Protein AF-A0A7R9IKW4-F1 (afdb_monomer_lite)

Sequence (1108 aa):
MFKGSLESDRLLKPLVSSYHLTRDVPSIISMLRLMATSQRNDWPGQFLLEVLNSKKNKTDPEQFWHIIDTFQKEGLHISSFACESICHNLPRTPGMESYNEKVKGTLEALVDSELGVINSELFSQPIPHPTQNLLSSPPRISFKRLSNLHNLLVHPKLPDPQQSFHFNQHNKRCMKQRCNTCKIHPPSETFNSRNTKKQYPFQGHHDCNTANLIYQLYCNFCEAKYNGLTTGPLRIRMNNHRFDTNHKDLDKPVPSHANIHSKNFDSCYTTRILGAFPTATTLNSVPITNCCQEFEAAGHEFSAGMIACMFDAHVRFGNLEEAEAYFKELTTSAPSFTLDHFKVVDFATLLVTKGKLKDAVSLLNKYPANIRGKGSMVSISRNCLRLLTAMSESGEGAGSTRDMLSLLVQQGYCTLNNIMLGPLIRAHLNSDDLPGAVSEFKRSAMGHGCTPLQHELLCRLVVEAEKGPTGQALLQETIKAGQQVHKIPSTHIALIVALAETGQEKQLRRFLMDPSVKINSSLLLARCQRLVDEDKLEPLHAIVSSTYNNANINNTPIFTYMLQIFSDNVLALTQAITSDYHLADTQLYKEGNLIFFDFLGLFVIRWSELFGLVINTSAVALSVFSVVKNMKHGMITNDVSRRDYMRQLVRSVGVALASWLLALLFAVLLALALTVLGCTMSWFSRPLWIVFLYIIPSLLVPMVLLSLVSRWQRPVIGSPWTLFQLYYDSYQLIWTFLLVLSIVFKIRSGLVPLMWVLFPALGNLMRDTFFRHCKDSRWLVFHISVLILPLTQCMYLILAALTLFVPVMGRSGAGNNAEVIVAILSSAQFVLLFSYLMPLILLVRSPQKVLGFLGSLFLLAVLLLVLTPLGFPYSGEMPSPRPQRFLITHTERTYHDIAGKVRSKETGYWVADLDLNSPDSVKSLVPEFARVRLVDDCEDELYCGLPYLMPVLSFLWKTHWIPAHPPDVPIPTTLTLMSTETRPPSVRRLTFNVTGPDHIGVMLSPISGVTLDRWSLVEGEPLKSSKWNTRDTYFVYYSYASDPEPLVFWIDLNVPDIDMKQILDIAVTSHFLHGPHKTSPEFVRFMGQFPSWASPSGWVATYSSFKF

pLDDT: mean 80.51, std 15.6, range [25.81, 97.56]

Secondary structure (DSSP, 8-state):
---S---HHHHHHHHHHHHHHH--HHHHHHHHHHHHTSSSB-HHHHHHHHHHHSTTTTT-HHHHHHHHHHHHHHT--B-HHHHHHHHHTS---TT-HHHHHHHHHHHHTTB-TTPBP--TTTS------GGGTT-SS------PPPPPHHHHH----PPP----------B-----TT-HHHHH---BSEEE-TTT--EEE--S-B-TT--SEEEEEEESSSS-EEEEEESS-HHHHHHHHHHHHHTT-TTSHHHHHHHHTT--HHHHEEEEEEEE---TTS--SHHHHHHHHHHHHTTPPPPHHHHHHHHHHHHHHT-HHHHHHHHHHHHHH-TTPPPPHHHHHHHHHHHHHTT-HHHHHHHHHHS------TTTHHHHHHHHHHHHHHHHHSSSHHHHHHHHHHHHHHTTS----HHHHHHHHHHHHHTT-HHHHHHHHHHHHHHHS--TTHHHHHHHHHHHHHH-HHHHHHHHHHHHHHHHHS-HHHHHHHHHHHHHHTT-HHHHHHHHH-TT----HHHHHHHHHHHHHTT-HHHHHHHHHHSTT-TTS--HHHHHHHHHHHHHHHHHHHHHHHT-HHHHTTTTT----EEEEEETTTEEEEEEHHHHHHHHHHHHHHHHHHHHHHHHHHHHTTSS-HHHHHHHHHHHHHHHHHHHHHHHHHHHHHHHHHHHTT-TTTTTT-THHHIIIIIHHHHHHHHHHHHHHHHHHTTT---HHHHHHHHHHHHHHHHHHHHHHHHHTT-GGGHHHHHHHHHHHHHHHHHHHH-TT--SHHHHHHHHHHHHHHHHHHHHHHHHHHHHHHHHHTTS-TTS-HHHHHHHHHHHHHHHHTTTTGGGGGT-S-HHHHHHHHHHHHHHHHHHHHHSGGG---B--TTS-BPEEEEEEEEEEEEE-TTS-EEEEEEEEEEE--STTTTTTTTTTSGGGGG-EE--TTTTSGGGG---SSS-TTT---EEEEE-PPP--SS--EEEEEEEEEETTTEEEEEEEEE-SSEEEEEEEEPTT-EEEEESSSSSSPPP-S-BTTB--EEEEEE-SSS---EEEEEEEE--SS--S--EEEEEEEEE-SSGGG--HHHHHHHTTS-TTEEEEEEEEEEEEEE-

Foldseek 3Di:
DDPDDDDLVVPLVVLLVCCVVVVPLVVSLVVQVVVCVPDLAFSVLLNLLVNLPDPVCLVPPVSSVVNLVVCLVVLAAGAPLSLVSNLVSDDPDPPCPVVSVVSSVSNVVRHDHRGDHRDCVSVDPVPVPLVVPFPPDDDDPPDDDPQFVCNVPDDDDDDDPDDDDDDDFWEDEPPPPPQLLSLQEDTDQWDADPVVRDIGGADHYDYQQDAQFWKKKAFPPDRDMDIDTGRGRNSVVLVVLQVCLVVQVCVDPSNVVCVVVPHGNSNGIHMDTPYGDDDPPPPDVPPPVVVVVVCVVVVDDDDLVNLLVQLLVCLVVLNLVSNVVSVVVSCVVPVVDDRDPLSLLSNLLSCLLVPNNVVSLVSCVVDFDPDPDPPPLVPLVVSLLSSLLSVLVSLPALVSSVVSLVSCVVSPNHDDALSSLQSSLSSCVVVVNLVSSLVSQLCCCVVPLYRHPLLVNLLVLVVVVVVDDVSVVSNVSSLVSVCSSDPNQLSLLSNLLSCLVNVVLVVSLVQLPPPVRDHDQVNNLVVLLVCLVVLNLRSLVSSLVSCVPPPPYDCVSSVVSNVVSVVVVVVVVVCVVVVDPCVVCVPVNCDDDWQWDQQSVNDIDIDDLVVLLVLLVVLLVLLVVLLVVLLVVCVVVVQADSVRLVVVLVVLLVLLVVLLVVLLVQLLVLLVVCLVLVLALLCLLPVCLCCLRALLSLQLSSLVSCVVVVVVCCVRGVDLVSVLVSLLSSLLVVLSVVLVVCSVVVPSPSVLSSLVRRLSSVLSVVCVVPPVPPPDVVVVVSLCVSLVSSLSRLVSVLVVVCVVLSVCLQQLFLQDRSSSVSNNSSSNSSNNSCSSVSSVCSVDPCSVVVSVVSVVSSVVSVCCSSVHCSSPNFDLDPVRGSFQEKEKAFEKFWEADLVRDTPDIFTWIKIQGSGSCPPVVCCVQAPQSVQKDWQPCQQVDQLSRDQDLDQCSSSRVTIITGGDDHADFPWDWDKDFDDWDADPPAKIKTKIWIFGDQKKKKKKWWDPPKDWADKDPDPDGADWGDDRVNITMGMDIGGDDDDGDIDIMMIIMRHPPDPDSFTMKMKMKHAPQDDPQFDDPVRVVSLVSDDSRHDYDYGYMYMYMYTD

Structure (mmCIF, N/CA/C/O backbone):
data_AF-A0A7R9IKW4-F1
#
_entry.id   AF-A0A7R9IKW4-F1
#
loop_
_atom_site.group_PDB
_atom_site.id
_atom_site.type_symbol
_atom_site.label_atom_id
_atom_site.label_alt_id
_atom_site.label_comp_id
_atom_site.label_asym_id
_atom_site.label_entity_id
_atom_site.label_seq_id
_atom_site.pdbx_PDB_ins_code
_atom_site.Cartn_x
_atom_site.Cartn_y
_atom_site.Cartn_z
_atom_site.occupancy
_atom_site.B_iso_or_equiv
_atom_site.auth_seq_id
_atom_site.auth_comp_id
_atom_site.auth_asym_id
_atom_site.auth_atom_id
_atom_site.pdbx_PDB_model_num
ATOM 1 N N . MET A 1 1 ? -34.589 31.581 14.268 1.00 26.20 1 MET A N 1
ATOM 2 C CA . MET A 1 1 ? -33.166 31.847 13.951 1.00 26.20 1 MET A CA 1
ATOM 3 C C . MET A 1 1 ? -32.228 30.666 14.221 1.00 26.20 1 MET A C 1
ATOM 5 O O . MET A 1 1 ? -31.078 30.766 13.830 1.00 26.20 1 MET A O 1
ATOM 9 N N . PHE A 1 2 ? -32.677 29.536 14.787 1.00 28.58 2 PHE A N 1
ATOM 10 C CA . PHE A 1 2 ? -31.870 28.310 14.848 1.00 28.58 2 PHE A CA 1
ATOM 11 C C . PHE A 1 2 ? -32.607 27.174 14.128 1.00 28.58 2 PHE A C 1
ATOM 13 O O . PHE A 1 2 ? -33.567 26.622 14.648 1.00 28.58 2 PHE A O 1
ATOM 20 N N . LYS A 1 3 ? -32.185 26.900 12.889 1.00 26.47 3 LYS A N 1
ATOM 21 C CA . LYS A 1 3 ? -32.511 25.705 12.090 1.00 26.47 3 LYS A CA 1
ATOM 22 C C . LYS A 1 3 ? -31.210 24.915 11.852 1.00 26.47 3 LYS A C 1
ATOM 24 O O . LYS A 1 3 ? -30.835 24.645 10.720 1.00 26.47 3 LYS A O 1
ATOM 29 N N . GLY A 1 4 ? -30.470 24.648 12.925 1.00 31.77 4 GLY A N 1
ATOM 30 C CA . GLY A 1 4 ? -29.250 23.837 12.923 1.00 31.77 4 GLY A CA 1
ATOM 31 C C . GLY A 1 4 ? -29.268 22.915 14.138 1.00 31.77 4 GLY A C 1
ATOM 32 O O . GLY A 1 4 ? -29.844 23.286 15.162 1.00 31.77 4 GLY A O 1
ATOM 33 N N . SER A 1 5 ? -28.696 21.717 14.012 1.00 38.72 5 SER A N 1
ATOM 34 C CA . SER A 1 5 ? -28.585 20.744 15.103 1.00 38.72 5 SER A CA 1
ATOM 35 C C . SER A 1 5 ? -27.890 21.379 16.312 1.00 38.72 5 SER A C 1
ATOM 37 O O . SER A 1 5 ? -26.754 21.845 16.211 1.00 38.72 5 SER A O 1
ATOM 39 N N . LEU A 1 6 ? -28.585 21.443 17.448 1.00 46.94 6 LEU A N 1
ATOM 40 C CA . LEU A 1 6 ? -28.040 21.948 18.705 1.00 46.94 6 LEU A CA 1
ATOM 41 C C . LEU A 1 6 ? -27.041 20.928 19.272 1.00 46.94 6 LEU A C 1
ATOM 43 O O . LEU A 1 6 ? -27.438 19.842 19.680 1.00 46.94 6 LEU A O 1
ATOM 47 N N . GLU A 1 7 ? -25.751 21.273 19.312 1.00 53.56 7 GLU A N 1
ATOM 48 C CA . GLU A 1 7 ? -24.718 20.458 19.971 1.00 53.56 7 GLU A CA 1
ATOM 49 C C . GLU A 1 7 ? -25.019 20.327 21.479 1.00 53.56 7 GLU A C 1
ATOM 51 O O . GLU A 1 7 ? -24.961 21.314 22.223 1.00 53.56 7 GLU A O 1
ATOM 56 N N . SER A 1 8 ? -25.313 19.106 21.942 1.00 53.47 8 SER A N 1
ATOM 57 C CA . SER A 1 8 ? -25.674 18.778 23.335 1.00 53.47 8 SER A CA 1
ATOM 58 C C . SER A 1 8 ? -24.632 19.254 24.356 1.00 53.47 8 SER A C 1
ATOM 60 O O . SER A 1 8 ? -24.968 19.799 25.412 1.00 53.47 8 SER A O 1
ATOM 62 N N . ASP A 1 9 ? -23.355 19.142 23.999 1.00 53.84 9 ASP A N 1
ATOM 63 C CA . ASP A 1 9 ? -22.212 19.443 24.859 1.00 53.84 9 ASP A CA 1
ATOM 64 C C . ASP A 1 9 ? -22.072 20.930 25.222 1.00 53.84 9 ASP A C 1
ATOM 66 O O . ASP A 1 9 ? -21.567 21.280 26.295 1.00 53.84 9 ASP A O 1
ATOM 70 N N . ARG A 1 10 ? -22.553 21.828 24.353 1.00 58.03 10 ARG A N 1
ATOM 71 C CA . ARG A 1 10 ? -22.460 23.280 24.564 1.00 58.03 10 ARG A CA 1
ATOM 72 C C . ARG A 1 10 ? -23.537 23.837 25.490 1.00 58.03 10 ARG A C 1
ATOM 74 O O . ARG A 1 10 ? -23.352 24.940 26.001 1.00 58.03 10 ARG A O 1
ATOM 81 N N . LEU A 1 11 ? -24.625 23.102 25.728 1.00 62.22 11 LEU A N 1
ATOM 82 C CA . LEU A 1 11 ? -25.753 23.549 26.556 1.00 62.22 11 LEU A CA 1
ATOM 83 C C . LEU A 1 11 ? -25.872 22.774 27.872 1.00 62.22 11 LEU A C 1
ATOM 85 O O . LEU A 1 11 ? -26.051 23.394 28.922 1.00 62.22 11 LEU A O 1
ATOM 89 N N . LEU A 1 12 ? -25.695 21.448 27.849 1.00 70.50 12 LEU A N 1
ATOM 90 C CA . LEU A 1 12 ? -25.912 20.600 29.025 1.00 70.50 12 LEU A CA 1
ATOM 91 C C . LEU A 1 12 ? -24.809 20.775 30.086 1.00 70.50 12 LEU A C 1
ATOM 93 O O . LEU A 1 12 ? -25.103 20.968 31.265 1.00 70.50 12 LEU A O 1
ATOM 97 N N . LYS A 1 13 ? -23.531 20.808 29.678 1.00 71.75 13 LYS A N 1
ATOM 98 C CA . LYS A 1 13 ? -22.381 20.985 30.593 1.00 71.75 13 LYS A CA 1
ATOM 99 C C . LYS A 1 13 ? -22.438 22.302 31.389 1.00 71.75 13 LYS A C 1
ATOM 101 O O . LYS A 1 13 ? -22.170 22.276 32.597 1.00 71.75 13 LYS A O 1
ATOM 106 N N . PRO A 1 14 ? -22.804 23.455 30.788 1.00 73.38 14 PRO A N 1
ATOM 107 C CA . PRO A 1 14 ? -23.081 24.680 31.538 1.00 73.38 14 PRO A CA 1
ATOM 108 C C . PRO A 1 14 ? -24.253 24.562 32.516 1.00 73.38 14 PRO A C 1
ATOM 110 O O . PRO A 1 14 ? -24.142 25.076 33.627 1.00 73.38 14 PRO A O 1
ATOM 113 N N . LEU A 1 15 ? -25.339 23.880 32.139 1.00 75.81 15 LEU A N 1
ATOM 114 C CA . LEU A 1 15 ? -26.516 23.651 32.988 1.00 75.81 15 LEU A CA 1
ATOM 115 C C . LEU A 1 15 ? -26.176 22.796 34.217 1.00 75.81 15 LEU A C 1
ATOM 117 O O . LEU A 1 15 ? -26.484 23.188 35.341 1.00 75.81 15 LEU A O 1
ATOM 121 N N . VAL A 1 16 ? -25.452 21.691 34.032 1.00 76.44 16 VAL A N 1
ATOM 122 C CA . VAL A 1 16 ? -24.967 20.823 35.122 1.00 76.44 16 VAL A CA 1
ATOM 123 C C . VAL A 1 16 ? -23.968 21.564 36.010 1.00 76.44 16 VAL A C 1
ATOM 125 O O . VAL A 1 16 ? -24.041 21.518 37.239 1.00 76.44 16 VAL A O 1
ATOM 128 N N . SER A 1 17 ? -23.063 22.336 35.403 1.00 74.69 17 SER A N 1
ATOM 129 C CA . SER A 1 17 ? -22.153 23.207 36.150 1.00 74.69 17 SER A CA 1
ATOM 130 C C . SER A 1 17 ? -22.916 24.256 36.964 1.00 74.69 17 SER A C 1
ATOM 132 O O . SER A 1 17 ? -22.549 24.512 38.109 1.00 74.69 17 SER A O 1
ATOM 134 N N . SER A 1 18 ? -23.981 24.841 36.404 1.00 76.19 18 SER A N 1
ATOM 135 C CA . SER A 1 18 ? -24.862 25.786 37.095 1.00 76.19 18 SER A CA 1
ATOM 136 C C . SER A 1 18 ? -25.560 25.117 38.274 1.00 76.19 18 SER A C 1
ATOM 138 O O . SER A 1 18 ? -25.460 25.631 39.383 1.00 76.19 18 SER A O 1
ATOM 140 N N . TYR A 1 19 ? -26.140 23.929 38.084 1.00 78.12 19 TYR A N 1
ATOM 141 C CA . TYR A 1 19 ? -26.739 23.131 39.156 1.00 78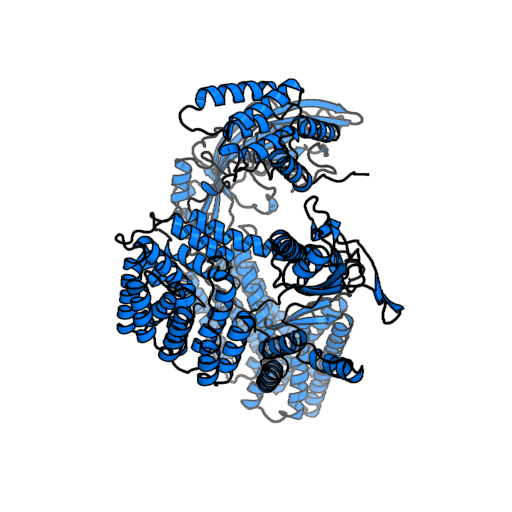.12 19 TYR A CA 1
ATOM 142 C C . TYR A 1 19 ? -25.779 22.904 40.323 1.00 78.12 19 TYR A C 1
ATOM 144 O O . TYR A 1 19 ? -26.089 23.247 41.464 1.00 78.12 19 TYR A O 1
ATOM 152 N N . HIS A 1 20 ? -24.565 22.428 40.043 1.00 74.50 20 HIS A N 1
ATOM 153 C CA . HIS A 1 20 ? -23.563 22.193 41.083 1.00 74.50 20 HIS A CA 1
ATOM 154 C C . HIS A 1 20 ? -23.069 23.469 41.778 1.00 74.50 20 HIS A C 1
ATOM 156 O O . HIS A 1 20 ? -22.362 23.374 42.786 1.00 74.50 20 HIS A O 1
ATOM 162 N N . LEU A 1 21 ? -23.372 24.649 41.232 1.00 72.25 21 LEU A N 1
ATOM 163 C CA . LEU A 1 21 ? -22.923 25.938 41.744 1.00 72.25 21 LEU A CA 1
ATOM 164 C C . LEU A 1 21 ? -24.008 26.750 42.441 1.00 72.25 21 LEU A C 1
ATOM 166 O O . LEU A 1 21 ? -23.680 27.438 43.403 1.00 72.25 21 LEU A O 1
ATOM 170 N N . THR A 1 22 ? -25.249 26.703 41.965 1.00 76.50 22 THR A N 1
ATOM 171 C CA . THR A 1 22 ? -26.370 27.467 42.527 1.00 76.50 22 THR A CA 1
ATOM 172 C C . THR A 1 22 ? -27.316 26.599 43.344 1.00 76.50 22 THR A C 1
ATOM 174 O O . THR A 1 22 ? -27.973 27.128 44.233 1.00 76.50 22 THR A O 1
ATOM 177 N N . ARG A 1 23 ? -27.377 25.285 43.071 1.00 74.31 23 ARG A N 1
ATOM 178 C CA . ARG A 1 23 ? -28.358 24.336 43.634 1.00 74.31 23 ARG A CA 1
ATOM 179 C C . ARG A 1 23 ? -29.822 24.762 43.437 1.00 74.31 23 ARG A C 1
ATOM 181 O O . ARG A 1 23 ? -30.709 24.277 44.129 1.00 74.31 23 ARG A O 1
ATOM 188 N N . ASP A 1 24 ? -30.071 25.646 42.476 1.00 78.12 24 ASP A N 1
ATOM 189 C CA . ASP A 1 24 ? -31.387 26.214 42.190 1.00 78.12 24 ASP A CA 1
ATOM 190 C C . ASP A 1 24 ? -32.166 25.318 41.212 1.00 78.12 24 ASP A C 1
ATOM 192 O O . ASP A 1 24 ? -32.099 25.486 39.992 1.00 78.12 24 ASP A O 1
ATOM 196 N N . VAL A 1 25 ? -32.850 24.312 41.763 1.00 78.56 25 VAL A N 1
ATOM 197 C CA . VAL A 1 25 ? -33.607 23.301 41.002 1.00 78.56 25 VAL A CA 1
ATOM 198 C C . VAL A 1 25 ? -34.766 23.909 40.181 1.00 78.56 25 VAL A C 1
ATOM 200 O O . VAL A 1 25 ? -34.865 23.563 39.001 1.00 78.56 25 VAL A O 1
ATOM 203 N N . PRO A 1 26 ? -35.595 24.842 40.704 1.00 77.44 26 PRO A N 1
ATOM 204 C CA . PRO A 1 26 ? -36.702 25.443 39.942 1.00 77.44 26 PRO A CA 1
ATOM 205 C C . PRO A 1 26 ? -36.280 26.153 38.644 1.00 77.44 26 PRO A C 1
ATOM 207 O O . PRO A 1 26 ? -36.926 26.003 37.600 1.00 77.44 26 PRO A O 1
ATOM 210 N N . SER A 1 27 ? -35.164 26.889 38.670 1.00 77.38 27 SER A N 1
ATOM 211 C CA . SER A 1 27 ? -34.644 27.582 37.481 1.00 77.38 27 SER A CA 1
ATOM 212 C C . SER A 1 27 ? -34.150 26.609 36.407 1.00 77.38 27 SER A C 1
ATOM 214 O O . SER A 1 27 ? -34.333 26.848 35.213 1.00 77.38 27 SER A O 1
ATOM 216 N N . ILE A 1 28 ? -33.554 25.487 36.818 1.00 82.56 28 ILE A N 1
ATOM 217 C CA . ILE A 1 28 ? -33.071 24.443 35.903 1.00 82.56 28 ILE A CA 1
ATOM 218 C C . ILE A 1 28 ? -34.237 23.719 35.245 1.00 82.56 28 ILE A C 1
ATOM 220 O O . ILE A 1 28 ? -34.221 23.525 34.033 1.00 82.56 28 ILE A O 1
ATOM 224 N N . ILE A 1 29 ? -35.266 23.377 36.018 1.00 80.44 29 ILE A N 1
ATOM 225 C CA . ILE A 1 29 ? -36.495 22.763 35.507 1.00 80.44 29 ILE A CA 1
ATOM 226 C C . ILE A 1 29 ? -37.157 23.664 34.460 1.00 80.44 29 ILE A C 1
ATOM 228 O O . ILE A 1 29 ? -37.518 23.197 33.380 1.00 80.44 29 ILE A O 1
ATOM 232 N N . SER A 1 30 ? -37.224 24.971 34.724 1.00 78.56 30 SER A N 1
ATOM 233 C CA . SER A 1 30 ? -37.764 25.952 33.774 1.00 78.56 30 SER A CA 1
ATOM 234 C C . SER A 1 30 ? -36.969 25.991 32.461 1.00 78.56 30 SER A C 1
ATOM 236 O O . SER A 1 30 ? -37.556 26.047 31.379 1.00 78.56 30 SER A O 1
ATOM 238 N N . MET A 1 31 ? -35.634 25.910 32.532 1.00 78.00 31 MET A N 1
ATOM 239 C CA . MET A 1 31 ? -34.768 25.856 31.347 1.00 78.00 31 MET A CA 1
ATOM 240 C C . MET A 1 31 ? -34.901 24.535 30.583 1.00 78.00 31 MET A C 1
ATOM 242 O O . MET A 1 31 ? -35.011 24.556 29.360 1.00 78.00 31 MET A O 1
ATOM 246 N N . LEU A 1 32 ? -34.941 23.397 31.279 1.00 80.38 32 LEU A N 1
ATOM 247 C CA . LEU A 1 32 ? -35.109 22.082 30.656 1.00 80.38 32 LEU A CA 1
ATOM 248 C C . LEU A 1 32 ? -36.469 21.960 29.959 1.00 80.38 32 LEU A C 1
ATOM 250 O O . LEU A 1 32 ? -36.538 21.435 28.851 1.00 80.38 32 LEU A O 1
ATOM 254 N N . ARG A 1 33 ? -37.532 22.533 30.537 1.00 76.38 33 ARG A N 1
ATOM 255 C CA . ARG A 1 33 ? -38.866 22.598 29.920 1.00 76.38 33 ARG A CA 1
ATOM 256 C C . ARG A 1 33 ? -38.873 23.451 28.645 1.00 76.38 33 ARG A C 1
ATOM 258 O O . ARG A 1 33 ? -39.478 23.058 27.654 1.00 76.38 33 ARG A O 1
ATOM 265 N N . LEU A 1 34 ? -38.159 24.581 28.638 1.00 72.88 34 LEU A N 1
ATOM 266 C CA . LEU A 1 34 ? -37.958 25.412 27.440 1.00 72.88 34 LEU A CA 1
ATOM 267 C C . LEU A 1 34 ? -37.128 24.711 26.352 1.00 72.88 34 LEU A C 1
ATOM 269 O O . LEU A 1 34 ? -37.320 24.977 25.170 1.00 72.88 34 LEU A O 1
ATOM 273 N N . MET A 1 35 ? -36.200 23.831 26.731 1.00 70.31 35 MET A N 1
ATOM 274 C CA . MET A 1 35 ? -35.416 23.042 25.775 1.00 70.31 35 MET A CA 1
ATOM 275 C C . MET A 1 35 ? -36.240 21.889 25.183 1.00 70.31 35 MET A C 1
ATOM 277 O O . MET A 1 35 ? -36.164 21.637 23.976 1.00 70.31 35 MET A O 1
ATOM 281 N N . ALA A 1 36 ? -37.072 21.246 26.007 1.00 64.94 36 ALA A N 1
ATOM 282 C CA . ALA A 1 36 ? -37.939 20.132 25.627 1.00 64.94 36 ALA A CA 1
ATOM 283 C C . ALA A 1 36 ? -39.085 20.522 24.672 1.00 64.94 36 ALA A C 1
ATOM 285 O O . ALA A 1 36 ? -39.560 19.681 23.918 1.00 64.94 36 ALA A O 1
ATOM 286 N N . THR A 1 37 ? -39.513 21.791 24.629 1.00 59.00 37 THR A N 1
ATOM 287 C CA . THR A 1 37 ? -40.593 22.246 23.726 1.00 59.00 37 THR A CA 1
ATOM 288 C C . THR A 1 37 ? -40.183 22.361 22.256 1.00 59.00 37 THR A C 1
ATOM 290 O O . THR A 1 37 ? -41.052 22.503 21.398 1.00 59.00 37 THR A O 1
ATOM 293 N N . SER A 1 38 ? -38.883 22.316 21.939 1.00 53.75 38 SER A N 1
ATOM 294 C CA . SER A 1 38 ? -38.394 22.586 20.578 1.00 53.75 38 SER A CA 1
ATOM 295 C C . SER A 1 38 ? -38.240 21.342 19.688 1.00 53.75 38 SER A C 1
ATOM 297 O O . SER A 1 38 ? -38.341 21.476 18.469 1.00 53.75 38 SER A O 1
ATOM 299 N N . GLN A 1 39 ? -38.031 20.149 20.266 1.00 55.09 39 GLN A N 1
ATOM 300 C CA . GLN A 1 39 ? -37.860 18.850 19.587 1.00 55.09 39 GLN A CA 1
ATOM 301 C C . GLN A 1 39 ? -38.157 17.700 20.585 1.00 55.09 39 GLN A C 1
ATOM 303 O O . GLN A 1 39 ? -37.887 17.883 21.771 1.00 55.09 39 GLN A O 1
ATOM 308 N N . ARG A 1 40 ? -38.677 16.534 20.137 1.00 59.44 40 ARG A N 1
ATOM 309 C CA . ARG A 1 40 ? -38.974 15.323 20.960 1.00 59.44 40 ARG A CA 1
ATOM 310 C C . ARG A 1 40 ? -37.702 14.645 21.500 1.00 59.44 40 ARG A C 1
ATOM 312 O O . ARG A 1 40 ? -37.399 13.501 21.178 1.00 59.44 40 ARG A O 1
ATOM 319 N N . ASN A 1 41 ? -36.942 15.374 22.297 1.00 67.88 41 ASN A N 1
ATOM 320 C CA . ASN A 1 41 ? -35.602 15.005 22.699 1.00 67.88 41 ASN A CA 1
ATOM 321 C C . ASN A 1 41 ? -35.468 14.962 24.219 1.00 67.88 41 ASN A C 1
ATOM 323 O O . ASN A 1 41 ? -35.864 15.907 24.905 1.00 67.88 41 ASN A O 1
ATOM 327 N N . ASP A 1 42 ? -34.843 13.903 24.733 1.00 74.94 42 ASP A N 1
ATOM 328 C CA . ASP A 1 42 ? -34.694 13.662 26.169 1.00 74.94 42 ASP A CA 1
ATOM 329 C C . ASP A 1 42 ? -33.573 14.490 26.833 1.00 74.94 42 ASP A C 1
ATOM 331 O O . ASP A 1 42 ? -32.553 13.983 27.311 1.00 74.94 42 ASP A O 1
ATOM 335 N N . TRP A 1 43 ? -33.754 15.811 26.856 1.00 79.00 43 TRP A N 1
ATOM 336 C CA . TRP A 1 43 ? -32.899 16.730 27.613 1.00 79.00 43 TRP A CA 1
ATOM 337 C C . TRP A 1 43 ? -32.955 16.519 29.136 1.00 79.00 43 TRP A C 1
ATOM 339 O O . TRP A 1 43 ? -31.895 16.598 29.770 1.00 79.00 43 TRP A O 1
ATOM 349 N N . PRO A 1 44 ? -34.128 16.253 29.751 1.00 83.50 44 PRO A N 1
ATOM 350 C CA . PRO A 1 44 ? -34.212 16.012 31.189 1.00 83.50 44 PRO A CA 1
ATOM 351 C C . PRO A 1 44 ? -33.450 14.747 31.618 1.00 83.50 44 PRO A C 1
ATOM 353 O O . PRO A 1 44 ? -32.709 14.796 32.602 1.00 83.50 44 PRO A O 1
ATOM 356 N N . GLY A 1 45 ? -33.543 13.649 30.858 1.00 82.12 45 GLY A N 1
ATOM 357 C CA . GLY A 1 45 ? -32.827 12.402 31.133 1.00 82.12 45 GLY A CA 1
ATOM 358 C C . GLY A 1 45 ? -31.311 12.529 30.973 1.00 82.12 45 GLY A C 1
ATOM 359 O O . GLY A 1 45 ? -30.558 12.088 31.845 1.00 82.12 45 GLY A O 1
ATOM 360 N N . GLN A 1 46 ? -30.840 13.222 29.928 1.00 78.25 46 GLN A N 1
ATOM 361 C CA . GLN A 1 46 ? -29.409 13.522 29.753 1.00 78.25 46 GLN A CA 1
ATOM 362 C C . GLN A 1 46 ? -28.844 14.350 30.912 1.00 78.25 46 GLN A C 1
ATOM 364 O O . GLN A 1 46 ? -27.748 14.076 31.404 1.00 78.25 46 GLN A O 1
ATOM 369 N N . PHE A 1 47 ? -29.593 15.357 31.370 1.00 85.12 47 PHE A N 1
ATOM 370 C CA . PHE A 1 47 ? -29.185 16.186 32.499 1.00 85.12 47 PHE A CA 1
ATOM 371 C C . PHE A 1 47 ? -29.029 15.356 33.781 1.00 85.12 47 PHE A C 1
ATOM 373 O O . PHE A 1 47 ? -28.011 15.482 34.464 1.00 85.12 47 PHE A O 1
ATOM 380 N N . LEU A 1 48 ? -29.988 14.476 34.092 1.00 84.56 48 LEU A N 1
ATOM 381 C CA . LEU A 1 48 ? -29.912 13.611 35.273 1.00 84.56 48 LEU A CA 1
ATOM 382 C C . LEU A 1 48 ? -28.709 12.658 35.227 1.00 84.56 48 LEU A C 1
ATOM 384 O O . LEU A 1 48 ? -28.035 12.486 36.245 1.00 84.56 48 LEU A O 1
ATOM 388 N N . LEU A 1 49 ? -28.396 12.084 34.061 1.00 78.88 49 LEU A N 1
ATOM 389 C CA . LEU A 1 49 ? -27.251 11.184 33.906 1.00 78.88 49 LEU A CA 1
ATOM 390 C C . LEU A 1 49 ? -25.914 11.903 34.146 1.00 78.88 49 LEU A C 1
ATOM 392 O O . LEU A 1 49 ? -25.051 11.401 34.869 1.00 78.88 49 LEU A O 1
ATOM 396 N N . GLU A 1 50 ? -25.748 13.102 33.590 1.00 75.94 50 GLU A N 1
ATOM 397 C CA . GLU A 1 50 ? -24.522 13.891 33.750 1.00 75.94 50 GLU A CA 1
ATOM 398 C C . GLU A 1 50 ? -24.339 14.357 35.208 1.00 75.94 50 GLU A C 1
ATOM 400 O O . GLU A 1 50 ? -23.234 14.345 35.762 1.00 75.94 50 GLU A O 1
ATOM 405 N N . VAL A 1 51 ? -25.447 14.688 35.877 1.00 79.69 51 VAL A N 1
ATOM 406 C CA . VAL A 1 51 ? -25.477 15.014 37.306 1.00 79.69 51 VAL A CA 1
ATOM 407 C C . VAL A 1 51 ? -25.085 13.802 38.164 1.00 79.69 51 VAL A C 1
ATOM 409 O O . VAL A 1 51 ? -24.296 13.961 39.102 1.00 79.69 51 VAL A O 1
ATOM 412 N N . LEU A 1 52 ? -25.564 12.595 37.839 1.00 78.19 52 LEU A N 1
ATOM 413 C CA . LEU A 1 52 ? -25.193 11.345 38.520 1.00 78.19 52 LEU A CA 1
ATOM 414 C C . LEU A 1 52 ? -23.708 10.990 38.320 1.00 78.19 52 LEU A C 1
ATOM 416 O O . LEU A 1 52 ? -23.022 10.590 39.264 1.00 78.19 52 LEU A O 1
ATOM 420 N N . ASN A 1 53 ? -23.191 11.170 37.103 1.00 68.19 53 ASN A N 1
ATOM 421 C CA . ASN A 1 53 ? -21.804 10.852 36.751 1.00 68.19 53 ASN A CA 1
ATOM 422 C C . ASN A 1 53 ? -20.778 11.832 37.337 1.00 68.19 53 ASN A C 1
ATOM 424 O O . ASN A 1 53 ? -19.585 11.514 37.427 1.00 68.19 53 ASN A O 1
ATOM 428 N N . SER A 1 54 ? -21.223 12.999 37.802 1.00 70.69 54 SER A N 1
ATOM 429 C CA . SER A 1 54 ? -20.361 13.970 38.465 1.00 70.69 54 SER A CA 1
ATOM 430 C C . SER A 1 54 ? -19.710 13.396 39.741 1.00 70.69 54 SER A C 1
ATOM 432 O O . SER A 1 54 ? -20.351 12.795 40.607 1.00 70.69 54 SER A O 1
ATOM 434 N N . LYS A 1 55 ? -18.401 13.641 39.924 1.00 57.25 55 LYS A N 1
ATOM 435 C CA . LYS A 1 55 ? -17.652 13.206 41.126 1.00 57.25 55 LYS A CA 1
ATOM 436 C C . LYS A 1 55 ? -18.233 13.737 42.450 1.00 57.25 55 LYS A C 1
ATOM 438 O O . LYS A 1 55 ? -17.894 13.198 43.495 1.00 57.25 55 LYS A O 1
ATOM 443 N N . LYS A 1 56 ? -19.063 14.789 42.411 1.00 59.03 56 LYS A N 1
ATOM 444 C CA . LYS A 1 56 ? -19.654 15.444 43.591 1.00 59.03 56 LYS A CA 1
ATOM 445 C C . LYS A 1 56 ? -20.917 14.753 44.119 1.00 59.03 56 LYS A C 1
ATOM 447 O O . LYS A 1 56 ? -21.163 14.836 45.315 1.00 59.03 56 LYS A O 1
ATOM 452 N N . ASN A 1 57 ? -21.685 14.068 43.269 1.00 58.75 57 ASN A N 1
ATOM 453 C CA . ASN A 1 57 ? -22.932 13.409 43.684 1.00 58.75 57 ASN A CA 1
ATOM 454 C C . ASN A 1 57 ? -22.739 11.952 44.105 1.00 58.75 57 ASN A C 1
ATOM 456 O O . ASN A 1 57 ? -23.522 11.433 44.892 1.00 58.75 57 ASN A O 1
ATOM 460 N N . LYS A 1 58 ? -21.636 11.314 43.693 1.00 55.72 58 LYS A N 1
ATOM 461 C CA . LYS A 1 58 ? -21.234 9.998 44.224 1.00 55.72 58 LYS A CA 1
ATOM 462 C C . LYS A 1 58 ? -20.927 10.016 45.731 1.00 55.72 58 LYS A C 1
ATOM 464 O O . LYS A 1 58 ? -20.809 8.955 46.330 1.00 55.72 58 LYS A O 1
ATOM 469 N N . THR A 1 59 ? -20.783 11.201 46.331 1.00 53.44 59 THR A N 1
ATOM 470 C CA . THR A 1 59 ? -20.473 11.400 47.754 1.00 53.44 59 THR A CA 1
ATOM 471 C C . THR A 1 59 ? -21.661 11.858 48.611 1.00 53.44 59 THR A C 1
ATOM 473 O O . THR A 1 59 ? -21.511 11.872 49.827 1.00 53.44 59 THR A O 1
ATOM 476 N N . ASP A 1 60 ? -22.812 12.224 48.025 1.00 64.12 60 ASP A N 1
ATOM 477 C CA . ASP A 1 60 ? -24.001 12.692 48.768 1.00 64.12 60 ASP A CA 1
ATOM 478 C C . ASP A 1 60 ? -25.321 12.331 48.031 1.00 64.12 60 ASP A C 1
ATOM 480 O O . ASP A 1 60 ? -25.737 13.055 47.120 1.00 64.12 60 ASP A O 1
ATOM 484 N N . PRO A 1 61 ? -25.968 11.198 48.372 1.00 66.81 61 PRO A N 1
ATOM 485 C CA . PRO A 1 61 ? -27.131 10.680 47.649 1.00 66.81 61 PRO A CA 1
ATOM 486 C C . PRO A 1 61 ? -28.414 11.501 47.845 1.00 66.81 61 PRO A C 1
ATOM 488 O O . PRO A 1 61 ? -29.210 11.597 46.913 1.00 66.81 61 PRO A O 1
ATOM 491 N N . GLU A 1 62 ? -28.619 12.154 48.994 1.00 69.75 62 GLU A N 1
ATOM 492 C CA . GLU A 1 62 ? -29.868 12.894 49.255 1.00 69.75 62 GLU A CA 1
ATOM 493 C C . GLU A 1 62 ? -30.097 14.048 48.265 1.00 69.75 62 GLU A C 1
ATOM 495 O O . GLU A 1 62 ? -31.235 14.380 47.925 1.00 69.75 62 GLU A O 1
ATOM 500 N N . GLN A 1 63 ? -29.016 14.620 47.727 1.00 71.81 63 GLN A N 1
ATOM 501 C CA . GLN A 1 63 ? -29.088 15.698 46.739 1.00 71.81 63 GLN A CA 1
ATOM 502 C C . GLN A 1 63 ? -29.619 15.221 45.383 1.00 71.81 63 GLN A C 1
ATOM 504 O O . GLN A 1 63 ? -30.331 15.967 44.711 1.00 71.81 63 GLN A O 1
ATOM 509 N N . PHE A 1 64 ? -29.295 13.990 44.980 1.00 81.19 64 PHE A N 1
ATOM 510 C CA . PHE A 1 64 ? -29.783 13.424 43.723 1.00 81.19 64 PHE A CA 1
ATOM 511 C C . PHE A 1 64 ? -31.277 13.094 43.817 1.00 81.19 64 PHE A C 1
ATOM 513 O O . PHE A 1 64 ? -32.042 13.438 42.915 1.00 81.19 64 PHE A O 1
ATOM 520 N N . TRP A 1 65 ? -31.707 12.539 44.954 1.00 81.50 65 TRP A N 1
ATOM 521 C CA . TRP A 1 65 ? -33.119 12.282 45.240 1.00 81.50 65 TRP A CA 1
ATOM 522 C C . TRP A 1 65 ? -33.978 13.552 45.192 1.00 81.50 65 TRP A C 1
ATOM 524 O O . TRP A 1 65 ? -35.047 13.538 44.588 1.00 81.50 65 TRP A O 1
ATOM 534 N N . HIS A 1 66 ? -33.499 14.674 45.743 1.00 81.69 66 HIS A N 1
ATOM 535 C CA . HIS A 1 66 ? -34.239 15.942 45.713 1.00 81.69 66 HIS A CA 1
ATOM 536 C C . HIS A 1 66 ? -34.544 16.426 44.283 1.00 81.69 66 HIS A C 1
ATOM 538 O O . HIS A 1 66 ? -35.612 16.985 44.031 1.00 81.69 66 HIS A O 1
ATOM 544 N N . ILE A 1 67 ? -33.633 16.228 43.323 1.00 84.19 67 ILE A N 1
ATOM 545 C CA . ILE A 1 67 ? -33.879 16.617 41.923 1.00 84.19 67 ILE A CA 1
ATOM 546 C C . ILE A 1 67 ? -34.964 15.733 41.312 1.00 84.19 67 ILE A C 1
ATOM 548 O O . ILE A 1 67 ? -35.881 16.253 40.684 1.00 84.19 67 ILE A O 1
ATOM 552 N N . ILE A 1 68 ? -34.866 14.420 41.520 1.00 84.75 68 ILE A N 1
ATOM 553 C CA . ILE A 1 68 ? -35.800 13.438 40.959 1.00 84.75 68 ILE A CA 1
ATOM 554 C C . ILE A 1 68 ? -37.215 13.658 41.517 1.00 84.75 68 ILE A C 1
ATOM 556 O O . ILE A 1 68 ? -38.171 13.722 40.749 1.00 84.75 68 ILE A O 1
ATOM 560 N N . ASP A 1 69 ? -37.345 13.874 42.829 1.00 84.44 69 ASP A N 1
ATOM 561 C CA . ASP A 1 69 ? -38.623 14.203 43.480 1.00 84.44 69 ASP A CA 1
ATOM 562 C C . ASP A 1 69 ? -39.222 15.515 42.937 1.00 84.44 69 ASP A C 1
ATOM 564 O O . ASP A 1 69 ? -40.430 15.628 42.731 1.00 84.44 69 ASP A O 1
ATOM 568 N N . THR A 1 70 ? -38.377 16.504 42.619 1.00 81.69 70 THR A N 1
ATOM 569 C CA . THR A 1 70 ? -38.843 17.763 42.014 1.00 81.69 70 THR A CA 1
ATOM 570 C C . THR A 1 70 ? -39.240 17.581 40.544 1.00 81.69 70 THR A C 1
ATOM 572 O O . THR A 1 70 ? -40.222 18.173 40.109 1.00 81.69 70 THR A O 1
ATOM 575 N N . PHE A 1 71 ? -38.540 16.736 39.777 1.00 85.69 71 PHE A N 1
ATOM 576 C CA . PHE A 1 71 ? -38.919 16.396 38.397 1.00 85.69 71 PHE A CA 1
ATOM 577 C C . PHE A 1 71 ? -40.291 15.715 38.355 1.00 85.69 71 PHE A C 1
ATOM 579 O O . PHE A 1 71 ? -41.093 16.022 37.474 1.00 85.69 71 PHE A O 1
ATOM 586 N N . GLN A 1 72 ? -40.583 14.861 39.342 1.00 82.25 72 GLN A N 1
ATOM 587 C CA . GLN A 1 72 ? -41.890 14.223 39.494 1.00 82.25 72 GLN A CA 1
ATOM 588 C C . GLN A 1 72 ? -42.991 15.230 39.837 1.00 82.25 72 GLN A C 1
ATOM 590 O O . GLN A 1 72 ? -44.045 15.218 39.207 1.00 82.25 72 GLN A O 1
ATOM 595 N N . LYS A 1 73 ? -42.743 16.140 40.786 1.00 81.44 73 LYS A N 1
ATOM 596 C CA . LYS A 1 73 ? -43.707 17.189 41.169 1.00 81.44 73 LYS A CA 1
ATOM 597 C C . LYS A 1 73 ? -44.007 18.173 40.039 1.00 81.44 73 LYS A C 1
ATOM 599 O O . LYS A 1 73 ? -45.132 18.646 39.928 1.00 81.44 73 LYS A O 1
ATOM 604 N N . GLU A 1 74 ? -43.012 18.465 39.207 1.00 79.12 74 GLU A N 1
ATOM 605 C CA . GLU A 1 74 ? -43.123 19.417 38.100 1.00 79.12 74 GLU A CA 1
ATOM 606 C C . GLU A 1 74 ? -43.536 18.767 36.770 1.00 79.12 74 GLU A C 1
ATOM 608 O O . GLU A 1 74 ? -43.753 19.490 35.801 1.00 79.12 74 GLU A O 1
ATOM 613 N N . GLY A 1 75 ? -43.676 17.438 36.694 1.00 75.81 75 GLY A N 1
ATOM 614 C CA . GLY A 1 75 ? -44.136 16.730 35.491 1.00 75.81 75 GLY A CA 1
ATOM 615 C C . GLY A 1 75 ? -43.153 16.793 34.315 1.00 75.81 75 GLY A C 1
ATOM 616 O O . GLY A 1 75 ? -43.549 17.099 33.190 1.00 75.81 75 GLY A O 1
ATOM 617 N N . LEU A 1 76 ? -41.860 16.577 34.574 1.00 82.50 76 LEU A N 1
ATOM 618 C CA . LEU A 1 76 ? -40.821 16.450 33.545 1.00 82.50 76 LEU A CA 1
ATOM 619 C C . LEU A 1 76 ? -40.580 14.977 33.218 1.00 82.50 76 LEU A C 1
ATOM 621 O O . LEU A 1 76 ? -40.124 14.226 34.077 1.00 82.50 76 LEU A O 1
ATOM 625 N N . HIS A 1 77 ? -40.830 14.594 31.970 1.00 84.44 77 HIS A N 1
ATOM 626 C CA . HIS A 1 77 ? -40.647 13.220 31.518 1.00 84.44 77 HIS A CA 1
ATOM 627 C C . HIS A 1 77 ? -39.220 12.940 31.032 1.00 84.44 77 HIS A C 1
ATOM 629 O O . HIS A 1 77 ? -38.535 13.838 30.533 1.00 84.44 77 HIS A O 1
ATOM 635 N N . ILE A 1 78 ? -38.792 11.686 31.184 1.00 84.88 78 ILE A N 1
ATOM 636 C CA . ILE A 1 78 ? -37.511 11.155 30.696 1.00 84.88 78 ILE A CA 1
ATOM 637 C C . ILE A 1 78 ? -37.751 9.971 29.755 1.00 84.88 78 ILE A C 1
ATOM 639 O O . ILE A 1 78 ? -38.788 9.315 29.837 1.00 84.88 78 ILE A O 1
ATOM 643 N N . SER A 1 79 ? -36.795 9.667 28.877 1.00 83.00 79 SER A N 1
ATOM 644 C CA . SER A 1 79 ? -36.882 8.476 28.022 1.00 83.00 79 SER A CA 1
ATOM 645 C C . SER A 1 79 ? -36.701 7.189 28.833 1.00 83.00 79 SER A C 1
ATOM 647 O O . SER A 1 79 ? -36.013 7.168 29.862 1.00 83.00 79 SER A O 1
ATOM 649 N N . SER A 1 80 ? -37.266 6.087 28.332 1.00 78.81 80 SER A N 1
ATOM 650 C CA . SER A 1 80 ? -37.055 4.742 28.890 1.00 78.81 80 SER A CA 1
ATOM 651 C C . SER A 1 80 ? -35.564 4.395 28.981 1.00 78.81 80 SER A C 1
ATOM 653 O O . SER A 1 80 ? -35.092 3.909 30.008 1.00 78.81 80 SER A O 1
ATOM 655 N N . PHE A 1 81 ? -34.799 4.756 27.949 1.00 73.88 81 PHE A N 1
ATOM 656 C CA . PHE A 1 81 ? -33.360 4.527 27.874 1.00 73.88 81 PHE A CA 1
ATOM 657 C C . PHE A 1 81 ? -32.566 5.296 28.947 1.00 73.88 81 PHE A C 1
ATOM 659 O O . PHE A 1 81 ? -31.653 4.749 29.579 1.00 73.88 81 PHE A O 1
ATOM 666 N N . ALA A 1 82 ? -32.903 6.568 29.193 1.00 77.44 82 ALA A N 1
ATOM 667 C CA . ALA A 1 82 ? -32.258 7.344 30.250 1.00 77.44 82 ALA A CA 1
ATOM 668 C C . ALA A 1 82 ? -32.594 6.792 31.640 1.00 77.44 82 ALA A C 1
ATOM 670 O O . ALA A 1 82 ? -31.708 6.726 32.493 1.00 77.44 82 ALA A O 1
ATOM 671 N N . CYS A 1 83 ? -33.833 6.340 31.857 1.00 82.12 83 CYS A N 1
ATOM 672 C CA . CYS A 1 83 ? -34.242 5.692 33.102 1.00 82.12 83 CYS A CA 1
ATOM 673 C C . CYS A 1 83 ? -33.396 4.440 33.394 1.00 82.12 83 CYS A C 1
ATOM 675 O O . CYS A 1 83 ? -32.813 4.330 34.478 1.00 82.12 83 CYS A O 1
ATOM 677 N N . GLU A 1 84 ? -33.243 3.539 32.419 1.00 78.62 84 GLU A N 1
ATOM 678 C CA . GLU A 1 84 ? -32.397 2.344 32.558 1.00 78.62 84 GLU A CA 1
ATOM 679 C C . GLU A 1 84 ? -30.928 2.698 32.823 1.00 78.62 84 GLU A C 1
ATOM 681 O O . GLU A 1 84 ? -30.300 2.153 33.738 1.00 78.62 84 GLU A O 1
ATOM 686 N N . SER A 1 85 ? -30.391 3.668 32.078 1.00 75.75 85 SER A N 1
ATOM 687 C CA . SER A 1 85 ? -29.005 4.126 32.219 1.00 75.75 85 SER A CA 1
ATOM 688 C C . SER A 1 85 ? -28.722 4.736 33.594 1.00 75.75 85 SER A C 1
ATOM 690 O O . SER A 1 85 ? -27.661 4.497 34.179 1.00 75.75 85 SER A O 1
ATOM 692 N N . ILE A 1 86 ? -29.660 5.513 34.138 1.00 79.94 86 ILE A N 1
ATOM 693 C CA . ILE A 1 86 ? -29.548 6.104 35.476 1.00 79.94 86 ILE A CA 1
ATOM 694 C C . ILE A 1 86 ? -29.617 5.001 36.535 1.00 79.94 86 ILE A C 1
ATOM 696 O O . ILE A 1 86 ? -28.754 4.956 37.412 1.00 79.94 86 ILE A O 1
ATOM 700 N N . CYS A 1 87 ? -30.567 4.067 36.419 1.00 81.06 87 CYS A N 1
ATOM 701 C CA . CYS A 1 87 ? -30.705 2.943 37.348 1.00 81.06 87 CYS A CA 1
ATOM 702 C C . CYS A 1 87 ? -29.453 2.055 37.380 1.00 81.06 87 CYS A C 1
ATOM 704 O O . CYS A 1 87 ? -29.023 1.627 38.453 1.00 81.06 87 CYS A O 1
ATOM 706 N N . HIS A 1 88 ? -28.826 1.810 36.225 1.00 79.31 88 HIS A N 1
ATOM 707 C CA . HIS A 1 88 ? -27.598 1.018 36.139 1.00 79.31 88 HIS A CA 1
ATOM 708 C C . HIS A 1 88 ? -26.409 1.682 36.854 1.00 79.31 88 HIS A C 1
ATOM 710 O O . HIS A 1 88 ? -25.576 0.986 37.440 1.00 79.31 88 HIS A O 1
ATOM 716 N N . ASN A 1 89 ? -26.342 3.016 36.825 1.00 74.06 89 ASN A N 1
ATOM 717 C CA . ASN A 1 89 ? -25.236 3.806 37.369 1.00 74.06 89 ASN A CA 1
ATOM 718 C C . ASN A 1 89 ? -25.423 4.232 38.839 1.00 74.06 89 ASN A C 1
ATOM 720 O O . ASN A 1 89 ? -24.577 4.957 39.375 1.00 74.06 89 ASN A O 1
ATOM 724 N N . LEU A 1 90 ? -26.490 3.783 39.513 1.00 77.94 90 LEU A N 1
ATOM 725 C CA . LEU A 1 90 ? -26.685 4.038 40.943 1.00 77.94 90 LEU A CA 1
ATOM 726 C C . LEU A 1 90 ? -25.582 3.368 41.797 1.00 77.94 90 LEU A C 1
ATOM 728 O O . LEU A 1 90 ? -25.120 2.266 41.479 1.00 77.94 90 LEU A O 1
ATOM 732 N N . PRO A 1 91 ? -25.142 3.996 42.906 1.00 71.00 91 PRO A N 1
ATOM 733 C CA . PRO A 1 91 ? -24.118 3.424 43.778 1.00 71.00 91 PRO A CA 1
ATOM 734 C C . PRO A 1 91 ? -24.590 2.114 44.439 1.00 71.00 91 PRO A C 1
ATOM 736 O O . PRO A 1 91 ? -25.660 2.068 45.042 1.00 71.00 91 PRO A O 1
ATOM 739 N N . ARG A 1 92 ? -23.769 1.053 44.387 1.00 70.88 92 ARG A N 1
ATOM 740 C CA . ARG A 1 92 ? -24.068 -0.284 44.960 1.00 70.88 92 ARG A CA 1
ATOM 741 C C . ARG A 1 92 ? -23.417 -0.547 46.331 1.00 70.88 92 ARG A C 1
ATOM 743 O O . ARG A 1 92 ? -23.032 -1.671 46.635 1.00 70.88 92 ARG A O 1
ATOM 750 N N . THR A 1 93 ? -23.215 0.485 47.147 1.00 71.75 93 THR A N 1
ATOM 751 C CA . THR A 1 93 ? -22.596 0.340 48.479 1.00 71.75 93 THR A CA 1
ATOM 752 C C . THR A 1 93 ? -23.553 -0.315 49.496 1.00 71.75 93 THR A C 1
ATOM 754 O O . THR A 1 93 ? -24.752 -0.035 49.439 1.00 71.75 93 THR A O 1
ATOM 757 N N . PRO A 1 94 ? -23.062 -1.130 50.455 1.00 56.44 94 PRO A N 1
ATOM 758 C CA . PRO A 1 94 ? -23.905 -1.782 51.467 1.00 56.44 94 PRO A CA 1
ATOM 759 C C . PRO A 1 94 ? -24.720 -0.758 52.279 1.00 56.44 94 PRO A C 1
ATOM 761 O O . PRO A 1 94 ? -24.149 0.213 52.772 1.00 56.44 94 PRO A O 1
ATOM 764 N N . GLY A 1 95 ? -26.038 -0.962 52.408 1.00 68.62 95 GLY A N 1
ATOM 765 C CA . GLY A 1 95 ? -26.962 -0.057 53.118 1.00 68.62 95 GLY A CA 1
ATOM 766 C C . GLY A 1 95 ? -27.760 0.920 52.235 1.00 68.62 95 GLY A C 1
ATOM 767 O O . GLY A 1 95 ? -28.621 1.624 52.751 1.00 68.62 95 GLY A O 1
ATOM 768 N N . MET A 1 96 ? -27.522 0.946 50.916 1.00 69.44 96 MET A N 1
ATOM 769 C CA . MET A 1 96 ? -28.232 1.814 49.951 1.00 69.44 96 MET A CA 1
ATOM 770 C C . MET A 1 96 ? -29.407 1.130 49.224 1.00 69.44 96 MET A C 1
ATOM 772 O O . MET A 1 96 ? -30.037 1.756 48.379 1.00 69.44 96 MET A O 1
ATOM 776 N N . GLU A 1 97 ? -29.725 -0.134 49.520 1.00 77.56 97 GLU A N 1
ATOM 777 C CA . GLU A 1 97 ? -30.751 -0.907 48.790 1.00 77.56 97 GLU A CA 1
ATOM 778 C C . GLU A 1 97 ? -32.144 -0.265 48.871 1.00 77.56 97 GLU A C 1
ATOM 780 O O . GLU A 1 97 ? -32.765 -0.024 47.839 1.00 77.56 97 GLU A O 1
ATOM 785 N N . SER A 1 98 ? -32.582 0.136 50.070 1.00 76.38 98 SER A N 1
ATOM 786 C CA . SER A 1 98 ? -33.871 0.819 50.264 1.00 76.38 98 SER A CA 1
ATOM 787 C C . SER A 1 98 ? -33.938 2.182 49.556 1.00 76.38 98 SER A C 1
ATOM 789 O O . SER A 1 98 ? -34.982 2.565 49.030 1.00 76.38 98 SER A O 1
ATOM 791 N N . TYR A 1 99 ? -32.818 2.909 49.496 1.00 80.62 99 TYR A N 1
ATOM 792 C CA . TYR A 1 99 ? -32.721 4.181 48.778 1.00 80.62 99 TYR A CA 1
ATOM 793 C C . TYR A 1 99 ? -32.780 3.972 47.256 1.00 80.62 99 TYR A C 1
ATOM 795 O O . TYR A 1 99 ? -33.517 4.673 46.565 1.00 80.62 99 TYR A O 1
ATOM 803 N N . ASN A 1 100 ? -32.055 2.978 46.737 1.00 83.00 100 ASN A N 1
ATOM 804 C CA . ASN A 1 100 ? -32.023 2.664 45.312 1.00 83.00 100 ASN A CA 1
ATOM 805 C C . ASN A 1 100 ? -33.378 2.150 44.803 1.00 83.00 100 ASN A C 1
ATOM 807 O O . ASN A 1 100 ? -33.786 2.545 43.714 1.00 83.00 100 ASN A O 1
ATOM 811 N N . GLU A 1 101 ? -34.105 1.340 45.582 1.00 81.75 101 GLU A N 1
ATOM 812 C CA . GLU A 1 101 ? -35.478 0.943 45.232 1.00 81.75 101 GLU A CA 1
ATOM 813 C C . GLU A 1 101 ? -36.423 2.146 45.177 1.00 81.75 101 GLU A C 1
ATOM 815 O O . GLU A 1 101 ? -37.210 2.275 44.238 1.00 81.75 101 GLU A O 1
ATOM 820 N N . LYS A 1 102 ? -36.298 3.075 46.132 1.00 83.00 102 LYS A N 1
ATOM 821 C CA . LYS A 1 102 ? -37.097 4.304 46.161 1.00 83.00 102 LYS A CA 1
ATOM 822 C C . LYS A 1 102 ? -36.822 5.199 44.944 1.00 83.00 102 LYS A C 1
ATOM 824 O O . LYS A 1 102 ? -37.759 5.671 44.310 1.00 83.00 102 LYS A O 1
ATOM 829 N N . VAL A 1 103 ? -35.548 5.397 44.590 1.00 82.44 103 VAL A N 1
ATOM 830 C CA . VAL A 1 103 ? -35.123 6.150 43.393 1.00 82.44 103 VAL A CA 1
ATOM 831 C C . VAL A 1 103 ? -35.643 5.496 42.116 1.00 82.44 103 VAL A C 1
ATOM 833 O O . VAL A 1 103 ? -36.166 6.189 41.245 1.00 82.44 103 VAL A O 1
ATOM 836 N N . LYS A 1 104 ? -35.533 4.168 42.017 1.00 84.69 104 LYS A N 1
ATOM 837 C CA . LYS A 1 104 ? -35.975 3.402 40.852 1.00 84.69 104 LYS A CA 1
ATOM 838 C C . LYS A 1 104 ? -37.482 3.535 40.622 1.00 84.69 104 LYS A C 1
ATOM 840 O O . LYS A 1 104 ? -37.882 3.896 39.521 1.00 84.69 104 LYS A O 1
ATOM 845 N N . GLY A 1 105 ? -38.298 3.353 41.664 1.00 83.06 105 GLY A N 1
ATOM 846 C CA . GLY A 1 105 ? -39.755 3.486 41.552 1.00 83.06 105 GLY A CA 1
ATOM 847 C C . GLY A 1 105 ? -40.209 4.887 41.122 1.00 83.06 105 GLY A C 1
ATOM 848 O O . GLY A 1 105 ? -41.158 5.024 40.353 1.00 83.06 105 GLY A O 1
ATOM 849 N N . THR A 1 106 ? -39.512 5.942 41.556 1.00 83.69 106 THR A N 1
ATOM 850 C CA . THR A 1 106 ? -39.820 7.314 41.121 1.00 83.69 106 THR A CA 1
ATOM 851 C C . THR A 1 106 ? -39.373 7.602 39.687 1.00 83.69 106 THR A C 1
ATOM 853 O O . THR A 1 106 ? -40.079 8.308 38.971 1.00 83.69 106 THR A O 1
ATOM 856 N N . LEU A 1 107 ? -38.233 7.064 39.245 1.00 85.00 107 LEU A N 1
ATOM 857 C CA . LEU A 1 107 ? -37.767 7.221 37.863 1.00 85.00 107 LEU A CA 1
ATOM 858 C C . LEU A 1 107 ? -38.679 6.497 36.869 1.00 85.00 107 LEU A C 1
ATOM 860 O O . LEU A 1 107 ? -38.998 7.067 35.831 1.00 85.00 107 LEU A O 1
ATOM 864 N N . GLU A 1 108 ? -39.154 5.297 37.210 1.00 83.50 108 GLU A N 1
ATOM 865 C CA . GLU A 1 108 ? -40.109 4.542 36.387 1.00 83.50 108 GLU A CA 1
ATOM 866 C C . GLU A 1 108 ? -41.430 5.310 36.194 1.00 83.50 108 GLU A C 1
ATOM 868 O O . GLU A 1 108 ? -42.005 5.283 35.109 1.00 83.50 108 GLU A O 1
ATOM 873 N N . ALA A 1 109 ? -41.869 6.080 37.197 1.00 80.69 109 ALA A N 1
ATOM 874 C CA . ALA A 1 109 ? -43.049 6.944 37.101 1.00 80.69 109 ALA A CA 1
ATOM 875 C C . ALA A 1 109 ? -42.847 8.205 36.229 1.00 80.69 109 ALA A C 1
ATOM 877 O O . ALA A 1 109 ? -43.822 8.879 35.900 1.00 80.69 109 ALA A O 1
ATOM 878 N N . LEU A 1 110 ? -41.602 8.543 35.870 1.00 82.88 110 LEU A N 1
ATOM 879 C CA . LEU A 1 110 ? -41.247 9.692 35.026 1.00 82.88 110 LEU A CA 1
ATOM 880 C C . LEU A 1 110 ? -41.075 9.325 33.543 1.00 82.88 110 LEU A C 1
ATOM 882 O O . LEU A 1 110 ? -40.860 10.220 32.723 1.00 82.88 110 LEU A O 1
ATOM 886 N N . VAL A 1 111 ? -41.154 8.040 33.188 1.00 84.44 111 VAL A N 1
ATOM 887 C CA . VAL A 1 111 ? -40.884 7.560 31.827 1.00 84.44 111 VAL A CA 1
ATOM 888 C C . VAL A 1 111 ? -42.002 7.952 30.859 1.00 84.44 111 VAL A C 1
ATOM 890 O O . VAL A 1 111 ? -43.175 7.686 31.110 1.00 84.44 111 VAL A O 1
ATOM 893 N N . ASP A 1 112 ? -41.618 8.525 29.719 1.00 79.31 112 ASP A N 1
ATOM 894 C CA . ASP A 1 112 ? -42.469 8.683 28.537 1.00 79.31 112 ASP A CA 1
ATOM 895 C C . ASP A 1 112 ? -41.839 7.918 27.362 1.00 79.31 112 ASP A C 1
ATOM 897 O O . ASP A 1 112 ? -40.691 8.157 26.972 1.00 79.31 112 ASP A O 1
ATOM 901 N N . SER A 1 113 ? -42.594 6.961 26.817 1.00 64.12 113 SER A N 1
ATOM 902 C CA . SER A 1 113 ? -42.167 6.066 25.737 1.00 64.12 113 SER A CA 1
ATOM 903 C C . SER A 1 113 ? -42.033 6.751 24.372 1.00 64.12 113 SER A C 1
ATOM 905 O O . SER A 1 113 ? -41.502 6.140 23.450 1.00 64.12 113 SER A O 1
ATOM 907 N N . GLU A 1 114 ? -42.499 7.994 24.216 1.00 59.34 114 GLU A N 1
ATOM 908 C CA . GLU A 1 114 ? -42.452 8.728 22.944 1.00 59.34 114 GLU A CA 1
ATOM 909 C C . GLU A 1 114 ? -41.257 9.703 22.799 1.00 59.34 114 GLU A C 1
ATOM 911 O O . GLU A 1 114 ? -41.123 10.360 21.757 1.00 59.34 114 GLU A O 1
ATOM 916 N N . LEU A 1 115 ? -40.380 9.812 23.810 1.00 68.62 115 LEU A N 1
ATOM 917 C CA . LEU A 1 115 ? -39.185 10.676 23.803 1.00 68.62 115 LEU A CA 1
ATOM 918 C C . LEU A 1 115 ? -37.978 10.019 23.101 1.00 68.62 115 LEU A C 1
ATOM 920 O O . LEU A 1 115 ? -37.566 8.919 23.462 1.00 68.62 115 LEU A O 1
ATOM 924 N N . GLY A 1 116 ? -37.358 10.723 22.143 1.00 57.28 116 GLY A N 1
ATOM 925 C CA . GLY A 1 116 ? -36.160 10.279 21.413 1.00 57.28 116 GLY A CA 1
ATOM 926 C C . GLY A 1 116 ? -34.828 10.749 22.026 1.00 57.28 116 GLY A C 1
ATOM 927 O O . GLY A 1 116 ? -34.758 11.756 22.736 1.00 57.28 116 GLY A O 1
ATOM 928 N N . VAL A 1 117 ? -33.734 10.034 21.733 1.00 55.88 117 VAL A N 1
ATOM 929 C CA . VAL A 1 117 ? -32.372 10.306 22.242 1.00 55.88 117 VAL A CA 1
ATOM 930 C C . VAL A 1 117 ? -31.524 11.005 21.162 1.00 55.88 117 VAL A C 1
ATOM 932 O O . VAL A 1 117 ? -31.356 10.462 20.077 1.00 55.88 117 VAL A O 1
ATOM 935 N N . ILE A 1 118 ? -30.973 12.203 21.436 1.00 47.91 118 ILE A N 1
ATOM 936 C CA . ILE A 1 118 ? -30.273 13.020 20.408 1.00 47.91 118 ILE A CA 1
ATOM 937 C C . ILE A 1 118 ? -28.875 12.525 20.036 1.00 47.91 118 ILE A C 1
ATOM 939 O O . ILE A 1 118 ? -28.468 12.722 18.901 1.00 47.91 118 ILE A O 1
ATOM 943 N N . ASN A 1 119 ? -28.087 11.957 20.944 1.00 44.03 119 ASN A N 1
ATOM 944 C CA . ASN A 1 119 ? -26.676 11.692 20.649 1.00 44.03 119 ASN A CA 1
ATOM 945 C C . ASN A 1 119 ? -26.195 10.440 21.377 1.00 44.03 119 ASN A C 1
ATOM 947 O O . ASN A 1 119 ? -26.217 10.378 22.606 1.00 44.03 119 ASN A O 1
ATOM 951 N N . SER A 1 120 ? -25.709 9.472 20.602 1.00 38.03 120 SER A N 1
ATOM 952 C CA . SER A 1 120 ? -25.150 8.195 21.057 1.00 38.03 120 SER A CA 1
ATOM 953 C C . SER A 1 120 ? -23.793 8.320 21.767 1.00 38.03 120 SER A C 1
ATOM 955 O O . SER A 1 120 ? -23.296 7.326 22.284 1.00 38.03 120 SER A O 1
ATOM 957 N N . GLU A 1 121 ? -23.184 9.512 21.821 1.00 39.88 121 GLU A N 1
ATOM 958 C CA . GLU A 1 121 ? -21.854 9.724 22.421 1.00 39.88 121 GLU A CA 1
ATOM 959 C C . GLU A 1 121 ? -21.860 9.885 23.952 1.00 39.88 121 GLU A C 1
ATOM 961 O O . GLU A 1 121 ? -20.892 9.508 24.604 1.00 39.88 121 GLU A O 1
ATOM 966 N N . LEU A 1 122 ? -22.927 10.419 24.569 1.00 39.56 122 LEU A N 1
ATOM 967 C CA . LEU A 1 122 ? -23.004 10.507 26.045 1.00 39.56 122 LEU A CA 1
ATOM 968 C C . LEU A 1 122 ? -23.516 9.211 26.685 1.00 39.56 122 LEU A C 1
ATOM 970 O O . LEU A 1 122 ? -23.247 8.933 27.853 1.00 39.56 122 LEU A O 1
ATOM 974 N N . PHE A 1 123 ? -24.259 8.431 25.905 1.00 38.97 123 PHE A N 1
ATOM 975 C CA . PHE A 1 123 ? -24.830 7.149 26.300 1.00 38.97 123 PHE A CA 1
ATOM 976 C C . PHE A 1 123 ? -23.995 5.956 25.843 1.00 38.97 123 PHE A C 1
ATOM 978 O O . PHE A 1 123 ? -24.322 4.815 26.173 1.00 38.97 123 PHE A O 1
ATOM 985 N N . SER A 1 124 ? -22.877 6.199 25.153 1.00 31.75 124 SER A N 1
ATOM 986 C CA . SER A 1 124 ? -21.851 5.185 25.026 1.00 31.75 124 SER A CA 1
ATOM 987 C C . SER A 1 124 ? -21.261 4.947 26.419 1.00 31.75 124 SER A C 1
ATOM 989 O O . SER A 1 124 ? -20.300 5.595 26.843 1.00 31.75 124 SER A O 1
ATOM 991 N N . GLN A 1 125 ? -21.761 3.916 27.107 1.00 30.69 125 GLN A N 1
ATOM 992 C CA . GLN A 1 125 ? -20.819 3.011 27.763 1.00 30.69 125 GLN A CA 1
ATOM 993 C C . GLN A 1 125 ? -19.685 2.745 26.758 1.00 30.69 125 GLN A C 1
ATOM 995 O O . GLN A 1 125 ? -19.952 2.769 25.552 1.00 30.69 125 GLN A O 1
ATOM 1000 N N . PRO A 1 126 ? -18.431 2.498 27.174 1.00 27.62 126 PRO A N 1
ATOM 1001 C CA . PRO A 1 126 ? -17.514 1.829 26.270 1.00 27.62 126 PRO A CA 1
ATOM 1002 C C . PRO A 1 126 ? -18.233 0.546 25.867 1.00 27.62 126 PRO A C 1
ATOM 1004 O O . PRO A 1 126 ? -18.271 -0.404 26.645 1.00 27.62 126 PRO A O 1
ATOM 1007 N N . ILE A 1 127 ? -18.884 0.565 24.700 1.00 27.12 127 ILE A N 1
ATOM 1008 C CA . ILE A 1 127 ? -19.420 -0.621 24.077 1.00 27.12 127 ILE A CA 1
ATOM 1009 C C . ILE A 1 127 ? -18.164 -1.469 24.017 1.00 27.12 127 ILE A C 1
ATOM 1011 O O . ILE A 1 127 ? -17.175 -1.014 23.422 1.00 27.12 127 ILE A O 1
ATOM 1015 N N . PRO A 1 128 ? -18.102 -2.605 24.727 1.00 27.31 128 PRO A N 1
ATOM 1016 C CA . PRO A 1 128 ? -17.023 -3.528 24.492 1.00 27.31 128 PRO A CA 1
ATOM 1017 C C . PRO A 1 128 ? -17.064 -3.770 22.993 1.00 27.31 128 PRO A C 1
ATOM 1019 O O . PRO A 1 128 ? -18.039 -4.310 22.475 1.00 27.31 128 PRO A O 1
ATOM 1022 N N . HIS A 1 129 ? -16.070 -3.221 22.291 1.00 29.09 129 HIS A N 1
ATOM 1023 C CA . HIS A 1 129 ? -15.973 -3.323 20.847 1.00 29.09 129 HIS A CA 1
ATOM 1024 C C . HIS A 1 129 ? -16.247 -4.797 20.521 1.00 29.09 129 HIS A C 1
ATOM 1026 O O . HIS A 1 129 ? -15.703 -5.645 21.236 1.00 29.09 129 HIS A O 1
ATOM 1032 N N . PRO A 1 130 ? -17.068 -5.151 19.514 1.00 31.56 130 PRO A N 1
ATOM 1033 C CA . PRO A 1 130 ? -17.452 -6.548 19.271 1.00 31.56 130 PRO A CA 1
ATOM 1034 C C . PRO A 1 130 ? -16.248 -7.501 19.149 1.00 31.56 130 PRO A C 1
ATOM 1036 O O . PRO A 1 130 ? -16.371 -8.706 19.332 1.00 31.56 130 PRO A O 1
ATOM 1039 N N . THR A 1 131 ? -15.051 -6.949 18.928 1.00 30.77 131 THR A N 1
ATOM 1040 C CA . THR A 1 131 ? -13.737 -7.594 18.979 1.00 30.77 131 THR A CA 1
ATOM 1041 C C . THR A 1 131 ? -13.303 -8.135 20.341 1.00 30.77 131 THR A C 1
ATOM 1043 O O . THR A 1 131 ? -12.398 -8.964 20.340 1.00 30.77 131 THR A O 1
ATOM 1046 N N . GLN A 1 132 ? -13.938 -7.781 21.469 1.00 31.31 132 GLN A N 1
ATOM 1047 C CA . GLN A 1 132 ? -13.595 -8.343 22.787 1.00 31.31 132 GLN A CA 1
ATOM 1048 C C . GLN A 1 132 ? -13.731 -9.873 22.836 1.00 31.31 132 GLN A C 1
ATOM 1050 O O . GLN A 1 132 ? -13.027 -10.498 23.620 1.00 31.31 132 GLN A O 1
ATOM 1055 N N . ASN A 1 133 ? -14.531 -10.471 21.941 1.00 32.59 133 ASN A N 1
ATOM 1056 C CA . ASN A 1 133 ? -14.639 -11.925 21.769 1.00 32.59 133 ASN A CA 1
ATOM 1057 C C . ASN A 1 133 ? -14.391 -12.413 20.322 1.00 32.59 133 ASN A C 1
ATOM 1059 O O . ASN A 1 133 ? -14.562 -13.597 20.040 1.00 32.59 133 ASN A O 1
ATOM 1063 N N . LEU A 1 134 ? -14.006 -11.538 19.382 1.00 31.27 134 LEU A N 1
ATOM 1064 C CA . LEU A 1 134 ? -14.036 -11.855 17.937 1.00 31.27 134 LEU A CA 1
ATOM 1065 C C . LEU A 1 134 ? -12.702 -12.354 17.360 1.00 31.27 134 LEU A C 1
ATOM 1067 O O . LEU A 1 134 ? -12.649 -12.738 16.192 1.00 31.27 134 LEU A O 1
ATOM 1071 N N . LEU A 1 135 ? -11.626 -12.361 18.150 1.00 29.44 135 LEU A N 1
ATOM 1072 C CA . LEU A 1 135 ? -10.294 -12.770 17.702 1.00 29.44 135 LEU A CA 1
ATOM 1073 C C . LEU A 1 135 ? -9.711 -13.831 18.642 1.00 29.44 135 LEU A C 1
ATOM 1075 O O . LEU A 1 135 ? -8.922 -13.533 19.531 1.00 29.44 135 LEU A O 1
ATOM 1079 N N . SER A 1 136 ? -10.046 -15.098 18.392 1.00 32.88 136 SER A N 1
ATOM 1080 C CA . SER A 1 136 ? -9.288 -16.250 18.909 1.00 32.88 136 SER A CA 1
ATOM 1081 C C . SER A 1 136 ? -7.869 -16.336 18.316 1.00 32.88 136 SER A C 1
ATOM 1083 O O . SER A 1 136 ? -7.020 -17.071 18.815 1.00 32.88 136 SER A O 1
ATOM 1085 N N . SER A 1 137 ? -7.590 -15.548 17.274 1.00 27.70 137 SER A N 1
ATOM 1086 C CA . SER A 1 137 ? -6.275 -15.344 16.665 1.00 27.70 137 SER A CA 1
ATOM 1087 C C . SER A 1 137 ? -6.149 -13.905 16.141 1.00 27.70 137 SER A C 1
ATOM 1089 O O . SER A 1 137 ? -7.131 -13.390 15.602 1.00 27.70 137 SER A O 1
ATOM 1091 N N . PRO A 1 138 ? -4.976 -13.253 16.252 1.00 35.16 138 PRO A N 1
ATOM 1092 C CA . PRO A 1 138 ? -4.801 -11.849 15.880 1.00 35.16 138 PRO A CA 1
ATOM 1093 C C . PRO A 1 138 ? -4.928 -11.611 14.364 1.00 35.16 138 PRO A C 1
ATOM 1095 O O . PRO A 1 138 ? -4.555 -12.482 13.568 1.00 35.16 138 PRO A O 1
ATOM 1098 N N . PRO A 1 139 ? -5.404 -10.425 13.935 1.00 32.97 139 PRO A N 1
ATOM 1099 C CA . PRO A 1 139 ? -5.476 -10.066 12.527 1.00 32.97 139 PRO A CA 1
ATOM 1100 C C . PRO A 1 139 ? -4.064 -9.994 11.940 1.00 32.97 139 PRO A C 1
ATOM 1102 O O . PRO A 1 139 ? -3.204 -9.239 12.395 1.00 32.97 139 PRO A O 1
ATOM 1105 N N . ARG A 1 140 ? -3.819 -10.795 10.901 1.00 32.59 140 ARG A N 1
ATOM 1106 C CA . ARG A 1 140 ? -2.572 -10.757 10.135 1.00 32.59 140 ARG A CA 1
ATOM 1107 C C . ARG A 1 140 ? -2.576 -9.500 9.266 1.00 32.59 140 ARG A C 1
ATOM 1109 O O . ARG A 1 140 ? -3.210 -9.477 8.213 1.00 32.59 140 ARG A O 1
ATOM 1116 N N . ILE A 1 141 ? -1.860 -8.463 9.695 1.00 29.77 141 ILE A N 1
ATOM 1117 C CA . ILE A 1 141 ? -1.609 -7.272 8.878 1.00 29.77 141 ILE A CA 1
ATOM 1118 C C . ILE A 1 141 ? -0.676 -7.687 7.735 1.00 29.77 141 ILE A C 1
ATOM 1120 O O . ILE A 1 141 ? 0.543 -7.744 7.881 1.00 29.77 141 ILE A O 1
ATOM 1124 N N . SER A 1 142 ? -1.249 -8.035 6.584 1.00 30.75 142 SER A N 1
ATOM 1125 C CA . SER A 1 142 ? -0.478 -8.169 5.351 1.00 30.75 142 SER A CA 1
ATOM 1126 C C . SER A 1 142 ? -0.331 -6.794 4.704 1.00 30.75 142 SER A C 1
ATOM 1128 O O . SER A 1 142 ? -1.339 -6.117 4.525 1.00 30.75 142 SER A O 1
ATOM 1130 N N . PHE A 1 143 ? 0.903 -6.471 4.304 1.00 32.91 143 PHE A N 1
ATOM 1131 C CA . PHE A 1 143 ? 1.383 -5.286 3.569 1.00 32.91 143 PHE A CA 1
ATOM 1132 C C . PHE A 1 143 ? 1.965 -4.148 4.417 1.00 32.91 143 PHE A C 1
ATOM 1134 O O . PHE A 1 143 ? 1.400 -3.068 4.549 1.00 32.91 143 PHE A O 1
ATOM 1141 N N . LYS A 1 144 ? 3.206 -4.357 4.870 1.00 33.78 144 LYS A N 1
ATOM 1142 C CA . LYS A 1 144 ? 4.157 -3.259 5.070 1.00 33.78 144 LYS A CA 1
ATOM 1143 C C . LYS A 1 144 ? 4.555 -2.717 3.689 1.00 33.78 144 LYS A C 1
ATOM 1145 O O . LYS A 1 144 ? 4.970 -3.494 2.827 1.00 33.78 144 LYS A O 1
ATOM 1150 N N . ARG A 1 145 ? 4.434 -1.403 3.466 1.00 36.47 145 ARG A N 1
ATOM 1151 C CA . ARG A 1 145 ? 5.036 -0.731 2.299 1.00 36.47 145 ARG A CA 1
ATOM 1152 C C . ARG A 1 145 ? 6.550 -0.974 2.351 1.00 36.47 145 ARG A C 1
ATOM 1154 O O . ARG A 1 145 ? 7.172 -0.688 3.371 1.00 36.47 145 ARG A O 1
ATOM 1161 N N . LEU A 1 146 ? 7.133 -1.531 1.287 1.00 38.03 146 LEU A N 1
ATOM 1162 C CA . LEU A 1 146 ? 8.588 -1.704 1.186 1.00 38.03 146 LEU A CA 1
ATOM 1163 C C . LEU A 1 146 ? 9.276 -0.333 1.278 1.00 38.03 146 LEU A C 1
ATOM 1165 O O . LEU A 1 146 ? 8.790 0.648 0.711 1.00 38.03 146 LEU A O 1
ATOM 1169 N N . SER A 1 147 ? 10.393 -0.266 2.001 1.00 39.19 147 SER A N 1
ATOM 1170 C CA . SER A 1 147 ? 11.219 0.939 2.110 1.00 39.19 147 SER A CA 1
ATOM 1171 C C . SER A 1 147 ? 11.655 1.395 0.711 1.00 39.19 147 SER A C 1
ATOM 1173 O O . SER A 1 147 ? 12.284 0.623 -0.010 1.00 39.19 147 SER A O 1
ATOM 1175 N N . ASN A 1 148 ? 11.310 2.619 0.300 1.00 45.59 148 ASN A N 1
ATOM 1176 C CA . ASN A 1 148 ? 11.837 3.220 -0.932 1.00 45.59 148 ASN A CA 1
ATOM 1177 C C . ASN A 1 148 ? 13.162 3.954 -0.643 1.00 45.59 148 ASN A C 1
ATOM 1179 O O . ASN A 1 148 ? 13.541 4.114 0.518 1.00 45.59 148 ASN A O 1
ATOM 1183 N N . LEU A 1 149 ? 13.879 4.397 -1.686 1.00 49.16 149 LEU A N 1
ATOM 1184 C CA . LEU A 1 149 ? 15.140 5.131 -1.504 1.00 49.16 149 LEU A CA 1
ATOM 1185 C C . LEU A 1 149 ? 14.965 6.367 -0.615 1.00 49.16 149 LEU A C 1
ATOM 1187 O O . LEU A 1 149 ? 15.832 6.641 0.203 1.00 49.16 149 LEU A O 1
ATOM 1191 N N . HIS A 1 150 ? 13.838 7.073 -0.719 1.00 42.25 150 HIS A N 1
ATOM 1192 C CA . HIS A 1 150 ? 13.528 8.183 0.177 1.00 42.25 150 HIS A CA 1
ATOM 1193 C C . HIS A 1 150 ? 13.466 7.744 1.650 1.00 42.25 150 HIS A C 1
ATOM 1195 O O . HIS A 1 150 ? 14.097 8.371 2.486 1.00 42.25 150 HIS A O 1
ATOM 1201 N N . ASN A 1 151 ? 12.802 6.632 1.981 1.00 43.78 151 ASN A N 1
ATOM 1202 C CA . ASN A 1 151 ? 12.749 6.092 3.348 1.00 43.78 151 ASN A CA 1
ATOM 1203 C C . ASN A 1 151 ? 14.121 5.619 3.866 1.00 43.78 151 ASN A C 1
ATOM 1205 O O . ASN A 1 151 ? 14.308 5.517 5.074 1.00 43.78 151 ASN A O 1
ATOM 1209 N N . LEU A 1 152 ? 15.052 5.281 2.966 1.00 50.97 152 LEU A N 1
ATOM 1210 C CA . LEU A 1 152 ? 16.428 4.883 3.294 1.00 50.97 152 LEU A CA 1
ATOM 1211 C C . LEU A 1 152 ? 17.373 6.086 3.445 1.00 50.97 152 LEU A C 1
ATOM 1213 O O . LEU A 1 152 ? 18.351 5.994 4.180 1.00 50.97 152 LEU A O 1
ATOM 1217 N N . LEU A 1 153 ? 17.105 7.185 2.735 1.00 42.25 153 LEU A N 1
ATOM 1218 C CA . LEU A 1 153 ? 17.981 8.358 2.650 1.00 42.25 153 LEU A CA 1
ATOM 1219 C C . LEU A 1 153 ? 17.477 9.566 3.452 1.00 42.25 153 LEU A C 1
ATOM 1221 O O . LEU A 1 153 ? 18.246 10.492 3.696 1.00 42.25 153 LEU A O 1
ATOM 1225 N N . VAL A 1 154 ? 16.204 9.582 3.850 1.00 37.41 154 VAL A N 1
ATOM 1226 C CA . VAL A 1 154 ? 15.556 10.712 4.520 1.00 37.41 154 VAL A CA 1
ATOM 1227 C C . VAL A 1 154 ? 14.780 10.213 5.736 1.00 37.41 154 VAL A C 1
ATOM 1229 O O . VAL A 1 154 ? 13.864 9.400 5.622 1.00 37.41 154 VAL A O 1
ATOM 1232 N N . HIS A 1 155 ? 15.110 10.754 6.909 1.00 33.09 155 HIS A N 1
ATOM 1233 C CA . HIS A 1 155 ? 14.279 10.643 8.105 1.00 33.09 155 HIS A CA 1
ATOM 1234 C C . HIS A 1 155 ? 13.224 11.761 8.068 1.00 33.09 155 HIS A C 1
ATOM 1236 O O . HIS A 1 155 ? 13.598 12.936 8.108 1.00 33.09 155 HIS A O 1
ATOM 1242 N N . PRO A 1 156 ? 11.921 11.452 7.951 1.00 29.80 156 PRO A N 1
ATOM 1243 C CA . PRO A 1 156 ? 10.900 12.483 7.873 1.00 29.80 156 PRO A CA 1
ATOM 1244 C C . PRO A 1 156 ? 10.720 13.136 9.247 1.00 29.80 156 PRO A C 1
ATOM 1246 O O . PRO A 1 156 ? 10.301 12.493 10.205 1.00 29.80 156 PRO A O 1
ATOM 1249 N N . LYS A 1 157 ? 11.013 14.434 9.332 1.00 28.55 157 LYS A N 1
ATOM 1250 C CA . LYS A 1 157 ? 10.513 15.311 10.391 1.00 28.55 157 LYS A CA 1
ATOM 1251 C C . LYS A 1 157 ? 9.415 16.151 9.746 1.00 28.55 157 LYS A C 1
ATOM 1253 O O . LYS A 1 157 ? 9.709 16.963 8.871 1.00 28.55 157 LYS A O 1
ATOM 1258 N N . LEU A 1 158 ? 8.156 15.884 10.089 1.00 28.16 158 LEU A N 1
ATOM 1259 C CA . LEU A 1 158 ? 7.048 16.721 9.632 1.00 28.16 158 LEU A CA 1
ATOM 1260 C C . LEU A 1 158 ? 7.232 18.139 10.209 1.00 28.16 158 LEU A C 1
ATOM 1262 O O . LEU A 1 158 ? 7.609 18.261 11.378 1.00 28.16 158 LEU A O 1
ATOM 1266 N N . PRO A 1 159 ? 7.014 19.207 9.424 1.00 27.70 159 PRO A N 1
ATOM 1267 C CA . PRO A 1 159 ? 6.969 20.562 9.955 1.00 27.70 159 PRO A CA 1
ATOM 1268 C C . PRO A 1 159 ? 5.735 20.745 10.845 1.00 27.70 159 PRO A C 1
ATOM 1270 O O . PRO A 1 159 ? 4.649 20.278 10.503 1.00 27.70 159 PRO A O 1
ATOM 1273 N N . ASP A 1 160 ? 5.907 21.460 11.957 1.00 25.81 160 ASP A N 1
ATOM 1274 C CA . ASP A 1 160 ? 4.814 21.891 12.829 1.00 25.81 160 ASP A CA 1
ATOM 1275 C C . ASP A 1 160 ? 3.817 22.767 12.043 1.00 25.81 160 ASP A C 1
ATOM 1277 O O . ASP A 1 160 ? 4.237 23.733 11.392 1.00 25.81 160 ASP A O 1
ATOM 1281 N N . PRO A 1 161 ? 2.502 22.501 12.111 1.00 28.88 161 PRO A N 1
ATOM 1282 C CA . PRO A 1 161 ? 1.490 23.335 11.484 1.00 28.88 161 PRO A CA 1
ATOM 1283 C C . PRO A 1 161 ? 1.262 24.590 12.337 1.00 28.88 161 PRO A C 1
ATOM 1285 O O . PRO A 1 161 ? 0.272 24.723 13.054 1.00 28.88 161 PRO A O 1
ATOM 1288 N N . GLN A 1 162 ? 2.191 25.541 12.272 1.00 31.77 162 GLN A N 1
ATOM 1289 C CA . GLN A 1 162 ? 1.974 26.900 12.763 1.00 31.77 162 GLN A CA 1
ATOM 1290 C C . GLN A 1 162 ? 2.315 27.922 11.684 1.00 31.77 162 GLN A C 1
ATOM 1292 O O . GLN A 1 162 ? 3.452 28.369 11.593 1.00 31.77 162 GLN A O 1
ATOM 1297 N N . GLN A 1 163 ? 1.296 28.289 10.900 1.00 27.80 163 GLN A N 1
ATOM 1298 C CA . GLN A 1 163 ? 1.036 29.589 10.246 1.00 27.80 163 GLN A CA 1
ATOM 1299 C C . GLN A 1 163 ? -0.056 29.346 9.187 1.00 27.80 163 GLN A C 1
ATOM 1301 O O . GLN A 1 163 ? 0.013 28.368 8.461 1.00 27.80 163 GLN A O 1
ATOM 1306 N N . SER A 1 164 ? -1.109 30.137 9.003 1.00 26.72 164 SER A N 1
ATOM 1307 C CA . SER A 1 164 ? -1.542 31.403 9.594 1.00 26.72 164 SER A CA 1
ATOM 1308 C C . SER A 1 164 ? -2.997 31.614 9.152 1.00 26.72 164 SER A C 1
ATOM 1310 O O . SER A 1 164 ? -3.248 31.816 7.967 1.00 26.72 164 SER A O 1
ATOM 1312 N N . PHE A 1 165 ? -3.959 31.575 10.078 1.00 31.33 165 PHE A N 1
ATOM 1313 C CA . PHE A 1 165 ? -5.345 31.954 9.785 1.00 31.33 165 PHE A CA 1
ATOM 1314 C C . PHE A 1 165 ? -5.516 33.469 9.963 1.00 31.33 165 PHE A C 1
ATOM 1316 O O . PHE A 1 165 ? -5.397 33.998 11.068 1.00 31.33 165 PHE A O 1
ATOM 1323 N N . HIS A 1 166 ? -5.797 34.168 8.865 1.00 32.66 166 HIS A N 1
ATOM 1324 C CA . HIS A 1 166 ? -6.202 35.573 8.861 1.00 32.66 166 HIS A CA 1
ATOM 1325 C C . HIS A 1 166 ? -7.641 35.721 9.382 1.00 32.66 166 HIS A C 1
ATOM 1327 O O . HIS A 1 166 ? -8.571 35.297 8.706 1.00 32.66 166 HIS A O 1
ATOM 1333 N N . PHE A 1 167 ? -7.843 36.376 10.535 1.00 35.72 167 PHE A N 1
ATOM 1334 C CA . PHE A 1 167 ? -9.162 36.854 10.982 1.00 35.72 167 PHE A CA 1
ATOM 1335 C C . PHE A 1 167 ? -9.065 38.207 11.734 1.00 35.72 167 PHE A C 1
ATOM 1337 O O . PHE A 1 167 ? -8.052 38.526 12.352 1.00 35.72 167 PHE A O 1
ATOM 1344 N N . ASN A 1 168 ? -10.131 39.007 11.628 1.00 39.47 168 ASN A N 1
ATOM 1345 C CA . ASN A 1 168 ? -10.299 40.437 11.964 1.00 39.47 168 ASN A CA 1
ATOM 1346 C C . ASN A 1 168 ? -9.818 40.925 13.366 1.00 39.47 168 ASN A C 1
ATOM 1348 O O . ASN A 1 168 ? -9.889 40.199 14.356 1.00 39.47 168 ASN A O 1
ATOM 1352 N N . GLN A 1 169 ? -9.381 42.196 13.459 1.00 47.50 169 GLN A N 1
ATOM 1353 C CA . GLN A 1 169 ? -8.622 42.813 14.576 1.00 47.50 169 GLN A CA 1
ATOM 1354 C C . GLN A 1 169 ? -9.502 43.491 15.667 1.00 47.50 169 GLN A C 1
ATOM 1356 O O . GLN A 1 169 ? -9.909 44.634 15.481 1.00 47.50 169 GLN A O 1
ATOM 1361 N N . HIS A 1 170 ? -9.766 42.856 16.829 1.00 59.94 170 HIS A N 1
ATOM 1362 C CA . HIS A 1 170 ? -10.509 43.481 17.961 1.00 59.94 170 HIS A CA 1
ATOM 1363 C C . HIS A 1 170 ? -10.149 42.897 19.355 1.00 59.94 170 HIS A C 1
ATOM 1365 O O . HIS A 1 170 ? -9.978 41.682 19.469 1.00 59.94 170 HIS A O 1
ATOM 1371 N N . ASN A 1 171 ? -10.165 43.706 20.436 1.00 62.59 171 ASN A N 1
ATOM 1372 C CA . ASN A 1 171 ? -10.128 43.230 21.841 1.00 62.59 171 ASN A CA 1
ATOM 1373 C C . ASN A 1 171 ? -11.545 42.930 22.371 1.00 62.59 171 ASN A C 1
ATOM 1375 O O . ASN A 1 171 ? -12.413 43.808 22.342 1.00 62.59 171 ASN A O 1
ATOM 1379 N N . LYS A 1 172 ? -11.787 41.726 22.913 1.00 68.62 172 LYS A N 1
ATOM 1380 C CA . LYS A 1 172 ? -13.105 41.315 23.446 1.00 68.62 172 LYS A CA 1
ATOM 1381 C C . LYS A 1 172 ? -13.030 40.804 24.888 1.00 68.62 172 LYS A C 1
ATOM 1383 O O . LYS A 1 172 ? -12.008 40.325 25.369 1.00 68.62 172 LYS A O 1
ATOM 1388 N N . ARG A 1 173 ? -14.162 40.867 25.596 1.00 71.06 173 ARG A N 1
ATOM 1389 C CA . ARG A 1 173 ? -14.340 40.156 26.874 1.00 71.06 173 ARG A CA 1
ATOM 1390 C C . ARG A 1 173 ? -14.326 38.650 26.609 1.00 71.06 173 ARG A C 1
ATOM 1392 O O . ARG A 1 173 ? -14.918 38.204 25.634 1.00 71.06 173 ARG A O 1
ATOM 1399 N N . CYS A 1 174 ? -13.748 37.853 27.507 1.00 72.69 174 CYS A N 1
ATOM 1400 C CA . CYS A 1 174 ? -13.667 36.396 27.328 1.00 72.69 174 CYS A CA 1
ATOM 1401 C C . CYS A 1 174 ? -15.001 35.645 27.530 1.00 72.69 174 CYS A C 1
ATOM 1403 O O . CYS A 1 174 ? -15.007 34.419 27.615 1.00 72.69 174 CYS A O 1
ATOM 1405 N N . MET A 1 175 ? -16.115 36.374 27.693 1.00 63.09 175 MET A N 1
ATOM 1406 C CA . MET A 1 175 ? -17.496 35.882 27.849 1.00 63.09 175 MET A CA 1
ATOM 1407 C C . MET A 1 175 ? -17.737 34.883 29.001 1.00 63.09 175 MET A C 1
ATOM 1409 O O . MET A 1 175 ? -18.849 34.393 29.183 1.00 63.09 175 MET A O 1
ATOM 1413 N N . LYS A 1 176 ? -16.737 34.615 29.853 1.00 72.12 176 LYS A N 1
ATOM 1414 C CA . LYS A 1 176 ? -16.891 33.796 31.063 1.00 72.12 176 LYS A CA 1
ATOM 1415 C C . LYS A 1 176 ? -17.526 34.625 32.182 1.00 72.12 176 LYS A C 1
ATOM 1417 O O . LYS A 1 176 ? -16.886 35.525 32.722 1.00 72.12 176 LYS A O 1
ATOM 1422 N N . GLN A 1 177 ? -18.736 34.243 32.595 1.00 61.41 177 GLN A N 1
ATOM 1423 C CA . GLN A 1 177 ? -19.566 34.891 33.633 1.00 61.41 177 GLN A CA 1
ATOM 1424 C C . GLN A 1 177 ? -18.823 35.228 34.947 1.00 61.41 177 GLN A C 1
ATOM 1426 O O . GLN A 1 177 ? -19.123 36.218 35.604 1.00 61.41 177 GLN A O 1
ATOM 1431 N N . ARG A 1 178 ? -17.811 34.437 35.335 1.00 69.75 178 ARG A N 1
ATOM 1432 C CA . ARG A 1 178 ? -17.039 34.623 36.584 1.00 69.75 178 ARG A CA 1
ATOM 1433 C C . ARG A 1 178 ? -15.694 35.319 36.418 1.00 69.75 178 ARG A C 1
ATOM 1435 O O . ARG A 1 178 ? -14.903 35.378 37.359 1.00 69.75 178 ARG A O 1
ATOM 1442 N N . CYS A 1 179 ? -15.378 35.811 35.225 1.00 77.56 179 CYS A N 1
ATOM 1443 C CA . CYS A 1 179 ? -14.117 36.498 35.008 1.00 77.56 179 CYS A CA 1
ATOM 1444 C C . CYS A 1 179 ? -14.172 37.909 35.610 1.00 77.56 179 CYS A C 1
ATOM 1446 O O . CYS A 1 179 ? -14.668 38.838 34.978 1.00 77.56 179 CYS A O 1
ATOM 1448 N N . ASN A 1 180 ? -13.611 38.100 36.810 1.00 80.81 180 ASN A N 1
ATOM 1449 C CA . ASN A 1 180 ? -13.526 39.435 37.424 1.00 80.81 180 ASN A CA 1
ATOM 1450 C C . ASN A 1 180 ? -12.716 40.421 36.565 1.00 80.81 180 ASN A C 1
ATOM 1452 O O . ASN A 1 180 ? -12.986 41.615 36.564 1.00 80.81 180 ASN A O 1
ATOM 1456 N N . THR A 1 181 ? -11.783 39.926 35.750 1.00 84.50 181 THR A N 1
ATOM 1457 C CA . THR A 1 181 ? -11.017 40.752 34.806 1.00 84.50 181 THR A CA 1
ATOM 1458 C C . THR A 1 181 ? -11.877 41.364 33.704 1.00 84.50 181 THR A C 1
ATOM 1460 O O . THR A 1 181 ? -11.615 42.496 33.322 1.00 84.50 181 THR A O 1
ATOM 1463 N N . CYS A 1 182 ? -12.956 40.704 33.266 1.00 82.31 182 CYS A N 1
ATOM 1464 C CA . CYS A 1 182 ? -13.896 41.297 32.306 1.00 82.31 182 CYS A CA 1
ATOM 1465 C C . CYS A 1 182 ? -14.626 42.532 32.864 1.00 82.31 182 CYS A C 1
ATOM 1467 O O . CYS A 1 182 ? -15.079 43.361 32.077 1.00 82.31 182 CYS A O 1
ATOM 1469 N N . LYS A 1 183 ? -14.743 42.670 34.196 1.00 80.75 183 LYS A N 1
ATOM 1470 C CA . LYS A 1 183 ? -15.414 43.816 34.838 1.00 80.75 183 LYS A CA 1
ATOM 1471 C C . LYS A 1 183 ? -14.611 45.103 34.682 1.00 80.75 183 LYS A C 1
ATOM 1473 O O . LYS A 1 183 ? -15.181 46.150 34.412 1.00 80.75 183 LYS A O 1
ATOM 1478 N N . ILE A 1 184 ? -13.292 44.988 34.799 1.00 81.88 184 ILE A N 1
ATOM 1479 C CA . ILE A 1 184 ? -12.355 46.113 34.712 1.00 81.88 184 ILE A CA 1
ATOM 1480 C C . ILE A 1 184 ? -11.714 46.257 33.325 1.00 81.88 184 ILE A C 1
ATOM 1482 O O . ILE A 1 184 ? -10.906 47.157 33.130 1.00 81.88 184 ILE A O 1
ATOM 1486 N N . HIS A 1 185 ? -12.038 45.374 32.371 1.00 81.81 185 HIS A N 1
ATOM 1487 C CA . HIS A 1 185 ? -11.513 45.385 31.004 1.00 81.81 185 HIS A CA 1
ATOM 1488 C C . HIS A 1 185 ? -12.622 45.727 29.989 1.00 81.81 185 HIS A C 1
ATOM 1490 O O . HIS A 1 185 ? -13.415 44.848 29.617 1.00 81.81 185 HIS A O 1
ATOM 1496 N N . PRO A 1 186 ? -12.737 46.996 29.556 1.00 73.38 186 PRO A N 1
ATOM 1497 C CA . PRO A 1 186 ? -13.692 47.379 28.524 1.00 73.38 186 PRO A CA 1
ATOM 1498 C C . PRO A 1 186 ? -13.212 46.919 27.131 1.00 73.38 186 PRO A C 1
ATOM 1500 O O . PRO A 1 186 ? -12.025 47.062 26.827 1.00 73.38 186 PRO A O 1
ATOM 1503 N N . PRO A 1 187 ? -14.106 46.382 26.276 1.00 69.94 187 PRO A N 1
ATOM 1504 C CA . PRO A 1 187 ? -13.777 46.102 24.880 1.00 69.94 187 PRO A CA 1
ATOM 1505 C C . PRO A 1 187 ? -13.479 47.415 24.144 1.00 69.94 187 PRO A C 1
ATOM 1507 O O . PRO A 1 187 ? -14.145 48.423 24.373 1.00 69.94 187 PRO A O 1
ATOM 1510 N N . SER A 1 188 ? -12.465 47.411 23.283 1.00 66.81 188 SER A N 1
ATOM 1511 C CA . SER A 1 188 ? -12.077 48.584 22.495 1.00 66.81 188 SER A CA 1
ATOM 1512 C C . SER A 1 188 ? -11.347 48.150 21.227 1.00 66.81 188 SER A C 1
ATOM 1514 O O . SER A 1 188 ? -10.647 47.139 21.230 1.00 66.81 188 SER A O 1
ATOM 1516 N N . GLU A 1 189 ? -11.480 48.925 20.155 1.00 61.19 189 GLU A N 1
ATOM 1517 C CA . GLU A 1 189 ? -10.829 48.670 18.856 1.00 61.19 189 GLU A CA 1
ATOM 1518 C C . GLU A 1 189 ? -9.560 49.509 18.663 1.00 61.19 189 GLU A C 1
ATOM 1520 O O . GLU A 1 189 ? -8.657 49.146 17.912 1.00 61.19 189 GLU A O 1
ATOM 1525 N N . THR A 1 190 ? -9.452 50.608 19.407 1.00 63.75 190 THR A N 1
ATOM 1526 C CA . THR A 1 190 ? -8.313 51.527 19.380 1.00 63.75 190 THR A CA 1
ATOM 1527 C C . THR A 1 190 ? -7.951 51.983 20.794 1.00 63.75 190 THR A C 1
ATOM 1529 O O . THR A 1 190 ? -8.742 51.844 21.736 1.00 63.75 190 THR A O 1
ATOM 1532 N N . PHE A 1 191 ? -6.760 52.553 20.974 1.00 62.53 191 PHE A N 1
ATOM 1533 C CA . PHE A 1 191 ? -6.427 53.304 22.183 1.00 62.53 191 PHE A CA 1
ATOM 1534 C C . PHE A 1 191 ? -5.774 54.646 21.856 1.00 62.53 191 PHE A C 1
ATOM 1536 O O . PHE A 1 191 ? -4.976 54.763 20.931 1.00 62.53 191 PHE A O 1
ATOM 1543 N N . ASN A 1 192 ? -6.103 55.664 22.652 1.00 58.44 192 ASN A N 1
ATOM 1544 C CA . ASN A 1 192 ? -5.542 57.006 22.516 1.00 58.44 192 ASN A CA 1
ATOM 1545 C C . ASN A 1 192 ? -4.372 57.190 23.481 1.00 58.44 192 ASN A C 1
ATOM 1547 O O . ASN A 1 192 ? -4.528 57.021 24.696 1.00 58.44 192 ASN A O 1
ATOM 1551 N N . SER A 1 193 ? -3.216 57.589 22.954 1.00 53.00 193 SER A N 1
ATOM 1552 C CA . SER A 1 193 ? -2.109 58.087 23.768 1.00 53.00 193 SER A CA 1
ATOM 1553 C C . SER A 1 193 ? -2.386 59.535 24.157 1.00 53.00 193 SER A C 1
ATOM 1555 O O . SER A 1 193 ? -2.522 60.401 23.296 1.00 53.00 193 SER A O 1
ATOM 1557 N N . ARG A 1 194 ? -2.461 59.826 25.460 1.00 49.25 194 ARG A N 1
ATOM 1558 C CA . ARG A 1 194 ? -2.659 61.204 25.948 1.00 49.25 194 ARG A CA 1
ATOM 1559 C C . ARG A 1 194 ? -1.419 62.084 25.737 1.00 49.25 194 ARG A C 1
ATOM 1561 O O . ARG A 1 194 ? -1.581 63.286 25.577 1.00 49.25 194 ARG A O 1
ATOM 1568 N N . ASN A 1 195 ? -0.224 61.485 25.682 1.00 48.62 195 ASN A N 1
ATOM 1569 C CA . ASN A 1 195 ? 1.038 62.211 25.496 1.00 48.62 195 ASN A CA 1
ATOM 1570 C C . ASN A 1 195 ? 1.235 62.641 24.037 1.00 48.62 195 ASN A C 1
ATOM 1572 O O . ASN A 1 195 ? 1.674 63.754 23.785 1.00 48.62 195 ASN A O 1
ATOM 1576 N N . THR A 1 196 ? 0.869 61.790 23.071 1.00 55.28 196 THR A N 1
ATOM 1577 C CA . THR A 1 196 ? 1.030 62.093 21.635 1.00 55.28 196 THR A CA 1
ATOM 1578 C C . THR A 1 196 ? -0.267 62.533 20.954 1.00 55.28 196 THR A C 1
ATOM 1580 O O . THR A 1 196 ? -0.242 62.901 19.784 1.00 55.28 196 THR A O 1
ATOM 1583 N N . LYS A 1 197 ? -1.410 62.475 21.658 1.00 55.47 197 LYS A N 1
ATOM 1584 C CA . LYS A 1 197 ? -2.778 62.688 21.139 1.00 55.47 197 LYS A CA 1
ATOM 1585 C C . LYS A 1 197 ? -3.142 61.822 19.916 1.00 55.47 197 LYS A C 1
ATOM 1587 O O . LYS A 1 197 ? -4.129 62.105 19.245 1.00 55.47 197 LYS A O 1
ATOM 1592 N N . LYS A 1 198 ? -2.382 60.755 19.636 1.00 54.00 198 LYS A N 1
ATOM 1593 C CA . LYS A 1 198 ? -2.616 59.827 18.518 1.00 54.00 198 LYS A CA 1
ATOM 1594 C C . LYS A 1 198 ? -3.424 58.605 18.958 1.00 54.00 198 LYS A C 1
ATOM 1596 O O . LYS A 1 198 ? -3.264 58.113 20.079 1.00 54.00 198 LYS A O 1
ATOM 1601 N N . GLN A 1 199 ? -4.273 58.129 18.052 1.00 62.12 199 GLN A N 1
ATOM 1602 C CA . GLN A 1 199 ? -5.079 56.919 18.189 1.00 62.12 199 GLN A CA 1
ATOM 1603 C C . GLN A 1 199 ? -4.364 55.758 17.493 1.00 62.12 199 GLN A C 1
ATOM 1605 O O . GLN A 1 199 ? -3.972 55.882 16.335 1.00 62.12 199 GLN A O 1
ATOM 1610 N N . TYR A 1 200 ? -4.180 54.647 18.200 1.00 61.53 200 TYR A N 1
ATOM 1611 C CA . TYR A 1 200 ? -3.499 53.457 17.695 1.00 61.53 200 TYR A CA 1
ATOM 1612 C C . TYR A 1 200 ? -4.492 52.286 17.606 1.00 61.53 200 TYR A C 1
ATOM 1614 O O . TYR A 1 200 ? -5.231 52.059 18.573 1.00 61.53 200 TYR A O 1
ATOM 1622 N N . PRO A 1 201 ? -4.543 51.545 16.483 1.00 55.94 201 PRO A N 1
ATOM 1623 C CA . PRO A 1 201 ? -5.337 50.323 16.372 1.00 55.94 201 PRO A CA 1
ATOM 1624 C C . PRO A 1 201 ? -4.689 49.167 17.146 1.00 55.94 201 PRO A C 1
ATOM 1626 O O . PRO A 1 201 ? -3.463 49.094 17.260 1.00 55.94 201 PRO A O 1
ATOM 1629 N N . PHE A 1 202 ? -5.500 48.252 17.683 1.00 63.62 202 PHE A N 1
ATOM 1630 C CA . PHE A 1 202 ? -4.971 47.041 18.318 1.00 63.62 202 PHE A CA 1
ATOM 1631 C C . PHE A 1 202 ? -4.458 46.041 17.279 1.00 63.62 202 PHE A C 1
ATOM 1633 O O . PHE A 1 202 ? -5.144 45.726 16.311 1.00 63.62 202 PHE A O 1
ATOM 1640 N N . GLN A 1 203 ? -3.268 45.488 17.513 1.00 55.81 203 GLN A N 1
ATOM 1641 C CA . GLN A 1 203 ? -2.720 44.411 16.691 1.00 55.81 203 GLN A CA 1
ATOM 1642 C C . GLN A 1 203 ? -3.132 43.050 17.264 1.00 55.81 203 GLN A C 1
ATOM 1644 O O . GLN A 1 203 ? -2.607 42.632 18.294 1.00 55.81 203 GLN A O 1
ATOM 1649 N N . GLY A 1 204 ? -4.061 42.358 16.599 1.00 58.44 204 GLY A N 1
ATOM 1650 C CA . GLY A 1 204 ? -4.486 40.989 16.932 1.00 58.44 204 GLY A CA 1
ATOM 1651 C C . GLY A 1 204 ? -5.774 40.880 17.762 1.00 58.44 204 GLY A C 1
ATOM 1652 O O . GLY A 1 204 ? -6.384 41.883 18.132 1.00 58.44 204 GLY A O 1
ATOM 1653 N N . HIS A 1 205 ? -6.206 39.641 18.022 1.00 69.69 205 HIS A N 1
ATOM 1654 C CA . HIS A 1 205 ? -7.401 39.330 18.813 1.00 69.69 205 HIS A CA 1
ATOM 1655 C C . HIS A 1 205 ? -7.018 38.911 20.236 1.00 69.69 205 HIS A C 1
ATOM 1657 O O . HIS A 1 205 ? -6.499 37.810 20.429 1.00 69.69 205 HIS A O 1
ATOM 1663 N N . HIS A 1 206 ? -7.296 39.765 21.228 1.00 75.50 206 HIS A N 1
ATOM 1664 C CA . HIS A 1 206 ? -6.962 39.476 22.628 1.00 75.50 206 HIS A CA 1
ATOM 1665 C C . HIS A 1 206 ? -8.187 39.517 23.543 1.00 75.50 206 HIS A C 1
ATOM 1667 O O . HIS A 1 206 ? -9.080 40.359 23.404 1.00 75.50 206 HIS A O 1
ATOM 1673 N N . ASP A 1 207 ? -8.213 38.591 24.500 1.00 81.06 207 ASP A N 1
ATOM 1674 C CA . ASP A 1 207 ? -9.213 38.480 25.554 1.00 81.06 207 ASP A CA 1
ATOM 1675 C C . ASP A 1 207 ? -8.547 38.266 26.930 1.00 81.06 207 ASP A C 1
ATOM 1677 O O . ASP A 1 207 ? -7.325 38.289 27.091 1.00 81.06 207 ASP A O 1
ATOM 1681 N N . CYS A 1 208 ? -9.345 38.053 27.981 1.00 83.00 208 CYS A N 1
ATOM 1682 C CA . CYS A 1 208 ? -8.800 37.832 29.324 1.00 83.00 208 CYS A CA 1
ATOM 1683 C C . CYS A 1 208 ? -8.032 36.502 29.495 1.00 83.00 208 CYS A C 1
ATOM 1685 O O . CYS A 1 208 ? -7.404 36.307 30.539 1.00 83.00 208 CYS A O 1
ATOM 1687 N N . ASN A 1 209 ? -8.123 35.560 28.551 1.00 81.25 209 ASN A N 1
ATOM 1688 C CA . ASN A 1 209 ? -7.348 34.318 28.550 1.00 81.25 209 ASN A CA 1
ATOM 1689 C C . ASN A 1 209 ? -6.050 34.439 27.752 1.00 81.25 209 ASN A C 1
ATOM 1691 O O . ASN A 1 209 ? -5.163 33.608 27.950 1.00 81.25 209 ASN A O 1
ATOM 1695 N N . THR A 1 210 ? -5.921 35.457 26.905 1.00 75.75 210 THR A N 1
ATOM 1696 C CA . THR A 1 210 ? -4.708 35.689 26.134 1.00 75.75 210 THR A CA 1
ATOM 1697 C C . THR A 1 210 ? -3.499 35.881 27.050 1.00 75.75 210 THR A C 1
ATOM 1699 O O . THR A 1 210 ? -3.552 36.583 28.068 1.00 75.75 210 THR A O 1
ATOM 1702 N N . ALA A 1 211 ? -2.419 35.190 26.693 1.00 76.06 211 ALA A N 1
ATOM 1703 C CA . ALA A 1 211 ? -1.122 35.230 27.348 1.00 76.06 211 ALA A CA 1
ATOM 1704 C C . ALA A 1 211 ? -0.135 36.080 26.533 1.00 76.06 211 ALA A C 1
ATOM 1706 O O . ALA A 1 211 ? -0.423 36.435 25.394 1.00 76.06 211 ALA A O 1
ATOM 1707 N N . ASN A 1 212 ? 1.026 36.394 27.111 1.00 73.44 212 ASN A N 1
ATOM 1708 C CA . ASN A 1 212 ? 2.059 37.227 26.483 1.00 73.44 212 ASN A CA 1
ATOM 1709 C C . ASN A 1 212 ? 1.562 38.634 26.110 1.00 73.44 212 ASN A C 1
ATOM 1711 O O . ASN A 1 212 ? 1.710 39.096 24.981 1.00 73.44 212 ASN A O 1
ATOM 1715 N N . LEU A 1 213 ? 0.961 39.323 27.085 1.00 78.31 213 LEU A N 1
ATOM 1716 C CA . LEU A 1 213 ? 0.389 40.657 26.909 1.00 78.31 213 LEU A CA 1
ATOM 1717 C C . LEU A 1 213 ? 1.129 41.729 27.709 1.00 78.31 213 LEU A C 1
ATOM 1719 O O . LEU A 1 213 ? 1.513 41.521 28.864 1.00 78.31 213 LEU A O 1
ATOM 1723 N N . ILE A 1 214 ? 1.235 42.914 27.113 1.00 79.44 214 ILE A N 1
ATOM 1724 C CA . ILE A 1 214 ? 1.522 44.173 27.801 1.00 79.44 214 ILE A CA 1
ATOM 1725 C C . ILE A 1 214 ? 0.176 44.815 28.135 1.00 79.44 214 ILE A C 1
ATOM 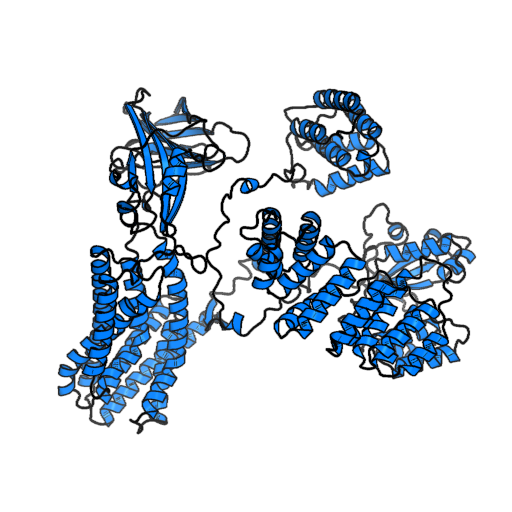1727 O O . ILE A 1 214 ? -0.666 45.007 27.257 1.00 79.44 214 ILE A O 1
ATOM 1731 N N . TYR A 1 215 ? -0.041 45.145 29.404 1.00 84.38 215 TYR A N 1
ATOM 1732 C CA . TYR A 1 215 ? -1.262 45.776 29.896 1.00 84.38 215 TYR A CA 1
ATOM 1733 C C . TYR A 1 215 ? -0.946 47.035 30.703 1.00 84.38 215 TYR A C 1
ATOM 1735 O O . TYR A 1 215 ? 0.148 47.214 31.233 1.00 84.38 215 TYR A O 1
ATOM 1743 N N . GLN A 1 216 ? -1.941 47.899 30.832 1.00 84.25 216 GLN A N 1
ATOM 1744 C CA . GLN A 1 216 ? -1.888 49.121 31.612 1.00 84.25 216 GLN A CA 1
ATOM 1745 C C . GLN A 1 216 ? -3.089 49.193 32.547 1.00 84.25 216 GLN A C 1
ATOM 1747 O O . GLN A 1 216 ? -4.215 48.897 32.148 1.00 84.25 216 GLN A O 1
ATOM 1752 N N . LEU A 1 217 ? -2.847 49.589 33.790 1.00 87.12 217 LEU A N 1
ATOM 1753 C CA . LEU A 1 217 ? -3.864 49.932 34.770 1.00 87.12 217 LEU A CA 1
ATOM 1754 C C . LEU A 1 217 ? -3.950 51.450 34.874 1.00 87.12 217 LEU A C 1
ATOM 1756 O O . LEU A 1 217 ? -2.933 52.120 35.050 1.00 87.12 217 LEU A O 1
ATOM 1760 N N . TYR A 1 218 ? -5.163 51.971 34.777 1.00 84.81 218 TYR A N 1
ATOM 1761 C CA . TYR A 1 218 ? -5.480 53.372 35.013 1.00 84.81 218 TYR A CA 1
ATOM 1762 C C . TYR A 1 218 ? -6.174 53.490 36.354 1.00 84.81 218 TYR A C 1
ATOM 1764 O O . TYR A 1 218 ? -7.143 52.766 36.586 1.00 84.81 218 TYR A O 1
ATOM 1772 N N . CYS A 1 219 ? -5.690 54.385 37.215 1.00 86.31 219 CYS A N 1
ATOM 1773 C CA . CYS A 1 219 ? -6.435 54.726 38.411 1.00 86.31 219 CYS A CA 1
ATOM 1774 C C . CYS A 1 219 ? -7.712 55.481 38.018 1.00 86.31 219 CYS A C 1
ATOM 1776 O O . CYS A 1 219 ? -7.686 56.385 37.186 1.00 86.31 219 CYS A O 1
ATOM 1778 N N . ASN A 1 220 ? -8.837 55.106 38.620 1.00 84.94 220 ASN A N 1
ATOM 1779 C CA . ASN A 1 220 ? -10.121 55.767 38.403 1.00 84.94 220 ASN A CA 1
ATOM 1780 C C . ASN A 1 220 ? -10.254 57.069 39.221 1.00 84.94 220 ASN A C 1
ATOM 1782 O O . ASN A 1 220 ? -11.201 57.819 39.006 1.00 84.94 220 ASN A O 1
ATOM 1786 N N . PHE A 1 221 ? -9.331 57.333 40.157 1.00 84.19 221 PHE A N 1
ATOM 1787 C CA . PHE A 1 221 ? -9.420 58.430 41.132 1.00 84.19 221 PHE A CA 1
ATOM 1788 C C . PHE A 1 221 ? -8.302 59.474 41.022 1.00 84.19 221 PHE A C 1
ATOM 1790 O O . PHE A 1 221 ? -8.436 60.565 41.569 1.00 84.19 221 PHE A O 1
ATOM 1797 N N . CYS A 1 222 ? -7.204 59.170 40.331 1.00 85.19 222 CYS A N 1
ATOM 1798 C CA . CYS A 1 222 ? -6.125 60.120 40.071 1.00 85.19 222 CYS A CA 1
ATOM 1799 C C . CYS A 1 222 ? -5.433 59.812 38.736 1.00 85.19 222 CYS A C 1
ATOM 1801 O O . CYS A 1 222 ? -5.788 58.865 38.037 1.00 85.19 222 CYS A O 1
ATOM 1803 N N . GLU A 1 223 ? -4.419 60.597 38.379 1.00 78.19 223 GLU A N 1
ATOM 1804 C CA . GLU A 1 223 ? -3.728 60.461 37.091 1.00 78.19 223 GLU A CA 1
ATOM 1805 C C . GLU A 1 223 ? -2.679 59.335 37.041 1.00 78.19 223 GLU A C 1
ATOM 1807 O O . GLU A 1 223 ? -2.011 59.152 36.018 1.00 78.19 223 GLU A O 1
ATOM 1812 N N . ALA A 1 224 ? -2.541 58.554 38.118 1.00 78.75 224 ALA A N 1
ATOM 1813 C CA . ALA A 1 224 ? -1.572 57.472 38.198 1.00 78.75 224 ALA A CA 1
ATOM 1814 C C . ALA A 1 224 ? -1.889 56.327 37.223 1.00 78.75 224 ALA A C 1
ATOM 1816 O O . ALA A 1 224 ? -3.042 55.933 37.007 1.00 78.75 224 ALA A O 1
ATOM 1817 N N . LYS A 1 225 ? -0.825 55.759 36.650 1.00 79.50 225 LYS A N 1
ATOM 1818 C CA . LYS A 1 225 ? -0.885 54.632 35.716 1.00 79.50 225 LYS A CA 1
ATOM 1819 C C . LYS A 1 225 ? 0.180 53.610 36.071 1.00 79.50 225 LYS A C 1
ATOM 1821 O O . LYS A 1 225 ? 1.272 53.969 36.499 1.00 79.50 225 LYS A O 1
ATOM 1826 N N . TYR A 1 226 ? -0.123 52.345 35.820 1.00 81.81 226 TYR A N 1
ATOM 1827 C CA . TYR A 1 226 ? 0.817 51.244 35.995 1.00 81.81 226 TYR A CA 1
ATOM 1828 C C . TYR A 1 226 ? 0.876 50.406 34.721 1.00 81.81 226 TYR A C 1
ATOM 1830 O O . TYR A 1 226 ? -0.142 49.868 34.294 1.00 81.81 226 TYR A O 1
ATOM 1838 N N . ASN A 1 227 ? 2.059 50.277 34.122 1.00 80.50 227 ASN A N 1
ATOM 1839 C CA . ASN A 1 227 ? 2.290 49.399 32.975 1.00 80.50 227 ASN A CA 1
ATOM 1840 C C . ASN A 1 227 ? 2.881 48.076 33.466 1.00 80.50 227 ASN A C 1
ATOM 1842 O O . ASN A 1 227 ? 3.818 48.073 34.261 1.00 80.50 227 ASN A O 1
ATOM 1846 N N . GLY A 1 228 ? 2.350 46.954 32.990 1.00 76.00 228 GLY A N 1
ATOM 1847 C CA . GLY A 1 228 ? 2.814 45.626 33.367 1.00 76.00 228 GLY A CA 1
ATOM 1848 C C . GLY A 1 228 ? 2.821 44.652 32.197 1.00 76.00 228 GLY A C 1
ATOM 1849 O O . GLY A 1 228 ? 2.120 44.827 31.205 1.00 76.00 228 GLY A O 1
ATOM 1850 N N . LEU A 1 229 ? 3.607 43.590 32.343 1.00 78.94 229 LEU A N 1
ATOM 1851 C CA . LEU A 1 229 ? 3.717 42.499 31.379 1.00 78.94 229 LEU A CA 1
ATOM 1852 C C . LEU A 1 229 ? 3.235 41.189 32.015 1.00 78.94 229 LEU A C 1
ATOM 1854 O O . LEU A 1 229 ? 3.369 40.981 33.226 1.00 78.94 229 LEU A O 1
ATOM 1858 N N . THR A 1 230 ? 2.634 40.307 31.218 1.00 73.88 230 THR A N 1
ATOM 1859 C CA . THR A 1 230 ? 2.248 38.964 31.654 1.00 73.88 230 THR A CA 1
ATOM 1860 C C . THR A 1 230 ? 2.551 37.917 30.592 1.00 73.88 230 THR A C 1
ATOM 1862 O O . THR A 1 230 ? 2.171 38.069 29.440 1.00 73.88 230 THR A O 1
ATOM 1865 N N . THR A 1 231 ? 3.235 36.844 30.992 1.00 69.12 231 THR A N 1
ATOM 1866 C CA . THR A 1 231 ? 3.525 35.668 30.152 1.00 69.12 231 THR A CA 1
ATOM 1867 C C . THR A 1 231 ? 2.433 34.600 30.225 1.00 69.12 231 THR A C 1
ATOM 1869 O O . THR A 1 231 ? 2.369 33.717 29.381 1.00 69.12 231 THR A O 1
ATOM 1872 N N . GLY A 1 232 ? 1.563 34.665 31.235 1.00 64.62 232 GLY A N 1
ATOM 1873 C CA . GLY A 1 232 ? 0.385 33.809 31.371 1.00 64.62 232 GLY A CA 1
ATOM 1874 C C . GLY A 1 232 ? -0.903 34.560 31.020 1.00 64.62 232 GLY A C 1
ATOM 1875 O O . GLY A 1 232 ? -0.854 35.751 30.720 1.00 64.62 232 GLY A O 1
ATOM 1876 N N . PRO A 1 233 ? -2.069 33.897 31.093 1.00 81.69 233 PRO A N 1
ATOM 1877 C CA . PRO A 1 233 ? -3.360 34.533 30.843 1.00 81.69 233 PRO A CA 1
ATOM 1878 C C . PRO A 1 233 ? -3.575 35.813 31.668 1.00 81.69 233 PRO A C 1
ATOM 1880 O O . PRO A 1 233 ? -3.453 35.781 32.900 1.00 81.69 233 PRO A O 1
ATOM 1883 N N . LEU A 1 234 ? -3.993 36.913 31.025 1.00 84.38 234 LEU A N 1
ATOM 1884 C CA . LEU A 1 234 ? -4.232 38.218 31.671 1.00 84.38 234 LEU A CA 1
ATOM 1885 C C . LEU A 1 234 ? -5.120 38.123 32.920 1.00 84.38 234 LEU A C 1
ATOM 1887 O O . LEU A 1 234 ? -4.884 38.800 33.925 1.00 84.38 234 LEU A O 1
ATOM 1891 N N . ARG A 1 235 ? -6.128 37.241 32.899 1.00 84.00 235 ARG A N 1
ATOM 1892 C CA . ARG A 1 235 ? -7.022 37.021 34.043 1.00 84.00 235 ARG A CA 1
ATOM 1893 C C . ARG A 1 235 ? -6.290 36.585 35.308 1.00 84.00 235 ARG A C 1
ATOM 1895 O O . ARG A 1 235 ? -6.674 37.007 36.394 1.00 84.00 235 ARG A O 1
ATOM 1902 N N . ILE A 1 236 ? -5.252 35.761 35.171 1.00 81.31 236 ILE A N 1
ATOM 1903 C CA . ILE A 1 236 ? -4.469 35.268 36.306 1.00 81.31 236 ILE A CA 1
ATOM 1904 C C . ILE A 1 236 ? -3.661 36.428 36.881 1.00 81.31 236 ILE A C 1
ATOM 1906 O O . ILE A 1 236 ? -3.693 36.658 38.086 1.00 81.31 236 ILE A O 1
ATOM 1910 N N . ARG A 1 237 ? -3.035 37.241 36.022 1.00 87.25 237 ARG A N 1
ATOM 1911 C CA . ARG A 1 237 ? -2.259 38.399 36.476 1.00 87.25 237 ARG A CA 1
ATOM 1912 C C . ARG A 1 237 ? -3.104 39.430 37.222 1.00 87.25 237 ARG A C 1
ATOM 1914 O O . ARG A 1 237 ? -2.673 39.918 38.260 1.00 87.25 237 ARG A O 1
ATOM 1921 N N . MET A 1 238 ? -4.306 39.734 36.736 1.00 90.00 238 MET A N 1
ATOM 1922 C CA . MET A 1 238 ? -5.219 40.643 37.441 1.00 90.00 238 MET A CA 1
ATOM 1923 C C . MET A 1 238 ? -5.691 40.068 38.779 1.00 90.00 238 MET A C 1
ATOM 1925 O O . MET A 1 238 ? -5.838 40.809 39.743 1.00 90.00 238 MET A O 1
ATOM 1929 N N . ASN A 1 239 ? -5.901 38.752 38.866 1.00 85.56 239 ASN A N 1
ATOM 1930 C CA . ASN A 1 239 ? -6.243 38.112 40.136 1.00 85.56 239 ASN A CA 1
ATOM 1931 C C . ASN A 1 239 ? -5.100 38.182 41.153 1.00 85.56 239 ASN A C 1
ATOM 1933 O O . ASN A 1 239 ? -5.380 38.364 42.332 1.00 85.56 239 ASN A O 1
ATOM 1937 N N . ASN A 1 240 ? -3.842 38.113 40.714 1.00 84.06 240 ASN A N 1
ATOM 1938 C CA . ASN A 1 240 ? -2.702 38.307 41.609 1.00 84.06 240 ASN A CA 1
ATOM 1939 C C . ASN A 1 240 ? -2.676 39.738 42.163 1.00 84.06 240 ASN A C 1
ATOM 1941 O O . ASN A 1 240 ? -2.563 39.916 43.368 1.00 84.06 240 ASN A O 1
ATOM 1945 N N . HIS A 1 241 ? -2.903 40.755 41.321 1.00 88.12 241 HIS A N 1
ATOM 1946 C CA . HIS A 1 241 ? -3.010 42.139 41.805 1.00 88.12 241 HIS A CA 1
ATOM 1947 C C . HIS A 1 241 ? -4.187 42.344 42.771 1.00 88.12 241 HIS A C 1
ATOM 1949 O O . HIS A 1 241 ? -4.043 43.043 43.774 1.00 88.12 241 HIS A O 1
ATOM 1955 N N . ARG A 1 242 ? -5.343 41.706 42.516 1.00 88.62 242 ARG A N 1
ATOM 1956 C CA . ARG A 1 242 ? -6.477 41.688 43.463 1.00 88.62 242 ARG A CA 1
ATOM 1957 C C . ARG A 1 242 ? -6.080 41.076 44.799 1.00 88.62 242 ARG A C 1
ATOM 1959 O O . ARG A 1 242 ? -6.403 41.636 45.841 1.00 88.62 242 ARG A O 1
ATOM 1966 N N . PHE A 1 243 ? -5.405 39.929 44.755 1.00 85.81 243 PHE A N 1
ATOM 1967 C CA . PHE A 1 243 ? -4.947 39.222 45.941 1.00 85.81 243 PHE A CA 1
ATOM 1968 C C . PHE A 1 243 ? -3.995 40.100 46.758 1.00 85.81 243 PHE A C 1
ATOM 1970 O O . PHE A 1 243 ? -4.271 40.336 47.931 1.00 85.81 243 PHE A O 1
ATOM 1977 N N . ASP A 1 244 ? -2.963 40.657 46.124 1.00 80.88 244 ASP A N 1
ATOM 1978 C CA . ASP A 1 244 ? -1.963 41.511 46.772 1.00 80.88 244 ASP A CA 1
ATOM 1979 C C . ASP A 1 244 ? -2.596 42.775 47.387 1.00 80.88 244 ASP A C 1
ATOM 1981 O O . ASP A 1 244 ? -2.280 43.156 48.514 1.00 80.88 244 ASP A O 1
ATOM 1985 N N . THR A 1 245 ? -3.558 43.394 46.689 1.00 84.06 245 THR A N 1
ATOM 1986 C CA . THR A 1 245 ? -4.280 44.579 47.192 1.00 84.06 245 THR A CA 1
ATOM 1987 C C . THR A 1 245 ? -5.141 44.241 48.409 1.00 84.06 245 THR A C 1
ATOM 1989 O O . THR A 1 245 ? -5.156 44.986 49.385 1.00 84.06 245 THR A O 1
ATOM 1992 N N . ASN A 1 246 ? -5.830 43.097 48.386 1.00 81.50 246 ASN A N 1
ATOM 1993 C CA . ASN A 1 246 ? -6.671 42.664 49.502 1.00 81.50 246 ASN A CA 1
ATOM 1994 C C . ASN A 1 246 ? -5.851 42.266 50.740 1.00 81.50 246 ASN A C 1
ATOM 1996 O O . ASN A 1 246 ? -6.329 42.438 51.857 1.00 81.50 246 ASN A O 1
ATOM 2000 N N . HIS A 1 247 ? -4.626 41.767 50.548 1.00 79.56 247 HIS A N 1
ATOM 2001 C CA . HIS A 1 247 ? -3.713 41.397 51.637 1.00 79.56 247 HIS A CA 1
ATOM 2002 C C . HIS A 1 247 ? -2.827 42.556 52.110 1.00 79.56 247 HIS A C 1
ATOM 2004 O O . HIS A 1 247 ? -2.017 42.358 53.010 1.00 79.56 247 HIS A O 1
ATOM 2010 N N . LYS A 1 248 ? -3.002 43.762 51.547 1.00 78.31 248 LYS A N 1
ATOM 2011 C CA . LYS A 1 248 ? -2.224 44.966 51.877 1.00 78.31 248 LYS A CA 1
ATOM 2012 C C . LYS A 1 248 ? -0.711 44.735 51.785 1.00 78.31 248 LYS A C 1
ATOM 2014 O O . LYS A 1 248 ? 0.041 45.146 52.662 1.00 78.31 248 LYS A O 1
ATOM 2019 N N . ASP A 1 249 ? -0.274 44.091 50.708 1.00 76.75 249 ASP A N 1
ATOM 2020 C CA . ASP A 1 249 ? 1.145 43.902 50.395 1.00 76.75 249 ASP A CA 1
ATOM 2021 C C . ASP A 1 249 ? 1.754 45.232 49.898 1.00 76.75 249 ASP A C 1
ATOM 2023 O O . ASP A 1 249 ? 1.858 45.486 48.695 1.00 76.75 249 ASP A O 1
ATOM 2027 N N . LEU A 1 250 ? 2.042 46.139 50.843 1.00 75.94 250 LEU A N 1
ATOM 2028 C CA . LEU A 1 250 ? 2.450 47.530 50.586 1.00 75.94 250 LEU A CA 1
ATOM 2029 C C . LEU A 1 250 ? 3.836 47.659 49.938 1.00 75.94 250 LEU A C 1
ATOM 2031 O O . LEU A 1 250 ? 4.160 48.732 49.431 1.00 75.94 250 LEU A O 1
ATOM 2035 N N . ASP A 1 251 ? 4.607 46.573 49.883 1.00 73.38 251 ASP A N 1
ATOM 2036 C CA . ASP A 1 251 ? 5.892 46.521 49.181 1.00 73.38 251 ASP A CA 1
ATOM 2037 C C . ASP A 1 251 ? 5.708 46.552 47.653 1.00 73.38 251 ASP A C 1
ATOM 2039 O O . ASP A 1 251 ? 6.639 46.845 46.900 1.00 73.38 251 ASP A O 1
ATOM 2043 N N . LYS A 1 252 ? 4.488 46.285 47.164 1.00 71.50 252 LYS A N 1
ATOM 2044 C CA . LYS A 1 252 ? 4.152 46.328 45.739 1.00 71.50 252 LYS A CA 1
ATOM 2045 C C . LYS A 1 252 ? 3.457 47.645 45.359 1.00 71.50 252 LYS A C 1
ATOM 2047 O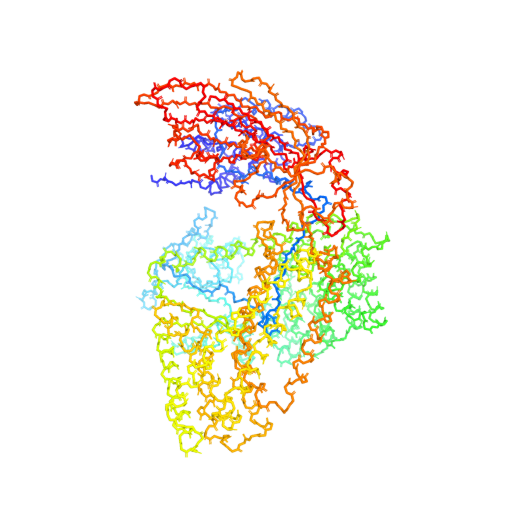 O . LYS A 1 252 ? 2.559 48.115 46.063 1.00 71.50 252 LYS A O 1
ATOM 2052 N N . PRO A 1 253 ? 3.762 48.209 44.174 1.00 78.81 253 PRO A N 1
ATOM 2053 C CA . PRO A 1 253 ? 3.267 49.529 43.770 1.00 78.81 253 PRO A CA 1
ATOM 2054 C C . PRO A 1 253 ? 1.744 49.589 43.572 1.00 78.81 253 PRO A C 1
ATOM 2056 O O . PRO A 1 253 ? 1.120 50.602 43.876 1.00 78.81 253 PRO A O 1
ATOM 2059 N N . VAL A 1 254 ? 1.123 48.507 43.088 1.00 84.81 254 VAL A N 1
ATOM 2060 C CA . VAL A 1 254 ? -0.324 48.458 42.806 1.00 84.81 254 VAL A CA 1
ATOM 2061 C C . VAL A 1 254 ? -1.170 48.436 44.098 1.00 84.81 254 VAL A C 1
ATOM 2063 O O . VAL A 1 254 ? -2.080 49.267 44.204 1.00 84.81 254 VAL A O 1
ATOM 2066 N N . PRO A 1 255 ? -0.882 47.570 45.095 1.00 81.81 255 PRO A N 1
ATOM 2067 C CA . PRO A 1 255 ? -1.509 47.635 46.420 1.00 81.81 255 PRO A CA 1
ATOM 2068 C C . PRO A 1 255 ? -1.230 48.940 47.167 1.00 81.81 255 PRO A C 1
ATOM 2070 O O . PRO A 1 255 ? -2.162 49.536 47.705 1.00 81.81 255 PRO A O 1
ATOM 2073 N N . SER A 1 256 ? 0.028 49.401 47.170 1.00 83.31 256 SER A N 1
ATOM 2074 C CA . SER A 1 256 ? 0.436 50.631 47.859 1.00 83.31 256 SER A CA 1
ATOM 2075 C C . SER A 1 256 ? -0.355 51.842 47.359 1.00 83.31 256 SER A C 1
ATOM 2077 O O . SER A 1 256 ? -0.931 52.587 48.150 1.00 83.31 256 SER A O 1
ATOM 2079 N N . HIS A 1 257 ? -0.515 51.971 46.038 1.00 85.50 257 HIS A N 1
ATOM 2080 C CA . HIS A 1 257 ? -1.308 53.044 45.445 1.00 85.50 257 HIS A CA 1
ATOM 2081 C C . HIS A 1 257 ? -2.817 52.910 45.711 1.00 85.50 257 HIS A C 1
ATOM 2083 O O . HIS A 1 257 ? -3.472 53.895 46.044 1.00 85.50 257 HIS A O 1
ATOM 2089 N N . ALA A 1 258 ? -3.389 51.705 45.628 1.00 85.38 258 ALA A N 1
ATOM 2090 C CA . ALA A 1 258 ? -4.808 51.506 45.947 1.00 85.38 258 ALA A CA 1
ATOM 2091 C C . ALA A 1 258 ? -5.132 51.849 47.413 1.00 85.38 258 ALA A C 1
ATOM 2093 O O . ALA A 1 258 ? -6.222 52.347 47.715 1.00 85.38 258 ALA A O 1
ATOM 2094 N N . ASN A 1 259 ? -4.163 51.641 48.312 1.00 86.06 259 ASN A N 1
ATOM 2095 C CA . ASN A 1 259 ? -4.270 51.994 49.722 1.00 86.06 259 ASN A CA 1
ATOM 2096 C C . ASN A 1 259 ? -4.346 53.517 49.944 1.00 86.06 259 ASN A C 1
ATOM 2098 O O . ASN A 1 259 ? -5.092 53.946 50.820 1.00 86.06 259 ASN A O 1
ATOM 2102 N N . ILE A 1 260 ? -3.690 54.339 49.107 1.00 88.19 260 ILE A N 1
ATOM 2103 C CA . ILE A 1 260 ? -3.813 55.815 49.146 1.00 88.19 260 ILE A CA 1
ATOM 2104 C C . ILE A 1 260 ? -5.277 56.241 48.968 1.00 88.19 260 ILE A C 1
ATOM 2106 O O . ILE A 1 260 ? -5.762 57.131 49.659 1.00 88.19 260 ILE A O 1
ATOM 2110 N N . HIS A 1 261 ? -6.011 55.569 48.079 1.00 85.69 261 HIS A N 1
ATOM 2111 C CA . HIS A 1 261 ? -7.430 55.839 47.843 1.00 85.69 261 HIS A CA 1
ATOM 2112 C C . HIS A 1 261 ? -8.368 55.097 48.807 1.00 85.69 261 HIS A C 1
ATOM 2114 O O . HIS A 1 261 ? -9.580 55.310 48.760 1.00 85.69 261 HIS A O 1
ATOM 2120 N N . SER A 1 262 ? -7.837 54.225 49.674 1.00 84.94 262 SER A N 1
ATOM 2121 C CA . SER A 1 262 ? -8.623 53.317 50.523 1.00 84.94 262 SER A CA 1
ATOM 2122 C C . SER A 1 262 ? -9.654 52.503 49.721 1.00 84.94 262 SER A C 1
ATOM 2124 O O . SER A 1 262 ? -10.801 52.323 50.138 1.00 84.94 262 SER A O 1
ATOM 2126 N N . LYS A 1 263 ? -9.264 52.031 48.528 1.00 86.38 263 LYS A N 1
ATOM 2127 C CA . LYS A 1 263 ? -10.121 51.272 47.601 1.00 86.38 263 LYS A CA 1
ATOM 2128 C C . LYS A 1 263 ? -9.555 49.883 47.315 1.00 86.38 263 LYS A C 1
ATOM 2130 O O . LYS A 1 263 ? -8.357 49.644 47.413 1.00 86.38 263 LYS A O 1
ATOM 2135 N N . ASN A 1 264 ? -10.435 48.955 46.935 1.00 87.19 264 ASN A N 1
ATOM 2136 C CA . ASN A 1 264 ? -10.027 47.638 46.443 1.00 87.19 264 ASN A CA 1
ATOM 2137 C C . ASN A 1 264 ? -9.567 47.721 44.975 1.00 87.19 264 ASN A C 1
ATOM 2139 O O . ASN A 1 264 ? -9.853 48.695 44.277 1.00 87.19 264 ASN A O 1
ATOM 2143 N N . PHE A 1 265 ? -8.884 46.683 44.489 1.00 89.75 265 PHE A N 1
ATOM 2144 C CA . PHE A 1 265 ? -8.292 46.687 43.148 1.00 89.75 265 PHE A CA 1
ATOM 2145 C C . PHE A 1 265 ? -9.306 46.989 42.030 1.00 89.75 265 PHE A C 1
ATOM 2147 O O . PHE A 1 265 ? -9.033 47.818 41.166 1.00 89.75 265 PHE A O 1
ATOM 2154 N N . ASP A 1 266 ? -10.486 46.362 42.066 1.00 87.50 266 ASP A N 1
ATOM 2155 C CA . ASP A 1 266 ? -11.479 46.492 40.991 1.00 87.50 266 ASP A CA 1
ATOM 2156 C C . ASP A 1 266 ? -12.173 47.862 40.959 1.00 87.50 266 ASP A C 1
ATOM 2158 O O . ASP A 1 266 ? -12.633 48.288 39.903 1.00 87.50 266 ASP A O 1
ATOM 2162 N N . SER A 1 267 ? -12.251 48.561 42.095 1.00 86.00 267 SER A N 1
ATOM 2163 C CA . SER A 1 267 ? -12.774 49.933 42.143 1.00 86.00 267 SER A CA 1
ATOM 2164 C C . SER A 1 267 ? -11.704 50.967 41.810 1.00 86.00 267 SER A C 1
ATOM 2166 O O . SER A 1 267 ? -12.006 51.976 41.173 1.00 86.00 267 SER A O 1
ATOM 2168 N N . CYS A 1 268 ? -10.455 50.714 42.208 1.00 85.94 268 CYS A N 1
ATOM 2169 C CA . CYS A 1 268 ? -9.349 51.632 41.983 1.00 85.94 268 CYS A CA 1
ATOM 2170 C C . CYS A 1 268 ? -8.865 51.634 40.532 1.00 85.94 268 CYS A C 1
ATOM 2172 O O . CYS A 1 268 ? -8.464 52.692 40.056 1.00 85.94 268 CYS A O 1
ATOM 2174 N N . TYR A 1 269 ? -8.907 50.495 39.830 1.00 89.50 269 TYR A N 1
ATOM 2175 C CA . TYR A 1 269 ? -8.243 50.356 38.535 1.00 89.50 269 TYR A CA 1
ATOM 2176 C C . TYR A 1 269 ? -9.134 49.871 37.394 1.00 89.50 269 TYR A C 1
ATOM 2178 O O . TYR A 1 269 ? -9.911 48.929 37.532 1.00 89.50 269 TYR A O 1
ATOM 2186 N N . THR A 1 270 ? -8.895 50.441 36.213 1.00 88.25 270 THR A N 1
ATOM 2187 C CA . THR A 1 270 ? -9.377 49.935 34.920 1.00 88.25 270 THR A CA 1
ATOM 2188 C C . THR A 1 270 ? -8.197 49.394 34.109 1.00 88.25 270 THR A C 1
ATOM 2190 O O . THR A 1 270 ? -7.160 50.051 34.018 1.00 88.25 270 THR A O 1
ATOM 2193 N N . THR A 1 271 ? -8.328 48.205 33.507 1.00 85.12 271 THR A N 1
ATOM 2194 C CA . THR A 1 271 ? -7.255 47.548 32.742 1.00 85.12 271 THR A CA 1
ATOM 2195 C C . THR A 1 271 ? -7.438 47.667 31.231 1.00 85.12 271 THR A C 1
ATOM 2197 O O . THR A 1 271 ? -8.516 47.439 30.677 1.00 85.12 271 THR A O 1
ATOM 2200 N N . ARG A 1 272 ? -6.344 47.969 30.537 1.00 79.75 272 ARG A N 1
ATOM 2201 C CA . ARG A 1 272 ? -6.256 48.071 29.081 1.00 79.75 272 ARG A CA 1
ATOM 2202 C C . ARG A 1 272 ? -5.110 47.196 28.584 1.00 79.75 272 ARG A C 1
ATOM 2204 O O . ARG A 1 272 ? -4.036 47.216 29.171 1.00 79.75 272 ARG A O 1
ATOM 2211 N N . ILE A 1 273 ? -5.320 46.459 27.498 1.00 77.06 273 ILE A N 1
ATOM 2212 C CA . ILE A 1 273 ? -4.243 45.746 26.796 1.00 77.06 273 ILE A CA 1
ATOM 2213 C C . ILE A 1 273 ? -3.573 46.755 25.866 1.00 77.06 273 ILE A C 1
ATOM 2215 O O . ILE A 1 273 ? -4.277 47.476 25.173 1.00 77.06 273 ILE A O 1
ATOM 2219 N N . LEU A 1 274 ? -2.246 46.846 25.885 1.00 69.19 274 LEU A N 1
ATOM 2220 C CA . LEU A 1 274 ? -1.473 47.720 24.999 1.00 69.19 274 LEU A CA 1
ATOM 2221 C C . LEU A 1 274 ? -0.945 46.966 23.772 1.00 69.19 274 LEU A C 1
ATOM 2223 O O . LEU A 1 274 ? -0.852 47.549 22.698 1.00 69.19 274 LEU A O 1
ATOM 2227 N N . GLY A 1 275 ? -0.650 45.673 23.910 1.00 67.00 275 GLY A N 1
ATOM 2228 C CA . GLY A 1 275 ? -0.201 44.822 22.810 1.00 67.00 275 GLY A CA 1
ATOM 2229 C C . GLY A 1 275 ? 0.135 43.407 23.273 1.00 67.00 275 GLY A C 1
ATOM 2230 O O . GLY A 1 275 ? 0.206 43.146 24.476 1.00 67.00 275 GLY A O 1
ATOM 2231 N N . ALA A 1 276 ? 0.345 42.506 22.316 1.00 64.62 276 ALA A N 1
ATOM 2232 C CA . ALA A 1 276 ? 0.865 41.164 22.552 1.00 64.62 276 ALA A CA 1
ATOM 2233 C C . ALA A 1 276 ? 2.297 41.055 22.035 1.00 64.62 276 ALA A C 1
ATOM 2235 O O . ALA A 1 276 ? 2.645 41.698 21.047 1.00 64.62 276 ALA A O 1
ATOM 2236 N N . PHE A 1 277 ? 3.113 40.233 22.687 1.00 59.91 277 PHE A N 1
ATOM 2237 C CA . PHE A 1 277 ? 4.459 39.916 22.223 1.00 59.91 277 PHE A CA 1
ATOM 2238 C C . PHE A 1 277 ? 4.552 38.430 21.841 1.00 59.91 277 PHE A C 1
ATOM 2240 O O . PHE A 1 277 ? 3.916 37.589 22.484 1.00 59.91 277 PHE A O 1
ATOM 2247 N N . PRO A 1 278 ? 5.305 38.086 20.783 1.00 50.81 278 PRO A N 1
ATOM 2248 C CA . PRO A 1 278 ? 5.445 36.705 20.339 1.00 50.81 278 PRO A CA 1
ATOM 2249 C C . PRO A 1 278 ? 6.154 35.843 21.392 1.00 50.81 278 PRO A C 1
ATOM 2251 O O . PRO A 1 278 ? 7.018 36.310 22.138 1.00 50.81 278 PRO A O 1
ATOM 2254 N N . THR A 1 279 ? 5.785 34.561 21.443 1.00 48.59 279 THR A N 1
ATOM 2255 C CA . THR A 1 279 ? 6.500 33.535 22.212 1.00 48.59 279 THR A CA 1
ATOM 2256 C C . THR A 1 279 ? 7.953 33.488 21.729 1.00 48.59 279 THR A C 1
ATOM 2258 O O . THR A 1 279 ? 8.204 33.634 20.538 1.00 48.59 279 THR A O 1
ATOM 2261 N N . ALA A 1 280 ? 8.901 33.326 22.655 1.00 41.31 280 ALA A N 1
ATOM 2262 C CA . ALA A 1 280 ? 10.331 33.657 22.537 1.00 41.31 280 ALA A CA 1
ATOM 2263 C C . ALA A 1 280 ? 11.142 33.058 21.358 1.00 41.31 280 ALA A C 1
ATOM 2265 O O . ALA A 1 280 ? 12.342 33.294 21.280 1.00 41.31 280 ALA A O 1
ATOM 2266 N N . THR A 1 281 ? 10.539 32.320 20.431 1.00 38.16 281 THR A N 1
ATOM 2267 C CA . THR A 1 281 ? 11.210 31.717 19.273 1.00 38.16 281 THR A CA 1
ATOM 2268 C C . THR A 1 281 ? 11.476 32.684 18.110 1.00 38.16 281 THR A C 1
ATOM 2270 O O . THR A 1 281 ? 12.240 32.327 17.222 1.00 38.16 281 THR A O 1
ATOM 2273 N N . THR A 1 282 ? 10.907 33.899 18.090 1.00 36.62 282 THR A N 1
ATOM 2274 C CA . THR A 1 282 ? 11.079 34.853 16.962 1.00 36.62 282 THR A CA 1
ATOM 2275 C C . THR A 1 282 ? 11.487 36.277 17.356 1.00 36.62 282 THR A C 1
ATOM 2277 O O . THR A 1 282 ? 11.326 37.206 16.567 1.00 36.62 282 THR A O 1
ATOM 2280 N N . LEU A 1 283 ? 12.029 36.490 18.556 1.00 41.47 283 LEU A N 1
ATOM 2281 C CA . LEU A 1 283 ? 12.682 37.757 18.901 1.00 41.47 283 LEU A CA 1
ATOM 2282 C C . LEU A 1 283 ? 14.178 37.636 18.602 1.00 41.47 283 LEU A C 1
ATOM 2284 O O . LEU A 1 283 ? 14.982 37.351 19.483 1.00 41.47 283 LEU A O 1
ATOM 2288 N N . ASN A 1 284 ? 14.542 37.848 17.334 1.00 39.44 284 ASN A N 1
ATOM 2289 C CA . ASN A 1 284 ? 15.914 38.213 16.981 1.00 39.44 284 ASN A CA 1
ATOM 2290 C C . ASN A 1 284 ? 16.308 39.441 17.817 1.00 39.44 284 ASN A C 1
ATOM 2292 O O . ASN A 1 284 ? 15.472 40.312 18.034 1.00 39.44 284 ASN A O 1
ATOM 2296 N N . SER A 1 285 ? 17.562 39.522 18.258 1.00 44.34 285 SER A N 1
ATOM 2297 C CA . SER A 1 285 ? 18.157 40.520 19.173 1.00 44.34 285 SER A CA 1
ATOM 2298 C C . SER A 1 285 ? 18.009 42.009 18.790 1.00 44.34 285 SER A C 1
ATOM 2300 O O . SER A 1 285 ? 18.515 42.881 19.488 1.00 44.34 285 SER A O 1
ATOM 2302 N N . VAL A 1 286 ? 17.314 42.325 17.699 1.00 47.94 286 VAL A N 1
ATOM 2303 C CA . VAL A 1 286 ? 17.316 43.627 17.018 1.00 47.94 286 VAL A CA 1
ATOM 2304 C C . VAL A 1 286 ? 16.331 44.686 17.577 1.00 47.94 286 VAL A C 1
ATOM 2306 O O . VAL A 1 286 ? 16.661 45.865 17.481 1.00 47.94 286 VAL A O 1
ATOM 2309 N N . PRO A 1 287 ? 15.159 44.386 18.189 1.00 58.59 287 PRO A N 1
ATOM 2310 C CA . PRO A 1 287 ? 14.209 45.444 18.554 1.00 58.59 287 PRO A CA 1
ATOM 2311 C C . PRO A 1 287 ? 14.506 46.163 19.882 1.00 58.59 287 PRO A C 1
ATOM 2313 O O . PRO A 1 287 ? 14.071 47.299 20.045 1.00 58.59 287 PRO A O 1
ATOM 2316 N N . ILE A 1 288 ? 15.236 45.562 20.831 1.00 57.47 288 ILE A N 1
ATOM 2317 C CA . ILE A 1 288 ? 15.444 46.175 22.162 1.00 57.47 288 ILE A CA 1
ATOM 2318 C C . ILE A 1 288 ? 16.435 47.339 22.096 1.00 57.47 288 ILE A C 1
ATOM 2320 O O . ILE A 1 288 ? 16.142 48.408 22.624 1.00 57.47 288 ILE A O 1
ATOM 2324 N N . THR A 1 289 ? 17.557 47.170 21.392 1.00 57.97 289 THR A N 1
ATOM 2325 C CA . THR A 1 289 ? 18.594 48.206 21.258 1.00 57.97 289 THR A CA 1
ATOM 2326 C C . THR A 1 289 ? 18.058 49.461 20.566 1.00 57.97 289 THR A C 1
ATOM 2328 O O . THR A 1 289 ? 18.325 50.571 21.020 1.00 57.97 289 THR A O 1
ATOM 2331 N N . ASN A 1 290 ? 17.226 49.292 19.531 1.00 60.59 290 ASN A N 1
ATOM 2332 C CA . ASN A 1 290 ? 16.580 50.409 18.835 1.00 60.59 290 ASN A CA 1
ATOM 2333 C C . ASN A 1 290 ? 15.590 51.153 19.747 1.00 60.59 290 ASN A C 1
ATOM 2335 O O . ASN A 1 290 ? 15.591 52.379 19.774 1.00 60.59 290 ASN A O 1
ATOM 2339 N N . CYS A 1 291 ? 14.792 50.438 20.550 1.00 60.62 291 CYS A N 1
ATOM 2340 C CA . CYS A 1 291 ? 13.888 51.079 21.508 1.00 60.62 291 CYS A CA 1
ATOM 2341 C C . CYS A 1 291 ? 14.632 51.832 22.623 1.00 60.62 291 CYS A C 1
ATOM 2343 O O . CYS A 1 291 ? 14.162 52.888 23.041 1.00 60.62 291 CYS A O 1
ATOM 2345 N N . CYS A 1 292 ? 15.774 51.323 23.103 1.00 62.75 292 CYS A N 1
ATOM 2346 C CA . CYS A 1 292 ? 16.606 52.036 24.079 1.00 62.75 292 CYS A CA 1
ATOM 2347 C C . CYS A 1 292 ? 17.154 53.342 23.492 1.00 62.75 292 CYS A C 1
ATOM 2349 O O . CYS A 1 292 ? 17.008 54.389 24.116 1.00 62.75 292 CYS A O 1
ATOM 2351 N N . GLN A 1 293 ? 17.695 53.295 22.270 1.00 65.94 293 GLN A N 1
ATOM 2352 C CA . GLN A 1 293 ? 18.213 54.477 21.573 1.00 65.94 293 GLN A CA 1
ATOM 2353 C C . GLN A 1 293 ? 17.121 55.520 21.308 1.00 65.94 293 GLN A C 1
ATOM 2355 O O . GLN A 1 293 ? 17.355 56.711 21.485 1.00 65.94 293 GLN A O 1
ATOM 2360 N N . GLU A 1 294 ? 15.912 55.094 20.933 1.00 68.62 294 GLU A N 1
ATOM 2361 C CA . GLU A 1 294 ? 14.770 56.000 20.760 1.00 68.62 294 GLU A CA 1
ATOM 2362 C C . GLU A 1 294 ? 14.312 56.632 22.085 1.00 68.62 294 GLU A C 1
ATOM 2364 O O . GLU A 1 294 ? 13.920 57.800 22.108 1.00 68.62 294 GLU A O 1
ATOM 2369 N N . PHE A 1 295 ? 14.369 55.888 23.195 1.00 68.62 295 PHE A N 1
ATOM 2370 C CA . PHE A 1 295 ? 13.988 56.383 24.521 1.00 68.62 295 PHE A CA 1
ATOM 2371 C C . PHE A 1 295 ? 15.003 57.393 25.077 1.00 68.62 295 PHE A C 1
ATOM 2373 O O . PHE A 1 295 ? 14.610 58.435 25.604 1.00 68.62 295 PHE A O 1
ATOM 2380 N N . GLU A 1 296 ? 16.297 57.121 24.892 1.00 67.19 296 GLU A N 1
ATOM 2381 C CA . GLU A 1 296 ? 17.390 58.042 25.220 1.00 67.19 296 GLU A CA 1
ATOM 2382 C C . GLU A 1 296 ? 17.354 59.295 24.335 1.00 67.19 296 GLU A C 1
ATOM 2384 O O . GLU A 1 296 ? 17.451 60.412 24.844 1.00 67.19 296 GLU A O 1
ATOM 2389 N N . ALA A 1 297 ? 17.124 59.139 23.024 1.00 69.94 297 ALA A N 1
ATOM 2390 C CA . ALA A 1 297 ? 16.977 60.259 22.091 1.00 69.94 297 ALA A CA 1
ATOM 2391 C C . ALA A 1 297 ? 15.759 61.148 22.410 1.00 69.94 297 ALA A C 1
ATOM 2393 O O . ALA A 1 297 ? 15.749 62.330 22.065 1.00 69.94 297 ALA A O 1
ATOM 2394 N N . ALA A 1 298 ? 14.749 60.605 23.097 1.00 70.31 298 ALA A N 1
ATOM 2395 C CA . ALA A 1 298 ? 13.602 61.351 23.613 1.00 70.31 298 ALA A CA 1
ATOM 2396 C C . ALA A 1 298 ? 13.875 62.069 24.956 1.00 70.31 298 ALA A C 1
ATOM 2398 O O . ALA A 1 298 ? 12.991 62.768 25.456 1.00 70.31 298 ALA A O 1
ATOM 2399 N N . GLY A 1 299 ? 15.078 61.936 25.531 1.00 60.94 299 GLY A N 1
ATOM 2400 C CA . GLY A 1 299 ? 15.517 62.651 26.735 1.00 60.94 299 GLY A CA 1
ATOM 2401 C C . GLY A 1 299 ? 14.950 62.108 28.051 1.00 60.94 299 GLY A C 1
ATOM 2402 O O . GLY A 1 299 ? 14.807 62.865 29.011 1.00 60.94 299 GLY A O 1
ATOM 2403 N N . HIS A 1 300 ? 14.576 60.827 28.107 1.00 71.81 300 HIS A N 1
ATOM 2404 C CA . HIS A 1 300 ? 14.026 60.196 29.309 1.00 71.81 300 HIS A CA 1
ATOM 2405 C C . HIS A 1 300 ? 15.084 59.393 30.084 1.00 71.81 300 HIS A C 1
ATOM 2407 O O . HIS A 1 300 ? 15.850 58.639 29.493 1.00 71.81 300 HIS A O 1
ATOM 2413 N N . GLU A 1 301 ? 15.088 59.499 31.418 1.00 71.69 301 GLU A N 1
ATOM 2414 C CA . GLU A 1 301 ? 15.960 58.696 32.288 1.00 71.69 301 GLU A CA 1
ATOM 2415 C C . GLU A 1 301 ? 15.364 57.306 32.567 1.00 71.69 301 GLU A C 1
ATOM 2417 O O . GLU A 1 301 ? 14.159 57.155 32.809 1.00 71.69 301 GLU A O 1
ATOM 2422 N N . PHE A 1 302 ? 16.207 56.269 32.570 1.00 74.88 302 PHE A N 1
ATOM 2423 C CA . PHE A 1 302 ? 15.775 54.916 32.914 1.00 74.88 302 PHE A CA 1
ATOM 2424 C C . PHE A 1 302 ? 15.567 54.770 34.423 1.00 74.88 302 PHE A C 1
ATOM 2426 O O . PHE A 1 302 ? 16.467 54.982 35.230 1.00 74.88 302 PHE A O 1
ATOM 2433 N N . SER A 1 303 ? 14.377 54.322 34.823 1.00 79.50 303 SER A N 1
ATOM 2434 C CA . SER A 1 303 ? 14.138 53.920 36.215 1.00 79.50 303 SER A CA 1
ATOM 2435 C C . SER A 1 303 ? 14.914 52.644 36.578 1.00 79.50 303 SER A C 1
ATOM 2437 O O . SER A 1 303 ? 15.134 51.786 35.723 1.00 79.50 303 SER A O 1
ATOM 2439 N N . ALA A 1 304 ? 15.218 52.436 37.865 1.00 76.38 304 ALA A N 1
ATOM 2440 C CA . ALA A 1 304 ? 15.851 51.201 38.356 1.00 76.38 304 ALA A CA 1
ATOM 2441 C C . ALA A 1 304 ? 15.109 49.922 37.906 1.00 76.38 304 ALA A C 1
ATOM 2443 O O . ALA A 1 304 ? 15.722 48.916 37.553 1.00 76.38 304 ALA A O 1
ATOM 2444 N N . GLY A 1 305 ? 13.774 49.972 37.836 1.00 74.06 305 GLY A N 1
ATOM 2445 C CA . GLY A 1 305 ? 12.962 48.869 37.320 1.00 74.06 305 GLY A CA 1
ATOM 2446 C C . GLY A 1 305 ? 13.138 48.622 35.816 1.00 74.06 305 GLY A C 1
ATOM 2447 O O . GLY A 1 305 ? 13.108 47.469 35.390 1.00 74.06 305 GLY A O 1
ATOM 2448 N N . MET A 1 306 ? 13.347 49.675 35.017 1.00 75.62 306 MET A N 1
ATOM 2449 C CA . MET A 1 306 ? 13.651 49.561 33.583 1.00 75.62 306 MET A CA 1
ATOM 2450 C C . MET A 1 306 ? 15.047 48.979 33.367 1.00 75.62 306 MET A C 1
ATOM 2452 O O . MET A 1 306 ? 15.171 48.026 32.604 1.00 75.62 306 MET A O 1
ATOM 2456 N N . ILE A 1 307 ? 16.054 49.457 34.106 1.00 80.00 307 ILE A N 1
ATOM 2457 C CA . ILE A 1 307 ? 17.422 48.911 34.078 1.00 80.00 307 ILE A CA 1
ATOM 2458 C C . ILE A 1 307 ? 17.403 47.417 34.448 1.00 80.00 307 ILE A C 1
ATOM 2460 O O . ILE A 1 307 ? 17.980 46.591 33.745 1.00 80.00 307 ILE A O 1
ATOM 2464 N N . ALA A 1 308 ? 16.640 47.026 35.476 1.00 80.81 308 ALA A N 1
ATOM 2465 C CA . ALA A 1 308 ? 16.467 45.621 35.854 1.00 80.81 308 ALA A CA 1
ATOM 2466 C C . ALA A 1 308 ? 15.738 44.767 34.791 1.00 80.81 308 ALA A C 1
ATOM 2468 O O . ALA A 1 308 ? 15.943 43.551 34.736 1.00 80.81 308 ALA A O 1
ATOM 2469 N N . CYS A 1 309 ? 14.879 45.368 33.957 1.00 79.44 309 CYS A N 1
ATOM 2470 C CA . CYS A 1 309 ? 14.242 44.686 32.824 1.00 79.44 309 CYS A CA 1
ATOM 2471 C C . CYS A 1 309 ? 15.197 44.535 31.636 1.00 79.44 309 CYS A C 1
ATOM 2473 O O . CYS A 1 309 ? 15.200 43.475 31.015 1.00 79.44 309 CYS A O 1
ATOM 2475 N N . MET A 1 310 ? 16.016 45.553 31.346 1.00 78.88 310 MET A N 1
ATOM 2476 C CA . MET A 1 310 ? 17.060 45.472 30.317 1.00 78.88 310 MET A CA 1
ATOM 2477 C C . MET A 1 310 ? 18.091 44.408 30.681 1.00 78.88 310 MET A C 1
ATOM 2479 O O . MET A 1 310 ? 18.406 43.547 29.863 1.00 78.88 310 MET A O 1
ATOM 2483 N N . PHE A 1 311 ? 18.507 44.382 31.947 1.00 85.75 311 PHE A N 1
ATOM 2484 C CA . PHE A 1 311 ? 19.323 43.312 32.504 1.00 85.75 311 PHE A CA 1
ATOM 2485 C C . PHE A 1 311 ? 18.709 41.917 32.260 1.00 85.75 311 PHE A C 1
ATOM 2487 O O . PHE A 1 311 ? 19.342 41.085 31.617 1.00 85.75 311 PHE A O 1
ATOM 2494 N N . ASP A 1 312 ? 17.463 41.656 32.688 1.00 82.44 312 ASP A N 1
ATOM 2495 C CA . ASP A 1 312 ? 16.795 40.348 32.483 1.00 82.44 312 ASP A CA 1
ATOM 2496 C C . ASP A 1 312 ? 16.651 39.985 30.993 1.00 82.44 312 ASP A C 1
ATOM 2498 O O . ASP A 1 312 ? 16.773 38.819 30.618 1.00 82.44 312 ASP A O 1
ATOM 2502 N N . ALA A 1 313 ? 16.425 40.971 30.122 1.00 77.94 313 ALA A N 1
ATOM 2503 C CA . ALA A 1 313 ? 16.360 40.750 28.683 1.00 77.94 313 ALA A CA 1
ATOM 2504 C C . ALA A 1 313 ? 17.711 40.279 28.125 1.00 77.94 313 ALA A C 1
ATOM 2506 O O . ALA A 1 313 ? 17.769 39.211 27.516 1.00 77.94 313 ALA A O 1
ATOM 2507 N N . HIS A 1 314 ? 18.799 41.013 28.380 1.00 80.56 314 HIS A N 1
ATOM 2508 C CA . HIS A 1 314 ? 20.141 40.629 27.926 1.00 80.56 314 HIS A CA 1
ATOM 2509 C C . HIS A 1 314 ? 20.572 39.264 28.474 1.00 80.56 314 HIS A C 1
ATOM 2511 O O . HIS A 1 314 ? 21.142 38.461 27.732 1.00 80.56 314 HIS A O 1
ATOM 2517 N N . VAL A 1 315 ? 20.190 38.945 29.717 1.00 83.69 315 VAL A N 1
ATOM 2518 C CA . VAL A 1 315 ? 20.399 37.615 30.304 1.00 83.69 315 VAL A CA 1
ATOM 2519 C C . VAL A 1 315 ? 19.715 36.515 29.486 1.00 83.69 315 VAL A C 1
ATOM 2521 O O . VAL A 1 315 ? 20.321 35.482 29.204 1.00 83.69 315 VAL A O 1
ATOM 2524 N N . ARG A 1 316 ? 18.469 36.729 29.049 1.00 78.75 316 ARG A N 1
ATOM 2525 C CA . ARG A 1 316 ? 17.714 35.749 28.247 1.00 78.75 316 ARG A CA 1
ATOM 2526 C C . ARG A 1 316 ? 18.213 35.613 26.813 1.00 78.75 316 ARG A C 1
ATOM 2528 O O . ARG A 1 316 ? 18.091 34.526 26.255 1.00 78.75 316 ARG A O 1
ATOM 2535 N N . PHE A 1 317 ? 18.760 36.681 26.232 1.00 77.31 317 PHE A N 1
ATOM 2536 C CA . PHE A 1 317 ? 19.353 36.655 24.889 1.00 77.31 317 PHE A CA 1
ATOM 2537 C C . PHE A 1 317 ? 20.793 36.124 24.865 1.00 77.31 317 PHE A C 1
ATOM 2539 O O . PHE A 1 317 ? 21.317 35.849 23.791 1.00 77.31 317 PHE A O 1
ATOM 2546 N N . GLY A 1 318 ? 21.421 35.924 26.028 1.00 79.75 318 GLY A N 1
ATOM 2547 C CA . GLY A 1 318 ? 22.776 35.380 26.124 1.00 79.75 318 GLY A CA 1
ATOM 2548 C C . GLY A 1 318 ? 23.897 36.414 25.954 1.00 79.75 318 GLY A C 1
ATOM 2549 O O . GLY A 1 318 ? 25.049 36.025 25.724 1.00 79.75 318 GLY A O 1
ATOM 2550 N N . ASN A 1 319 ? 23.569 37.703 26.083 1.00 84.00 319 ASN A N 1
ATOM 2551 C CA . ASN A 1 319 ? 24.486 38.838 25.970 1.00 84.00 319 ASN A CA 1
ATOM 2552 C C . ASN A 1 319 ? 25.098 39.145 27.344 1.00 84.00 319 ASN A C 1
ATOM 2554 O O . ASN A 1 319 ? 24.453 39.761 28.192 1.00 84.00 319 ASN A O 1
ATOM 2558 N N . LEU A 1 320 ? 26.316 38.658 27.595 1.00 86.94 320 LEU A N 1
ATOM 2559 C CA . LEU A 1 320 ? 26.934 38.738 28.922 1.00 86.94 320 LEU A CA 1
ATOM 2560 C C . LEU A 1 320 ? 27.467 40.138 29.257 1.00 86.94 320 LEU A C 1
ATOM 2562 O O . LEU A 1 320 ? 27.267 40.596 30.378 1.00 86.94 320 LEU A O 1
ATOM 2566 N N . GLU A 1 321 ? 28.136 40.801 28.314 1.00 85.88 321 GLU A N 1
ATOM 2567 C CA . GLU A 1 321 ? 28.819 42.080 28.556 1.00 85.88 321 GLU A CA 1
ATOM 2568 C C . GLU A 1 321 ? 27.818 43.186 28.911 1.00 85.88 321 GLU A C 1
ATOM 2570 O O . GLU A 1 321 ? 27.982 43.898 29.903 1.00 85.88 321 GLU A O 1
ATOM 2575 N N . GLU A 1 322 ? 26.720 43.268 28.162 1.00 83.62 322 GLU A N 1
ATOM 2576 C CA . GLU A 1 322 ? 25.645 44.226 28.400 1.00 83.62 322 GLU A CA 1
ATOM 2577 C C . GLU A 1 322 ? 24.866 43.896 29.678 1.00 83.62 322 GLU A C 1
ATOM 2579 O O . GLU A 1 322 ? 24.506 44.799 30.433 1.00 83.62 322 GLU A O 1
ATOM 2584 N N . ALA A 1 323 ? 24.650 42.609 29.980 1.00 87.00 323 ALA A N 1
ATOM 2585 C CA . ALA A 1 323 ? 24.042 42.205 31.247 1.00 87.00 323 ALA A CA 1
ATOM 2586 C C . ALA A 1 323 ? 24.913 42.615 32.451 1.00 87.00 323 ALA A C 1
ATOM 2588 O O . ALA A 1 323 ? 24.391 43.141 33.433 1.00 87.00 323 ALA A O 1
ATOM 2589 N N . GLU A 1 324 ? 26.236 42.437 32.380 1.00 88.81 324 GLU A N 1
ATOM 2590 C CA . GLU A 1 324 ? 27.171 42.879 33.425 1.00 88.81 324 GLU A CA 1
ATOM 2591 C C . GLU A 1 324 ? 27.186 44.409 33.575 1.00 88.81 324 GLU A C 1
ATOM 2593 O O . GLU A 1 324 ? 27.188 44.913 34.703 1.00 88.81 324 GLU A O 1
ATOM 2598 N N . ALA A 1 325 ? 27.135 45.149 32.462 1.00 87.56 325 ALA A N 1
ATOM 2599 C CA . ALA A 1 325 ? 27.072 46.609 32.462 1.00 87.56 325 ALA A CA 1
ATOM 2600 C C . ALA A 1 325 ? 25.807 47.125 33.165 1.00 87.56 325 ALA A C 1
ATOM 2602 O O . ALA A 1 325 ? 25.914 47.882 34.133 1.00 87.56 325 ALA A O 1
ATOM 2603 N N . TYR A 1 326 ? 24.624 46.644 32.765 1.00 86.75 326 TYR A N 1
ATOM 2604 C CA . TYR A 1 326 ? 23.359 47.042 33.392 1.00 86.75 326 TYR A CA 1
ATOM 2605 C C . TYR A 1 326 ? 23.244 46.568 34.845 1.00 86.75 326 TYR A C 1
ATOM 2607 O O . TYR A 1 326 ? 22.655 47.260 35.672 1.00 86.75 326 TYR A O 1
ATOM 2615 N N . PHE A 1 327 ? 23.834 45.423 35.205 1.00 88.06 327 PHE A N 1
ATOM 2616 C CA . PHE A 1 327 ? 23.883 44.972 36.599 1.00 88.06 327 PHE A CA 1
ATOM 2617 C C . PHE A 1 327 ? 24.747 45.894 37.476 1.00 88.06 327 PHE A C 1
ATOM 2619 O O . PHE A 1 327 ? 24.366 46.237 38.602 1.00 88.06 327 PHE A O 1
ATOM 2626 N N . LYS A 1 328 ? 25.898 46.339 36.957 1.00 87.25 328 LYS A N 1
ATOM 2627 C CA . LYS A 1 328 ? 26.779 47.301 37.634 1.00 87.25 328 LYS A CA 1
ATOM 2628 C C . LYS A 1 328 ? 26.125 48.674 37.746 1.00 87.25 328 LYS A C 1
ATOM 2630 O O . LYS A 1 328 ? 26.207 49.300 38.802 1.00 87.25 328 LYS A O 1
ATOM 2635 N N . GLU A 1 329 ? 25.457 49.118 36.689 1.00 85.12 329 GLU A N 1
ATOM 2636 C CA . GLU A 1 329 ? 24.688 50.358 36.680 1.00 85.12 329 GLU A CA 1
ATOM 2637 C C . GLU A 1 329 ? 23.576 50.310 37.727 1.00 85.12 329 GLU A C 1
ATOM 2639 O O . GLU A 1 329 ? 23.538 51.178 38.591 1.00 85.12 329 GLU A O 1
ATOM 2644 N N . LEU A 1 330 ? 22.760 49.250 37.743 1.00 84.94 330 LEU A N 1
ATOM 2645 C CA . LEU A 1 330 ? 21.682 49.056 38.716 1.00 84.94 330 LEU A CA 1
ATOM 2646 C C . LEU A 1 330 ? 22.184 49.102 40.167 1.00 84.94 330 LEU A C 1
ATOM 2648 O O . LEU A 1 330 ? 21.566 49.732 41.022 1.00 84.94 330 LEU A O 1
ATOM 2652 N N . THR A 1 331 ? 23.324 48.462 40.439 1.00 81.94 331 THR A N 1
ATOM 2653 C CA . THR A 1 331 ? 23.922 48.426 41.785 1.00 81.94 331 THR A CA 1
ATOM 2654 C C . THR A 1 331 ? 24.463 49.799 42.213 1.00 81.94 331 THR A C 1
ATOM 2656 O O . THR A 1 331 ? 24.526 50.089 43.406 1.00 81.94 331 THR A O 1
ATOM 2659 N N . THR A 1 332 ? 24.850 50.643 41.249 1.00 83.88 332 THR A N 1
ATOM 2660 C CA . THR A 1 332 ? 25.442 51.971 41.485 1.00 83.88 332 THR A CA 1
ATOM 2661 C C . THR A 1 332 ? 24.375 53.061 41.584 1.00 83.88 332 THR A C 1
ATOM 2663 O O . THR A 1 332 ? 24.441 53.903 42.475 1.00 83.88 332 THR A O 1
ATOM 2666 N N . SER A 1 333 ? 23.388 53.048 40.683 1.00 79.94 333 SER A N 1
ATOM 2667 C CA . SER A 1 333 ? 22.337 54.066 40.581 1.00 79.94 333 SER A CA 1
ATOM 2668 C C . SER A 1 333 ? 21.212 53.873 41.600 1.00 79.94 333 SER A C 1
ATOM 2670 O O . SER A 1 333 ? 20.619 54.853 42.048 1.00 79.94 333 SER A O 1
ATOM 2672 N N . ALA A 1 334 ? 20.933 52.632 42.011 1.00 78.56 334 ALA A N 1
ATOM 2673 C CA . ALA A 1 334 ? 19.872 52.314 42.962 1.00 78.56 334 ALA A CA 1
ATOM 2674 C C . ALA A 1 334 ? 20.306 51.228 43.970 1.00 78.56 334 ALA A C 1
ATOM 2676 O O . ALA A 1 334 ? 19.806 50.104 43.928 1.00 78.56 334 ALA A O 1
ATOM 2677 N N . PRO A 1 335 ? 21.198 51.542 44.931 1.00 75.44 335 PRO A N 1
ATOM 2678 C CA . PRO A 1 335 ? 21.765 50.555 45.859 1.00 75.44 335 PRO A CA 1
ATOM 2679 C C . PRO A 1 335 ? 20.742 49.914 46.815 1.00 75.44 335 PRO A C 1
ATOM 2681 O O . PRO A 1 335 ? 20.993 48.835 47.348 1.00 75.44 335 PRO A O 1
ATOM 2684 N N . SER A 1 336 ? 19.582 50.544 47.030 1.00 73.69 336 SER A N 1
ATOM 2685 C CA . SER A 1 336 ? 18.467 49.984 47.810 1.00 73.69 336 SER A CA 1
ATOM 2686 C C . SER A 1 336 ? 17.559 49.041 47.007 1.00 73.69 336 SER A C 1
ATOM 2688 O O . SER A 1 336 ? 16.672 48.412 47.585 1.00 73.69 336 SER A O 1
ATOM 2690 N N . PHE A 1 337 ? 17.751 48.931 45.688 1.00 77.31 337 PHE A N 1
ATOM 2691 C CA . PHE A 1 337 ? 16.934 48.088 44.822 1.00 77.31 337 PHE A CA 1
ATOM 2692 C C . PHE A 1 337 ? 17.333 46.613 44.961 1.00 77.31 337 PHE A C 1
ATOM 2694 O O . PHE A 1 337 ? 18.459 46.217 44.658 1.00 77.31 337 PHE A O 1
ATOM 2701 N N . THR A 1 338 ? 16.397 45.771 45.395 1.00 75.44 338 THR A N 1
ATOM 2702 C CA . THR A 1 338 ? 16.615 44.329 45.535 1.00 75.44 338 THR A CA 1
ATOM 2703 C C . THR A 1 338 ? 16.292 43.603 44.230 1.00 75.44 338 THR A C 1
ATOM 2705 O O . THR A 1 338 ? 15.182 43.680 43.699 1.00 75.44 338 THR A O 1
ATOM 2708 N N . LEU A 1 339 ? 17.277 42.883 43.686 1.00 78.06 339 LEU A N 1
ATOM 2709 C CA . LEU A 1 339 ? 17.078 42.087 42.479 1.00 78.06 339 LEU A CA 1
ATOM 2710 C C . LEU A 1 339 ? 16.271 40.821 42.802 1.00 78.06 339 LEU A C 1
ATOM 2712 O O . LEU A 1 339 ? 16.543 40.113 43.768 1.00 78.06 339 LEU A O 1
ATOM 2716 N N . ASP A 1 340 ? 15.293 40.529 41.951 1.00 78.75 340 ASP A N 1
ATOM 2717 C CA . ASP A 1 340 ? 14.447 39.344 42.055 1.00 78.75 340 ASP A CA 1
ATOM 2718 C C . ASP A 1 340 ? 15.265 38.040 41.935 1.00 78.75 340 ASP A C 1
ATOM 2720 O O . ASP A 1 340 ? 16.062 37.883 41.004 1.00 78.75 340 ASP A O 1
ATOM 2724 N N . HIS A 1 341 ? 15.025 37.079 42.832 1.00 80.94 341 HIS A N 1
ATOM 2725 C CA . HIS A 1 341 ? 15.722 35.792 42.890 1.00 80.94 341 HIS A CA 1
ATOM 2726 C C . HIS A 1 341 ? 15.674 35.009 41.566 1.00 80.94 341 HIS A C 1
ATOM 2728 O O . HIS A 1 341 ? 16.647 34.334 41.234 1.00 80.94 341 HIS A O 1
ATOM 2734 N N . PHE A 1 342 ? 14.603 35.118 40.764 1.00 82.75 342 PHE A N 1
ATOM 2735 C CA . PHE A 1 342 ? 14.570 34.475 39.438 1.00 82.75 342 PHE A CA 1
ATOM 2736 C C . PHE A 1 342 ? 15.634 35.044 38.494 1.00 82.75 342 PHE A C 1
ATOM 2738 O O . PHE A 1 342 ? 16.299 34.283 37.794 1.00 82.75 342 PHE A O 1
ATOM 2745 N N . LYS A 1 343 ? 15.817 36.372 38.506 1.00 85.81 343 LYS A N 1
ATOM 2746 C CA . LYS A 1 343 ? 16.805 37.064 37.668 1.00 85.81 343 LYS A CA 1
ATOM 2747 C C . LYS A 1 343 ? 18.227 36.753 38.128 1.00 85.81 343 LYS A C 1
ATOM 2749 O O . LYS A 1 343 ? 19.109 36.600 37.294 1.00 85.81 343 LYS A O 1
ATOM 2754 N N . VAL A 1 344 ? 18.435 36.605 39.441 1.00 87.00 344 VAL A N 1
ATOM 2755 C CA . VAL A 1 344 ? 19.723 36.183 40.017 1.00 87.00 344 VAL A CA 1
ATOM 2756 C C . VAL A 1 344 ? 20.113 34.790 39.511 1.00 87.00 344 VAL A C 1
ATOM 2758 O O . VAL A 1 344 ? 21.223 34.610 39.019 1.00 87.00 344 VAL A O 1
ATOM 2761 N N . VAL A 1 345 ? 19.199 33.813 39.573 1.00 88.12 345 VAL A N 1
ATOM 2762 C CA . VAL A 1 345 ? 19.473 32.437 39.117 1.00 88.12 345 VAL A CA 1
ATOM 2763 C C . VAL A 1 345 ? 19.622 32.360 37.592 1.00 88.12 345 VAL A C 1
ATOM 2765 O O . VAL A 1 345 ? 20.496 31.645 37.100 1.00 88.12 345 VAL A O 1
ATOM 2768 N N . ASP A 1 346 ? 18.822 33.108 36.824 1.00 88.69 346 ASP A N 1
ATOM 2769 C CA . ASP A 1 346 ? 18.968 33.171 35.363 1.00 88.69 346 ASP A CA 1
ATOM 2770 C C . ASP A 1 346 ? 20.304 33.818 34.953 1.00 88.69 346 ASP A C 1
ATOM 2772 O O . ASP A 1 346 ? 20.964 33.330 34.035 1.00 88.69 346 ASP A O 1
ATOM 2776 N N . PHE A 1 347 ? 20.766 34.848 35.670 1.00 91.50 347 PHE A N 1
ATOM 2777 C CA . PHE A 1 347 ? 22.077 35.451 35.420 1.00 91.50 347 PHE A CA 1
ATOM 2778 C C . PHE A 1 347 ? 23.230 34.529 35.822 1.00 91.50 347 PHE A C 1
ATOM 2780 O O . PHE A 1 347 ? 24.182 34.377 35.060 1.00 91.50 347 PHE A O 1
ATOM 2787 N N . ALA A 1 348 ? 23.114 33.828 36.956 1.00 90.81 348 ALA A N 1
ATOM 2788 C CA . ALA A 1 348 ? 24.050 32.767 37.327 1.00 90.81 348 ALA A CA 1
ATOM 2789 C C . ALA A 1 348 ? 24.118 31.674 36.244 1.00 90.81 348 ALA A C 1
ATOM 2791 O O . ALA A 1 348 ? 25.200 31.182 35.930 1.00 90.81 348 ALA A O 1
ATOM 2792 N N . THR A 1 349 ? 22.982 31.342 35.620 1.00 91.25 349 THR A N 1
ATOM 2793 C CA . THR A 1 349 ? 22.928 30.391 34.497 1.00 91.25 349 THR A CA 1
ATOM 2794 C C . THR A 1 349 ? 23.705 30.914 33.293 1.00 91.25 349 THR A C 1
ATOM 2796 O O . THR A 1 349 ? 24.522 30.182 32.738 1.00 91.25 349 THR A O 1
ATOM 2799 N N . LEU A 1 350 ? 23.525 32.186 32.923 1.00 90.44 350 LEU A N 1
ATOM 2800 C CA . LEU A 1 350 ? 24.292 32.798 31.837 1.00 90.44 350 LEU A CA 1
ATOM 2801 C C . LEU A 1 350 ? 25.803 32.799 32.130 1.00 90.44 350 LEU A C 1
ATOM 2803 O O . LEU A 1 350 ? 26.589 32.405 31.268 1.00 90.44 350 LEU A O 1
ATOM 2807 N N . LEU A 1 351 ? 26.210 33.166 33.349 1.00 90.44 351 LEU A N 1
ATOM 2808 C CA . LEU A 1 351 ? 27.614 33.147 33.773 1.00 90.44 351 LEU A CA 1
ATOM 2809 C C . LEU A 1 351 ? 28.237 31.752 33.624 1.00 90.44 351 LEU A C 1
ATOM 2811 O O . LEU A 1 351 ? 29.327 31.626 33.066 1.00 90.44 351 LEU A O 1
ATOM 2815 N N . VAL A 1 352 ? 27.520 30.699 34.032 1.00 89.31 352 VAL A N 1
ATOM 2816 C CA . VAL A 1 352 ? 27.952 29.304 33.846 1.00 89.31 352 VAL A CA 1
ATOM 2817 C C . VAL A 1 352 ? 28.105 28.956 32.366 1.00 89.31 352 VAL A C 1
ATOM 2819 O O . VAL A 1 352 ? 29.151 28.447 31.973 1.00 89.31 352 VAL A O 1
ATOM 2822 N N . THR A 1 353 ? 27.122 29.283 31.519 1.00 87.25 353 THR A N 1
ATOM 2823 C CA . THR A 1 353 ? 27.203 28.983 30.073 1.00 87.25 353 THR A CA 1
ATOM 2824 C C . THR A 1 353 ? 28.349 29.700 29.353 1.00 87.25 353 THR A C 1
ATOM 2826 O O . THR A 1 353 ? 28.749 29.286 28.269 1.00 87.25 353 THR A O 1
ATOM 2829 N N . LYS A 1 354 ? 28.890 30.771 29.944 1.00 88.06 354 LYS A N 1
ATOM 2830 C CA . LYS A 1 354 ? 30.025 31.544 29.419 1.00 88.06 354 LYS A CA 1
ATOM 2831 C C . LYS A 1 354 ? 31.351 31.230 30.132 1.00 88.06 354 LYS A C 1
ATOM 2833 O O . LYS A 1 354 ? 32.328 31.940 29.916 1.00 88.06 354 LYS A O 1
ATOM 2838 N N . GLY A 1 355 ? 31.396 30.194 30.976 1.00 86.12 355 GLY A N 1
ATOM 2839 C CA . GLY A 1 355 ? 32.613 29.731 31.658 1.00 86.12 355 GLY A CA 1
ATOM 2840 C C . GLY A 1 355 ? 33.013 30.525 32.911 1.00 86.12 355 GLY A C 1
ATOM 2841 O O . GLY A 1 355 ? 34.107 30.334 33.436 1.00 86.12 355 GLY A O 1
ATOM 2842 N N . LYS A 1 356 ? 32.152 31.409 33.433 1.00 89.12 356 LYS A N 1
ATOM 2843 C CA . LYS A 1 356 ? 32.409 32.216 34.642 1.00 89.12 356 LYS A CA 1
ATOM 2844 C C . LYS A 1 356 ? 31.795 31.585 35.903 1.00 89.12 356 LYS A C 1
ATOM 2846 O O . LYS A 1 356 ? 30.994 32.202 36.606 1.00 89.12 356 LYS A O 1
ATOM 2851 N N . LEU A 1 357 ? 32.173 30.342 36.223 1.00 88.12 357 LEU A N 1
ATOM 2852 C CA . LEU A 1 357 ? 31.597 29.595 37.357 1.00 88.12 357 LEU A CA 1
ATOM 2853 C C . LEU A 1 357 ? 31.819 30.285 38.717 1.00 88.12 357 LEU A C 1
ATOM 2855 O O . LEU A 1 357 ? 30.910 30.346 39.545 1.00 88.12 357 LEU A O 1
ATOM 2859 N N . LYS A 1 358 ? 33.016 30.835 38.951 1.00 88.44 358 LYS A N 1
ATOM 2860 C CA . LYS A 1 358 ? 33.356 31.509 40.219 1.00 88.44 358 LYS A CA 1
ATOM 2861 C C . LYS A 1 358 ? 32.484 32.742 40.471 1.00 88.44 358 LYS A C 1
ATOM 2863 O O . LYS A 1 358 ? 32.076 32.981 41.608 1.00 88.44 358 LYS A O 1
ATOM 2868 N N . ASP A 1 359 ? 32.150 33.472 39.411 1.00 88.62 359 ASP A N 1
ATOM 2869 C CA . ASP A 1 359 ? 31.306 34.665 39.486 1.00 88.62 359 ASP A CA 1
ATOM 2870 C C . ASP A 1 359 ? 29.841 34.289 39.734 1.00 88.62 359 ASP A C 1
ATOM 2872 O O . ASP A 1 359 ? 29.159 34.938 40.523 1.00 88.62 359 ASP A O 1
ATOM 2876 N N . ALA A 1 360 ? 29.372 33.180 39.154 1.00 89.88 360 ALA A N 1
ATOM 2877 C CA . ALA A 1 360 ? 28.048 32.639 39.454 1.00 89.88 360 ALA A CA 1
ATOM 2878 C C . ALA A 1 360 ? 27.919 32.229 40.936 1.00 89.88 360 ALA A C 1
ATOM 2880 O O . ALA A 1 360 ? 26.925 32.551 41.590 1.00 89.88 360 ALA A O 1
ATOM 2881 N N . VAL A 1 361 ? 28.939 31.565 41.493 1.00 89.81 361 VAL A N 1
ATOM 2882 C CA . VAL A 1 361 ? 28.967 31.164 42.912 1.00 89.81 361 VAL A CA 1
ATOM 2883 C C . VAL A 1 361 ? 29.022 32.382 43.839 1.00 89.81 361 VAL A C 1
ATOM 2885 O O . VAL A 1 361 ? 28.319 32.417 44.852 1.00 89.81 361 VAL A O 1
ATOM 2888 N N . SER A 1 362 ? 29.827 33.398 43.516 1.00 89.88 362 SER A N 1
ATOM 2889 C CA . SER A 1 362 ? 29.906 34.620 44.327 1.00 89.88 362 SER A CA 1
ATOM 2890 C C . SER A 1 362 ? 28.589 35.404 44.304 1.00 89.88 362 SER A C 1
ATOM 2892 O O . SER A 1 362 ? 28.133 35.867 45.352 1.00 89.88 362 SER A O 1
ATOM 2894 N N . LEU A 1 363 ? 27.921 35.466 43.147 1.00 89.56 363 LEU A N 1
ATOM 2895 C CA . LEU A 1 363 ? 26.607 36.083 42.983 1.00 89.56 363 LEU A CA 1
ATOM 2896 C C . LEU A 1 363 ? 25.542 35.400 43.853 1.00 89.56 363 LEU A C 1
ATOM 2898 O O . LEU A 1 363 ? 24.813 36.081 44.575 1.00 89.56 363 LEU A O 1
ATOM 2902 N N . LEU A 1 364 ? 25.468 34.066 43.827 1.00 88.94 364 LEU A N 1
ATOM 2903 C CA . LEU A 1 364 ? 24.486 33.309 44.614 1.00 88.94 364 LEU A CA 1
ATOM 2904 C C . LEU A 1 364 ? 24.719 33.436 46.126 1.00 88.94 364 LEU A C 1
ATOM 2906 O O . LEU A 1 364 ? 23.753 33.499 46.884 1.00 88.94 364 LEU A O 1
ATOM 2910 N N . ASN A 1 365 ? 25.977 33.534 46.567 1.00 87.75 365 ASN A N 1
ATOM 2911 C CA . ASN A 1 365 ? 26.313 33.796 47.971 1.00 87.75 365 ASN A CA 1
ATOM 2912 C C . ASN A 1 365 ? 25.972 35.228 48.406 1.00 87.75 365 ASN A C 1
ATOM 2914 O O . ASN A 1 365 ? 25.592 35.449 49.554 1.00 87.75 365 ASN A O 1
ATOM 2918 N N . LYS A 1 366 ? 26.099 36.206 47.501 1.00 84.94 366 LYS A N 1
ATOM 2919 C CA . LYS A 1 366 ? 25.769 37.612 47.775 1.00 84.94 366 LYS A CA 1
ATOM 2920 C C . LYS A 1 366 ? 24.264 37.830 47.967 1.00 84.94 366 LYS A C 1
ATOM 2922 O O . LYS A 1 366 ? 23.876 38.709 48.732 1.00 84.94 366 LYS A O 1
ATOM 2927 N N . TYR A 1 367 ? 23.428 37.036 47.299 1.00 83.81 367 TYR A N 1
ATOM 2928 C CA . TYR A 1 367 ? 21.969 37.141 47.358 1.00 83.81 367 TYR A CA 1
ATOM 2929 C C . TYR A 1 367 ? 21.337 35.827 47.857 1.00 83.81 367 TYR A C 1
ATOM 2931 O O . TYR A 1 367 ? 20.812 35.072 47.046 1.00 83.81 367 TYR A O 1
ATOM 2939 N N . PRO A 1 368 ? 21.350 35.514 49.165 1.00 77.88 368 PRO A N 1
ATOM 2940 C CA . PRO A 1 368 ? 20.704 34.308 49.691 1.00 77.88 368 PRO A CA 1
ATOM 2941 C C . PRO A 1 368 ? 19.168 34.390 49.608 1.00 77.88 368 PRO A C 1
ATOM 2943 O O . PRO A 1 368 ? 18.570 35.445 49.841 1.00 77.88 368 PRO A O 1
ATOM 2946 N N . ALA A 1 369 ? 18.502 33.267 49.322 1.00 69.81 369 ALA A N 1
ATOM 2947 C CA . ALA A 1 369 ? 17.044 33.188 49.273 1.00 69.81 369 ALA A CA 1
ATOM 2948 C C . ALA A 1 369 ? 16.475 32.915 50.680 1.00 69.81 369 ALA A C 1
ATOM 2950 O O . ALA A 1 369 ? 16.199 31.778 51.056 1.00 69.81 369 ALA A O 1
ATOM 2951 N N . ASN A 1 370 ? 16.265 33.965 51.481 1.00 61.66 370 ASN A N 1
ATOM 2952 C CA . ASN A 1 370 ? 15.648 33.868 52.816 1.00 61.66 370 ASN A CA 1
ATOM 2953 C C . ASN A 1 370 ? 14.112 33.691 52.738 1.00 61.66 370 ASN A C 1
ATOM 2955 O O . ASN A 1 370 ? 13.330 34.492 53.253 1.00 61.66 370 ASN A O 1
ATOM 2959 N N . ILE A 1 371 ? 13.645 32.640 52.061 1.00 58.75 371 ILE A N 1
ATOM 2960 C CA . ILE A 1 371 ? 12.217 32.423 51.796 1.00 58.75 371 ILE A CA 1
ATOM 2961 C C . ILE A 1 371 ? 11.563 31.670 52.968 1.00 58.75 371 ILE A C 1
ATOM 2963 O O . ILE A 1 371 ? 11.597 30.443 53.050 1.00 58.75 371 ILE A O 1
ATOM 2967 N N . ARG A 1 372 ? 10.878 32.397 53.864 1.00 46.84 372 ARG A N 1
ATOM 2968 C CA . ARG A 1 372 ? 9.944 31.814 54.850 1.00 46.84 372 ARG A CA 1
ATOM 2969 C C . ARG A 1 372 ? 8.573 31.560 54.201 1.00 46.84 372 ARG A C 1
ATOM 2971 O O . ARG A 1 372 ? 7.642 32.333 54.392 1.00 46.84 372 ARG A O 1
ATOM 2978 N N . GLY A 1 373 ? 8.426 30.480 53.425 1.00 47.16 373 GLY A N 1
ATOM 2979 C CA . GLY A 1 373 ? 7.105 30.046 52.936 1.00 47.16 373 GLY A CA 1
ATOM 2980 C C . GLY A 1 373 ? 7.114 28.980 51.831 1.00 47.16 373 GLY A C 1
ATOM 2981 O O . GLY A 1 373 ? 7.638 29.204 50.742 1.00 47.16 373 GLY A O 1
ATOM 2982 N N . LYS A 1 374 ? 6.442 27.839 52.070 1.00 40.41 374 LYS A N 1
ATOM 2983 C CA . LYS A 1 374 ? 6.363 26.667 51.160 1.00 40.41 374 LYS A CA 1
ATOM 2984 C C . LYS A 1 374 ? 5.798 26.958 49.754 1.00 40.41 374 LYS A C 1
ATOM 2986 O O . LYS A 1 374 ? 6.066 26.193 48.835 1.00 40.41 374 LYS A O 1
ATOM 2991 N N . GLY A 1 375 ? 5.027 28.033 49.566 1.00 43.38 375 GLY A N 1
ATOM 2992 C CA . GLY A 1 375 ? 4.380 28.358 48.283 1.00 43.38 375 GLY A CA 1
ATOM 2993 C C . GLY A 1 375 ? 5.285 29.030 47.240 1.00 43.38 375 GLY A C 1
ATOM 2994 O O . GLY A 1 375 ? 5.041 28.882 46.047 1.00 43.38 375 GLY A O 1
ATOM 2995 N N . SER A 1 376 ? 6.344 29.731 47.665 1.00 44.75 376 SER A N 1
ATOM 2996 C CA . SER A 1 376 ? 7.253 30.463 46.761 1.00 44.75 376 SER A CA 1
ATOM 2997 C C . SER A 1 376 ? 8.358 29.563 46.171 1.00 44.75 376 SER A C 1
ATOM 2999 O O . SER A 1 376 ? 8.699 29.683 44.992 1.00 44.75 376 SER A O 1
ATOM 3001 N N . MET A 1 377 ? 8.828 28.562 46.933 1.00 49.25 377 MET A N 1
ATOM 3002 C CA . MET A 1 377 ? 9.907 27.630 46.538 1.00 49.25 377 MET A CA 1
ATOM 3003 C C . MET A 1 377 ? 9.624 26.809 45.262 1.00 49.25 377 MET A C 1
ATOM 3005 O O . MET A 1 377 ? 10.552 26.435 44.542 1.00 49.25 377 MET A O 1
ATOM 3009 N N . VAL A 1 378 ? 8.354 26.531 44.939 1.00 51.84 378 VAL A N 1
ATOM 3010 C CA . VAL A 1 378 ? 7.986 25.739 43.745 1.00 51.84 378 VAL A CA 1
ATOM 3011 C C . VAL A 1 378 ? 8.285 26.498 42.444 1.00 51.84 378 VAL A C 1
ATOM 3013 O O . VAL A 1 378 ? 8.574 25.883 41.421 1.00 51.84 378 VAL A O 1
ATOM 3016 N N . SER A 1 379 ? 8.264 27.832 42.471 1.00 58.50 379 SER A N 1
ATOM 3017 C CA . SER A 1 379 ? 8.396 28.651 41.262 1.00 58.50 379 SER A CA 1
ATOM 3018 C C . SER A 1 379 ? 9.845 28.795 40.769 1.00 58.50 379 SER A C 1
ATOM 3020 O O . SER A 1 379 ? 10.078 28.702 39.565 1.00 58.50 379 SER A O 1
ATOM 3022 N N . ILE A 1 380 ? 10.822 28.947 41.674 1.00 76.00 380 ILE A N 1
ATOM 3023 C CA . ILE A 1 380 ? 12.255 29.111 41.337 1.00 76.00 380 ILE A CA 1
ATOM 3024 C C . ILE A 1 380 ? 12.900 27.776 40.929 1.00 76.00 380 ILE A C 1
ATOM 3026 O O . ILE A 1 380 ? 13.884 27.749 40.191 1.00 76.00 380 ILE A O 1
ATOM 3030 N N . SER A 1 381 ? 12.297 26.651 41.323 1.00 76.12 381 SER A N 1
ATOM 3031 C CA . SER A 1 381 ? 12.805 25.303 41.048 1.00 76.12 381 SER A CA 1
ATOM 3032 C C . SER A 1 381 ? 13.118 25.057 39.560 1.00 76.12 381 SER A C 1
ATOM 3034 O O . SER A 1 381 ? 14.098 24.393 39.230 1.00 76.12 381 SER A O 1
ATOM 3036 N N . ARG A 1 382 ? 12.343 25.632 38.629 1.00 80.50 382 ARG A N 1
ATOM 3037 C CA . ARG A 1 382 ? 12.616 25.500 37.187 1.00 80.50 382 ARG A CA 1
ATOM 3038 C C . ARG A 1 382 ? 13.898 26.224 36.763 1.00 80.50 382 ARG A C 1
ATOM 3040 O O . ARG A 1 382 ? 14.628 25.717 35.918 1.00 80.50 382 ARG A O 1
ATOM 3047 N N . ASN A 1 383 ? 14.172 27.393 37.334 1.00 86.00 383 ASN A N 1
ATOM 3048 C CA . ASN A 1 383 ? 15.384 28.163 37.063 1.00 86.00 383 ASN A CA 1
ATOM 3049 C C . ASN A 1 383 ? 16.609 27.453 37.653 1.00 86.00 383 ASN A C 1
ATOM 3051 O O . ASN A 1 383 ? 17.604 27.296 36.954 1.00 86.00 383 ASN A O 1
ATOM 3055 N N . CYS A 1 384 ? 16.502 26.912 38.874 1.00 87.44 384 CYS A N 1
ATOM 3056 C CA . CYS A 1 384 ? 17.548 26.064 39.458 1.00 87.44 384 CYS A CA 1
ATOM 3057 C C . CYS A 1 384 ? 17.835 24.832 38.592 1.00 87.44 384 CYS A C 1
ATOM 3059 O O . CYS A 1 384 ? 18.993 24.504 38.361 1.00 87.44 384 CYS A O 1
ATOM 3061 N N . LEU A 1 385 ? 16.798 24.176 38.060 1.00 87.62 385 LEU A N 1
ATOM 3062 C CA . LEU A 1 385 ? 16.983 23.053 37.143 1.00 87.62 385 LEU A CA 1
ATOM 3063 C C . LEU A 1 385 ? 17.701 23.477 35.855 1.00 87.62 385 LEU A C 1
ATOM 3065 O O . LEU A 1 385 ? 18.581 22.753 35.402 1.00 87.62 385 LEU A O 1
ATOM 3069 N N . ARG A 1 386 ? 17.356 24.635 35.271 1.00 87.44 386 ARG A N 1
ATOM 3070 C CA . ARG A 1 386 ? 18.052 25.178 34.088 1.00 87.44 386 ARG A CA 1
ATOM 3071 C C . ARG A 1 386 ? 19.527 25.441 34.380 1.00 87.44 386 ARG A C 1
ATOM 3073 O O . ARG A 1 386 ? 20.361 25.027 33.585 1.00 87.44 386 ARG A O 1
ATOM 3080 N N . LEU A 1 387 ? 19.838 26.044 35.528 1.00 90.31 387 LEU A N 1
ATOM 3081 C CA . LEU A 1 387 ? 21.210 26.257 35.991 1.00 90.31 387 LEU A CA 1
ATOM 3082 C C . LEU A 1 387 ? 21.969 24.930 36.125 1.00 90.31 387 LEU A C 1
ATOM 3084 O O . LEU A 1 387 ? 23.051 24.781 35.572 1.00 90.31 387 LEU A O 1
ATOM 3088 N N . LEU A 1 388 ? 21.391 23.944 36.813 1.00 90.25 388 LEU A N 1
ATOM 3089 C CA . LEU A 1 388 ? 22.012 22.628 36.997 1.00 90.25 388 LEU A CA 1
ATOM 3090 C C . LEU A 1 388 ? 22.154 21.853 35.680 1.00 90.25 388 LEU A C 1
ATOM 3092 O O . LEU A 1 388 ? 23.118 21.117 35.501 1.00 90.25 388 LEU A O 1
ATOM 3096 N N . THR A 1 389 ? 21.220 22.032 34.747 1.00 88.88 389 THR A N 1
ATOM 3097 C CA . THR A 1 389 ? 21.318 21.450 33.402 1.00 88.88 389 THR A CA 1
ATOM 3098 C C . THR A 1 389 ? 22.462 22.103 32.626 1.00 88.88 389 THR A C 1
ATOM 3100 O O . THR A 1 389 ? 23.305 21.386 32.098 1.00 88.88 389 THR A O 1
ATOM 3103 N N . ALA A 1 390 ? 22.579 23.435 32.661 1.00 87.00 390 ALA A N 1
ATOM 3104 C CA . ALA A 1 390 ? 23.710 24.150 32.069 1.00 87.00 390 ALA A CA 1
ATOM 3105 C C . ALA A 1 390 ? 25.054 23.719 32.687 1.00 87.00 390 ALA A C 1
ATOM 3107 O O . ALA A 1 390 ? 26.021 23.528 31.960 1.00 87.00 390 ALA A O 1
ATOM 3108 N N . MET A 1 391 ? 25.104 23.481 34.003 1.00 87.56 391 MET A N 1
ATOM 3109 C CA . MET A 1 391 ? 26.278 22.907 34.682 1.00 87.56 391 MET A CA 1
ATOM 3110 C C . MET A 1 391 ? 26.612 21.492 34.188 1.00 87.56 391 MET A C 1
ATOM 3112 O O . MET A 1 391 ? 27.779 21.156 34.016 1.00 87.56 391 MET A O 1
ATOM 3116 N N . SER A 1 392 ? 25.598 20.658 33.929 1.00 85.19 392 SER A N 1
ATOM 3117 C CA . SER A 1 392 ? 25.809 19.308 33.387 1.00 85.19 392 SER A CA 1
ATOM 3118 C C . SER A 1 392 ? 26.302 19.303 31.932 1.00 85.19 392 SER A C 1
ATOM 3120 O O . SER A 1 392 ? 26.814 18.289 31.461 1.00 85.19 392 SER A O 1
ATOM 3122 N N . GLU A 1 393 ? 26.154 20.424 31.223 1.00 84.12 393 GLU A N 1
ATOM 3123 C CA . GLU A 1 393 ? 26.566 20.619 29.828 1.00 84.12 393 GLU A CA 1
ATOM 3124 C C . GLU A 1 393 ? 27.883 21.409 29.700 1.00 84.12 393 GLU A C 1
ATOM 3126 O O . GLU A 1 393 ? 28.555 21.303 28.678 1.00 84.12 393 GLU A O 1
ATOM 3131 N N . SER A 1 394 ? 28.293 22.167 30.727 1.00 78.25 394 SER A N 1
ATOM 3132 C CA . SER A 1 394 ? 29.435 23.096 30.673 1.00 78.25 394 SER A CA 1
ATOM 3133 C C . SER A 1 394 ? 30.821 22.437 30.708 1.00 78.25 394 SER A C 1
ATOM 3135 O O . SER A 1 394 ? 31.826 23.138 30.649 1.00 78.25 394 SER A O 1
ATOM 3137 N N . GLY A 1 395 ? 30.908 21.106 30.813 1.00 69.88 395 GLY A N 1
ATOM 3138 C CA . GLY A 1 395 ? 32.178 20.362 30.797 1.00 69.88 395 GLY A CA 1
ATOM 3139 C C . GLY A 1 395 ? 33.022 20.452 32.081 1.00 69.88 395 GLY A C 1
ATOM 3140 O O . GLY A 1 395 ? 34.038 19.774 32.179 1.00 69.88 395 GLY A O 1
ATOM 3141 N N . GLU A 1 396 ? 32.580 21.206 33.096 1.00 72.12 396 GLU A N 1
ATOM 3142 C CA . GLU A 1 396 ? 33.257 21.428 34.398 1.00 72.12 396 GLU A CA 1
ATOM 3143 C C . GLU A 1 396 ? 33.221 20.205 35.349 1.00 72.12 396 GLU A C 1
ATOM 3145 O O . GLU A 1 396 ? 33.645 20.273 36.507 1.00 72.12 396 GLU A O 1
ATOM 3150 N N . GLY A 1 397 ? 32.690 19.074 34.875 1.00 76.81 397 GLY A N 1
ATOM 3151 C CA . GLY A 1 397 ? 32.606 17.804 35.594 1.00 76.81 397 GLY A CA 1
ATOM 3152 C C . GLY A 1 397 ? 31.412 17.669 36.553 1.00 76.81 397 GLY A C 1
ATOM 3153 O O . GLY A 1 397 ? 30.812 18.634 37.035 1.00 76.81 397 GLY A O 1
ATOM 3154 N N . ALA A 1 398 ? 31.069 16.418 36.874 1.00 81.56 398 ALA A N 1
ATOM 3155 C CA . ALA A 1 398 ? 29.939 16.093 37.751 1.00 81.56 398 ALA A CA 1
ATOM 3156 C C . ALA A 1 398 ? 30.132 16.559 39.210 1.00 81.56 398 ALA A C 1
ATOM 3158 O O . ALA A 1 398 ? 29.152 16.835 39.904 1.00 81.56 398 ALA A O 1
ATOM 3159 N N . GLY A 1 399 ? 31.385 16.695 39.670 1.00 84.25 399 GLY A N 1
ATOM 3160 C CA . GLY A 1 399 ? 31.715 17.237 40.995 1.00 84.25 399 GLY A CA 1
ATOM 3161 C C . GLY A 1 399 ? 31.230 18.678 41.171 1.00 84.25 399 GLY A C 1
ATOM 3162 O O . GLY A 1 399 ? 30.462 18.952 42.088 1.00 84.25 399 GLY A O 1
ATOM 3163 N N . SER A 1 400 ? 31.554 19.555 40.218 1.00 85.88 400 SER A N 1
ATOM 3164 C CA . SER A 1 400 ? 31.132 20.962 40.215 1.00 85.88 400 SER A CA 1
ATOM 3165 C C . SER A 1 400 ? 29.608 21.118 40.172 1.00 85.88 400 SER A C 1
ATOM 3167 O O . SER A 1 400 ? 29.045 21.997 40.824 1.00 85.88 400 SER A O 1
ATOM 3169 N N . THR A 1 401 ? 28.908 20.233 39.451 1.00 89.00 401 THR A N 1
ATOM 3170 C CA . THR A 1 401 ? 27.433 20.218 39.425 1.00 89.00 401 THR A CA 1
ATOM 3171 C C . THR A 1 401 ? 26.859 19.856 40.800 1.00 89.00 401 THR A C 1
ATOM 3173 O O . THR A 1 401 ? 25.865 20.445 41.232 1.00 89.00 401 THR A O 1
ATOM 3176 N N . ARG A 1 402 ? 27.499 18.926 41.524 1.00 89.88 402 ARG A N 1
ATOM 3177 C CA . ARG A 1 402 ? 27.099 18.554 42.889 1.00 89.88 402 ARG A CA 1
ATOM 3178 C C . ARG A 1 402 ? 27.326 19.692 43.879 1.00 89.88 402 ARG A C 1
ATOM 3180 O O . ARG A 1 402 ? 26.442 19.955 44.692 1.00 89.88 402 ARG A O 1
ATOM 3187 N N . ASP A 1 403 ? 28.457 20.379 43.778 1.00 90.31 403 ASP A N 1
ATOM 3188 C CA . ASP A 1 403 ? 28.779 21.522 44.638 1.00 90.31 403 ASP A CA 1
ATOM 3189 C C . ASP A 1 403 ? 27.824 22.699 44.390 1.00 90.31 403 ASP A C 1
ATOM 3191 O O . ASP A 1 403 ? 27.374 23.360 45.324 1.00 90.31 403 ASP A O 1
ATOM 3195 N N . MET A 1 404 ? 27.420 22.919 43.136 1.00 91.44 404 MET A N 1
ATOM 3196 C CA . MET A 1 404 ? 26.388 23.904 42.815 1.00 91.44 404 MET A CA 1
ATOM 3197 C C . MET A 1 404 ? 25.022 23.511 43.398 1.00 91.44 404 MET A C 1
ATOM 3199 O O . MET A 1 404 ? 24.320 24.355 43.953 1.00 91.44 404 MET A O 1
ATOM 3203 N N . LEU A 1 405 ? 24.629 22.234 43.321 1.00 90.44 405 LEU A N 1
ATOM 3204 C CA . LEU A 1 405 ? 23.377 21.773 43.927 1.00 90.44 405 LEU A CA 1
ATOM 3205 C C . LEU A 1 405 ? 23.389 21.940 45.454 1.00 90.44 405 LEU A C 1
ATOM 3207 O O . LEU A 1 405 ? 22.395 22.397 46.020 1.00 90.44 405 LEU A O 1
ATOM 3211 N N . SER A 1 406 ? 24.492 21.592 46.122 1.00 89.75 406 SER A N 1
ATOM 3212 C CA . SER A 1 406 ? 24.610 21.749 47.576 1.00 89.75 406 SER A CA 1
ATOM 3213 C C . SER A 1 406 ? 24.540 23.223 47.984 1.00 89.75 406 SER A C 1
ATOM 3215 O O . SER A 1 406 ? 23.816 23.549 48.926 1.00 89.75 406 SER A O 1
ATOM 3217 N N . LEU A 1 407 ? 25.169 24.118 47.212 1.00 89.38 407 LEU A N 1
ATOM 3218 C CA . LEU A 1 407 ? 25.072 25.565 47.391 1.00 89.38 407 LEU A CA 1
ATOM 3219 C C . LEU A 1 407 ? 23.627 26.063 47.249 1.00 89.38 407 LEU A C 1
ATOM 3221 O O . LEU A 1 407 ? 23.142 26.791 48.113 1.00 89.38 407 LEU A O 1
ATOM 3225 N N . LEU A 1 408 ? 22.909 25.656 46.199 1.00 88.31 408 LEU A N 1
ATOM 3226 C CA . LEU A 1 408 ? 21.515 26.069 45.985 1.00 88.31 408 LEU A CA 1
ATOM 3227 C C . LEU A 1 408 ? 20.591 25.602 47.118 1.00 88.31 408 LEU A C 1
ATOM 3229 O O . LEU A 1 408 ? 19.685 26.335 47.518 1.00 88.31 408 LEU A O 1
ATOM 3233 N N . VAL A 1 409 ? 20.823 24.404 47.659 1.00 86.62 409 VAL A N 1
ATOM 3234 C CA . VAL A 1 409 ? 20.071 23.889 48.812 1.00 86.62 409 VAL A CA 1
ATOM 3235 C C . VAL A 1 409 ? 20.423 24.665 50.085 1.00 86.62 409 VAL A C 1
ATOM 3237 O O . VAL A 1 409 ? 19.517 25.078 50.807 1.00 86.62 409 VAL A O 1
ATOM 3240 N N . GLN A 1 410 ? 21.710 24.919 50.343 1.00 85.75 410 GLN A N 1
ATOM 3241 C CA . GLN A 1 410 ? 22.172 25.670 51.516 1.00 85.75 410 GLN A CA 1
ATOM 3242 C C . GLN A 1 410 ? 21.651 27.113 51.521 1.00 85.75 410 GLN A C 1
ATOM 3244 O O . GLN A 1 410 ? 21.246 27.617 52.566 1.00 85.75 410 GLN A O 1
ATOM 3249 N N . GLN A 1 411 ? 21.625 27.760 50.355 1.00 83.62 411 GLN A N 1
ATOM 3250 C CA . GLN A 1 411 ? 21.166 29.141 50.185 1.00 83.62 411 GLN A CA 1
ATOM 3251 C C . GLN A 1 411 ? 19.635 29.273 50.070 1.00 83.62 411 GLN A C 1
ATOM 3253 O O . GLN A 1 411 ? 19.132 30.370 49.833 1.00 83.62 411 GLN A O 1
ATOM 3258 N N . GLY A 1 412 ? 18.883 28.175 50.239 1.00 78.88 412 GLY A N 1
ATOM 3259 C CA . GLY A 1 412 ? 17.416 28.181 50.309 1.00 78.88 412 GLY A CA 1
ATOM 3260 C C . GLY A 1 412 ? 16.682 28.244 48.963 1.00 78.88 412 GLY A C 1
ATOM 3261 O O . GLY A 1 412 ? 15.471 28.464 48.943 1.00 78.88 412 GLY A O 1
ATOM 3262 N N . TYR A 1 413 ? 17.371 28.037 47.837 1.00 81.94 413 TYR A N 1
ATOM 3263 C CA . TYR A 1 413 ? 16.787 28.154 46.494 1.00 81.94 413 TYR A CA 1
ATOM 3264 C C . TYR A 1 413 ? 15.932 26.949 46.075 1.00 81.94 413 TYR A C 1
ATOM 3266 O O . TYR A 1 413 ? 14.916 27.119 45.397 1.00 81.94 413 TYR A O 1
ATOM 3274 N N . CYS A 1 414 ? 16.321 25.725 46.451 1.00 81.94 414 CYS A N 1
ATOM 3275 C CA . CYS A 1 414 ? 15.613 24.504 46.054 1.00 81.94 414 CYS A CA 1
ATOM 3276 C C . CYS A 1 414 ? 15.676 23.389 47.111 1.00 81.94 414 CYS A C 1
ATOM 3278 O O . CYS A 1 414 ? 16.449 23.446 48.061 1.00 81.94 414 CYS A O 1
ATOM 3280 N N . THR A 1 415 ? 14.863 22.344 46.920 1.00 81.88 415 THR A N 1
ATOM 3281 C CA . THR A 1 415 ? 14.880 21.111 47.731 1.00 81.88 415 THR A CA 1
ATOM 3282 C C . THR A 1 415 ? 15.240 19.907 46.873 1.00 81.88 415 THR A C 1
ATOM 3284 O O . THR A 1 415 ? 14.968 19.889 45.671 1.00 81.88 415 THR A O 1
ATOM 3287 N N . LEU A 1 416 ? 15.844 18.892 47.493 1.00 83.94 416 LEU A N 1
ATOM 3288 C CA . LEU A 1 416 ? 16.238 17.664 46.806 1.00 83.94 416 LEU A CA 1
ATOM 3289 C C . LEU A 1 416 ? 15.004 16.839 46.416 1.00 83.94 416 LEU A C 1
ATOM 3291 O O . LEU A 1 416 ? 14.155 16.528 47.248 1.00 83.94 416 LEU A O 1
ATOM 3295 N N . ASN A 1 417 ? 14.912 16.489 45.134 1.00 83.88 417 ASN A N 1
ATOM 3296 C CA . ASN A 1 417 ? 13.905 15.597 44.562 1.00 83.88 417 ASN A CA 1
ATOM 3297 C C . ASN A 1 417 ? 14.457 14.949 43.273 1.00 83.88 417 ASN A C 1
ATOM 3299 O O . ASN A 1 417 ? 15.533 15.317 42.800 1.00 83.88 417 ASN A O 1
ATOM 3303 N N . ASN A 1 418 ? 13.707 14.018 42.669 1.00 83.50 418 ASN A N 1
ATOM 3304 C CA . ASN A 1 418 ? 14.105 13.338 41.422 1.00 83.50 418 ASN A CA 1
ATOM 3305 C C . ASN A 1 418 ? 14.458 14.296 40.268 1.00 83.50 418 ASN A C 1
ATOM 3307 O O . ASN A 1 418 ? 15.255 13.942 39.405 1.00 83.50 418 ASN A O 1
ATOM 3311 N N . ILE A 1 419 ? 13.860 15.489 40.227 1.00 84.69 419 ILE A N 1
ATOM 3312 C CA . ILE A 1 419 ? 14.092 16.471 39.163 1.00 84.69 419 ILE A CA 1
ATOM 3313 C C . ILE A 1 419 ? 15.437 17.175 39.389 1.00 84.69 419 ILE A C 1
ATOM 3315 O O . ILE A 1 419 ? 16.234 17.259 38.462 1.00 84.69 419 ILE A O 1
ATOM 3319 N N . MET A 1 420 ? 15.724 17.614 40.619 1.00 87.06 420 MET A N 1
ATOM 3320 C CA . MET A 1 420 ? 16.970 18.317 40.970 1.00 87.06 420 MET A CA 1
ATOM 3321 C C . MET A 1 420 ? 18.201 17.415 40.985 1.00 87.06 420 MET A C 1
ATOM 3323 O O . MET A 1 420 ? 19.303 17.879 40.716 1.00 87.06 420 MET A O 1
ATOM 3327 N N . LEU A 1 421 ? 18.021 16.127 41.281 1.00 89.06 421 LEU A N 1
ATOM 3328 C CA . LEU A 1 421 ? 19.104 15.141 41.251 1.00 89.06 421 LEU A CA 1
ATOM 3329 C C . LEU A 1 421 ? 19.393 14.621 39.830 1.00 89.06 421 LEU A C 1
ATOM 3331 O O . LEU A 1 421 ? 20.463 14.072 39.585 1.00 89.06 421 LEU A O 1
ATOM 3335 N N . GLY A 1 422 ? 18.467 14.805 38.881 1.00 89.44 422 GLY A N 1
ATOM 3336 C CA . GLY A 1 422 ? 18.618 14.372 37.486 1.00 89.44 422 GLY A CA 1
ATOM 3337 C C . GLY A 1 422 ? 19.882 14.897 36.791 1.00 89.44 422 GLY A C 1
ATOM 3338 O O . GLY A 1 422 ? 20.631 14.086 36.243 1.00 89.44 422 GLY A O 1
ATOM 3339 N N . PRO A 1 423 ? 20.174 16.211 36.836 1.00 91.06 423 PRO A N 1
ATOM 3340 C CA . PRO A 1 423 ? 21.374 16.783 36.227 1.00 91.06 423 PRO A CA 1
ATOM 3341 C C . PRO A 1 423 ? 22.700 16.167 36.692 1.00 91.06 423 PRO A C 1
ATOM 3343 O O . PRO A 1 423 ? 23.637 16.114 35.904 1.00 91.06 423 PRO A O 1
ATOM 3346 N N . LEU A 1 424 ? 22.786 15.645 37.924 1.00 89.88 424 LEU A N 1
ATOM 3347 C CA . LEU A 1 424 ? 24.003 14.986 38.421 1.00 89.88 424 LEU A CA 1
ATOM 3348 C C . LEU A 1 424 ? 24.318 13.708 37.641 1.00 89.88 424 LEU A C 1
ATOM 3350 O O . LEU A 1 424 ? 25.461 13.470 37.263 1.00 89.88 424 LEU A O 1
ATOM 3354 N N . ILE A 1 425 ? 23.289 12.905 37.363 1.00 90.81 425 ILE A N 1
ATOM 3355 C CA . ILE A 1 425 ? 23.428 11.706 36.531 1.00 90.81 425 ILE A CA 1
ATOM 3356 C C . ILE A 1 425 ? 23.695 12.114 35.086 1.00 90.81 425 ILE A C 1
ATOM 3358 O O . ILE A 1 425 ? 24.570 11.541 34.441 1.00 90.81 425 ILE A O 1
ATOM 3362 N N . ARG A 1 426 ? 22.980 13.129 34.583 1.00 89.75 426 ARG A N 1
ATOM 3363 C CA . ARG A 1 426 ? 23.163 13.601 33.207 1.00 89.75 426 ARG A CA 1
ATOM 3364 C C . ARG A 1 426 ? 24.576 14.123 32.945 1.00 89.75 426 ARG A C 1
ATOM 3366 O O . ARG A 1 426 ? 25.098 13.856 31.874 1.00 89.75 426 ARG A O 1
ATOM 3373 N N . ALA A 1 427 ? 25.224 14.761 33.920 1.00 89.19 427 ALA A N 1
ATOM 3374 C CA . ALA A 1 427 ? 26.619 15.187 33.800 1.00 89.19 427 ALA A CA 1
ATOM 3375 C C . ALA A 1 427 ? 27.560 14.003 33.499 1.00 89.19 427 ALA A C 1
ATOM 3377 O O . ALA A 1 427 ? 28.382 14.090 32.594 1.00 89.19 427 ALA A O 1
ATOM 3378 N N . HIS A 1 428 ? 27.392 12.868 34.190 1.00 90.12 428 HIS A N 1
ATOM 3379 C CA . HIS A 1 428 ? 28.152 11.646 33.899 1.00 90.12 428 HIS A CA 1
ATOM 3380 C C . HIS A 1 428 ? 27.767 11.024 32.545 1.00 90.12 428 HIS A C 1
ATOM 3382 O O . HIS A 1 428 ? 28.644 10.603 31.795 1.00 90.12 428 HIS A O 1
ATOM 3388 N N . LEU A 1 429 ? 26.474 11.008 32.196 1.00 88.88 429 LEU A N 1
ATOM 3389 C CA . LEU A 1 429 ? 26.002 10.486 30.904 1.00 88.88 429 LEU A CA 1
ATOM 3390 C C . LEU A 1 429 ? 26.508 11.305 29.705 1.00 88.88 429 LEU A C 1
ATOM 3392 O O . LEU A 1 429 ? 26.799 10.724 28.661 1.00 88.88 429 LEU A O 1
ATOM 3396 N N . ASN A 1 430 ? 26.631 12.627 29.852 1.00 87.12 430 ASN A N 1
ATOM 3397 C CA . ASN A 1 430 ? 27.177 13.529 28.834 1.00 87.12 430 ASN A CA 1
ATOM 3398 C C . ASN A 1 430 ? 28.677 13.290 28.604 1.00 87.12 430 ASN A C 1
ATOM 3400 O O . ASN A 1 430 ? 29.156 13.442 27.485 1.00 87.12 430 ASN A O 1
ATOM 3404 N N . SER A 1 431 ? 29.411 12.886 29.646 1.00 84.88 431 SER A N 1
ATOM 3405 C CA . SER A 1 431 ? 30.820 12.477 29.558 1.00 84.88 431 SER A CA 1
ATOM 3406 C C . SER A 1 431 ? 31.015 10.991 29.204 1.00 84.88 431 SER A C 1
ATOM 3408 O O . SER A 1 431 ? 32.145 10.515 29.235 1.00 84.88 431 SER A O 1
ATOM 3410 N N . ASP A 1 432 ? 29.933 10.262 28.895 1.00 84.38 432 ASP A N 1
ATOM 3411 C CA . ASP A 1 432 ? 29.891 8.807 28.644 1.00 84.38 432 ASP A CA 1
ATOM 3412 C C . ASP A 1 432 ? 30.496 7.944 29.784 1.00 84.38 432 ASP A C 1
ATOM 3414 O O . ASP A 1 432 ? 30.868 6.786 29.599 1.00 84.38 432 ASP A O 1
ATOM 3418 N N . ASP A 1 433 ? 30.537 8.488 31.007 1.00 89.62 433 ASP A N 1
ATOM 3419 C CA . ASP A 1 433 ? 30.986 7.815 32.231 1.00 89.62 433 ASP A CA 1
ATOM 3420 C C . ASP A 1 433 ? 29.821 7.051 32.884 1.00 89.62 433 ASP A C 1
ATOM 3422 O O . ASP A 1 433 ? 29.199 7.484 33.861 1.00 89.62 433 ASP A O 1
ATOM 3426 N N . LEU A 1 434 ? 29.492 5.887 32.316 1.00 90.88 434 LEU A N 1
ATOM 3427 C CA . LEU A 1 434 ? 28.433 5.011 32.832 1.00 90.88 434 LEU A CA 1
ATOM 3428 C C . LEU A 1 434 ? 28.680 4.524 34.278 1.00 90.88 434 LEU A C 1
ATOM 3430 O O . LEU A 1 434 ? 27.726 4.545 35.062 1.00 90.88 434 LEU A O 1
ATOM 3434 N N . PRO A 1 435 ? 29.901 4.114 34.690 1.00 92.06 435 PRO A N 1
ATOM 3435 C CA . PRO A 1 435 ? 30.167 3.734 36.080 1.00 92.06 435 PRO A CA 1
ATOM 3436 C C . PRO A 1 435 ? 29.912 4.875 37.074 1.00 92.06 435 PRO A C 1
ATOM 3438 O O . PRO A 1 435 ? 29.292 4.655 38.120 1.00 92.06 435 PRO A O 1
ATOM 3441 N N . GLY A 1 436 ? 30.332 6.102 36.742 1.00 90.31 436 GLY A N 1
ATOM 3442 C CA . GLY A 1 436 ? 30.047 7.285 37.552 1.00 90.31 436 GLY A CA 1
ATOM 3443 C C . GLY A 1 436 ? 28.551 7.584 37.647 1.00 90.31 436 GLY A C 1
ATOM 3444 O O . GLY A 1 436 ? 28.042 7.824 38.745 1.00 90.31 436 GLY A O 1
ATOM 3445 N N . ALA A 1 437 ? 27.818 7.456 36.536 1.00 92.62 437 ALA A N 1
ATOM 3446 C CA . ALA A 1 437 ? 26.365 7.628 36.508 1.00 92.62 437 ALA A CA 1
ATOM 3447 C C . ALA A 1 437 ? 25.633 6.622 37.420 1.00 92.62 437 ALA A C 1
ATOM 3449 O O . ALA A 1 437 ? 24.728 7.008 38.163 1.00 92.62 437 ALA A O 1
ATOM 3450 N N . VAL A 1 438 ? 26.044 5.347 37.417 1.00 93.12 438 VAL A N 1
ATOM 3451 C CA . VAL A 1 438 ? 25.469 4.300 38.287 1.00 93.12 438 VAL A CA 1
ATOM 3452 C C . VAL A 1 438 ? 25.795 4.552 39.758 1.00 93.12 438 VAL A C 1
ATOM 3454 O O . VAL A 1 438 ? 24.916 4.421 40.614 1.00 93.12 438 VAL A O 1
ATOM 3457 N N . SER A 1 439 ? 27.026 4.968 40.065 1.00 92.75 439 SER A N 1
ATOM 3458 C CA . SER A 1 439 ? 27.432 5.332 41.428 1.00 92.75 439 SER A CA 1
ATOM 3459 C C . SER A 1 439 ? 26.599 6.498 41.974 1.00 92.75 439 SER A C 1
ATOM 3461 O O . SER A 1 439 ? 26.105 6.444 43.105 1.00 92.75 439 SER A O 1
ATOM 3463 N N . GLU A 1 440 ? 26.346 7.518 41.149 1.00 91.69 440 GLU A N 1
ATOM 3464 C CA . GLU A 1 440 ? 25.531 8.670 41.544 1.00 91.69 440 GLU A CA 1
ATOM 3465 C C . GLU A 1 440 ? 24.038 8.341 41.650 1.00 91.69 440 GLU A C 1
ATOM 3467 O O . GLU A 1 440 ? 23.355 8.807 42.572 1.00 91.69 440 GLU A O 1
ATOM 3472 N N . PHE A 1 441 ? 23.529 7.475 40.770 1.00 93.38 441 PHE A N 1
ATOM 3473 C CA . PHE A 1 441 ? 22.178 6.929 40.881 1.00 93.38 441 PHE A CA 1
ATOM 3474 C C . PHE A 1 441 ? 21.996 6.156 42.191 1.00 93.38 441 PHE A C 1
ATOM 3476 O O . PHE A 1 441 ? 21.027 6.380 42.915 1.00 93.38 441 PHE A O 1
ATOM 3483 N N . LYS A 1 442 ? 22.959 5.299 42.549 1.00 92.50 442 LYS A N 1
ATOM 3484 C CA . LYS A 1 442 ? 22.954 4.536 43.804 1.00 92.50 442 LYS A CA 1
ATOM 3485 C C . LYS A 1 442 ? 22.995 5.449 45.025 1.00 92.50 442 LYS A C 1
ATOM 3487 O O . LYS A 1 442 ? 22.232 5.241 45.967 1.00 92.50 442 LYS A O 1
ATOM 3492 N N . ARG A 1 443 ? 23.832 6.489 44.997 1.00 90.00 443 ARG A N 1
ATOM 3493 C CA . ARG A 1 443 ? 23.893 7.505 46.057 1.00 90.00 443 ARG A CA 1
ATOM 3494 C C . ARG A 1 443 ? 22.555 8.223 46.227 1.00 90.00 443 ARG A C 1
ATOM 3496 O O . ARG A 1 443 ? 22.095 8.381 47.353 1.00 90.00 443 ARG A O 1
ATOM 3503 N N . SER A 1 444 ? 21.910 8.594 45.124 1.00 89.88 444 SER A N 1
ATOM 3504 C CA . SER A 1 444 ? 20.590 9.238 45.134 1.00 89.88 444 SER A CA 1
ATOM 3505 C C . SER A 1 444 ? 19.496 8.310 45.675 1.00 89.88 444 SER A C 1
ATOM 3507 O O . SER A 1 444 ? 18.664 8.730 46.484 1.00 89.88 444 SER A O 1
ATOM 3509 N N . ALA A 1 445 ? 19.535 7.035 45.284 1.00 88.75 445 ALA A N 1
ATOM 3510 C CA . ALA A 1 445 ? 18.591 6.016 45.728 1.00 88.75 445 ALA A CA 1
ATOM 3511 C C . ALA A 1 445 ? 18.713 5.741 47.234 1.00 88.75 445 ALA A C 1
ATOM 3513 O O . ALA A 1 445 ? 17.716 5.803 47.949 1.00 88.75 445 ALA A O 1
ATOM 3514 N N . MET A 1 446 ? 19.932 5.501 47.727 1.00 87.19 446 MET A N 1
ATOM 3515 C CA . MET A 1 446 ? 20.187 5.157 49.131 1.00 87.19 446 MET A CA 1
ATOM 3516 C C . MET A 1 446 ? 20.115 6.368 50.068 1.00 87.19 446 MET A C 1
ATOM 3518 O O . MET A 1 446 ? 19.612 6.252 51.180 1.00 87.19 446 MET A O 1
ATOM 3522 N N . GLY A 1 447 ? 20.620 7.527 49.636 1.00 84.56 447 GLY A N 1
ATOM 3523 C CA . GLY A 1 447 ? 20.712 8.725 50.474 1.00 84.56 447 GLY A CA 1
ATOM 3524 C C . GLY A 1 447 ? 19.432 9.559 50.522 1.00 84.56 447 GLY A C 1
ATOM 3525 O O . GLY A 1 447 ? 19.166 10.212 51.529 1.00 84.56 447 GLY A O 1
ATOM 3526 N N . HIS A 1 448 ? 18.634 9.553 49.448 1.00 84.44 448 HIS A N 1
ATOM 3527 C CA . HIS A 1 448 ? 17.477 10.446 49.308 1.00 84.44 448 HIS A CA 1
ATOM 3528 C C . HIS A 1 448 ? 16.167 9.729 48.949 1.00 84.44 448 HIS A C 1
ATOM 3530 O O . HIS A 1 448 ? 15.146 10.397 48.785 1.00 84.44 448 HIS A O 1
ATOM 3536 N N . GLY A 1 449 ? 16.165 8.398 48.792 1.00 85.00 449 GLY A N 1
ATOM 3537 C CA . GLY A 1 449 ? 14.970 7.647 48.386 1.00 85.00 449 GLY A CA 1
ATOM 3538 C C . GLY A 1 449 ? 14.440 8.059 47.007 1.00 85.00 449 GLY A C 1
ATOM 3539 O O . GLY A 1 449 ? 13.238 8.000 46.754 1.00 85.00 449 GLY A O 1
ATOM 3540 N N . CYS A 1 450 ? 15.325 8.536 46.130 1.00 86.62 450 CYS A N 1
ATOM 3541 C CA . CYS A 1 450 ? 14.997 9.096 44.822 1.00 86.62 450 CYS A CA 1
ATOM 3542 C C . CYS A 1 450 ? 15.672 8.276 43.711 1.00 86.62 450 CYS A C 1
ATOM 3544 O O . CYS A 1 450 ? 16.837 7.912 43.828 1.00 86.62 450 CYS A O 1
ATOM 3546 N N . THR A 1 451 ? 14.972 8.028 42.602 1.00 88.44 451 THR A N 1
ATOM 3547 C CA . THR A 1 451 ? 15.499 7.352 41.399 1.00 88.44 451 THR A CA 1
ATOM 3548 C C . THR A 1 451 ? 15.499 8.304 40.190 1.00 88.44 451 THR A C 1
ATOM 3550 O O . THR A 1 451 ? 14.706 8.126 39.254 1.00 88.44 451 THR A O 1
ATOM 3553 N N . PRO A 1 452 ? 16.332 9.360 40.209 1.00 89.38 452 PRO A N 1
ATOM 3554 C CA . PRO A 1 452 ? 16.424 10.332 39.122 1.00 89.38 452 PRO A CA 1
ATOM 3555 C C . PRO A 1 452 ? 16.883 9.668 37.815 1.00 89.38 452 PRO A C 1
ATOM 3557 O O . PRO A 1 452 ? 17.714 8.768 37.840 1.00 89.38 452 PRO A O 1
ATOM 3560 N N . LEU A 1 453 ? 16.320 10.090 36.675 1.00 89.19 453 LEU A N 1
ATOM 3561 C CA . LEU A 1 453 ? 16.666 9.613 35.319 1.00 89.19 453 LEU A CA 1
ATOM 3562 C C . LEU A 1 453 ? 16.748 8.082 35.129 1.00 89.19 453 LEU A C 1
ATOM 3564 O O . LEU A 1 453 ? 17.413 7.606 34.213 1.00 89.19 453 LEU A O 1
ATOM 3568 N N . GLN A 1 454 ? 16.028 7.302 35.943 1.00 90.44 454 GLN A N 1
ATOM 3569 C CA . GLN A 1 454 ? 16.094 5.837 35.921 1.00 90.44 454 GLN A CA 1
ATOM 3570 C C . GLN A 1 454 ? 15.868 5.242 34.522 1.00 90.44 454 GLN A C 1
ATOM 3572 O O . GLN A 1 454 ? 16.600 4.350 34.116 1.00 90.44 454 GLN A O 1
ATOM 3577 N N . HIS A 1 455 ? 14.863 5.729 33.788 1.00 88.62 455 HIS A N 1
ATOM 3578 C CA . HIS A 1 455 ? 14.519 5.210 32.458 1.00 88.62 455 HIS A CA 1
ATOM 3579 C C . HIS A 1 455 ? 15.642 5.433 31.434 1.00 88.62 455 HIS A C 1
ATOM 3581 O O . HIS A 1 455 ? 16.068 4.496 30.771 1.00 88.62 455 HIS A O 1
ATOM 3587 N N . GLU A 1 456 ? 16.182 6.649 31.367 1.00 89.06 456 GLU A N 1
ATOM 3588 C CA . GLU A 1 456 ? 17.269 7.010 30.446 1.00 89.06 456 GLU A CA 1
ATOM 3589 C C . GLU A 1 456 ? 18.564 6.246 30.751 1.00 89.06 456 GLU A C 1
ATOM 3591 O O . GLU A 1 456 ? 19.205 5.722 29.837 1.00 89.06 456 GLU A O 1
ATOM 3596 N N . LEU A 1 457 ? 18.908 6.112 32.038 1.00 92.25 457 LEU A N 1
ATOM 3597 C CA . LEU A 1 457 ? 20.052 5.314 32.476 1.00 92.25 457 LEU A CA 1
ATOM 3598 C C . LEU A 1 457 ? 19.874 3.834 32.101 1.00 92.25 457 LEU A C 1
ATOM 3600 O O . LEU A 1 457 ? 20.807 3.221 31.586 1.00 92.25 457 LEU A O 1
ATOM 3604 N N . LEU A 1 458 ? 18.676 3.266 32.295 1.00 92.50 458 LEU A N 1
ATOM 3605 C CA . LEU A 1 458 ? 18.375 1.891 31.883 1.00 92.50 458 LEU A CA 1
ATOM 3606 C C . LEU A 1 458 ? 18.498 1.709 30.366 1.00 92.50 458 LEU A C 1
ATOM 3608 O O . LEU A 1 458 ? 19.118 0.737 29.946 1.00 92.50 458 LEU A O 1
ATOM 3612 N N . CYS A 1 459 ? 17.988 2.633 29.545 1.00 89.50 459 CYS A N 1
ATOM 3613 C CA . CYS A 1 459 ? 18.127 2.548 28.086 1.00 89.50 459 CYS A CA 1
ATOM 3614 C C . CYS A 1 459 ? 19.603 2.514 27.651 1.00 89.50 459 CYS A C 1
ATOM 3616 O O . CYS A 1 459 ? 19.978 1.692 26.816 1.00 89.50 459 CYS A O 1
ATOM 3618 N N . ARG A 1 460 ? 20.469 3.349 28.247 1.00 89.62 460 ARG A N 1
ATOM 3619 C CA . ARG A 1 460 ? 21.916 3.335 27.956 1.00 89.62 460 ARG A CA 1
ATOM 3620 C C . ARG A 1 460 ? 22.589 2.039 28.423 1.00 89.62 460 ARG A C 1
ATOM 3622 O O . ARG A 1 460 ? 23.372 1.456 27.676 1.00 89.62 460 ARG A O 1
ATOM 3629 N N . LEU A 1 461 ? 22.265 1.564 29.627 1.00 91.38 461 LEU A N 1
ATOM 3630 C CA . LEU A 1 461 ? 22.856 0.350 30.201 1.00 91.38 461 LEU A CA 1
ATOM 3631 C C . LEU A 1 461 ? 22.405 -0.934 29.499 1.00 91.38 461 LEU A C 1
ATOM 3633 O O . LEU A 1 461 ? 23.198 -1.862 29.394 1.00 91.38 461 LEU A O 1
ATOM 3637 N N . VAL A 1 462 ? 21.168 -1.000 29.000 1.00 90.81 462 VAL A N 1
ATOM 3638 C CA . VAL A 1 462 ? 20.664 -2.144 28.221 1.00 90.81 462 VAL A CA 1
ATOM 3639 C C . VAL A 1 462 ? 21.477 -2.334 26.939 1.00 90.81 462 VAL A C 1
ATOM 3641 O O . VAL A 1 462 ? 21.863 -3.457 26.624 1.00 90.81 462 VAL A O 1
ATOM 3644 N N . VAL A 1 463 ? 21.794 -1.243 26.234 1.00 87.25 463 VAL A N 1
ATOM 3645 C CA . VAL A 1 463 ? 22.642 -1.287 25.031 1.00 87.25 463 VAL A CA 1
ATOM 3646 C C . VAL A 1 463 ? 24.077 -1.693 25.383 1.00 87.25 463 VAL A C 1
ATOM 3648 O O . VAL A 1 463 ? 24.690 -2.486 24.673 1.00 87.25 463 VAL A O 1
ATOM 3651 N N . GLU A 1 464 ? 24.621 -1.195 26.495 1.00 86.94 464 GLU A N 1
ATOM 3652 C CA . GLU A 1 464 ? 25.982 -1.539 26.928 1.00 86.94 464 GLU A CA 1
ATOM 3653 C C . GLU A 1 464 ? 26.102 -2.985 27.439 1.00 86.94 464 GLU A C 1
ATOM 3655 O O . GLU A 1 464 ? 27.121 -3.644 27.232 1.00 86.94 464 GLU A O 1
ATOM 3660 N N . ALA A 1 465 ? 25.047 -3.522 28.054 1.00 86.75 465 ALA A N 1
ATOM 3661 C CA . ALA A 1 465 ? 24.982 -4.903 28.528 1.00 86.75 465 ALA A CA 1
ATOM 3662 C C . ALA A 1 465 ? 25.084 -5.947 27.399 1.00 86.75 465 ALA A C 1
ATOM 3664 O O . ALA A 1 465 ? 25.422 -7.103 27.668 1.00 86.75 465 ALA A O 1
ATOM 3665 N N . GLU A 1 466 ? 24.836 -5.558 26.143 1.00 82.56 466 GLU A N 1
ATOM 3666 C CA . GLU A 1 466 ? 25.086 -6.415 24.979 1.00 82.56 466 GLU A CA 1
ATOM 3667 C C . GLU A 1 466 ? 26.564 -6.522 24.615 1.00 82.56 466 GLU A C 1
ATOM 3669 O O . GLU A 1 466 ? 26.998 -7.555 24.105 1.00 82.56 466 GLU A O 1
ATOM 3674 N N . LYS A 1 467 ? 27.344 -5.466 24.869 1.00 84.38 467 LYS A N 1
ATOM 3675 C CA . LYS A 1 467 ? 28.745 -5.388 24.443 1.00 84.38 467 LYS A CA 1
ATOM 3676 C C . LYS A 1 467 ? 29.670 -6.236 25.315 1.00 84.38 467 LYS A C 1
ATOM 3678 O O . LYS A 1 467 ? 30.723 -6.659 24.845 1.00 84.38 467 LYS A O 1
ATOM 3683 N N . GLY A 1 468 ? 29.299 -6.503 26.571 1.00 85.31 468 GLY A N 1
ATOM 3684 C CA . GLY A 1 468 ? 30.116 -7.321 27.464 1.00 85.31 468 GLY A CA 1
ATOM 3685 C C . GLY A 1 468 ? 29.619 -7.429 28.914 1.00 85.31 468 GLY A C 1
ATOM 3686 O O . GLY A 1 468 ? 28.610 -6.830 29.292 1.00 85.31 468 GLY A O 1
ATOM 3687 N N . PRO A 1 469 ? 30.351 -8.179 29.761 1.00 85.00 469 PRO A N 1
ATOM 3688 C CA . PRO A 1 469 ? 29.949 -8.493 31.138 1.00 85.00 469 PRO A CA 1
ATOM 3689 C C . PRO A 1 469 ? 29.948 -7.273 32.072 1.00 85.00 469 PRO A C 1
ATOM 3691 O O . PRO A 1 469 ? 29.165 -7.218 33.019 1.00 85.00 469 PRO A O 1
ATOM 3694 N N . THR A 1 470 ? 30.778 -6.264 31.795 1.00 86.12 470 THR A N 1
ATOM 3695 C CA . THR A 1 470 ? 30.841 -5.024 32.583 1.00 86.12 470 THR A CA 1
ATOM 3696 C C . THR A 1 470 ? 29.519 -4.252 32.530 1.00 86.12 470 THR A C 1
ATOM 3698 O O . THR A 1 470 ? 29.021 -3.813 33.565 1.00 86.12 470 THR A O 1
ATOM 3701 N N . GLY A 1 471 ? 28.899 -4.149 31.347 1.00 85.81 471 GLY A N 1
ATOM 3702 C CA . GLY A 1 471 ? 27.589 -3.511 31.181 1.00 85.81 471 GLY A CA 1
ATOM 3703 C C . GLY A 1 471 ? 26.471 -4.269 31.902 1.00 85.81 471 GLY A C 1
ATOM 3704 O O . GLY A 1 471 ? 25.607 -3.655 32.526 1.00 85.81 471 GLY A O 1
ATOM 3705 N N . GLN A 1 472 ? 26.528 -5.607 31.909 1.00 86.81 472 GLN A N 1
ATOM 3706 C CA . GLN A 1 472 ? 25.570 -6.448 32.640 1.00 86.81 472 GLN A CA 1
ATOM 3707 C C . GLN A 1 472 ? 25.660 -6.243 34.157 1.00 86.81 472 GLN A C 1
ATOM 3709 O O . GLN A 1 472 ? 24.628 -6.143 34.824 1.00 86.81 472 GLN A O 1
ATOM 3714 N N . ALA A 1 473 ? 26.876 -6.127 34.700 1.00 89.69 473 ALA A N 1
ATOM 3715 C CA . ALA A 1 473 ? 27.087 -5.856 36.121 1.00 89.69 473 ALA A CA 1
ATOM 3716 C C . ALA A 1 473 ? 26.494 -4.495 36.535 1.00 89.69 473 ALA A C 1
ATOM 3718 O O . ALA A 1 473 ? 25.755 -4.419 37.519 1.00 89.69 473 ALA A O 1
ATOM 3719 N N . LEU A 1 474 ? 26.741 -3.445 35.744 1.00 91.19 474 LEU A N 1
ATOM 3720 C CA . LEU A 1 474 ? 26.211 -2.094 35.979 1.00 91.19 474 LEU A CA 1
ATOM 3721 C C . LEU A 1 474 ? 24.678 -2.030 35.869 1.00 91.19 474 LEU A C 1
ATOM 3723 O O . LEU A 1 474 ? 24.013 -1.392 36.694 1.00 91.19 474 LEU A O 1
ATOM 3727 N N . LEU A 1 475 ? 24.097 -2.725 34.885 1.00 91.31 475 LEU A N 1
ATOM 3728 C CA . LEU A 1 475 ? 22.647 -2.860 34.741 1.00 91.31 475 LEU A CA 1
ATOM 3729 C C . LEU A 1 475 ? 22.032 -3.544 35.970 1.00 91.31 475 LEU A C 1
ATOM 3731 O O . LEU A 1 475 ? 21.055 -3.048 36.537 1.00 91.31 475 LEU A O 1
ATOM 3735 N N . GLN A 1 476 ? 22.626 -4.649 36.430 1.00 89.88 476 GLN A N 1
ATOM 3736 C CA . GLN A 1 476 ? 22.139 -5.379 37.599 1.00 89.88 476 GLN A CA 1
ATOM 3737 C C . GLN A 1 476 ? 22.260 -4.554 38.889 1.00 89.88 476 GLN A C 1
ATOM 3739 O O . GLN A 1 476 ? 21.360 -4.596 39.731 1.00 89.88 476 GLN A O 1
ATOM 3744 N N . GLU A 1 477 ? 23.336 -3.783 39.051 1.00 91.06 477 GLU A N 1
ATOM 3745 C CA . GLU A 1 477 ? 23.509 -2.881 40.192 1.00 91.06 477 GLU A CA 1
ATOM 3746 C C . GLU A 1 477 ? 22.446 -1.773 40.207 1.00 91.06 477 GLU A C 1
ATOM 3748 O O . GLU A 1 477 ? 21.834 -1.514 41.247 1.00 91.06 477 GLU A O 1
ATOM 3753 N N . THR A 1 478 ? 22.148 -1.191 39.044 1.00 91.62 478 THR A N 1
ATOM 3754 C CA . THR A 1 478 ? 21.120 -0.149 38.891 1.00 91.62 478 THR A CA 1
ATOM 3755 C C . THR A 1 478 ? 19.719 -0.688 39.194 1.00 91.62 478 THR A C 1
ATOM 3757 O O . THR A 1 478 ? 18.938 -0.038 39.893 1.00 91.62 478 THR A O 1
ATOM 3760 N N . ILE A 1 479 ? 19.402 -1.906 38.738 1.00 89.44 479 ILE A N 1
ATOM 3761 C CA . ILE A 1 479 ? 18.132 -2.579 39.051 1.00 89.44 479 ILE A CA 1
ATOM 3762 C C . ILE A 1 479 ? 18.011 -2.820 40.560 1.00 89.44 479 ILE A C 1
ATOM 3764 O O . ILE A 1 479 ? 16.975 -2.491 41.138 1.00 89.44 479 ILE A O 1
ATOM 3768 N N . LYS A 1 480 ? 19.064 -3.332 41.215 1.00 89.00 480 LYS A N 1
ATOM 3769 C CA . LYS A 1 480 ? 19.073 -3.562 42.672 1.00 89.00 480 LYS A CA 1
ATOM 3770 C C . LYS A 1 480 ? 18.866 -2.263 43.454 1.00 89.00 480 LYS A C 1
ATOM 3772 O O . LYS A 1 480 ? 18.044 -2.237 44.365 1.00 89.00 480 LYS A O 1
ATOM 3777 N N . ALA A 1 481 ? 19.547 -1.179 43.076 1.00 88.12 481 ALA A N 1
ATOM 3778 C CA . ALA A 1 481 ? 19.354 0.134 43.694 1.00 88.12 481 ALA A CA 1
ATOM 3779 C C . ALA A 1 481 ? 17.918 0.660 43.490 1.00 88.12 481 ALA A C 1
ATOM 3781 O O . ALA A 1 481 ? 17.292 1.149 44.428 1.00 88.12 481 ALA A O 1
ATOM 3782 N N . GLY A 1 482 ? 17.348 0.486 42.292 1.00 87.25 482 GLY A N 1
ATOM 3783 C CA . GLY A 1 482 ? 15.959 0.851 42.005 1.00 87.25 482 GLY A CA 1
ATOM 3784 C C . GLY A 1 482 ? 14.933 0.036 42.804 1.00 87.25 482 GLY A C 1
ATOM 3785 O O . GLY A 1 482 ? 13.935 0.593 43.253 1.00 87.25 482 GLY A O 1
ATOM 3786 N N . GLN A 1 483 ? 15.180 -1.261 43.019 1.00 87.31 483 GLN A N 1
ATOM 3787 C CA . GLN A 1 483 ? 14.335 -2.162 43.821 1.00 87.31 483 GLN A CA 1
ATOM 3788 C C . GLN A 1 483 ? 14.356 -1.865 45.331 1.00 87.31 483 GLN A C 1
ATOM 3790 O O . GLN A 1 483 ? 13.460 -2.299 46.051 1.00 87.31 483 GLN A O 1
ATOM 3795 N N . GLN A 1 484 ? 15.371 -1.155 45.831 1.00 84.50 484 GLN A N 1
ATOM 3796 C CA . GLN A 1 484 ? 15.411 -0.724 47.232 1.00 84.50 484 GLN A CA 1
ATOM 3797 C C . GLN A 1 484 ? 14.503 0.485 47.489 1.00 84.50 484 GLN A C 1
ATOM 3799 O O . GLN A 1 484 ? 13.972 0.626 48.587 1.00 84.50 484 GLN A O 1
ATOM 3804 N N . VAL A 1 485 ? 14.301 1.335 46.476 1.00 83.56 485 VAL A N 1
ATOM 3805 C CA . VAL A 1 485 ? 13.423 2.513 46.554 1.00 83.56 485 VAL A CA 1
ATOM 3806 C C . VAL A 1 485 ? 11.993 2.170 46.133 1.00 83.56 485 VAL A C 1
ATOM 3808 O O . VAL A 1 485 ? 11.031 2.540 46.806 1.00 83.56 485 VAL A O 1
ATOM 3811 N N . HIS A 1 486 ? 11.839 1.442 45.025 1.00 80.38 486 HIS A N 1
ATOM 3812 C CA . HIS A 1 486 ? 10.549 1.011 44.485 1.00 80.38 486 HIS A CA 1
ATOM 3813 C C . HIS A 1 486 ? 10.345 -0.484 44.678 1.00 80.38 486 HIS A C 1
ATOM 3815 O O . HIS A 1 486 ? 11.284 -1.266 44.623 1.00 80.38 486 HIS A O 1
ATOM 3821 N N . LYS A 1 487 ? 9.090 -0.927 44.791 1.00 79.31 487 LYS A N 1
ATOM 3822 C CA . LYS A 1 487 ? 8.780 -2.364 44.794 1.00 79.31 487 LYS A CA 1
ATOM 3823 C C . LYS A 1 487 ? 9.253 -3.024 43.489 1.00 79.31 487 LYS A C 1
ATOM 3825 O O . LYS A 1 487 ? 9.121 -2.439 42.415 1.00 79.31 487 LYS A O 1
ATOM 3830 N N . ILE A 1 488 ? 9.699 -4.280 43.585 1.00 77.06 488 ILE A N 1
ATOM 3831 C CA . ILE A 1 488 ? 10.209 -5.105 42.470 1.00 77.06 488 ILE A CA 1
ATOM 3832 C C . ILE A 1 488 ? 9.375 -4.984 41.170 1.00 77.06 488 ILE A C 1
ATOM 3834 O O . ILE A 1 488 ? 9.973 -4.725 40.124 1.00 77.06 488 ILE A O 1
ATOM 3838 N N . PRO A 1 489 ? 8.023 -5.062 41.191 1.00 78.06 489 PRO A N 1
ATOM 3839 C CA . PRO A 1 489 ? 7.221 -4.976 39.966 1.00 78.06 489 PRO A CA 1
ATOM 3840 C C . PRO A 1 489 ? 7.342 -3.638 39.221 1.00 78.06 489 PRO A C 1
ATOM 3842 O O . PRO A 1 489 ? 7.253 -3.610 37.996 1.00 78.06 489 PRO A O 1
ATOM 3845 N N . SER A 1 490 ? 7.564 -2.528 39.931 1.00 81.25 490 SER A N 1
ATOM 3846 C CA . SER A 1 490 ? 7.709 -1.202 39.315 1.00 81.25 490 SER A CA 1
ATOM 3847 C C . SER A 1 490 ? 9.034 -1.068 38.566 1.00 81.25 490 SER A C 1
ATOM 3849 O O . SER A 1 490 ? 9.068 -0.522 37.464 1.00 81.25 490 SER A O 1
ATOM 3851 N N . THR A 1 491 ? 10.115 -1.611 39.132 1.00 84.31 491 THR A N 1
ATOM 3852 C CA . THR A 1 491 ? 11.439 -1.625 38.495 1.00 84.31 491 THR A CA 1
ATOM 3853 C C . THR A 1 491 ? 11.469 -2.565 37.288 1.00 84.31 491 THR A C 1
ATOM 3855 O O . THR A 1 491 ? 12.064 -2.223 36.270 1.00 84.31 491 THR A O 1
ATOM 3858 N N . HIS A 1 492 ? 10.766 -3.703 37.349 1.00 88.00 492 HIS A N 1
ATOM 3859 C CA . HIS A 1 492 ? 10.602 -4.598 36.195 1.00 88.00 492 HIS A CA 1
ATOM 3860 C C . HIS A 1 492 ? 9.887 -3.917 35.026 1.00 88.00 492 HIS A C 1
ATOM 3862 O O . HIS A 1 492 ? 10.296 -4.083 33.884 1.00 88.00 492 HIS A O 1
ATOM 3868 N N . ILE A 1 493 ? 8.858 -3.110 35.294 1.00 87.62 493 ILE A N 1
ATOM 3869 C CA . ILE A 1 493 ? 8.148 -2.379 34.237 1.00 87.62 493 ILE A CA 1
ATOM 3870 C C . ILE A 1 493 ? 9.038 -1.307 33.604 1.00 87.62 493 ILE A C 1
ATOM 3872 O O . ILE A 1 493 ? 9.030 -1.165 32.386 1.00 87.62 493 ILE A O 1
ATOM 3876 N N . ALA A 1 494 ? 9.841 -0.588 34.395 1.00 87.50 494 ALA A N 1
ATOM 3877 C CA . ALA A 1 494 ? 10.820 0.353 33.846 1.00 87.50 494 ALA A CA 1
ATOM 3878 C C . ALA A 1 494 ? 11.832 -0.352 32.921 1.00 87.50 494 ALA A C 1
ATOM 3880 O O . ALA A 1 494 ? 12.134 0.157 31.846 1.00 87.50 494 ALA A O 1
ATOM 3881 N N . LEU A 1 495 ? 12.290 -1.553 33.296 1.00 89.94 495 LEU A N 1
ATOM 3882 C CA . LEU A 1 495 ? 13.169 -2.371 32.459 1.00 89.94 495 LEU A CA 1
ATOM 3883 C C . LEU A 1 495 ? 12.473 -2.872 31.183 1.00 89.94 495 LEU A C 1
ATOM 3885 O O . LEU A 1 495 ? 13.076 -2.824 30.117 1.00 89.94 495 LEU A O 1
ATOM 3889 N N . ILE A 1 496 ? 11.210 -3.309 31.269 1.00 90.06 496 ILE A N 1
ATOM 3890 C CA . ILE A 1 496 ? 10.400 -3.727 30.109 1.00 90.06 496 ILE A CA 1
ATOM 3891 C C . ILE A 1 496 ? 10.308 -2.597 29.081 1.00 90.06 496 ILE A C 1
ATOM 3893 O O . ILE A 1 496 ? 10.563 -2.825 27.901 1.00 90.06 496 ILE A O 1
ATOM 3897 N N . VAL A 1 497 ? 9.987 -1.377 29.524 1.00 89.44 497 VAL A N 1
ATOM 3898 C CA . VAL A 1 497 ? 9.880 -0.216 28.627 1.00 89.44 497 VAL A CA 1
ATOM 3899 C C . VAL A 1 497 ? 11.250 0.159 28.053 1.00 89.44 497 VAL A C 1
ATOM 3901 O O . VAL A 1 497 ? 11.338 0.444 26.865 1.00 89.44 497 VAL A O 1
ATOM 3904 N N . ALA A 1 498 ? 12.330 0.097 28.840 1.00 90.94 498 ALA A N 1
ATOM 3905 C CA . ALA A 1 498 ? 13.684 0.368 28.347 1.00 90.94 498 ALA A CA 1
ATOM 3906 C C . ALA A 1 498 ? 14.153 -0.660 27.298 1.00 90.94 498 ALA A C 1
ATOM 3908 O O . ALA A 1 498 ? 14.712 -0.289 26.266 1.00 90.94 498 ALA A O 1
ATOM 3909 N N . LEU A 1 499 ? 13.888 -1.952 27.518 1.00 89.94 499 LEU A N 1
ATOM 3910 C CA . LEU A 1 499 ? 14.165 -3.019 26.548 1.00 89.94 499 LEU A CA 1
ATOM 3911 C C . LEU A 1 499 ? 13.345 -2.848 25.260 1.00 89.94 499 LEU A C 1
ATOM 3913 O O . LEU A 1 499 ? 13.856 -3.093 24.170 1.00 89.94 499 LEU A O 1
ATOM 3917 N N . ALA A 1 500 ? 12.091 -2.403 25.377 1.00 88.88 500 ALA A N 1
ATOM 3918 C CA . ALA A 1 500 ? 11.228 -2.133 24.233 1.00 88.88 500 ALA A CA 1
ATOM 3919 C C . ALA A 1 500 ? 11.688 -0.907 23.424 1.00 88.88 500 ALA A C 1
ATOM 3921 O O . ALA A 1 500 ? 11.782 -0.986 22.203 1.00 88.88 500 ALA A O 1
ATOM 3922 N N . GLU A 1 501 ? 12.031 0.204 24.085 1.00 88.50 501 GLU A N 1
ATOM 3923 C CA . GLU A 1 501 ? 12.518 1.424 23.419 1.00 88.50 501 GLU A CA 1
ATOM 3924 C C . GLU A 1 501 ? 13.879 1.246 22.743 1.00 88.50 501 GLU A C 1
ATOM 3926 O O . GLU A 1 501 ? 14.145 1.862 21.715 1.00 88.50 501 GLU A O 1
ATOM 3931 N N . THR A 1 502 ? 14.737 0.389 23.295 1.00 87.19 502 THR A N 1
ATOM 3932 C CA . THR A 1 502 ? 16.050 0.070 22.710 1.00 87.19 502 THR A CA 1
ATOM 3933 C C . THR A 1 502 ? 15.980 -0.987 21.602 1.00 87.19 502 THR A C 1
ATOM 3935 O O . THR A 1 502 ? 17.009 -1.315 21.015 1.00 87.19 502 THR A O 1
ATOM 3938 N N . GLY A 1 503 ? 14.791 -1.523 21.293 1.00 83.81 503 GLY A N 1
ATOM 3939 C CA . GLY A 1 503 ? 14.589 -2.529 20.243 1.00 83.81 503 GLY A CA 1
ATOM 3940 C C . GLY A 1 503 ? 15.093 -3.933 20.601 1.00 83.81 503 GLY A C 1
ATOM 3941 O O . GLY A 1 503 ? 15.264 -4.777 19.720 1.00 83.81 503 GLY A O 1
ATOM 3942 N N . GLN A 1 504 ? 15.327 -4.216 21.885 1.00 84.56 504 GLN A N 1
ATOM 3943 C CA . GLN A 1 504 ? 15.924 -5.464 22.367 1.00 84.56 504 GLN A CA 1
ATOM 3944 C C . GLN A 1 504 ? 14.895 -6.589 22.559 1.00 84.56 504 GLN A C 1
ATOM 3946 O O . GLN A 1 504 ? 14.787 -7.196 23.628 1.00 84.56 504 GLN A O 1
ATOM 3951 N N . GLU A 1 505 ? 14.145 -6.914 21.501 1.00 83.44 505 GLU A N 1
ATOM 3952 C CA . GLU A 1 505 ? 13.011 -7.854 21.553 1.00 83.44 505 GLU A CA 1
ATOM 3953 C C . GLU A 1 505 ? 13.393 -9.251 22.073 1.00 83.44 505 GLU A C 1
ATOM 3955 O O . GLU A 1 505 ? 12.631 -9.887 22.801 1.00 83.44 505 GLU A O 1
ATOM 3960 N N . LYS A 1 506 ? 14.595 -9.753 21.754 1.00 81.94 506 LYS A N 1
ATOM 3961 C CA . LYS A 1 506 ? 15.050 -11.080 22.218 1.00 81.94 506 LYS A CA 1
ATOM 3962 C C . LYS A 1 506 ? 15.240 -11.124 23.732 1.00 81.94 506 LYS A C 1
ATOM 3964 O O . LYS A 1 506 ? 14.868 -12.111 24.368 1.00 81.94 506 LYS A O 1
ATOM 3969 N N . GLN A 1 507 ? 15.837 -10.080 24.301 1.00 84.00 507 GLN A N 1
ATOM 3970 C CA . GLN A 1 507 ? 16.058 -9.974 25.741 1.00 84.00 507 GLN A CA 1
ATOM 3971 C C . GLN A 1 507 ? 14.748 -9.686 26.469 1.00 84.00 507 GLN A C 1
ATOM 3973 O O . GLN A 1 507 ? 14.467 -10.324 27.481 1.00 84.00 507 GLN A O 1
ATOM 3978 N N . LEU A 1 508 ? 13.913 -8.811 25.898 1.00 88.12 508 LEU A N 1
ATOM 3979 C CA . LEU A 1 508 ? 12.567 -8.539 26.388 1.00 88.12 508 LEU A CA 1
ATOM 3980 C C . LEU A 1 508 ? 11.733 -9.820 26.460 1.00 88.12 508 LEU A C 1
ATOM 3982 O O . LEU A 1 508 ? 11.183 -10.137 27.511 1.00 88.12 508 LEU A O 1
ATOM 3986 N N . ARG A 1 509 ? 11.707 -10.614 25.386 1.00 85.50 509 ARG A N 1
ATOM 3987 C CA . ARG A 1 509 ? 11.006 -11.902 25.360 1.00 85.50 509 ARG A CA 1
ATOM 3988 C C . ARG A 1 509 ? 11.549 -12.870 26.408 1.00 85.50 509 ARG A C 1
ATOM 3990 O O . ARG A 1 509 ? 10.759 -13.492 27.106 1.00 85.50 509 ARG A O 1
ATOM 3997 N N . ARG A 1 510 ? 12.875 -12.994 26.556 1.00 85.25 510 ARG A N 1
ATOM 3998 C CA . ARG A 1 510 ? 13.477 -13.847 27.603 1.00 85.25 510 ARG A CA 1
ATOM 3999 C C . ARG A 1 510 ? 13.054 -13.407 29.004 1.00 85.25 510 ARG A C 1
ATOM 4001 O O . ARG A 1 510 ? 12.672 -14.254 29.799 1.00 85.25 510 ARG A O 1
ATOM 4008 N N . PHE A 1 511 ? 13.082 -12.103 29.277 1.00 85.75 511 PHE A N 1
ATOM 4009 C CA . PHE A 1 511 ? 12.688 -11.539 30.566 1.00 85.75 511 PHE A CA 1
ATOM 4010 C C . PHE A 1 511 ? 11.200 -11.760 30.869 1.00 85.75 511 PHE A C 1
ATOM 4012 O O . PHE A 1 511 ? 10.843 -12.118 31.985 1.00 85.75 511 PHE A O 1
ATOM 4019 N N . LEU A 1 512 ? 10.326 -11.594 29.873 1.00 83.38 512 LEU A N 1
ATOM 4020 C CA . LEU A 1 512 ? 8.881 -11.785 30.027 1.00 83.38 512 LEU A CA 1
ATOM 4021 C C . LEU A 1 512 ? 8.469 -13.259 30.174 1.00 83.38 512 LEU A C 1
ATOM 4023 O O . LEU A 1 512 ? 7.420 -13.536 30.752 1.00 83.38 512 LEU A O 1
ATOM 4027 N N . MET A 1 513 ? 9.258 -14.193 29.636 1.00 80.44 513 MET A N 1
ATOM 4028 C CA . MET A 1 513 ? 8.999 -15.637 29.721 1.00 80.44 513 MET A CA 1
ATOM 4029 C C . MET A 1 513 ? 9.527 -16.273 31.015 1.00 80.44 513 MET A C 1
ATOM 4031 O O . MET A 1 513 ? 9.212 -17.430 31.288 1.00 80.44 513 MET A O 1
ATOM 4035 N N . ASP A 1 514 ? 10.320 -15.550 31.811 1.00 82.06 514 ASP A N 1
ATOM 4036 C CA . ASP A 1 514 ? 10.832 -16.045 33.088 1.00 82.06 514 ASP A CA 1
ATOM 4037 C C . ASP A 1 514 ? 9.701 -16.094 34.143 1.00 82.06 514 ASP A C 1
ATOM 4039 O O . ASP A 1 514 ? 9.167 -15.048 34.529 1.00 82.06 514 ASP A O 1
ATOM 4043 N N . PRO A 1 515 ? 9.329 -17.285 34.654 1.00 74.69 515 PRO A N 1
ATOM 4044 C CA . PRO A 1 515 ? 8.227 -17.438 35.606 1.00 74.69 515 PRO A CA 1
ATOM 4045 C C . PRO A 1 515 ? 8.494 -16.787 36.974 1.00 74.69 515 PRO A C 1
ATOM 4047 O O . PRO A 1 515 ? 7.561 -16.597 37.755 1.00 74.69 515 PRO A O 1
ATOM 4050 N N . SER A 1 516 ? 9.743 -16.428 37.286 1.00 76.12 516 SER A N 1
ATOM 4051 C CA . SER A 1 516 ? 10.096 -15.712 38.518 1.00 76.12 516 SER A CA 1
ATOM 4052 C C . SER A 1 516 ? 9.746 -14.217 38.470 1.00 76.12 516 SER A C 1
ATOM 4054 O O . SER A 1 516 ? 9.635 -13.558 39.514 1.00 76.12 516 SER A O 1
ATOM 4056 N N . VAL A 1 517 ? 9.520 -13.668 37.272 1.00 79.19 517 VAL A N 1
ATOM 4057 C CA . VAL A 1 517 ? 9.275 -12.241 37.054 1.00 79.19 517 VAL A CA 1
ATOM 4058 C C . VAL A 1 517 ? 7.803 -11.911 37.297 1.00 79.19 517 VAL A C 1
ATOM 4060 O O . VAL A 1 517 ? 6.921 -12.160 36.480 1.00 79.19 517 VAL A O 1
ATOM 4063 N N . LYS A 1 518 ? 7.520 -11.269 38.435 1.00 78.56 518 LYS A N 1
ATOM 4064 C CA . LYS A 1 518 ? 6.186 -10.722 38.728 1.00 78.56 518 LYS A CA 1
ATOM 4065 C C . LYS A 1 518 ? 5.986 -9.382 38.019 1.00 78.56 518 LYS A C 1
ATOM 4067 O O . LYS A 1 518 ? 6.729 -8.431 38.274 1.00 78.56 518 LYS A O 1
ATOM 4072 N N . ILE A 1 519 ? 4.951 -9.298 37.183 1.00 80.75 519 ILE A N 1
ATOM 4073 C CA . ILE A 1 519 ? 4.581 -8.098 36.421 1.00 80.75 519 ILE A CA 1
ATOM 4074 C C . ILE A 1 519 ? 3.234 -7.585 36.928 1.00 80.75 519 ILE A C 1
ATOM 4076 O O . ILE A 1 519 ? 2.273 -8.340 37.052 1.00 80.75 519 ILE A O 1
ATOM 4080 N N . ASN A 1 520 ? 3.155 -6.288 37.223 1.00 83.19 520 ASN A N 1
ATOM 4081 C CA . ASN A 1 520 ? 1.891 -5.646 37.567 1.00 83.19 520 ASN A CA 1
ATOM 4082 C C . ASN A 1 520 ? 1.208 -5.127 36.291 1.00 83.19 520 ASN A C 1
ATOM 4084 O O . ASN A 1 520 ? 1.656 -4.141 35.706 1.00 83.19 520 ASN A O 1
ATOM 4088 N N . SER A 1 521 ? 0.116 -5.778 35.881 1.00 80.00 521 SER A N 1
ATOM 4089 C CA . SER A 1 521 ? -0.604 -5.447 34.646 1.00 80.00 521 SER A CA 1
ATOM 4090 C C . SER A 1 521 ? -1.107 -3.997 34.612 1.00 80.00 521 SER A C 1
ATOM 4092 O O . SER A 1 521 ? -0.922 -3.324 33.603 1.00 80.00 521 SER A O 1
ATOM 4094 N N . SER A 1 522 ? -1.640 -3.451 35.713 1.00 82.31 522 SER A N 1
ATOM 4095 C CA . SER A 1 522 ? -2.179 -2.079 35.712 1.00 82.31 522 SER A CA 1
ATOM 4096 C C . SER A 1 522 ? -1.093 -1.017 35.524 1.00 82.31 522 SER A C 1
ATOM 4098 O O . SER A 1 522 ? -1.293 -0.037 34.808 1.00 82.31 522 SER A O 1
ATOM 4100 N N . LEU A 1 523 ? 0.087 -1.231 36.112 1.00 83.75 523 LEU A N 1
ATOM 4101 C CA . LEU A 1 523 ? 1.219 -0.317 35.974 1.00 83.75 523 LEU A CA 1
ATOM 4102 C C . LEU A 1 523 ? 1.879 -0.428 34.589 1.00 83.75 523 LEU A C 1
ATOM 4104 O O . LEU A 1 523 ? 2.339 0.583 34.058 1.00 83.75 523 LEU A O 1
ATOM 4108 N N . LEU A 1 524 ? 1.889 -1.623 33.985 1.00 86.50 524 LEU A N 1
ATOM 4109 C CA . LEU A 1 524 ? 2.341 -1.814 32.605 1.00 86.50 524 LEU A CA 1
ATOM 4110 C C . LEU A 1 524 ? 1.411 -1.085 31.627 1.00 86.50 524 LEU A C 1
ATOM 4112 O O . LEU A 1 524 ? 1.894 -0.346 30.773 1.00 86.50 524 LEU A O 1
ATOM 4116 N N . LEU A 1 525 ? 0.093 -1.223 31.795 1.00 87.25 525 LEU A N 1
ATOM 4117 C CA . LEU A 1 525 ? -0.894 -0.526 30.967 1.00 87.25 525 LEU A CA 1
ATOM 4118 C C . LEU A 1 525 ? -0.798 0.996 31.115 1.00 87.25 525 LEU A C 1
ATOM 4120 O O . LEU A 1 525 ? -0.807 1.696 30.110 1.00 87.25 525 LEU A O 1
ATOM 4124 N N . ALA A 1 526 ? -0.592 1.515 32.330 1.00 85.19 526 ALA A N 1
ATOM 4125 C CA . ALA A 1 526 ? -0.367 2.947 32.544 1.00 85.19 526 ALA A CA 1
ATOM 4126 C C . ALA A 1 526 ? 0.900 3.468 31.838 1.00 85.19 526 ALA A C 1
ATOM 4128 O O . ALA A 1 526 ? 0.935 4.609 31.378 1.00 85.19 526 ALA A O 1
ATOM 4129 N N . ARG A 1 527 ? 1.954 2.645 31.732 1.00 87.06 527 ARG A N 1
ATOM 4130 C CA . ARG A 1 527 ? 3.147 2.985 30.940 1.00 87.06 527 ARG A CA 1
ATOM 4131 C C . ARG A 1 527 ? 2.891 2.897 29.441 1.00 87.06 527 ARG A C 1
ATOM 4133 O O . ARG A 1 527 ? 3.368 3.767 28.728 1.00 87.06 527 ARG A O 1
ATOM 4140 N N . CYS A 1 528 ? 2.119 1.915 28.983 1.00 86.75 528 CYS A N 1
ATOM 4141 C CA . CYS A 1 528 ? 1.715 1.814 27.580 1.00 86.75 528 CYS A CA 1
ATOM 4142 C C . CYS A 1 528 ? 0.852 3.010 27.156 1.00 86.75 528 CYS A C 1
ATOM 4144 O O . CYS A 1 528 ? 1.113 3.586 26.110 1.00 86.75 528 CYS A O 1
ATOM 4146 N N . GLN A 1 529 ? -0.087 3.458 27.996 1.00 84.62 529 GLN A N 1
ATOM 4147 C CA . GLN A 1 529 ? -0.841 4.694 27.758 1.00 84.62 529 GLN A CA 1
ATOM 4148 C C . GLN A 1 529 ? 0.091 5.904 27.632 1.00 84.62 529 GLN A C 1
ATOM 4150 O O . GLN A 1 529 ? -0.066 6.714 26.733 1.00 84.62 529 GLN A O 1
ATOM 4155 N N . ARG A 1 530 ? 1.117 6.004 28.485 1.00 84.19 530 ARG A N 1
ATOM 4156 C CA . ARG A 1 530 ? 2.103 7.085 28.372 1.00 84.19 530 ARG A CA 1
ATOM 4157 C C . ARG A 1 530 ? 2.885 7.032 27.056 1.00 84.19 530 ARG A C 1
ATOM 4159 O O . ARG A 1 530 ? 3.205 8.078 26.515 1.00 84.19 530 ARG A O 1
ATOM 4166 N N . LEU A 1 531 ? 3.188 5.836 26.547 1.00 83.94 531 LEU A N 1
ATOM 4167 C CA . LEU A 1 531 ? 3.809 5.675 25.229 1.00 83.94 531 LEU A CA 1
ATOM 4168 C C . LEU A 1 531 ? 2.875 6.138 24.100 1.00 83.94 531 LEU A C 1
ATOM 4170 O O . LEU A 1 531 ? 3.372 6.689 23.125 1.00 83.94 531 LEU A O 1
ATOM 4174 N N . VAL A 1 532 ? 1.554 5.967 24.242 1.00 79.38 532 VAL A N 1
ATOM 4175 C CA . VAL A 1 532 ? 0.557 6.557 23.325 1.00 79.38 532 VAL A CA 1
ATOM 4176 C C . VAL A 1 532 ? 0.599 8.077 23.392 1.00 79.38 532 VAL A C 1
ATOM 4178 O O . VAL A 1 532 ? 0.716 8.721 22.358 1.00 79.38 532 VAL A O 1
ATOM 4181 N N . ASP A 1 533 ? 0.580 8.647 24.598 1.00 75.81 533 ASP A N 1
ATOM 4182 C CA . ASP A 1 533 ? 0.636 10.102 24.790 1.00 75.81 533 ASP A CA 1
ATOM 4183 C C . ASP A 1 533 ? 1.956 10.714 24.256 1.00 75.81 533 ASP A C 1
ATOM 4185 O O . ASP A 1 533 ? 1.998 11.887 23.890 1.00 75.81 533 ASP A O 1
ATOM 4189 N N . GLU A 1 534 ? 3.042 9.928 24.223 1.00 78.19 534 GLU A N 1
ATOM 4190 C CA . GLU A 1 534 ? 4.356 10.282 23.659 1.00 78.19 534 GLU A CA 1
ATOM 4191 C C . GLU A 1 534 ? 4.497 9.955 22.154 1.00 78.19 534 GLU A C 1
ATOM 4193 O O . GLU A 1 534 ? 5.573 10.174 21.597 1.00 78.19 534 GLU A O 1
ATOM 4198 N N . ASP A 1 535 ? 3.452 9.425 21.507 1.00 76.44 535 ASP A N 1
ATOM 4199 C CA . ASP A 1 535 ? 3.423 8.985 20.099 1.00 76.44 535 ASP A CA 1
ATOM 4200 C C . ASP A 1 535 ? 4.516 7.950 19.736 1.00 76.44 535 ASP A C 1
ATOM 4202 O O . ASP A 1 535 ? 5.125 7.949 18.664 1.00 76.44 535 ASP A O 1
ATOM 4206 N N . LYS A 1 536 ? 4.805 7.030 20.666 1.00 79.38 536 LYS A N 1
ATOM 4207 C CA . LYS A 1 536 ? 5.834 5.990 20.518 1.00 79.38 536 LYS A CA 1
ATOM 4208 C C . LYS A 1 536 ? 5.227 4.638 20.141 1.00 79.38 536 LYS A C 1
ATOM 4210 O O . LYS A 1 536 ? 4.967 3.792 20.999 1.00 79.38 536 LYS A O 1
ATOM 4215 N N . LEU A 1 537 ? 5.078 4.396 18.837 1.00 81.38 537 LEU A N 1
ATOM 4216 C CA . LEU A 1 537 ? 4.536 3.139 18.300 1.00 81.38 537 LEU A CA 1
ATOM 4217 C C . LEU A 1 537 ? 5.504 1.944 18.399 1.00 81.38 537 LEU A C 1
ATOM 4219 O O . LEU A 1 537 ? 5.088 0.844 18.758 1.00 81.38 537 LEU A O 1
ATOM 4223 N N . GLU A 1 538 ? 6.788 2.141 18.088 1.00 83.25 538 GLU A N 1
ATOM 4224 C CA . GLU A 1 538 ? 7.782 1.050 18.033 1.00 83.25 538 GLU A CA 1
ATOM 4225 C C . GLU A 1 538 ? 7.934 0.292 19.370 1.00 83.25 538 GLU A C 1
ATOM 4227 O O . GLU A 1 538 ? 7.889 -0.940 19.361 1.00 83.25 538 GLU A O 1
ATOM 4232 N N . PRO A 1 539 ? 8.015 0.958 20.542 1.00 84.50 539 PRO A N 1
ATOM 4233 C CA . PRO A 1 539 ? 8.090 0.258 21.825 1.00 84.50 539 PRO A CA 1
ATOM 4234 C C . PRO A 1 539 ? 6.804 -0.512 22.154 1.00 84.50 539 PRO A C 1
ATOM 4236 O O . PRO A 1 539 ? 6.870 -1.603 22.717 1.00 84.50 539 PRO A O 1
ATOM 4239 N N . LEU A 1 540 ? 5.628 0.012 21.781 1.00 84.56 540 LEU A N 1
ATOM 4240 C CA . LEU A 1 540 ? 4.352 -0.695 21.953 1.00 84.56 540 LEU A CA 1
ATOM 4241 C C . LEU A 1 540 ? 4.315 -1.968 21.105 1.00 84.56 540 LEU A C 1
ATOM 4243 O O . LEU A 1 540 ? 3.959 -3.035 21.608 1.00 84.56 540 LEU A O 1
ATOM 4247 N N . HIS A 1 541 ? 4.757 -1.876 19.850 1.00 82.69 541 HIS A N 1
ATOM 4248 C CA . HIS A 1 541 ? 4.891 -3.031 18.972 1.00 82.69 541 HIS A CA 1
ATOM 4249 C C . HIS A 1 541 ? 5.884 -4.062 19.534 1.00 82.69 541 HIS A C 1
ATOM 4251 O O . HIS A 1 541 ? 5.554 -5.245 19.579 1.00 82.69 541 HIS A O 1
ATOM 4257 N N . ALA A 1 542 ? 7.050 -3.630 20.028 1.00 84.31 542 ALA A N 1
ATOM 4258 C CA . ALA A 1 542 ? 8.061 -4.508 20.625 1.00 84.31 542 ALA A CA 1
ATOM 4259 C C . ALA A 1 542 ? 7.555 -5.237 21.886 1.00 84.31 542 ALA A C 1
ATOM 4261 O O . ALA A 1 542 ? 7.881 -6.406 22.114 1.00 84.31 542 ALA A O 1
ATOM 4262 N N . ILE A 1 543 ? 6.730 -4.573 22.706 1.00 86.75 543 ILE A N 1
ATOM 4263 C CA . ILE A 1 543 ? 6.074 -5.204 23.860 1.00 86.75 543 ILE A CA 1
ATOM 4264 C C . ILE A 1 543 ? 5.104 -6.283 23.371 1.00 86.75 543 ILE A C 1
ATOM 4266 O O . ILE A 1 543 ? 5.216 -7.427 23.805 1.00 86.75 543 ILE A O 1
ATOM 4270 N N . VAL A 1 544 ? 4.218 -5.960 22.426 1.00 83.38 544 VAL A N 1
ATOM 4271 C CA . VAL A 1 544 ? 3.223 -6.899 21.875 1.00 83.38 544 VAL A CA 1
ATOM 4272 C C . VAL A 1 544 ? 3.874 -8.097 21.170 1.00 83.38 544 VAL A C 1
ATOM 4274 O O . VAL A 1 544 ? 3.447 -9.240 21.345 1.00 83.38 544 VAL A O 1
ATOM 4277 N N . SER A 1 545 ? 4.930 -7.865 20.387 1.00 80.31 545 SER A N 1
ATOM 4278 C CA . SER A 1 545 ? 5.672 -8.919 19.683 1.00 80.31 545 SER A CA 1
ATOM 4279 C C . SER A 1 545 ? 6.397 -9.860 20.657 1.00 80.31 545 SER A C 1
ATOM 4281 O O . SER A 1 545 ? 6.595 -11.049 20.369 1.00 80.31 545 SER A O 1
ATOM 4283 N N . SER A 1 546 ? 6.774 -9.351 21.832 1.00 80.56 546 SER A N 1
ATOM 4284 C CA . SER A 1 546 ? 7.482 -10.096 22.877 1.00 80.56 546 SER A CA 1
ATOM 4285 C C . SER A 1 546 ? 6.549 -10.821 23.850 1.00 80.56 546 SER A C 1
ATOM 4287 O O . SER A 1 546 ? 6.962 -11.822 24.436 1.00 80.56 546 SER A O 1
ATOM 4289 N N . THR A 1 547 ? 5.299 -10.374 23.998 1.00 76.12 547 THR A N 1
ATOM 4290 C CA . THR A 1 547 ? 4.259 -11.021 24.821 1.00 76.12 547 THR A CA 1
ATOM 4291 C C . THR A 1 547 ? 3.426 -12.054 24.055 1.00 76.12 547 THR A C 1
ATOM 4293 O O . THR A 1 547 ? 2.534 -12.682 24.630 1.00 76.12 547 THR A O 1
ATOM 4296 N N . TYR A 1 548 ? 3.704 -12.265 22.766 1.00 62.28 548 TYR A N 1
ATOM 4297 C CA . TYR A 1 548 ? 3.053 -13.287 21.947 1.00 62.28 548 TYR A CA 1
ATOM 4298 C C . TYR A 1 548 ? 3.262 -14.691 22.561 1.00 62.28 548 TYR A C 1
ATOM 4300 O O . TYR A 1 548 ? 4.401 -15.103 22.779 1.00 62.28 548 TYR A O 1
ATOM 4308 N N . ASN A 1 549 ? 2.170 -15.417 22.844 1.00 60.88 549 ASN A N 1
ATOM 4309 C CA . ASN A 1 549 ? 2.099 -16.704 23.572 1.00 60.88 549 ASN A CA 1
ATOM 4310 C C . ASN A 1 549 ? 2.329 -16.671 25.098 1.00 60.88 549 ASN A C 1
ATOM 4312 O O . ASN A 1 549 ? 2.429 -17.733 25.712 1.00 60.88 549 ASN A O 1
ATOM 4316 N N . ASN A 1 550 ? 2.382 -15.500 25.736 1.00 64.56 550 ASN A N 1
ATOM 4317 C CA . ASN A 1 550 ? 2.457 -15.420 27.195 1.00 64.56 550 ASN A CA 1
ATOM 4318 C C . ASN A 1 550 ? 1.052 -15.292 27.809 1.00 64.56 550 ASN A C 1
ATOM 4320 O O . ASN A 1 550 ? 0.392 -14.270 27.638 1.00 64.56 550 ASN A O 1
ATOM 4324 N N . ALA A 1 551 ? 0.604 -16.308 28.552 1.00 58.50 551 ALA A N 1
ATOM 4325 C CA . ALA A 1 551 ? -0.711 -16.308 29.203 1.00 58.50 551 ALA A CA 1
ATOM 4326 C C . ALA A 1 551 ? -0.847 -15.261 30.331 1.00 58.50 551 ALA A C 1
ATOM 4328 O O . ALA A 1 551 ? -1.961 -14.943 30.741 1.00 58.50 551 ALA A O 1
ATOM 4329 N N . ASN A 1 552 ? 0.267 -14.707 30.827 1.00 65.75 552 ASN A N 1
ATOM 4330 C CA . ASN A 1 552 ? 0.275 -13.824 31.997 1.00 65.75 552 ASN A CA 1
ATOM 4331 C C . ASN A 1 552 ? -0.018 -12.347 31.673 1.00 65.75 552 ASN A C 1
ATOM 4333 O O . ASN A 1 552 ? -0.224 -11.557 32.596 1.00 65.75 552 ASN A O 1
ATOM 4337 N N . ILE A 1 553 ? -0.020 -11.942 30.395 1.00 71.31 553 ILE A N 1
ATOM 4338 C CA . ILE A 1 553 ? -0.241 -10.546 29.980 1.00 71.31 553 ILE A CA 1
ATOM 4339 C C . ILE A 1 553 ? -1.394 -10.482 28.978 1.00 71.31 553 ILE A C 1
ATOM 4341 O O . ILE A 1 553 ? -1.329 -11.054 27.893 1.00 71.31 553 ILE A O 1
ATOM 4345 N N . ASN A 1 554 ? -2.444 -9.732 29.323 1.00 72.56 554 ASN A N 1
ATOM 4346 C CA . ASN A 1 554 ? -3.530 -9.445 28.393 1.00 72.56 554 ASN A CA 1
ATOM 4347 C C . ASN A 1 554 ? -3.058 -8.422 27.347 1.00 72.56 554 ASN A C 1
ATOM 4349 O O . ASN A 1 554 ? -2.874 -7.248 27.665 1.00 72.56 554 ASN A O 1
ATOM 4353 N N . ASN A 1 555 ? -2.876 -8.871 26.105 1.00 76.50 555 ASN A N 1
ATOM 4354 C CA . ASN A 1 555 ? -2.423 -8.025 24.997 1.00 76.50 555 ASN A CA 1
ATOM 4355 C C . ASN A 1 555 ? -3.528 -7.125 24.426 1.00 76.50 555 ASN A C 1
ATOM 4357 O O . ASN A 1 555 ? -3.223 -6.148 23.747 1.00 76.50 555 ASN A O 1
ATOM 4361 N N . THR A 1 556 ? -4.800 -7.417 24.712 1.00 73.75 556 THR A N 1
ATOM 4362 C CA . THR A 1 556 ? -5.956 -6.706 24.139 1.00 73.75 556 THR A CA 1
ATOM 4363 C C . THR A 1 556 ? -5.894 -5.189 24.353 1.00 73.75 556 THR A C 1
ATOM 4365 O O . THR A 1 556 ? -6.005 -4.461 23.370 1.00 73.75 556 THR A O 1
ATOM 4368 N N . PRO A 1 557 ? -5.638 -4.669 25.572 1.00 77.69 557 PRO A N 1
ATOM 4369 C CA . PRO A 1 557 ? -5.585 -3.224 25.788 1.00 77.69 557 PRO A CA 1
ATOM 4370 C C . PRO A 1 557 ? -4.398 -2.562 25.076 1.00 77.69 557 PRO A C 1
ATOM 4372 O O . PRO A 1 557 ? -4.509 -1.430 24.621 1.00 77.69 557 PRO A O 1
ATOM 4375 N N . ILE A 1 558 ? -3.273 -3.273 24.935 1.00 80.38 558 ILE A N 1
ATOM 4376 C CA . ILE A 1 558 ? -2.075 -2.760 24.256 1.00 80.38 558 ILE A CA 1
ATOM 4377 C C . ILE A 1 558 ? -2.327 -2.646 22.744 1.00 80.38 558 ILE A C 1
ATOM 4379 O O . ILE A 1 558 ? -1.919 -1.667 22.124 1.00 80.38 558 ILE A O 1
ATOM 4383 N N . PHE A 1 559 ? -3.069 -3.589 22.154 1.00 75.50 559 PHE A N 1
ATOM 4384 C CA . PHE A 1 559 ? -3.535 -3.464 20.770 1.00 75.50 559 PHE A CA 1
ATOM 4385 C C . PHE A 1 559 ? -4.482 -2.277 20.580 1.00 75.50 559 PHE A C 1
ATOM 4387 O O . PHE A 1 559 ? -4.341 -1.551 19.598 1.00 75.50 559 PHE A O 1
ATOM 4394 N N . THR A 1 560 ? -5.405 -2.041 21.517 1.00 75.38 560 THR A N 1
ATOM 4395 C CA . THR A 1 560 ? -6.281 -0.859 21.483 1.00 75.38 560 THR A CA 1
ATOM 4396 C C . THR A 1 560 ? -5.469 0.436 21.499 1.00 75.38 560 THR A C 1
ATOM 4398 O O . THR A 1 560 ? -5.742 1.334 20.711 1.00 75.38 560 THR A O 1
ATOM 4401 N N . TYR A 1 561 ? -4.422 0.508 22.324 1.00 79.94 561 TYR A N 1
ATOM 4402 C CA . TYR A 1 561 ? -3.499 1.644 22.368 1.00 79.94 561 TYR A CA 1
ATOM 4403 C C . TYR A 1 561 ? -2.750 1.869 21.051 1.00 79.94 561 TYR A C 1
ATOM 4405 O O . TYR A 1 561 ? -2.631 3.004 20.599 1.00 79.94 561 TYR A O 1
ATOM 4413 N N . MET A 1 562 ? -2.298 0.805 20.383 1.00 73.38 562 MET A N 1
ATOM 4414 C CA . MET A 1 562 ? -1.708 0.936 19.047 1.00 73.38 562 MET A CA 1
ATOM 4415 C C . MET A 1 562 ? -2.728 1.442 18.019 1.00 73.38 562 MET A C 1
ATOM 4417 O O . MET A 1 562 ? -2.406 2.319 17.222 1.00 73.38 562 MET A O 1
ATOM 4421 N N . LEU A 1 563 ? -3.954 0.907 18.035 1.00 70.31 563 LEU A N 1
ATOM 4422 C CA . LEU A 1 563 ? -5.030 1.350 17.142 1.00 70.31 563 LEU A CA 1
ATOM 4423 C C . LEU A 1 563 ? -5.389 2.820 17.363 1.00 70.31 563 LEU A C 1
ATOM 4425 O O . LEU A 1 563 ? -5.652 3.509 16.384 1.00 70.31 563 LEU A O 1
ATOM 4429 N N . GLN A 1 564 ? -5.339 3.296 18.607 1.00 71.56 564 GLN A N 1
ATOM 4430 C CA . GLN A 1 564 ? -5.563 4.698 18.943 1.00 71.56 564 GLN A CA 1
ATOM 4431 C C . GLN A 1 564 ? -4.531 5.620 18.275 1.00 71.56 564 GLN A C 1
ATOM 4433 O O . GLN A 1 564 ? -4.909 6.590 17.628 1.00 71.56 564 GLN A O 1
ATOM 4438 N N . ILE A 1 565 ? -3.237 5.275 18.322 1.00 67.12 565 ILE A N 1
ATOM 4439 C CA . ILE A 1 565 ? -2.193 6.035 17.606 1.00 67.12 565 ILE A CA 1
ATOM 4440 C C . ILE A 1 565 ? -2.494 6.082 16.100 1.00 67.12 565 ILE A C 1
ATOM 4442 O O . ILE A 1 565 ? -2.361 7.121 15.451 1.00 67.12 565 ILE A O 1
ATOM 4446 N N . PHE A 1 566 ? -2.919 4.960 15.515 1.00 66.00 566 PHE A N 1
ATOM 4447 C CA . PHE A 1 566 ? -3.283 4.929 14.099 1.00 66.00 566 PHE A CA 1
ATOM 4448 C C . PHE A 1 566 ? -4.527 5.771 13.793 1.00 66.00 566 PHE A C 1
ATOM 4450 O O . PHE A 1 566 ? -4.530 6.486 12.790 1.00 66.00 566 PHE A O 1
ATOM 4457 N N . SER A 1 567 ? -5.567 5.715 14.629 1.00 63.62 567 SER A N 1
ATOM 4458 C CA . SER A 1 567 ? -6.789 6.496 14.424 1.00 63.62 567 SER A CA 1
ATOM 4459 C C . SER A 1 567 ? -6.542 7.988 14.568 1.00 63.62 567 SER A C 1
ATOM 4461 O O . SER A 1 567 ? -7.036 8.749 13.743 1.00 63.62 567 SER A O 1
ATOM 4463 N N . ASP A 1 568 ? -5.743 8.399 15.552 1.00 62.12 568 ASP A N 1
ATOM 4464 C CA . ASP A 1 568 ? -5.434 9.807 15.806 1.00 62.12 568 ASP A CA 1
ATOM 4465 C C . ASP A 1 568 ? -4.651 10.402 14.628 1.00 62.12 568 ASP A C 1
ATOM 4467 O O . ASP A 1 568 ? -4.970 11.491 14.151 1.00 62.12 568 ASP A O 1
ATOM 4471 N N . ASN A 1 569 ? -3.715 9.633 14.062 1.00 62.66 569 ASN A N 1
ATOM 4472 C CA . ASN A 1 569 ? -2.985 10.014 12.853 1.00 62.66 569 ASN A CA 1
ATOM 4473 C C . ASN A 1 569 ? -3.893 10.127 11.617 1.00 62.66 569 ASN A C 1
ATOM 4475 O O . ASN A 1 569 ? -3.781 11.081 10.843 1.00 62.66 569 ASN A O 1
ATOM 4479 N N . VAL A 1 570 ? -4.815 9.178 11.420 1.00 57.41 570 VAL A N 1
ATOM 4480 C CA . VAL A 1 570 ? -5.779 9.220 10.306 1.00 57.41 570 VAL A CA 1
ATOM 4481 C C . VAL A 1 570 ? -6.763 10.377 10.473 1.00 57.41 570 VAL A C 1
ATOM 4483 O O . VAL A 1 570 ? -7.071 11.057 9.494 1.00 57.41 570 VAL A O 1
ATOM 4486 N N . LEU A 1 571 ? -7.236 10.634 11.692 1.00 54.34 571 LEU A N 1
ATOM 4487 C CA . LEU A 1 571 ? -8.142 11.733 12.002 1.00 54.34 571 LEU A CA 1
ATOM 4488 C C . LEU A 1 571 ? -7.460 13.080 11.776 1.00 54.34 571 LEU A C 1
ATOM 4490 O O . LEU A 1 571 ? -8.027 13.919 11.085 1.00 54.34 571 LEU A O 1
ATOM 4494 N N . ALA A 1 572 ? -6.242 13.269 12.288 1.00 56.00 572 ALA A N 1
ATOM 4495 C CA . ALA A 1 572 ? -5.469 14.490 12.084 1.00 56.00 572 ALA A CA 1
ATOM 4496 C C . ALA A 1 572 ? -5.211 14.748 10.593 1.00 56.00 572 ALA A C 1
ATOM 4498 O O . ALA A 1 572 ? -5.409 15.864 10.118 1.00 56.00 572 ALA A O 1
ATOM 4499 N N . LEU A 1 573 ? -4.851 13.710 9.828 1.00 50.81 573 LEU A N 1
ATOM 4500 C CA . LEU A 1 573 ? -4.697 13.806 8.377 1.00 50.81 573 LEU A CA 1
ATOM 4501 C C . LEU A 1 573 ? -6.021 14.159 7.686 1.00 50.81 573 LEU A C 1
ATOM 4503 O O . LEU A 1 573 ? -6.051 15.020 6.813 1.00 50.81 573 LEU A O 1
ATOM 4507 N N . THR A 1 574 ? -7.121 13.521 8.083 1.00 55.88 574 THR A N 1
ATOM 4508 C CA . THR A 1 574 ? -8.448 13.771 7.506 1.00 55.88 574 THR A CA 1
ATOM 4509 C C . THR A 1 574 ? -8.924 15.183 7.822 1.00 55.88 574 THR A C 1
ATOM 4511 O O . THR A 1 574 ? -9.427 15.865 6.936 1.00 55.88 574 THR A O 1
ATOM 4514 N N . GLN A 1 575 ? -8.728 15.660 9.051 1.00 57.56 575 GLN A N 1
ATOM 4515 C CA . GLN A 1 575 ? -9.025 17.031 9.459 1.00 57.56 575 GLN A CA 1
ATOM 4516 C C . GLN A 1 575 ? -8.156 18.027 8.694 1.00 57.56 575 GLN A C 1
ATOM 4518 O O . GLN A 1 575 ? -8.687 18.992 8.161 1.00 57.56 575 GLN A O 1
ATOM 4523 N N . ALA A 1 576 ? -6.854 17.765 8.555 1.00 57.00 576 ALA A N 1
ATOM 4524 C CA . ALA A 1 576 ? -5.956 18.612 7.779 1.00 57.00 576 ALA A CA 1
ATOM 4525 C C . ALA A 1 576 ? -6.408 18.717 6.314 1.00 57.00 576 ALA A C 1
ATOM 4527 O O . ALA A 1 576 ? -6.571 19.827 5.817 1.00 57.00 576 ALA A O 1
ATOM 4528 N N . ILE A 1 577 ? -6.701 17.583 5.663 1.00 58.75 577 ILE A N 1
ATOM 4529 C CA . ILE A 1 577 ? -7.206 17.540 4.283 1.00 58.75 577 ILE A CA 1
ATOM 4530 C C . ILE A 1 577 ? -8.557 18.261 4.184 1.00 58.75 577 ILE A C 1
ATOM 4532 O O . ILE A 1 577 ? -8.721 19.143 3.356 1.00 58.75 577 ILE A O 1
ATOM 4536 N N . THR A 1 578 ? -9.531 17.938 5.034 1.00 63.53 578 THR A N 1
ATOM 4537 C CA . THR A 1 578 ? -10.880 18.538 4.966 1.00 63.53 578 THR A CA 1
ATOM 4538 C C . THR A 1 578 ? -10.908 20.025 5.320 1.00 63.53 578 THR A C 1
ATOM 4540 O O . THR A 1 578 ? -11.791 20.740 4.854 1.00 63.53 578 THR A O 1
ATOM 4543 N N . SER A 1 579 ? -9.948 20.502 6.117 1.00 62.19 579 SER A N 1
ATOM 4544 C CA . SER A 1 579 ? -9.796 21.917 6.478 1.00 62.19 579 SER A CA 1
ATOM 4545 C C . SER A 1 579 ? -9.013 22.748 5.455 1.00 62.19 579 SER A C 1
ATOM 4547 O O . SER A 1 579 ? -8.922 23.967 5.611 1.00 62.19 579 SER A O 1
ATOM 4549 N N . ASP A 1 580 ? -8.447 22.118 4.420 1.00 60.28 580 ASP A N 1
ATOM 4550 C CA . ASP A 1 580 ? -7.683 22.814 3.389 1.00 60.28 580 ASP A CA 1
ATOM 4551 C C . ASP A 1 580 ? -8.609 23.685 2.521 1.00 60.28 580 ASP A C 1
ATOM 4553 O O . ASP A 1 580 ? -9.580 23.217 1.919 1.00 60.28 580 ASP A O 1
ATOM 4557 N N . TYR A 1 581 ? -8.298 24.980 2.435 1.00 66.00 581 TYR A N 1
ATOM 4558 C CA . TYR A 1 581 ? -9.085 25.953 1.677 1.00 66.00 581 TYR A CA 1
ATOM 4559 C C . TYR A 1 581 ? -9.082 25.676 0.164 1.00 66.00 581 TYR A C 1
ATOM 4561 O O . TYR A 1 581 ? -10.025 26.073 -0.522 1.00 66.00 581 TYR A O 1
ATOM 4569 N N . HIS A 1 582 ? -8.086 24.952 -0.362 1.00 53.09 582 HIS A N 1
ATOM 4570 C CA . HIS A 1 582 ? -8.065 24.516 -1.759 1.00 53.09 582 HIS A CA 1
ATOM 4571 C C . HIS A 1 582 ? -9.167 23.490 -2.078 1.00 53.09 582 HIS A C 1
ATOM 4573 O O . HIS A 1 582 ? -9.590 23.388 -3.230 1.00 53.09 582 HIS A O 1
ATOM 4579 N N . LEU A 1 583 ? -9.658 22.749 -1.075 1.00 55.75 583 LEU A N 1
ATOM 4580 C CA . LEU A 1 583 ? -10.758 21.788 -1.224 1.00 55.75 583 LEU A CA 1
ATOM 4581 C C . LEU A 1 583 ? -12.145 22.428 -1.068 1.00 55.75 583 LEU A C 1
ATOM 4583 O O . LEU A 1 583 ? -13.129 21.848 -1.526 1.00 55.75 583 LEU A O 1
ATOM 4587 N N . ALA A 1 584 ? -12.228 23.631 -0.488 1.00 61.00 584 ALA A N 1
ATOM 4588 C CA . ALA A 1 584 ? -13.479 24.379 -0.356 1.00 61.00 584 ALA A CA 1
ATOM 4589 C C . ALA A 1 584 ? -14.003 24.902 -1.707 1.00 61.00 584 ALA A C 1
ATOM 4591 O O . ALA A 1 584 ? -15.215 24.970 -1.907 1.00 61.00 584 ALA A O 1
ATOM 4592 N N . ASP A 1 585 ? -13.105 25.223 -2.646 1.00 63.94 585 ASP A N 1
ATOM 4593 C CA . ASP A 1 585 ? -13.461 25.623 -4.011 1.00 63.94 585 ASP A CA 1
ATOM 4594 C C . ASP A 1 585 ? -12.551 24.943 -5.044 1.00 63.94 585 ASP A C 1
ATOM 4596 O O . ASP A 1 585 ? -11.604 25.511 -5.596 1.00 63.94 585 ASP A O 1
ATOM 4600 N N . THR A 1 586 ? -12.861 23.673 -5.309 1.00 58.41 586 THR A N 1
ATOM 4601 C CA . THR A 1 586 ? -12.130 22.849 -6.282 1.00 58.41 586 THR A CA 1
ATOM 4602 C C . THR A 1 586 ? -12.202 23.380 -7.716 1.00 58.41 586 THR A C 1
ATOM 4604 O O . THR A 1 586 ? -11.410 22.946 -8.553 1.00 58.41 586 THR A O 1
ATOM 4607 N N . GLN A 1 587 ? -13.123 24.303 -8.032 1.00 61.31 587 GLN A N 1
ATOM 4608 C CA . GLN A 1 587 ? -13.218 24.906 -9.362 1.00 61.31 587 GLN A CA 1
ATOM 4609 C C . GLN A 1 587 ? -12.270 26.097 -9.526 1.00 61.31 587 GLN A C 1
ATOM 4611 O O . GLN A 1 587 ? -11.645 26.212 -10.582 1.00 61.31 587 GLN A O 1
ATOM 4616 N N . LEU A 1 588 ? -12.113 26.934 -8.494 1.00 60.47 588 LEU A N 1
ATOM 4617 C CA . LEU A 1 588 ? -11.223 28.101 -8.516 1.00 60.47 588 LEU A CA 1
ATOM 4618 C C . LEU A 1 588 ? -9.732 27.718 -8.540 1.00 60.47 588 LEU A C 1
ATOM 4620 O O . LEU A 1 588 ? -8.943 28.356 -9.235 1.00 60.47 588 LEU A O 1
ATOM 4624 N N . TYR A 1 589 ? -9.348 26.654 -7.822 1.00 57.22 589 TYR A N 1
ATOM 4625 C CA . TYR A 1 589 ? -7.957 26.173 -7.715 1.00 57.22 589 TYR A CA 1
ATOM 4626 C C . TYR A 1 589 ? -7.633 24.992 -8.633 1.00 57.22 589 TYR A C 1
ATOM 4628 O O . TYR A 1 589 ? -6.634 24.295 -8.439 1.00 57.22 589 TYR A O 1
ATOM 4636 N N . LYS A 1 590 ? -8.464 24.752 -9.649 1.00 57.44 590 LYS A N 1
ATOM 4637 C CA . LYS A 1 590 ? -8.186 23.758 -10.681 1.00 57.44 590 LYS A CA 1
ATOM 4638 C C . LYS A 1 590 ? -7.046 24.260 -11.569 1.00 57.44 590 LYS A C 1
ATOM 4640 O O . LYS A 1 590 ? -7.278 24.741 -12.677 1.00 57.44 590 LYS A O 1
ATOM 4645 N N . GLU A 1 591 ? -5.802 24.148 -11.100 1.00 54.22 591 GLU A N 1
ATOM 4646 C CA . GLU A 1 591 ? -4.664 24.175 -12.016 1.00 54.22 591 GLU A CA 1
ATOM 4647 C C . GLU A 1 591 ? -4.941 23.134 -13.111 1.00 54.22 591 GLU A C 1
ATOM 4649 O O . GLU A 1 591 ? -5.504 22.066 -12.842 1.00 54.22 591 GLU A O 1
ATOM 4654 N N . GLY A 1 592 ? -4.659 23.485 -14.369 1.00 59.97 592 GLY A N 1
ATOM 4655 C CA . GLY A 1 592 ? -4.962 22.634 -15.522 1.00 59.97 592 GLY A CA 1
ATOM 4656 C C . GLY A 1 592 ? -4.368 21.226 -15.390 1.00 59.97 592 GLY A C 1
ATOM 4657 O O . GLY A 1 592 ? -3.662 20.915 -14.440 1.00 59.97 592 GLY A O 1
ATOM 4658 N N . ASN A 1 593 ? -4.623 20.339 -16.353 1.00 61.34 593 ASN A N 1
ATOM 4659 C CA . ASN A 1 593 ? -4.132 18.959 -16.263 1.00 61.34 593 ASN A CA 1
ATOM 4660 C C . ASN A 1 593 ? -2.613 18.911 -15.987 1.00 61.34 593 ASN A C 1
ATOM 4662 O O . ASN A 1 593 ? -1.801 19.268 -16.843 1.00 61.34 593 ASN A O 1
ATOM 4666 N N . LEU A 1 594 ? -2.241 18.452 -14.792 1.00 66.62 594 LEU A N 1
ATOM 4667 C CA . LEU A 1 594 ? -0.853 18.274 -14.380 1.00 66.62 594 LEU A CA 1
ATOM 4668 C C . LEU A 1 594 ? -0.388 16.860 -14.738 1.00 66.62 594 LEU A C 1
ATOM 4670 O O . LEU A 1 594 ? -1.101 15.872 -14.534 1.00 66.62 594 LEU A O 1
ATOM 4674 N N . ILE A 1 595 ? 0.831 16.761 -15.261 1.00 72.31 595 ILE A N 1
ATOM 4675 C CA . ILE A 1 595 ? 1.545 15.496 -15.417 1.00 72.31 595 ILE A CA 1
ATOM 4676 C C . ILE A 1 595 ? 2.384 15.315 -14.156 1.00 72.31 595 ILE A C 1
ATOM 4678 O O . ILE A 1 595 ? 3.288 16.109 -13.892 1.00 72.31 595 ILE A O 1
ATOM 4682 N N . PHE A 1 596 ? 2.074 14.282 -13.377 1.00 77.06 596 PHE A N 1
ATOM 4683 C CA . PHE A 1 596 ? 2.841 13.899 -12.198 1.00 77.06 596 PHE A CA 1
ATOM 4684 C C . PHE A 1 596 ? 3.559 12.575 -12.449 1.00 77.06 596 PHE A C 1
ATOM 4686 O O . PHE A 1 596 ? 2.989 11.646 -13.025 1.00 77.06 596 PHE A O 1
ATOM 4693 N N . PHE A 1 597 ? 4.813 12.483 -12.020 1.00 77.69 597 PHE A N 1
ATOM 4694 C CA . PHE A 1 597 ? 5.590 11.257 -12.137 1.00 77.69 597 PHE A CA 1
ATOM 4695 C C . PHE A 1 597 ? 6.585 11.106 -11.000 1.00 77.69 597 PHE A C 1
ATOM 4697 O O . PHE A 1 597 ? 7.324 12.036 -10.690 1.00 77.69 597 PHE A O 1
ATOM 4704 N N . ASP A 1 598 ? 6.633 9.915 -10.416 1.00 81.00 598 ASP A N 1
ATOM 4705 C CA . ASP A 1 598 ? 7.612 9.577 -9.391 1.00 81.00 598 ASP A CA 1
ATOM 4706 C C . ASP A 1 598 ? 8.940 9.149 -10.031 1.00 81.00 598 ASP A C 1
ATOM 4708 O O . ASP A 1 598 ? 9.012 8.158 -10.768 1.00 81.00 598 ASP A O 1
ATOM 4712 N N . PHE A 1 599 ? 10.001 9.905 -9.757 1.00 83.69 599 PHE A N 1
ATOM 4713 C CA . PHE A 1 599 ? 11.339 9.611 -10.246 1.00 83.69 599 PHE A CA 1
ATOM 4714 C C . PHE A 1 599 ? 12.113 8.806 -9.197 1.00 83.69 599 PHE A C 1
ATOM 4716 O O . PHE A 1 599 ? 12.540 9.343 -8.174 1.00 83.69 599 PHE A O 1
ATOM 4723 N N . LEU A 1 600 ? 12.283 7.504 -9.456 1.00 81.94 600 LEU A N 1
ATOM 4724 C CA . LEU A 1 600 ? 12.968 6.524 -8.598 1.00 81.94 600 LEU A CA 1
ATOM 4725 C C . LEU A 1 600 ? 12.489 6.462 -7.130 1.00 81.94 600 LEU A C 1
ATOM 4727 O O . LEU A 1 600 ? 13.189 5.907 -6.280 1.00 81.94 600 LEU A O 1
ATOM 4731 N N . GLY A 1 601 ? 11.320 7.020 -6.796 1.00 72.31 601 GLY A N 1
ATOM 4732 C CA . GLY A 1 601 ? 10.874 7.150 -5.410 1.00 72.31 601 GLY A CA 1
ATOM 4733 C C . GLY A 1 601 ? 11.637 8.211 -4.613 1.00 72.31 601 GLY A C 1
ATOM 4734 O O . GLY A 1 601 ? 11.593 8.156 -3.385 1.00 72.31 601 GLY A O 1
ATOM 4735 N N . LEU A 1 602 ? 12.377 9.110 -5.279 1.00 75.62 602 LEU A N 1
ATOM 4736 C CA . LEU A 1 602 ? 13.159 10.189 -4.662 1.00 75.62 602 LEU A CA 1
ATOM 4737 C C . LEU A 1 602 ? 12.354 11.489 -4.572 1.00 75.62 602 LEU A C 1
ATOM 4739 O O . LEU A 1 602 ? 12.355 12.143 -3.533 1.00 75.62 602 LEU A O 1
ATOM 4743 N N . PHE A 1 603 ? 11.681 11.867 -5.659 1.00 79.00 603 PHE A N 1
ATOM 4744 C CA . PHE A 1 603 ? 10.848 13.066 -5.740 1.00 79.00 603 PHE A CA 1
ATOM 4745 C C . PHE A 1 603 ? 9.817 12.942 -6.868 1.00 79.00 603 PHE A C 1
ATOM 4747 O O . PHE A 1 603 ? 10.006 12.207 -7.839 1.00 79.00 603 PHE A O 1
ATOM 4754 N N . VAL A 1 604 ? 8.731 13.709 -6.758 1.00 76.06 604 VAL A N 1
ATOM 4755 C CA . VAL A 1 604 ? 7.664 13.755 -7.766 1.00 76.06 604 VAL A CA 1
ATOM 4756 C C . VAL A 1 604 ? 7.899 14.925 -8.719 1.00 76.06 604 VAL A C 1
ATOM 4758 O O . VAL A 1 604 ? 7.880 16.087 -8.310 1.00 76.06 604 VAL A O 1
ATOM 4761 N N . ILE A 1 605 ? 8.079 14.617 -10.001 1.00 80.56 605 ILE A N 1
ATOM 4762 C CA . ILE A 1 605 ? 8.115 15.591 -11.092 1.00 80.56 605 ILE A CA 1
ATOM 4763 C C . ILE A 1 605 ? 6.688 16.062 -11.369 1.00 80.56 605 ILE A C 1
ATOM 4765 O O . ILE A 1 605 ? 5.787 15.240 -11.531 1.00 80.56 605 ILE A O 1
ATOM 4769 N N . ARG A 1 606 ? 6.493 17.383 -11.441 1.00 80.06 606 ARG A N 1
ATOM 4770 C CA . ARG A 1 606 ? 5.217 18.031 -11.771 1.00 80.06 606 ARG A CA 1
ATOM 4771 C C . ARG A 1 606 ? 5.406 18.940 -12.983 1.00 80.06 606 ARG A C 1
ATOM 4773 O O . ARG A 1 606 ? 6.168 19.901 -12.908 1.00 80.06 606 ARG A O 1
ATOM 4780 N N . TRP A 1 607 ? 4.732 18.633 -14.089 1.00 79.50 607 TRP A N 1
ATOM 4781 C CA . TRP A 1 607 ? 4.763 19.426 -15.322 1.00 79.50 607 TRP A CA 1
ATOM 4782 C C . TRP A 1 607 ? 3.366 19.886 -15.729 1.00 79.50 607 TRP A C 1
ATOM 4784 O O . TRP A 1 607 ? 2.386 19.162 -15.549 1.00 79.50 607 TRP A O 1
ATOM 4794 N N . SER A 1 608 ? 3.287 21.067 -16.345 1.00 82.81 608 SER A N 1
ATOM 4795 C CA . SER A 1 608 ? 2.080 21.497 -17.052 1.00 82.81 608 SER A CA 1
ATOM 4796 C C . SER A 1 608 ? 1.916 20.731 -18.372 1.00 82.81 608 SER A C 1
ATOM 4798 O O . SER A 1 608 ? 2.900 20.291 -18.975 1.00 82.81 608 SER A O 1
ATOM 4800 N N . GLU A 1 609 ? 0.675 20.595 -18.853 1.00 81.06 609 GLU A N 1
ATOM 4801 C CA . GLU A 1 609 ? 0.363 19.939 -20.136 1.00 81.06 609 GLU A CA 1
ATOM 4802 C C . GLU A 1 609 ? 1.155 20.552 -21.308 1.00 81.06 609 GLU A C 1
ATOM 4804 O O . GLU A 1 609 ? 1.714 19.824 -22.129 1.00 81.06 609 GLU A O 1
ATOM 4809 N N . LEU A 1 610 ? 1.283 21.886 -21.347 1.00 84.75 610 LEU A N 1
ATOM 4810 C CA . LEU A 1 610 ? 2.040 22.596 -22.383 1.00 84.75 610 LEU A CA 1
ATOM 4811 C C . LEU A 1 610 ? 3.531 22.237 -22.351 1.00 84.75 610 LEU A C 1
ATOM 4813 O O . LEU A 1 610 ? 4.130 21.979 -23.394 1.00 84.75 610 LEU A O 1
ATOM 4817 N N . PHE A 1 611 ? 4.127 22.191 -21.159 1.00 86.62 611 PHE A N 1
ATOM 4818 C CA . PHE A 1 611 ? 5.537 21.845 -21.006 1.00 86.62 611 PHE A CA 1
ATOM 4819 C C . PHE A 1 611 ? 5.804 20.395 -21.434 1.00 86.62 611 PHE A C 1
ATOM 4821 O O . PHE A 1 611 ? 6.749 20.131 -22.180 1.00 86.62 611 PHE A O 1
ATOM 4828 N N . GLY A 1 612 ? 4.915 19.469 -21.055 1.00 86.62 612 GLY A N 1
ATOM 4829 C CA . GLY A 1 612 ? 4.962 18.080 -21.516 1.00 86.62 612 GLY A CA 1
ATOM 4830 C C . GLY A 1 612 ? 4.858 17.956 -23.040 1.00 86.62 612 GLY A C 1
ATOM 4831 O O . GLY A 1 612 ? 5.625 17.209 -23.649 1.00 86.62 612 GLY A O 1
ATOM 4832 N N . LEU A 1 613 ? 3.968 18.726 -23.677 1.00 88.81 613 LEU A N 1
ATOM 4833 C CA . LEU A 1 613 ? 3.819 18.747 -25.135 1.00 88.81 613 LEU A CA 1
ATOM 4834 C C . LEU A 1 613 ? 5.095 19.227 -25.842 1.00 88.81 613 LEU A C 1
ATOM 4836 O O . LEU A 1 613 ? 5.538 18.593 -26.804 1.00 88.81 613 LEU A O 1
ATOM 4840 N N . VAL A 1 614 ? 5.702 20.318 -25.363 1.00 92.69 614 VAL A N 1
ATOM 4841 C CA . VAL A 1 614 ? 6.934 20.882 -25.943 1.00 92.69 614 VAL A CA 1
ATOM 4842 C C . VAL A 1 614 ? 8.089 19.887 -25.847 1.00 92.69 614 VAL A C 1
ATOM 4844 O O . VAL A 1 614 ? 8.765 19.638 -26.850 1.00 92.69 614 VAL A O 1
ATOM 4847 N N . ILE A 1 615 ? 8.297 19.272 -24.678 1.00 92.38 615 ILE A N 1
ATOM 4848 C CA . ILE A 1 615 ? 9.371 18.287 -24.479 1.00 92.38 615 ILE A CA 1
ATOM 4849 C C . ILE A 1 615 ? 9.162 17.064 -25.374 1.00 92.38 615 ILE A C 1
ATOM 4851 O O . ILE A 1 615 ? 10.085 16.660 -26.084 1.00 92.38 615 ILE A O 1
ATOM 4855 N N . ASN A 1 616 ? 7.954 16.494 -25.384 1.00 93.62 616 ASN A N 1
ATOM 4856 C CA . ASN A 1 616 ? 7.662 15.298 -26.171 1.00 93.62 616 ASN A CA 1
ATOM 4857 C C . ASN A 1 616 ? 7.840 15.560 -27.674 1.00 93.62 616 ASN A C 1
ATOM 4859 O O . ASN A 1 616 ? 8.477 14.766 -28.366 1.00 93.62 616 ASN A O 1
ATOM 4863 N N . THR A 1 617 ? 7.357 16.700 -28.176 1.00 94.38 617 THR A N 1
ATOM 4864 C CA . THR A 1 617 ? 7.501 17.079 -29.594 1.00 94.38 617 THR A CA 1
ATOM 4865 C C . THR A 1 617 ? 8.968 17.306 -29.970 1.00 94.38 617 THR A C 1
ATOM 4867 O O . THR A 1 617 ? 9.420 16.847 -31.021 1.00 94.38 617 THR A O 1
ATOM 4870 N N . SER A 1 618 ? 9.744 17.942 -29.087 1.00 95.19 618 SER A N 1
ATOM 4871 C CA . SER A 1 618 ? 11.184 18.154 -29.287 1.00 95.19 618 SER A CA 1
ATOM 4872 C C . SER A 1 618 ? 11.951 16.829 -29.344 1.00 95.19 618 SER A C 1
ATOM 4874 O O . SER A 1 618 ? 12.816 16.648 -30.202 1.00 95.19 618 SER A O 1
ATOM 4876 N N . ALA A 1 619 ? 11.603 15.867 -28.484 1.00 96.44 619 ALA A N 1
ATOM 4877 C CA . ALA A 1 619 ? 12.200 14.534 -28.495 1.00 96.44 619 ALA A CA 1
ATOM 4878 C C . ALA A 1 619 ? 11.857 13.747 -29.773 1.00 96.44 619 ALA A C 1
ATOM 4880 O O . ALA A 1 619 ? 12.735 13.091 -30.336 1.00 96.44 619 ALA A O 1
ATOM 4881 N N . VAL A 1 620 ? 10.620 13.853 -30.279 1.00 97.00 620 VAL A N 1
ATOM 4882 C CA . VAL A 1 620 ? 10.227 13.269 -31.576 1.00 97.00 620 VAL A CA 1
ATOM 4883 C C . VAL A 1 620 ? 11.060 13.866 -32.715 1.00 97.00 620 VAL A C 1
ATOM 4885 O O . VAL A 1 620 ? 11.616 13.117 -33.520 1.00 97.00 620 VAL A O 1
ATOM 4888 N N . ALA A 1 621 ? 11.211 15.193 -32.764 1.00 95.81 621 ALA A N 1
ATOM 4889 C CA . ALA A 1 621 ? 12.021 15.856 -33.786 1.00 95.81 621 ALA A CA 1
ATOM 4890 C C . ALA A 1 621 ? 13.495 15.411 -33.732 1.00 95.81 621 ALA A C 1
ATOM 4892 O O . ALA A 1 621 ? 14.083 15.076 -34.764 1.00 95.81 621 ALA A O 1
ATOM 4893 N N . LEU A 1 622 ? 14.075 15.335 -32.528 1.00 95.50 622 LEU A N 1
ATOM 4894 C CA . LEU A 1 622 ? 15.446 14.865 -32.316 1.00 95.50 622 LEU A CA 1
ATOM 4895 C C . LEU A 1 622 ? 15.631 13.403 -32.751 1.00 95.50 622 LEU A C 1
ATOM 4897 O O . LEU A 1 622 ? 16.640 13.059 -33.366 1.00 95.50 622 LEU A O 1
ATOM 4901 N N . SER A 1 623 ? 14.649 12.550 -32.462 1.00 95.88 623 SER A N 1
ATOM 4902 C CA . SER A 1 623 ? 14.635 11.146 -32.869 1.00 95.88 623 SER A CA 1
ATOM 4903 C C . SER A 1 623 ? 14.663 10.983 -34.388 1.00 95.88 623 SER A C 1
ATOM 4905 O O . SER A 1 623 ? 15.544 10.311 -34.929 1.00 95.88 623 SER A O 1
ATOM 4907 N N . VAL A 1 624 ? 13.755 11.669 -35.093 1.00 94.44 624 VAL A N 1
ATOM 4908 C CA . VAL A 1 624 ? 13.693 11.649 -36.562 1.00 94.44 624 VAL A CA 1
ATOM 4909 C C . VAL A 1 624 ? 14.997 12.177 -37.162 1.00 94.44 624 VAL A C 1
ATOM 4911 O O . VAL A 1 624 ? 15.543 11.573 -38.088 1.00 94.44 624 VAL A O 1
ATOM 4914 N N . PHE A 1 625 ? 15.542 13.262 -36.606 1.00 94.38 625 PHE A N 1
ATOM 4915 C CA . PHE A 1 625 ? 16.832 13.803 -37.023 1.00 94.38 625 PHE A CA 1
ATOM 4916 C C . PHE A 1 625 ? 17.973 12.787 -36.855 1.00 94.38 625 PHE A C 1
ATOM 4918 O O . PHE A 1 625 ? 18.768 12.604 -37.779 1.00 94.38 625 PHE A O 1
ATOM 4925 N N . SER A 1 626 ? 18.028 12.090 -35.715 1.00 92.88 626 SER A N 1
ATOM 4926 C CA . SER A 1 626 ? 19.028 11.057 -35.417 1.00 92.88 626 SER A CA 1
ATOM 4927 C C . SER A 1 626 ? 18.998 9.919 -36.446 1.00 92.88 626 SER A C 1
ATOM 4929 O O . SER A 1 626 ? 20.025 9.608 -37.051 1.00 92.88 626 SER A O 1
ATOM 4931 N N . VAL A 1 627 ? 17.810 9.384 -36.755 1.00 91.50 627 VAL A N 1
ATOM 4932 C CA . VAL A 1 627 ? 17.635 8.308 -37.752 1.00 91.50 627 VAL A CA 1
ATOM 4933 C C . VAL A 1 627 ? 18.027 8.771 -39.163 1.00 91.50 627 VAL A C 1
ATOM 4935 O O . VAL A 1 627 ? 18.753 8.073 -39.874 1.00 91.50 627 VAL A O 1
ATOM 4938 N N . VAL A 1 628 ? 17.614 9.975 -39.581 1.00 90.19 628 VAL A N 1
ATOM 4939 C CA . VAL A 1 628 ? 17.982 10.530 -40.900 1.00 90.19 628 VAL A CA 1
ATOM 4940 C C . VAL A 1 628 ? 19.494 10.745 -41.013 1.00 90.19 628 VAL A C 1
ATOM 4942 O O . VAL A 1 628 ? 20.078 10.513 -42.078 1.00 90.19 628 VAL A O 1
ATOM 4945 N N . LYS A 1 629 ? 20.146 11.170 -39.928 1.00 88.25 629 LYS A N 1
ATOM 4946 C CA . LYS A 1 629 ? 21.600 11.338 -39.870 1.00 88.25 629 LYS A CA 1
ATOM 4947 C C . LYS A 1 629 ? 22.325 9.993 -39.975 1.00 88.25 629 LYS A C 1
ATOM 4949 O O . LYS A 1 629 ? 23.254 9.890 -40.776 1.00 88.25 629 LYS A O 1
ATOM 4954 N N . ASN A 1 630 ? 21.872 8.966 -39.252 1.00 86.50 630 ASN A N 1
ATOM 4955 C CA . ASN A 1 630 ? 22.421 7.605 -39.330 1.00 86.50 630 ASN A CA 1
ATOM 4956 C C . ASN A 1 630 ? 22.313 7.033 -40.754 1.00 86.50 630 ASN A C 1
ATOM 4958 O O . ASN A 1 630 ? 23.286 6.492 -41.281 1.00 86.50 630 ASN A O 1
ATOM 4962 N N . MET A 1 631 ? 21.174 7.246 -41.424 1.00 85.94 631 MET A N 1
ATOM 4963 C CA . MET A 1 631 ? 20.987 6.872 -42.830 1.00 85.94 631 MET A CA 1
ATOM 4964 C C . MET A 1 631 ? 21.987 7.587 -43.754 1.00 85.94 631 MET A C 1
ATOM 4966 O O . MET A 1 631 ? 22.627 6.941 -44.581 1.00 85.94 631 MET A O 1
ATOM 4970 N N . LYS A 1 632 ? 22.161 8.912 -43.613 1.00 85.06 632 LYS A N 1
ATOM 4971 C CA . LYS A 1 632 ? 23.146 9.677 -44.405 1.00 85.06 632 LYS A CA 1
ATOM 4972 C C . LYS A 1 632 ? 24.575 9.187 -44.162 1.00 85.06 632 LYS A C 1
ATOM 4974 O O . LYS A 1 632 ? 25.359 9.123 -45.103 1.00 85.06 632 LYS A O 1
ATOM 4979 N N . HIS A 1 633 ? 24.911 8.826 -42.926 1.00 79.50 633 HIS A N 1
ATOM 4980 C CA . HIS A 1 633 ? 26.229 8.299 -42.587 1.00 79.50 633 HIS A CA 1
ATOM 4981 C C . HIS A 1 633 ? 26.512 6.960 -43.281 1.00 79.50 633 HIS A C 1
ATOM 4983 O O . HIS A 1 633 ? 27.561 6.823 -43.903 1.00 79.50 633 HIS A O 1
ATOM 4989 N N . GLY A 1 634 ? 25.557 6.022 -43.256 1.00 73.56 634 GLY A N 1
ATOM 4990 C CA . GLY A 1 634 ? 25.685 4.728 -43.942 1.00 73.56 634 GLY A CA 1
ATOM 4991 C C . GLY A 1 634 ? 25.786 4.834 -45.470 1.00 73.56 634 GLY A C 1
ATOM 4992 O O . GLY A 1 634 ? 26.364 3.960 -46.112 1.00 73.56 634 GLY A O 1
ATOM 4993 N N . MET A 1 635 ? 25.271 5.925 -46.052 1.00 75.50 635 MET A N 1
ATOM 4994 C CA . MET A 1 635 ? 25.476 6.243 -47.469 1.00 75.50 635 MET A CA 1
ATOM 4995 C C . MET A 1 635 ? 26.900 6.742 -47.749 1.00 75.50 635 MET A C 1
ATOM 4997 O O . MET A 1 635 ? 27.494 6.347 -48.744 1.00 75.50 635 MET A O 1
ATOM 5001 N N . ILE A 1 636 ? 27.455 7.602 -46.886 1.00 73.38 636 ILE A N 1
ATOM 5002 C CA . ILE A 1 636 ? 28.800 8.182 -47.061 1.00 73.38 636 ILE A CA 1
ATOM 5003 C C . ILE A 1 636 ? 29.894 7.115 -46.923 1.00 73.38 636 ILE A C 1
ATOM 5005 O O . ILE A 1 636 ? 30.916 7.198 -47.599 1.00 73.38 636 ILE A O 1
ATOM 5009 N N . THR A 1 637 ? 29.689 6.100 -46.080 1.00 68.25 637 THR A N 1
ATOM 5010 C CA . THR A 1 637 ? 30.626 4.974 -45.934 1.00 68.25 637 THR A CA 1
ATOM 5011 C C . THR A 1 637 ? 30.504 3.921 -47.044 1.00 68.25 637 THR A C 1
ATOM 5013 O O . THR A 1 637 ? 31.222 2.928 -46.996 1.00 68.25 637 THR A O 1
ATOM 5016 N N . ASN A 1 638 ? 29.636 4.131 -48.049 1.00 62.88 638 ASN A N 1
ATOM 5017 C CA . ASN A 1 638 ? 29.303 3.175 -49.118 1.00 62.88 638 ASN A CA 1
ATOM 5018 C C . ASN A 1 638 ? 28.838 1.792 -48.616 1.00 62.88 638 ASN A C 1
ATOM 5020 O O . ASN A 1 638 ? 28.866 0.821 -49.369 1.00 62.88 638 ASN A O 1
ATOM 5024 N N . ASP A 1 639 ? 28.366 1.693 -47.369 1.00 66.75 639 ASP A N 1
ATOM 5025 C CA . ASP A 1 639 ? 27.912 0.423 -46.797 1.00 66.75 639 ASP A CA 1
ATOM 5026 C C . ASP A 1 639 ? 26.543 -0.006 -47.354 1.00 66.75 639 ASP A C 1
ATOM 5028 O O . ASP A 1 639 ? 26.309 -1.199 -47.541 1.00 66.75 639 ASP A O 1
ATOM 5032 N N . VAL A 1 640 ? 25.609 0.938 -47.577 1.00 79.25 640 VAL A N 1
ATOM 5033 C CA . VAL A 1 640 ? 24.224 0.640 -48.008 1.00 79.25 640 VAL A CA 1
ATOM 5034 C C . VAL A 1 640 ? 23.611 1.792 -48.828 1.00 79.25 640 VAL A C 1
ATOM 5036 O O . VAL A 1 640 ? 23.749 2.966 -48.482 1.00 79.25 640 VAL A O 1
ATOM 5039 N N . SER A 1 641 ? 22.855 1.471 -49.889 1.00 82.88 641 SER A N 1
ATOM 5040 C CA . SER A 1 641 ? 22.087 2.456 -50.673 1.00 82.88 641 SER A CA 1
ATOM 5041 C C . SER A 1 641 ? 20.878 3.009 -49.892 1.00 82.88 641 SER A C 1
ATOM 5043 O O . SER A 1 641 ? 20.305 2.323 -49.048 1.00 82.88 641 SER A O 1
ATOM 5045 N N . ARG A 1 642 ? 20.397 4.226 -50.204 1.00 82.94 642 ARG A N 1
ATOM 5046 C CA . ARG A 1 642 ? 19.206 4.812 -49.538 1.00 82.94 642 ARG A CA 1
ATOM 5047 C C . ARG A 1 642 ? 17.970 3.905 -49.620 1.00 82.94 642 ARG A C 1
ATOM 5049 O O . ARG A 1 642 ? 17.208 3.806 -48.659 1.00 82.94 642 ARG A O 1
ATOM 5056 N N . ARG A 1 643 ? 17.752 3.269 -50.777 1.00 84.69 643 ARG A N 1
ATOM 5057 C CA . ARG A 1 643 ? 16.597 2.387 -51.008 1.00 84.69 643 ARG A CA 1
ATOM 5058 C C . ARG A 1 643 ? 16.721 1.100 -50.201 1.00 84.69 643 ARG A C 1
ATOM 5060 O O . ARG A 1 643 ? 15.740 0.678 -49.592 1.00 84.69 643 ARG A O 1
ATOM 5067 N N . ASP A 1 644 ? 17.915 0.516 -50.156 1.00 84.06 644 ASP A N 1
ATOM 5068 C CA . ASP A 1 644 ? 18.150 -0.720 -49.412 1.00 84.06 644 ASP A CA 1
ATOM 5069 C C . ASP A 1 644 ? 18.142 -0.482 -47.905 1.00 84.06 644 ASP A C 1
ATOM 5071 O O . ASP A 1 644 ? 17.549 -1.278 -47.182 1.00 84.06 644 ASP A O 1
ATOM 5075 N N . TYR A 1 645 ? 18.675 0.647 -47.431 1.00 86.62 645 TYR A N 1
ATOM 5076 C CA . TYR A 1 645 ? 18.608 1.032 -46.022 1.00 86.62 645 TYR A CA 1
ATOM 5077 C C . TYR A 1 645 ? 17.152 1.170 -45.561 1.00 86.62 645 TYR A C 1
ATOM 5079 O O . TYR A 1 645 ? 16.761 0.550 -44.578 1.00 86.62 645 TYR A O 1
ATOM 5087 N N . MET A 1 646 ? 16.312 1.899 -46.309 1.00 88.31 646 MET A N 1
ATOM 5088 C CA . MET A 1 646 ? 14.893 2.061 -45.965 1.00 88.31 646 MET A CA 1
ATOM 5089 C C . MET A 1 646 ? 14.125 0.731 -46.018 1.00 88.31 646 MET A C 1
ATOM 5091 O O . MET A 1 646 ? 13.345 0.421 -45.119 1.00 88.31 646 MET A O 1
ATOM 5095 N N . ARG A 1 647 ? 14.370 -0.094 -47.044 1.00 90.31 647 ARG A N 1
ATOM 5096 C CA . ARG A 1 647 ? 13.749 -1.421 -47.168 1.00 90.31 647 ARG A CA 1
ATOM 5097 C C . ARG A 1 647 ? 14.136 -2.334 -46.002 1.00 90.31 647 ARG A C 1
ATOM 5099 O O . ARG A 1 647 ? 13.284 -3.055 -45.485 1.00 90.31 647 ARG A O 1
ATOM 5106 N N . GLN A 1 648 ? 15.404 -2.320 -45.596 1.00 90.25 648 GLN A N 1
ATOM 5107 C CA . GLN A 1 648 ? 15.891 -3.128 -44.479 1.00 90.25 648 GLN A CA 1
ATOM 5108 C C . GLN A 1 648 ? 15.422 -2.586 -43.128 1.00 90.25 648 GLN A C 1
ATOM 5110 O O . GLN A 1 648 ? 15.092 -3.385 -42.263 1.00 90.25 648 GLN A O 1
ATOM 5115 N N . LEU A 1 649 ? 15.291 -1.267 -42.969 1.00 91.44 649 LEU A N 1
ATOM 5116 C CA . LEU A 1 649 ? 14.723 -0.644 -41.772 1.00 91.44 649 LEU A CA 1
ATOM 5117 C C . LEU A 1 649 ? 13.269 -1.081 -41.546 1.00 91.44 649 LEU A C 1
ATOM 5119 O O . LEU A 1 649 ? 12.932 -1.543 -40.461 1.00 91.44 649 LEU A O 1
ATOM 5123 N N . VAL A 1 650 ? 12.423 -1.031 -42.582 1.00 92.81 650 VAL A N 1
ATOM 5124 C CA . VAL A 1 650 ? 11.027 -1.507 -42.495 1.00 92.81 650 VAL A CA 1
ATOM 5125 C C . VAL A 1 650 ? 10.968 -3.000 -42.155 1.00 92.81 650 VAL A C 1
ATOM 5127 O O . VAL A 1 650 ? 10.174 -3.410 -41.308 1.00 92.81 650 VAL A O 1
ATOM 5130 N N . ARG A 1 651 ? 11.838 -3.820 -42.762 1.00 92.31 651 ARG A N 1
ATOM 5131 C CA . ARG A 1 651 ? 11.948 -5.247 -42.417 1.00 92.31 651 ARG A CA 1
ATOM 5132 C C . ARG A 1 651 ? 12.353 -5.445 -40.957 1.00 92.31 651 ARG A C 1
ATOM 5134 O O . ARG A 1 651 ? 11.727 -6.248 -40.277 1.00 92.31 651 ARG A O 1
ATOM 5141 N N . SER A 1 652 ? 13.348 -4.711 -40.466 1.00 93.31 652 SER A N 1
ATOM 5142 C CA . SER A 1 652 ? 13.823 -4.805 -39.083 1.00 93.31 652 SER A CA 1
ATOM 5143 C C . SER A 1 652 ? 12.774 -4.344 -38.061 1.00 93.31 652 SER A C 1
ATOM 5145 O O . SER A 1 652 ? 12.637 -4.989 -37.024 1.00 93.31 652 SER A O 1
ATOM 5147 N N . VAL A 1 653 ? 11.962 -3.323 -38.371 1.00 95.62 653 VAL A N 1
ATOM 5148 C CA . VAL A 1 653 ? 10.778 -2.952 -37.567 1.00 95.62 653 VAL A CA 1
ATOM 5149 C C . VAL A 1 653 ? 9.772 -4.106 -37.516 1.00 95.62 653 VAL A C 1
ATOM 5151 O O . VAL A 1 653 ? 9.319 -4.478 -36.434 1.00 95.62 653 VAL A O 1
ATOM 5154 N N . GLY A 1 654 ? 9.464 -4.722 -38.663 1.00 95.31 654 GLY A N 1
ATOM 5155 C CA . GLY A 1 654 ? 8.580 -5.890 -38.725 1.00 95.31 654 GLY A CA 1
ATOM 5156 C C . GLY A 1 654 ? 9.099 -7.076 -37.904 1.00 95.31 654 GLY A C 1
ATOM 5157 O O . GLY A 1 654 ? 8.335 -7.695 -37.167 1.00 95.31 654 GLY A O 1
ATOM 5158 N N . VAL A 1 655 ? 10.405 -7.355 -37.965 1.00 95.19 655 VAL A N 1
ATOM 5159 C CA . VAL A 1 655 ? 11.059 -8.411 -37.170 1.00 95.19 655 VAL A CA 1
ATOM 5160 C C . VAL A 1 655 ? 10.993 -8.101 -35.677 1.00 95.19 655 VAL A C 1
ATOM 5162 O O . VAL A 1 655 ? 10.689 -8.997 -34.894 1.00 95.19 655 VAL A O 1
ATOM 5165 N N . ALA A 1 656 ? 11.232 -6.851 -35.271 1.00 94.44 656 ALA A N 1
ATOM 5166 C CA . ALA A 1 656 ? 11.134 -6.443 -33.873 1.00 94.44 656 ALA A CA 1
ATOM 5167 C C . ALA A 1 656 ? 9.711 -6.656 -33.325 1.00 94.44 656 ALA A C 1
ATOM 5169 O O . ALA A 1 656 ? 9.551 -7.318 -32.301 1.00 94.44 656 ALA A O 1
ATOM 5170 N N . LEU A 1 657 ? 8.675 -6.204 -34.038 1.00 95.50 657 LEU A N 1
ATOM 5171 C CA . LEU A 1 657 ? 7.279 -6.401 -33.624 1.00 95.50 657 LEU A CA 1
ATOM 5172 C C . LEU A 1 657 ? 6.875 -7.883 -33.607 1.00 95.50 657 LEU A C 1
ATOM 5174 O O . LEU A 1 657 ? 6.261 -8.345 -32.646 1.00 95.50 657 LEU A O 1
ATOM 5178 N N . ALA A 1 658 ? 7.270 -8.654 -34.624 1.00 95.75 658 ALA A N 1
ATOM 5179 C CA . ALA A 1 658 ? 7.028 -10.096 -34.662 1.00 95.75 658 ALA A CA 1
ATOM 5180 C C . ALA A 1 658 ? 7.725 -10.824 -33.502 1.00 95.75 658 ALA A C 1
ATOM 5182 O O . ALA A 1 658 ? 7.155 -11.746 -32.920 1.00 95.75 658 ALA A O 1
ATOM 5183 N N . SER A 1 659 ? 8.930 -10.385 -33.123 1.00 95.56 659 SER A N 1
ATOM 5184 C CA . SER A 1 659 ? 9.669 -10.949 -31.990 1.00 95.56 659 SER A CA 1
ATOM 5185 C C . SER A 1 659 ? 8.939 -10.756 -30.662 1.00 95.56 659 SER A C 1
ATOM 5187 O O . SER A 1 659 ? 8.917 -11.664 -29.833 1.00 95.56 659 SER A O 1
ATOM 5189 N N . TRP A 1 660 ? 8.294 -9.600 -30.485 1.00 95.25 660 TRP A N 1
ATOM 5190 C CA . TRP A 1 660 ? 7.526 -9.274 -29.289 1.00 95.25 660 TRP A CA 1
ATOM 5191 C C . TRP A 1 660 ? 6.250 -10.106 -29.200 1.00 95.25 660 TRP A C 1
ATOM 5193 O O . TRP A 1 660 ? 5.968 -10.691 -28.157 1.00 95.25 660 TRP A O 1
ATOM 5203 N N . LEU A 1 661 ? 5.521 -10.229 -30.313 1.00 96.75 661 LEU A N 1
ATOM 5204 C CA . LEU A 1 661 ? 4.329 -11.075 -30.396 1.00 96.75 661 LEU A CA 1
ATOM 5205 C C . LEU A 1 661 ? 4.657 -12.549 -30.136 1.00 96.75 661 LEU A C 1
ATOM 5207 O O . LEU A 1 661 ? 3.938 -13.213 -29.394 1.00 96.75 661 LEU A O 1
ATOM 5211 N N . LEU A 1 662 ? 5.761 -13.055 -30.694 1.00 96.94 662 LEU A N 1
ATOM 5212 C CA . LEU A 1 662 ? 6.185 -14.437 -30.482 1.00 96.94 662 LEU A CA 1
ATOM 5213 C C . LEU A 1 662 ? 6.593 -14.698 -29.025 1.00 96.94 662 LEU A C 1
ATOM 5215 O O . LEU A 1 662 ? 6.274 -15.756 -28.489 1.00 96.94 662 LEU A O 1
ATOM 5219 N N . ALA A 1 663 ? 7.258 -13.741 -28.371 1.00 97.12 663 ALA A N 1
ATOM 5220 C CA . ALA A 1 663 ? 7.602 -13.844 -26.953 1.00 97.12 663 ALA A CA 1
ATOM 5221 C C . ALA A 1 663 ? 6.349 -13.885 -26.059 1.00 97.12 663 ALA A C 1
ATOM 5223 O O . ALA A 1 663 ? 6.281 -14.702 -25.142 1.00 97.12 663 ALA A O 1
ATOM 5224 N N . LEU A 1 664 ? 5.337 -13.062 -26.358 1.00 97.50 664 LEU A N 1
ATOM 5225 C CA . LEU A 1 664 ? 4.052 -13.084 -25.652 1.00 97.50 664 LEU A CA 1
ATOM 5226 C C . LEU A 1 664 ? 3.296 -14.395 -25.877 1.00 97.50 664 LEU A C 1
ATOM 5228 O O . LEU A 1 664 ? 2.810 -14.992 -24.919 1.00 97.50 664 LEU A O 1
ATOM 5232 N N . LEU A 1 665 ? 3.237 -14.876 -27.122 1.00 97.56 665 LEU A N 1
ATOM 5233 C CA . LEU A 1 665 ? 2.613 -16.158 -27.444 1.00 97.56 665 LEU A CA 1
ATOM 5234 C C . LEU A 1 665 ? 3.298 -17.308 -26.697 1.00 97.56 665 LEU A C 1
ATOM 5236 O O . LEU A 1 665 ? 2.621 -18.145 -26.106 1.00 97.56 665 LEU A O 1
ATOM 5240 N N . PHE A 1 666 ? 4.633 -17.324 -26.673 1.00 97.56 666 PHE A N 1
ATOM 5241 C CA . PHE A 1 666 ? 5.400 -18.314 -25.922 1.00 97.56 666 PHE A CA 1
ATOM 5242 C C . PHE A 1 666 ? 5.078 -18.268 -24.421 1.00 97.56 666 PHE A C 1
ATOM 5244 O O . PHE A 1 666 ? 4.857 -19.315 -23.818 1.00 97.56 666 PHE A O 1
ATOM 5251 N N . ALA A 1 667 ? 4.998 -17.072 -23.828 1.00 97.44 667 ALA A N 1
ATOM 5252 C CA . ALA A 1 667 ? 4.662 -16.903 -22.415 1.00 97.44 667 ALA A CA 1
ATOM 5253 C C . ALA A 1 667 ? 3.255 -17.428 -22.081 1.00 97.44 667 ALA A C 1
ATOM 5255 O O . ALA A 1 667 ? 3.084 -18.113 -21.075 1.00 97.44 667 ALA A O 1
ATOM 5256 N N . VAL A 1 668 ? 2.264 -17.173 -22.943 1.00 97.50 668 VAL A N 1
ATOM 5257 C CA . VAL A 1 668 ? 0.896 -17.697 -22.781 1.00 97.50 668 VAL A CA 1
ATOM 5258 C C . VAL A 1 668 ? 0.870 -19.219 -22.893 1.00 97.50 668 VAL A C 1
ATOM 5260 O O . VAL A 1 668 ? 0.282 -19.881 -22.042 1.00 97.50 668 VAL A O 1
ATOM 5263 N N . LEU A 1 669 ? 1.525 -19.790 -23.907 1.00 97.38 669 LEU A N 1
ATOM 5264 C CA . LEU A 1 669 ? 1.589 -21.244 -24.080 1.00 97.38 669 LEU A CA 1
ATOM 5265 C C . LEU A 1 669 ? 2.275 -21.925 -22.890 1.00 97.38 669 LEU A C 1
ATOM 5267 O O . LEU A 1 669 ? 1.799 -22.956 -22.420 1.00 97.38 669 LEU A O 1
ATOM 5271 N N . LEU A 1 670 ? 3.349 -21.327 -22.367 1.00 96.44 670 LEU A N 1
ATOM 5272 C CA . LEU A 1 670 ? 4.021 -21.808 -21.165 1.00 96.44 670 LEU A CA 1
ATOM 5273 C C . LEU A 1 670 ? 3.099 -21.739 -19.940 1.00 96.44 670 LEU A C 1
ATOM 5275 O O . LEU A 1 670 ? 2.977 -22.729 -19.227 1.00 96.44 670 LEU A O 1
ATOM 5279 N N . ALA A 1 671 ? 2.415 -20.615 -19.716 1.00 95.94 671 ALA A N 1
ATOM 5280 C CA . ALA A 1 671 ? 1.482 -20.452 -18.600 1.00 95.94 671 ALA A CA 1
ATOM 5281 C C . ALA A 1 671 ? 0.329 -21.472 -18.647 1.00 95.94 671 ALA A C 1
ATOM 5283 O O . ALA A 1 671 ? -0.033 -22.065 -17.627 1.00 95.94 671 ALA A O 1
ATOM 5284 N N . LEU A 1 672 ? -0.220 -21.732 -19.837 1.00 95.38 672 LEU A N 1
ATOM 5285 C CA . LEU A 1 672 ? -1.244 -22.759 -20.041 1.00 95.38 672 LEU A CA 1
ATOM 5286 C C . LEU A 1 672 ? -0.692 -24.166 -19.782 1.00 95.38 672 LEU A C 1
ATOM 5288 O O . LEU A 1 672 ? -1.346 -24.954 -19.104 1.00 95.38 672 LEU A O 1
ATOM 5292 N N . ALA A 1 673 ? 0.523 -24.468 -20.245 1.00 94.94 673 ALA A N 1
ATOM 5293 C CA . ALA A 1 673 ? 1.176 -25.744 -19.959 1.00 94.94 673 ALA A CA 1
ATOM 5294 C C . ALA A 1 673 ? 1.396 -25.945 -18.449 1.00 94.94 673 ALA A C 1
ATOM 5296 O O . ALA A 1 673 ? 1.079 -27.007 -17.923 1.00 94.94 673 ALA A O 1
ATOM 5297 N N . LEU A 1 674 ? 1.856 -24.914 -17.731 1.00 93.25 674 LEU A N 1
ATOM 5298 C CA . LEU A 1 674 ? 2.004 -24.954 -16.271 1.00 93.25 674 LEU A CA 1
ATOM 5299 C C . LEU A 1 674 ? 0.661 -25.137 -15.553 1.00 93.25 674 LEU A C 1
ATOM 5301 O O . LEU A 1 674 ? 0.611 -25.831 -14.541 1.00 93.25 674 LEU A O 1
ATOM 5305 N N . THR A 1 675 ? -0.423 -24.575 -16.099 1.00 91.12 675 THR A N 1
ATOM 5306 C CA . THR A 1 675 ? -1.789 -24.782 -15.590 1.00 91.12 675 THR A CA 1
ATOM 5307 C C . THR A 1 675 ? -2.221 -26.235 -15.718 1.00 91.12 675 THR A C 1
ATOM 5309 O O . THR A 1 675 ? -2.700 -26.813 -14.749 1.00 91.12 675 THR A O 1
ATOM 5312 N N . VAL A 1 676 ? -1.998 -26.855 -16.878 1.00 90.44 676 VAL A N 1
ATOM 5313 C CA . VAL A 1 676 ? -2.340 -28.270 -17.096 1.00 90.44 676 VAL A CA 1
ATOM 5314 C C . VAL A 1 676 ? -1.491 -29.201 -16.223 1.00 90.44 676 VAL A C 1
ATOM 5316 O O . VAL A 1 676 ? -1.984 -30.223 -15.758 1.00 90.44 676 VAL A O 1
ATOM 5319 N N . LEU A 1 677 ? -0.231 -28.840 -15.964 1.00 89.06 677 LEU A N 1
ATOM 5320 C CA . LEU A 1 677 ? 0.678 -29.603 -15.102 1.00 89.06 677 LEU A CA 1
ATOM 5321 C C . LEU A 1 677 ? 0.432 -29.396 -13.595 1.00 89.06 677 LEU A C 1
ATOM 5323 O O . LEU A 1 677 ? 1.097 -30.041 -12.788 1.00 89.06 677 LEU A O 1
ATOM 5327 N N . GLY A 1 678 ? -0.483 -28.505 -13.196 1.00 86.50 678 GLY A N 1
ATOM 5328 C CA . GLY A 1 678 ? -0.742 -28.191 -11.785 1.00 86.50 678 GLY A CA 1
ATOM 5329 C C . GLY A 1 678 ? 0.382 -27.401 -11.094 1.00 86.50 678 GLY A C 1
ATOM 5330 O O . GLY A 1 678 ? 0.450 -27.373 -9.868 1.00 86.50 678 GLY A O 1
ATOM 5331 N N . CYS A 1 679 ? 1.269 -26.755 -11.860 1.00 88.50 679 CYS A N 1
ATOM 5332 C CA . CYS A 1 679 ? 2.389 -25.940 -11.362 1.00 88.50 679 CYS A CA 1
ATOM 5333 C C . CYS A 1 679 ? 2.085 -24.426 -11.393 1.00 88.50 679 CYS A C 1
ATOM 5335 O O . CYS A 1 679 ? 2.983 -23.597 -11.572 1.00 88.50 679 CYS A O 1
ATOM 5337 N N . THR A 1 680 ? 0.813 -24.058 -11.260 1.00 90.88 680 THR A N 1
ATOM 5338 C CA . THR A 1 680 ? 0.304 -22.681 -11.305 1.00 90.88 680 THR A CA 1
ATOM 5339 C C . THR A 1 680 ? 0.679 -21.848 -10.090 1.00 90.88 680 THR A C 1
ATOM 5341 O O . THR A 1 680 ? 0.754 -22.328 -8.960 1.00 90.88 680 THR A O 1
ATOM 5344 N N . MET A 1 681 ? 0.850 -20.548 -10.324 1.00 90.62 681 MET A N 1
ATOM 5345 C CA . MET A 1 681 ? 1.147 -19.514 -9.335 1.00 90.62 681 MET A CA 1
ATOM 5346 C C . MET A 1 681 ? 2.449 -19.715 -8.558 1.00 90.62 681 MET A C 1
ATOM 5348 O O . MET A 1 681 ? 2.610 -19.155 -7.475 1.00 90.62 681 MET A O 1
ATOM 5352 N N . SER A 1 682 ? 3.417 -20.453 -9.103 1.00 92.12 682 SER A N 1
ATOM 5353 C CA . SER A 1 682 ? 4.718 -20.699 -8.455 1.00 92.12 682 SER A CA 1
ATOM 5354 C C . SER A 1 682 ? 5.432 -19.421 -7.983 1.00 92.12 682 SER A C 1
ATOM 5356 O O . SER A 1 682 ? 6.136 -19.408 -6.970 1.00 92.12 682 SER A O 1
ATOM 5358 N N . TRP A 1 683 ? 5.186 -18.305 -8.667 1.00 91.69 683 TRP A N 1
ATOM 5359 C CA . TRP A 1 683 ? 5.686 -16.976 -8.329 1.00 91.69 683 TRP A CA 1
ATOM 5360 C C . TRP A 1 683 ? 5.007 -16.305 -7.120 1.00 91.69 683 TRP A C 1
ATOM 5362 O O . TRP A 1 683 ? 5.530 -15.307 -6.626 1.00 91.69 683 TRP A O 1
ATOM 5372 N N . PHE A 1 684 ? 3.880 -16.812 -6.611 1.00 89.94 684 PHE A N 1
ATOM 5373 C CA . PHE A 1 684 ? 3.102 -16.151 -5.557 1.00 89.94 684 PHE A CA 1
ATOM 5374 C C . PHE A 1 684 ? 3.853 -16.086 -4.222 1.00 89.94 684 PHE A C 1
ATOM 5376 O O . PHE A 1 684 ? 4.013 -15.004 -3.648 1.00 89.94 684 PHE A O 1
ATOM 5383 N N . SER A 1 685 ? 4.382 -17.220 -3.749 1.00 85.94 685 SER A N 1
ATOM 5384 C CA . SER A 1 685 ? 5.279 -17.218 -2.589 1.00 85.94 685 SER A CA 1
ATOM 5385 C C . SER A 1 685 ? 6.697 -16.788 -2.945 1.00 85.94 685 SER A C 1
ATOM 5387 O O . SER A 1 685 ? 7.396 -16.253 -2.081 1.00 85.94 685 SER A O 1
ATOM 5389 N N . ARG A 1 686 ? 7.143 -17.030 -4.182 1.00 88.56 686 ARG A N 1
ATOM 5390 C CA . ARG A 1 686 ? 8.533 -16.820 -4.611 1.00 88.56 686 ARG A CA 1
ATOM 5391 C C . ARG A 1 686 ? 8.585 -16.069 -5.946 1.00 88.56 686 ARG A C 1
ATOM 5393 O O . ARG A 1 686 ? 8.800 -16.694 -6.984 1.00 88.56 686 ARG A O 1
ATOM 5400 N N . PRO A 1 687 ? 8.476 -14.726 -5.941 1.00 88.19 687 PRO A N 1
ATOM 5401 C CA . PRO A 1 687 ? 8.414 -13.923 -7.168 1.00 88.19 687 PRO A CA 1
ATOM 5402 C C . PRO A 1 687 ? 9.614 -14.082 -8.111 1.00 88.19 687 PRO A C 1
ATOM 5404 O O . PRO A 1 687 ? 9.511 -13.771 -9.294 1.00 88.19 687 PRO A O 1
ATOM 5407 N N . LEU A 1 688 ? 10.744 -14.611 -7.622 1.00 90.50 688 LEU A N 1
ATOM 5408 C CA . LEU A 1 688 ? 11.910 -14.947 -8.443 1.00 90.50 688 LEU A CA 1
ATOM 5409 C C . LEU A 1 688 ? 11.584 -15.909 -9.596 1.00 90.50 688 LEU A C 1
ATOM 5411 O O . LEU A 1 688 ? 12.245 -15.840 -10.629 1.00 90.50 688 LEU A O 1
ATOM 5415 N N . TRP A 1 689 ? 10.552 -16.749 -9.475 1.00 93.50 689 TRP A N 1
ATOM 5416 C CA . TRP A 1 689 ? 10.112 -17.611 -10.575 1.00 93.50 689 TRP A CA 1
ATOM 5417 C C . TRP A 1 689 ? 9.695 -16.827 -11.826 1.00 93.50 689 TRP A C 1
ATOM 5419 O O . TRP A 1 689 ? 9.919 -17.312 -12.931 1.00 93.50 689 TRP A O 1
ATOM 5429 N N . ILE A 1 690 ? 9.213 -15.585 -11.689 1.00 94.56 690 ILE A N 1
ATOM 5430 C CA . ILE A 1 690 ? 8.897 -14.711 -12.833 1.00 94.56 690 ILE A CA 1
ATOM 5431 C C . ILE A 1 690 ? 10.142 -14.479 -13.694 1.00 94.56 690 ILE A C 1
ATOM 5433 O O . ILE A 1 690 ? 10.058 -14.475 -14.923 1.00 94.56 690 ILE A O 1
ATOM 5437 N N . VAL A 1 691 ? 11.313 -14.337 -13.062 1.00 94.06 691 VAL A N 1
ATOM 5438 C CA . VAL A 1 691 ? 12.582 -14.137 -13.771 1.00 94.06 691 VAL A CA 1
ATOM 5439 C C . VAL A 1 691 ? 12.871 -15.322 -14.679 1.00 94.06 691 VAL A C 1
ATOM 5441 O O . VAL A 1 691 ? 13.101 -15.153 -15.876 1.00 94.06 691 VAL A O 1
ATOM 5444 N N . PHE A 1 692 ? 12.822 -16.525 -14.117 1.00 95.06 692 PHE A N 1
ATOM 5445 C CA . PHE A 1 692 ? 13.187 -17.725 -14.849 1.00 95.06 692 PHE A CA 1
ATOM 5446 C C . PHE A 1 692 ? 12.141 -18.121 -15.890 1.00 95.06 692 PHE A C 1
ATOM 5448 O O . PHE A 1 692 ? 12.514 -18.474 -17.003 1.00 95.06 692 PHE A O 1
ATOM 5455 N N . LEU A 1 693 ? 10.853 -18.027 -15.552 1.00 94.94 693 LEU A N 1
ATOM 5456 C CA . LEU A 1 693 ? 9.759 -18.506 -16.397 1.00 94.94 693 LEU A CA 1
ATOM 5457 C C . LEU A 1 693 ? 9.348 -17.500 -17.475 1.00 94.94 693 LEU A C 1
ATOM 5459 O O . LEU A 1 693 ? 8.989 -17.918 -18.569 1.00 94.94 693 LEU A O 1
ATOM 5463 N N . TYR A 1 694 ? 9.422 -16.193 -17.205 1.00 96.31 694 TYR A N 1
ATOM 5464 C CA . TYR A 1 694 ? 8.869 -15.172 -18.105 1.00 96.31 694 TYR A CA 1
ATOM 5465 C C . TYR A 1 694 ? 9.904 -14.159 -18.595 1.00 96.31 694 TYR A C 1
ATOM 5467 O O . TYR A 1 694 ? 9.914 -13.828 -19.783 1.00 96.31 694 TYR A O 1
ATOM 5475 N N . ILE A 1 695 ? 10.830 -13.700 -17.748 1.00 95.62 695 ILE A N 1
ATOM 5476 C CA . ILE A 1 695 ? 11.835 -12.698 -18.154 1.00 95.62 695 ILE A CA 1
ATOM 5477 C C . ILE A 1 695 ? 12.898 -13.311 -19.074 1.00 95.62 695 ILE A C 1
ATOM 5479 O O . ILE A 1 695 ? 13.217 -12.724 -20.109 1.00 95.62 695 ILE A O 1
ATOM 5483 N N . ILE A 1 696 ? 13.430 -14.496 -18.747 1.00 96.12 696 ILE A N 1
ATOM 5484 C CA . ILE A 1 696 ? 14.432 -15.165 -19.594 1.00 96.12 696 ILE A CA 1
ATOM 5485 C C . ILE A 1 696 ? 13.869 -15.470 -20.992 1.00 96.12 696 ILE A C 1
ATOM 5487 O O . ILE A 1 696 ? 14.524 -15.094 -21.966 1.00 96.12 696 ILE A O 1
ATOM 5491 N N . PRO A 1 697 ? 12.668 -16.060 -21.158 1.00 95.81 697 PRO A N 1
ATOM 5492 C CA . PRO A 1 697 ? 12.086 -16.240 -22.489 1.00 95.81 697 PRO A CA 1
ATOM 5493 C C . PRO A 1 697 ? 11.832 -14.935 -23.245 1.00 95.81 697 PRO A C 1
ATOM 5495 O O . PRO A 1 697 ? 12.027 -14.889 -24.458 1.00 95.81 697 PRO A O 1
ATOM 5498 N N . SER A 1 698 ? 11.487 -13.858 -22.532 1.00 95.81 698 SER A N 1
ATOM 5499 C CA . SER A 1 698 ? 11.317 -12.516 -23.111 1.00 95.81 698 SER A CA 1
ATOM 5500 C C . SER A 1 698 ? 12.615 -11.934 -23.689 1.00 95.81 698 SER A C 1
ATOM 5502 O O . SER A 1 698 ? 12.561 -11.092 -24.580 1.00 95.81 698 SER A O 1
ATOM 5504 N N . LEU A 1 699 ? 13.781 -12.396 -23.223 1.00 95.00 699 LEU A N 1
ATOM 5505 C CA . LEU A 1 699 ? 15.089 -12.126 -23.834 1.00 95.00 699 LEU A CA 1
ATOM 5506 C C . LEU A 1 699 ? 15.409 -13.135 -24.944 1.00 95.00 699 LEU A C 1
ATOM 5508 O O . LEU A 1 699 ? 15.834 -12.765 -26.037 1.00 95.00 699 LEU A O 1
ATOM 5512 N N . LEU A 1 700 ? 15.226 -14.424 -24.652 1.00 95.56 700 LEU A N 1
ATOM 5513 C CA . LEU A 1 700 ? 15.671 -15.527 -25.495 1.00 95.56 700 LEU A CA 1
ATOM 5514 C C . LEU A 1 700 ? 14.938 -15.552 -26.839 1.00 95.56 700 LEU A C 1
ATOM 5516 O O . LEU A 1 700 ? 15.590 -15.630 -27.878 1.00 95.56 700 LEU A O 1
ATOM 5520 N N . VAL A 1 701 ? 13.604 -15.462 -26.836 1.00 95.81 701 VAL A N 1
ATOM 5521 C CA . VAL A 1 701 ? 12.785 -15.578 -28.053 1.00 95.81 701 VAL A CA 1
ATOM 5522 C C . VAL A 1 701 ? 13.129 -14.474 -29.064 1.00 95.81 701 VAL A C 1
ATOM 5524 O O . VAL A 1 701 ? 13.441 -14.815 -30.213 1.00 95.81 701 VAL A O 1
ATOM 5527 N N . PRO A 1 702 ? 13.196 -13.180 -28.681 1.00 95.19 702 PRO A N 1
ATOM 5528 C CA . PRO A 1 702 ? 13.629 -12.147 -29.612 1.00 95.19 702 PRO A CA 1
ATOM 5529 C C . PRO A 1 702 ? 15.080 -12.293 -30.074 1.00 95.19 702 PRO A C 1
ATOM 5531 O O . PRO A 1 702 ? 15.348 -12.108 -31.262 1.00 95.19 702 PRO A O 1
ATOM 5534 N N . MET A 1 703 ? 16.014 -12.686 -29.196 1.00 95.19 703 MET A N 1
ATOM 5535 C CA . MET A 1 703 ? 17.410 -12.910 -29.597 1.00 95.19 703 MET A CA 1
ATOM 5536 C C . MET A 1 703 ? 17.558 -14.064 -30.599 1.00 95.19 703 MET A C 1
ATOM 5538 O O . MET A 1 703 ? 18.361 -13.959 -31.532 1.00 95.19 703 MET A O 1
ATOM 5542 N N . VAL A 1 704 ? 16.796 -15.152 -30.439 1.00 94.62 704 VAL A N 1
ATOM 5543 C CA . VAL A 1 704 ? 16.770 -16.277 -31.387 1.00 94.62 704 VAL A CA 1
ATOM 5544 C C . VAL A 1 704 ? 16.218 -15.816 -32.732 1.00 94.62 704 VAL A C 1
ATOM 5546 O O . VAL A 1 704 ? 16.881 -16.018 -33.750 1.00 94.62 704 VAL A O 1
ATOM 5549 N N . LEU A 1 705 ? 15.058 -15.147 -32.749 1.00 94.50 705 LEU A N 1
ATOM 5550 C CA . LEU A 1 705 ? 14.446 -14.676 -33.995 1.00 94.50 705 LEU A CA 1
ATOM 5551 C C . LEU A 1 705 ? 15.369 -13.704 -34.740 1.00 94.50 705 LEU A C 1
ATOM 5553 O O . LEU A 1 705 ? 15.618 -13.872 -35.934 1.00 94.50 705 LEU A O 1
ATOM 5557 N N . LEU A 1 706 ? 15.949 -12.741 -34.024 1.00 93.56 706 LEU A N 1
ATOM 5558 C CA . LEU A 1 706 ? 16.912 -11.789 -34.568 1.00 93.56 706 LEU A CA 1
ATOM 5559 C C . LEU A 1 706 ? 18.157 -12.492 -35.138 1.00 93.56 706 LEU A C 1
ATOM 5561 O O . LEU A 1 706 ? 18.629 -12.171 -36.232 1.00 93.56 706 LEU A O 1
ATOM 5565 N N . SER A 1 707 ? 18.679 -13.497 -34.433 1.00 91.56 707 SER A N 1
ATOM 5566 C CA . SER A 1 707 ? 19.835 -14.284 -34.883 1.00 91.56 707 SER A CA 1
ATOM 5567 C C . SER A 1 707 ? 19.530 -15.142 -36.115 1.00 91.56 707 SER A C 1
ATOM 5569 O O . SER A 1 707 ? 20.428 -15.375 -36.922 1.00 91.56 707 SER A O 1
ATOM 5571 N N . LEU A 1 708 ? 18.289 -15.607 -36.280 1.00 92.06 708 LEU A N 1
ATOM 5572 C CA . LEU A 1 708 ? 17.846 -16.355 -37.460 1.00 92.06 708 LEU A CA 1
ATOM 5573 C C . LEU A 1 708 ? 17.671 -15.429 -38.666 1.00 92.06 708 LEU A C 1
ATOM 5575 O O . LEU A 1 708 ? 18.294 -15.655 -39.703 1.00 92.06 708 LEU A O 1
ATOM 5579 N N . VAL A 1 709 ? 16.900 -14.349 -38.515 1.00 92.25 709 VAL A N 1
ATOM 5580 C CA . VAL A 1 709 ? 16.602 -13.418 -39.614 1.00 92.25 709 VAL A CA 1
ATOM 5581 C C . VAL A 1 709 ? 17.849 -12.654 -40.064 1.00 92.25 709 VAL A C 1
ATOM 5583 O O . VAL A 1 709 ? 18.041 -12.427 -41.260 1.00 92.25 709 VAL A O 1
ATOM 5586 N N . SER A 1 710 ? 18.761 -12.326 -39.143 1.00 88.75 710 SER A N 1
ATOM 5587 C CA . SER A 1 710 ? 20.018 -11.657 -39.499 1.00 88.75 710 SER A CA 1
ATOM 5588 C C . SER A 1 710 ? 20.890 -12.473 -40.459 1.00 88.75 710 SER A C 1
ATOM 5590 O O . SER A 1 710 ? 21.632 -11.876 -41.238 1.00 88.75 710 SER A O 1
ATOM 5592 N N . ARG A 1 711 ? 20.779 -13.814 -40.492 1.00 88.31 711 ARG A N 1
ATOM 5593 C CA . ARG A 1 711 ? 21.483 -14.653 -41.486 1.00 88.31 711 ARG A CA 1
ATOM 5594 C C . ARG A 1 711 ? 21.053 -14.329 -42.914 1.00 88.31 711 ARG A C 1
ATOM 5596 O O . ARG A 1 711 ? 21.885 -14.370 -43.811 1.00 88.31 711 ARG A O 1
ATOM 5603 N N . TRP A 1 712 ? 19.788 -13.962 -43.110 1.00 88.00 712 TRP A N 1
ATOM 5604 C CA . TRP A 1 712 ? 19.241 -13.573 -44.411 1.00 88.00 712 TRP A CA 1
ATOM 5605 C C . TRP A 1 712 ? 19.478 -12.098 -44.751 1.00 88.00 712 TRP A C 1
ATOM 5607 O O . TRP A 1 712 ? 19.429 -11.725 -45.919 1.00 88.00 712 TRP A O 1
ATOM 5617 N N . GLN A 1 713 ? 19.758 -11.249 -43.757 1.00 87.69 713 GLN A N 1
ATOM 5618 C CA . GLN A 1 713 ? 20.064 -9.828 -43.972 1.00 87.69 713 GLN A CA 1
ATOM 5619 C C . GLN A 1 713 ? 21.553 -9.564 -44.246 1.00 87.69 713 GLN A C 1
ATOM 5621 O O . GLN A 1 713 ? 21.875 -8.635 -44.987 1.00 87.69 713 GLN A O 1
ATOM 5626 N N . ARG A 1 714 ? 22.457 -10.394 -43.707 1.00 85.00 714 ARG A N 1
ATOM 5627 C CA . ARG A 1 714 ? 23.920 -10.299 -43.903 1.00 85.00 714 ARG A CA 1
ATOM 5628 C C . ARG A 1 714 ? 24.390 -10.288 -45.372 1.00 85.00 714 ARG A C 1
ATOM 5630 O O . ARG A 1 714 ? 25.332 -9.559 -45.652 1.00 85.00 714 ARG A O 1
ATOM 5637 N N . PRO A 1 715 ? 23.767 -11.015 -46.322 1.00 84.25 715 PRO A N 1
ATOM 5638 C CA . PRO A 1 715 ? 24.138 -10.924 -47.737 1.00 84.25 715 PRO A CA 1
ATOM 5639 C C . PRO A 1 715 ? 23.896 -9.539 -48.355 1.00 84.25 715 PRO A C 1
ATOM 5641 O O . PRO A 1 715 ? 24.573 -9.174 -49.307 1.00 84.25 715 PRO A O 1
ATOM 5644 N N . VAL A 1 716 ? 22.934 -8.770 -47.827 1.00 83.31 716 VAL A N 1
ATOM 5645 C CA . VAL A 1 716 ? 22.604 -7.417 -48.312 1.00 83.31 716 VAL A CA 1
ATOM 5646 C C . VAL A 1 716 ? 23.366 -6.341 -47.534 1.00 83.31 716 VAL A C 1
ATOM 5648 O O . VAL A 1 716 ? 23.682 -5.292 -48.082 1.00 83.31 716 VAL A O 1
ATOM 5651 N N . ILE A 1 717 ? 23.658 -6.587 -46.254 1.00 83.06 717 ILE A N 1
ATOM 5652 C CA . ILE A 1 717 ? 24.377 -5.666 -45.367 1.00 83.06 717 ILE A CA 1
ATOM 5653 C C . ILE A 1 717 ? 25.634 -6.374 -44.861 1.00 83.06 717 ILE A C 1
ATOM 5655 O O . ILE A 1 717 ? 25.570 -7.173 -43.925 1.00 83.06 717 ILE A O 1
ATOM 5659 N N . GLY A 1 718 ? 26.783 -6.063 -45.464 1.00 72.12 718 GLY A N 1
ATOM 5660 C CA . GLY A 1 718 ? 28.045 -6.747 -45.160 1.00 72.12 718 GLY A CA 1
ATOM 5661 C C . GLY A 1 718 ? 28.595 -6.472 -43.753 1.00 72.12 718 GLY A C 1
ATOM 5662 O O . GLY A 1 718 ? 29.227 -7.340 -43.154 1.00 72.12 718 GLY A O 1
ATOM 5663 N N . SER A 1 719 ? 28.334 -5.288 -43.189 1.00 84.31 719 SER A N 1
ATOM 5664 C CA . SER A 1 719 ? 28.866 -4.871 -41.884 1.00 84.31 719 SER A CA 1
ATOM 5665 C C . SER A 1 719 ? 27.910 -5.211 -40.723 1.00 84.31 719 SER A C 1
ATOM 5667 O O . SER A 1 719 ? 26.784 -4.701 -40.685 1.00 84.31 719 SER A O 1
ATOM 5669 N N . PRO A 1 720 ? 28.346 -5.992 -39.705 1.00 85.69 720 PRO A N 1
ATOM 5670 C CA . PRO A 1 720 ? 27.545 -6.272 -38.506 1.00 85.69 720 PRO A CA 1
ATOM 5671 C C . PRO A 1 720 ? 27.148 -5.015 -37.722 1.00 85.69 720 PRO A C 1
ATOM 5673 O O . PRO A 1 720 ? 26.088 -4.981 -37.103 1.00 85.69 720 PRO A O 1
ATOM 5676 N N . TRP A 1 721 ? 27.979 -3.970 -37.774 1.00 85.88 721 TRP A N 1
ATOM 5677 C CA . TRP A 1 721 ? 27.729 -2.689 -37.110 1.00 85.88 721 TRP A CA 1
ATOM 5678 C C . TRP A 1 721 ? 26.603 -1.905 -37.782 1.00 85.88 721 TRP A C 1
ATOM 5680 O O . TRP A 1 721 ? 25.784 -1.296 -37.099 1.00 85.88 721 TRP A O 1
ATOM 5690 N N . THR A 1 722 ? 26.515 -1.973 -39.109 1.00 86.25 722 THR A N 1
ATOM 5691 C CA . THR A 1 722 ? 25.433 -1.340 -39.873 1.00 86.25 722 THR A CA 1
ATOM 5692 C C . THR A 1 722 ? 24.112 -2.072 -39.650 1.00 86.25 722 THR A C 1
ATOM 5694 O O . THR A 1 722 ? 23.066 -1.439 -39.519 1.00 86.25 722 THR A O 1
ATOM 5697 N N . LEU A 1 723 ? 24.154 -3.403 -39.510 1.00 89.00 723 LEU A N 1
ATOM 5698 C CA . LEU A 1 723 ? 22.979 -4.192 -39.141 1.00 89.00 723 LEU A CA 1
ATOM 5699 C C . LEU A 1 723 ? 22.520 -3.898 -37.702 1.00 89.00 723 LEU A C 1
ATOM 5701 O O . LEU A 1 723 ? 21.331 -3.690 -37.480 1.00 89.00 723 LEU A O 1
ATOM 5705 N N . PHE A 1 724 ? 23.448 -3.819 -36.742 1.00 90.94 724 PHE A N 1
ATOM 5706 C CA . PHE A 1 724 ? 23.156 -3.368 -35.376 1.00 90.94 724 PHE A CA 1
ATOM 5707 C C . PHE A 1 724 ? 22.478 -1.993 -35.378 1.00 90.94 724 PHE A C 1
ATOM 5709 O O . PHE A 1 724 ? 21.440 -1.821 -34.741 1.00 90.94 724 PHE A O 1
ATOM 5716 N N . GLN A 1 725 ? 23.023 -1.041 -36.142 1.00 89.31 725 GLN A N 1
ATOM 5717 C CA . GLN A 1 725 ? 22.482 0.309 -36.240 1.00 89.31 725 GLN A CA 1
ATOM 5718 C C . GLN A 1 725 ? 21.061 0.325 -36.814 1.00 89.31 725 GLN A C 1
ATOM 5720 O O . GLN A 1 725 ? 20.202 1.015 -36.279 1.00 89.31 725 GLN A O 1
ATOM 5725 N N . LEU A 1 726 ? 20.779 -0.480 -37.843 1.00 91.12 726 LEU A N 1
ATOM 5726 C CA . LEU A 1 726 ? 19.432 -0.612 -38.408 1.00 91.12 726 LEU A CA 1
ATOM 5727 C C . LEU A 1 726 ? 18.412 -1.114 -37.383 1.00 91.12 726 LEU A C 1
ATOM 5729 O O . LEU A 1 726 ? 17.295 -0.602 -37.335 1.00 91.12 726 LEU A O 1
ATOM 5733 N N . TYR A 1 727 ? 18.774 -2.095 -36.553 1.00 93.25 727 TYR A N 1
ATOM 5734 C CA . TYR A 1 727 ? 17.892 -2.553 -35.477 1.00 93.25 727 TYR A CA 1
ATOM 5735 C C . TYR A 1 727 ? 17.757 -1.511 -34.362 1.00 93.25 727 TYR A C 1
ATOM 5737 O O . TYR A 1 727 ? 16.653 -1.309 -33.867 1.00 93.25 727 TYR A O 1
ATOM 5745 N N . TYR A 1 728 ? 18.830 -0.796 -34.015 1.00 93.19 728 TYR A N 1
ATOM 5746 C CA . TYR A 1 728 ? 18.772 0.325 -33.073 1.00 93.19 728 TYR A CA 1
ATOM 5747 C C . TYR A 1 728 ? 17.804 1.418 -33.556 1.00 93.19 728 TYR A C 1
ATOM 5749 O O . TYR A 1 728 ? 16.918 1.831 -32.812 1.00 93.19 728 TYR A O 1
ATOM 5757 N N . ASP A 1 729 ? 17.911 1.824 -34.825 1.00 93.31 729 ASP A N 1
ATOM 5758 C CA . ASP A 1 729 ? 17.015 2.799 -35.454 1.00 93.31 729 ASP A CA 1
ATOM 5759 C C . ASP A 1 729 ? 15.578 2.253 -35.586 1.00 93.31 729 ASP A C 1
ATOM 5761 O O . ASP A 1 729 ? 14.613 3.007 -35.477 1.00 93.31 729 ASP A O 1
ATOM 5765 N N . SER A 1 730 ? 15.404 0.934 -35.740 1.00 94.38 730 SER A N 1
ATOM 5766 C CA . SER A 1 730 ? 14.078 0.295 -35.732 1.00 94.38 730 SER A CA 1
ATOM 5767 C C . SER A 1 730 ? 13.390 0.441 -34.373 1.00 94.38 730 SER A C 1
ATOM 5769 O O . SER A 1 730 ? 12.239 0.873 -34.313 1.00 94.38 730 SER A O 1
ATOM 5771 N N . TYR A 1 731 ? 14.093 0.134 -33.277 1.00 95.19 731 TYR A N 1
ATOM 5772 C CA . TYR A 1 731 ? 13.564 0.328 -31.924 1.00 95.19 731 TYR A CA 1
ATOM 5773 C C . TYR A 1 731 ? 13.312 1.811 -31.624 1.00 95.19 731 TYR A C 1
ATOM 5775 O O . TYR A 1 731 ? 12.265 2.140 -31.067 1.00 95.19 731 TYR A O 1
ATOM 5783 N N . GLN A 1 732 ? 14.196 2.707 -32.081 1.00 95.06 732 GLN A N 1
ATOM 5784 C CA . GLN A 1 732 ? 13.997 4.156 -32.001 1.00 95.06 732 GLN A CA 1
ATOM 5785 C C . GLN A 1 732 ? 12.679 4.589 -32.655 1.00 95.06 732 GLN A C 1
ATOM 5787 O O . GLN A 1 732 ? 11.914 5.347 -32.055 1.00 95.06 732 GLN A O 1
ATOM 5792 N N . LEU A 1 733 ? 12.373 4.092 -33.858 1.00 95.19 733 LEU A N 1
ATOM 5793 C CA . LEU A 1 733 ? 11.130 4.419 -34.560 1.00 95.19 733 LEU A CA 1
ATOM 5794 C C . LEU A 1 733 ? 9.889 3.876 -33.846 1.00 95.19 733 LEU A C 1
ATOM 5796 O O . LEU A 1 733 ? 8.897 4.596 -33.750 1.00 95.19 733 LEU A O 1
ATOM 5800 N N . ILE A 1 734 ? 9.946 2.656 -33.305 1.00 95.50 734 ILE A N 1
ATOM 5801 C CA . ILE A 1 734 ? 8.831 2.073 -32.544 1.00 95.50 734 ILE A CA 1
ATOM 5802 C C . ILE A 1 734 ? 8.527 2.916 -31.296 1.00 95.50 734 ILE A C 1
ATOM 5804 O O . ILE A 1 734 ? 7.379 3.302 -31.076 1.00 95.50 734 ILE A O 1
ATOM 5808 N N . TRP A 1 735 ? 9.545 3.277 -30.509 1.00 96.00 735 TRP A N 1
ATOM 5809 C CA . TRP A 1 735 ? 9.361 4.133 -29.331 1.00 96.00 735 TRP A CA 1
ATOM 5810 C C . TRP A 1 735 ? 8.903 5.549 -29.695 1.00 96.00 735 TRP A C 1
ATOM 5812 O O . TRP A 1 735 ? 8.066 6.125 -29.002 1.00 96.00 735 TRP A O 1
ATOM 5822 N N . THR A 1 736 ? 9.384 6.089 -30.817 1.00 96.56 736 THR A N 1
ATOM 5823 C CA . THR A 1 736 ? 8.937 7.391 -31.338 1.00 96.56 736 THR A CA 1
ATOM 5824 C C . THR A 1 736 ? 7.465 7.350 -31.732 1.00 96.56 736 THR A C 1
ATOM 5826 O O . THR A 1 736 ? 6.726 8.278 -31.418 1.00 96.56 736 THR A O 1
ATOM 5829 N N . PHE A 1 737 ? 7.013 6.263 -32.358 1.00 95.50 737 PHE A N 1
ATOM 5830 C CA . PHE A 1 737 ? 5.603 6.055 -32.673 1.00 95.50 737 PHE A CA 1
ATOM 5831 C C . PHE A 1 737 ? 4.741 5.989 -31.404 1.00 95.50 737 PHE A C 1
ATOM 5833 O O . PHE A 1 737 ? 3.720 6.670 -31.335 1.00 95.50 737 PHE A O 1
ATOM 5840 N N . LEU A 1 738 ? 5.176 5.262 -30.365 1.00 94.50 738 LEU A N 1
ATOM 5841 C CA . LEU A 1 738 ? 4.484 5.228 -29.067 1.00 94.50 738 LEU A CA 1
ATOM 5842 C C . LEU A 1 738 ? 4.436 6.609 -28.390 1.00 94.50 738 LEU A C 1
ATOM 5844 O O . LEU A 1 738 ? 3.425 6.966 -27.781 1.00 94.50 738 LEU A O 1
ATOM 5848 N N . LEU A 1 739 ? 5.496 7.412 -28.518 1.00 95.62 739 LEU A N 1
ATOM 5849 C CA . LEU A 1 739 ? 5.520 8.782 -28.005 1.00 95.62 739 LEU A CA 1
ATOM 5850 C C . LEU A 1 739 ? 4.535 9.683 -28.763 1.00 95.62 739 LEU A C 1
ATOM 5852 O O . LEU A 1 739 ? 3.770 10.407 -28.133 1.00 95.62 739 LEU A O 1
ATOM 5856 N N . VAL A 1 740 ? 4.488 9.594 -30.097 1.00 96.00 740 VAL A N 1
ATOM 5857 C CA . VAL A 1 740 ? 3.506 10.318 -30.925 1.00 96.00 740 VAL A CA 1
ATOM 5858 C C . VAL A 1 740 ? 2.079 9.910 -30.563 1.00 96.00 740 VAL A C 1
ATOM 5860 O O . VAL A 1 740 ? 1.231 10.778 -30.374 1.00 96.00 740 VAL A O 1
ATOM 5863 N N . LEU A 1 741 ? 1.820 8.613 -30.383 1.00 95.31 741 LEU A N 1
ATOM 5864 C CA . LEU A 1 741 ? 0.527 8.096 -29.931 1.00 95.31 741 LEU A CA 1
ATOM 5865 C C . LEU A 1 741 ? 0.120 8.703 -28.580 1.00 95.31 741 LEU A C 1
ATOM 5867 O O . LEU A 1 741 ? -1.024 9.117 -28.393 1.00 95.31 741 LEU A O 1
ATOM 5871 N N . SER A 1 742 ? 1.087 8.814 -27.665 1.00 91.56 742 SER A N 1
ATOM 5872 C CA . SER A 1 742 ? 0.887 9.427 -26.349 1.00 91.56 742 SER A CA 1
ATOM 5873 C C . SER A 1 742 ? 0.550 10.917 -26.451 1.00 91.56 742 SER A C 1
ATOM 5875 O O . SER A 1 742 ? -0.279 11.402 -25.686 1.00 91.56 742 SER A O 1
ATOM 5877 N N . ILE A 1 743 ? 1.140 11.638 -27.411 1.00 91.44 743 ILE A N 1
ATOM 5878 C CA . ILE A 1 743 ? 0.822 13.048 -27.680 1.00 91.44 743 ILE A CA 1
ATOM 5879 C C . ILE A 1 743 ? -0.594 13.181 -28.262 1.00 91.44 743 ILE A C 1
ATOM 5881 O O . ILE A 1 743 ? -1.385 13.975 -27.758 1.00 91.44 743 ILE A O 1
ATOM 5885 N N . VAL A 1 744 ? -0.930 12.390 -29.290 1.00 92.94 744 VAL A N 1
ATOM 5886 C CA . VAL A 1 744 ? -2.214 12.472 -30.015 1.00 92.94 744 VAL A CA 1
ATOM 5887 C C . VAL A 1 744 ? -3.398 12.160 -29.101 1.00 92.94 744 VAL A C 1
ATOM 5889 O O . VAL A 1 744 ? -4.376 12.904 -29.088 1.00 92.94 744 VAL A O 1
ATOM 5892 N N . PHE A 1 745 ? -3.300 11.101 -28.295 1.00 90.56 745 PHE A N 1
ATOM 5893 C CA . PHE A 1 745 ? -4.353 10.720 -27.348 1.00 90.56 745 PHE A CA 1
ATOM 5894 C C . PHE A 1 745 ? -4.244 11.417 -25.988 1.00 90.56 745 PHE A C 1
ATOM 5896 O O . PHE A 1 745 ? -4.999 11.089 -25.075 1.00 90.56 745 PHE A O 1
ATOM 5903 N N . LYS A 1 746 ? -3.310 12.366 -25.828 1.00 85.38 746 LYS A N 1
ATOM 5904 C CA . LYS A 1 746 ? -3.059 13.082 -24.566 1.00 85.38 746 LYS A CA 1
ATOM 5905 C C . LYS A 1 746 ? -2.850 12.145 -23.364 1.00 85.38 746 LYS A C 1
ATOM 5907 O O . LYS A 1 746 ? -3.319 12.402 -22.253 1.00 85.38 746 LYS A O 1
ATOM 5912 N N . ILE A 1 747 ? -2.125 11.047 -23.577 1.00 84.12 747 ILE A N 1
ATOM 5913 C CA . ILE A 1 747 ? -1.811 10.064 -22.539 1.00 84.12 747 ILE A CA 1
ATOM 5914 C C . ILE A 1 747 ? -0.750 10.647 -21.601 1.00 84.12 747 ILE A C 1
ATOM 5916 O O . ILE A 1 747 ? 0.385 10.919 -21.996 1.00 84.12 747 ILE A O 1
ATOM 5920 N N . ARG A 1 748 ? -1.098 10.789 -20.318 1.00 76.69 748 ARG A N 1
ATOM 5921 C CA . ARG A 1 748 ? -0.231 11.418 -19.303 1.00 76.69 748 ARG A CA 1
ATOM 5922 C C . ARG A 1 748 ? 1.021 10.598 -18.961 1.00 76.69 748 ARG A C 1
ATOM 5924 O O . ARG A 1 748 ? 2.007 11.165 -18.509 1.00 76.69 748 ARG A O 1
ATOM 5931 N N . SER A 1 749 ? 1.024 9.289 -19.227 1.00 80.69 749 SER A N 1
ATOM 5932 C CA . SER A 1 749 ? 2.188 8.406 -19.034 1.00 80.69 749 SER A CA 1
ATOM 5933 C C . SER A 1 749 ? 3.247 8.499 -20.148 1.00 80.69 749 SER A C 1
ATOM 5935 O O . SER A 1 749 ? 4.197 7.714 -20.154 1.00 80.69 749 SER A O 1
ATOM 5937 N N . GLY A 1 750 ? 3.143 9.482 -21.054 1.00 84.06 750 GLY A N 1
ATOM 5938 C CA . GLY A 1 750 ? 4.085 9.715 -22.158 1.00 84.06 750 GLY A CA 1
ATOM 5939 C C . GLY A 1 750 ? 5.550 9.942 -21.748 1.00 84.06 750 GLY A C 1
ATOM 5940 O O . GLY A 1 750 ? 6.438 9.881 -22.594 1.00 84.06 750 GLY A O 1
ATOM 5941 N N . LEU A 1 751 ? 5.840 10.131 -20.458 1.00 85.94 751 LEU A N 1
ATOM 5942 C CA . LEU A 1 751 ? 7.208 10.210 -19.945 1.00 85.94 751 LEU A CA 1
ATOM 5943 C C . LEU A 1 751 ? 8.002 8.900 -20.121 1.00 85.94 751 LEU A C 1
ATOM 5945 O O . LEU A 1 751 ? 9.205 8.946 -20.366 1.00 85.94 751 LEU A O 1
ATOM 5949 N N . VAL A 1 752 ? 7.350 7.734 -20.036 1.00 89.44 752 VAL A N 1
ATOM 5950 C CA . VAL A 1 752 ? 8.019 6.436 -20.252 1.00 89.44 752 VAL A CA 1
ATOM 5951 C C . VAL A 1 752 ? 8.563 6.324 -21.684 1.00 89.44 752 VAL A C 1
ATOM 5953 O O . VAL A 1 752 ? 9.772 6.130 -21.837 1.00 89.44 752 VAL A O 1
ATOM 5956 N N . PRO A 1 753 ? 7.745 6.494 -22.747 1.00 93.19 753 PRO A N 1
ATOM 5957 C CA . PRO A 1 753 ? 8.272 6.503 -24.107 1.00 93.19 753 PRO A CA 1
ATOM 5958 C C . PRO A 1 753 ? 9.210 7.691 -24.364 1.00 93.19 753 PRO A C 1
ATOM 5960 O O . PRO A 1 753 ? 10.175 7.525 -25.102 1.00 93.19 753 PRO A O 1
ATOM 5963 N N . LEU A 1 754 ? 9.020 8.852 -23.718 1.00 93.62 754 LEU A N 1
ATOM 5964 C CA . LEU A 1 754 ? 9.951 9.983 -23.826 1.00 93.62 754 LEU A CA 1
ATOM 5965 C C . LEU A 1 754 ? 11.381 9.586 -23.438 1.00 93.62 754 LEU A C 1
ATOM 5967 O O . LEU A 1 754 ? 12.309 9.890 -24.184 1.00 93.62 754 LEU A O 1
ATOM 5971 N N . MET A 1 755 ? 11.579 8.886 -22.316 1.00 92.19 755 MET A N 1
ATOM 5972 C CA . MET A 1 755 ? 12.920 8.459 -21.894 1.00 92.19 755 MET A CA 1
ATOM 5973 C C . MET A 1 755 ? 13.567 7.505 -22.913 1.00 92.19 755 MET A C 1
ATOM 5975 O O . MET A 1 755 ? 14.743 7.659 -23.244 1.00 92.19 755 MET A O 1
ATOM 5979 N N . TRP A 1 756 ? 12.790 6.567 -23.462 1.00 94.50 756 TRP A N 1
ATOM 5980 C CA . TRP A 1 756 ? 13.252 5.611 -24.478 1.00 94.50 756 TRP A CA 1
ATOM 5981 C C . TRP A 1 756 ? 13.458 6.207 -25.876 1.00 94.50 756 TRP A C 1
ATOM 5983 O O . TRP A 1 756 ? 14.054 5.553 -26.730 1.00 94.50 756 TRP A O 1
ATOM 5993 N N . VAL A 1 757 ? 13.003 7.437 -26.113 1.00 96.12 757 VAL A N 1
ATOM 5994 C CA . VAL A 1 757 ? 13.258 8.193 -27.346 1.00 96.12 757 VAL A CA 1
ATOM 5995 C C . VAL A 1 757 ? 14.427 9.159 -27.156 1.00 96.12 757 VAL A C 1
ATOM 5997 O O . VAL A 1 757 ? 15.344 9.186 -27.976 1.00 96.12 757 VAL A O 1
ATOM 6000 N N . LEU A 1 758 ? 14.411 9.942 -26.075 1.00 95.38 758 LEU A N 1
ATOM 6001 C CA . LEU A 1 758 ? 15.337 11.047 -25.836 1.00 95.38 758 LEU A CA 1
ATOM 6002 C C . LEU A 1 758 ? 16.771 10.568 -25.584 1.00 95.38 758 LEU A C 1
ATOM 6004 O O . LEU A 1 758 ? 17.693 11.034 -26.253 1.00 95.38 758 LEU A O 1
ATOM 6008 N N . PHE A 1 759 ? 16.967 9.639 -24.642 1.00 94.88 759 PHE A N 1
ATOM 6009 C CA . PHE A 1 759 ? 18.308 9.192 -24.250 1.00 94.88 759 PHE A CA 1
ATOM 6010 C C . PHE A 1 759 ? 19.026 8.460 -25.395 1.00 94.88 759 PHE A C 1
ATOM 6012 O O . PHE A 1 759 ? 20.130 8.876 -25.748 1.00 94.88 759 PHE A O 1
ATOM 6019 N N . PRO A 1 760 ? 18.415 7.457 -26.056 1.00 93.38 760 PRO A N 1
ATOM 6020 C CA . PRO A 1 760 ? 18.981 6.850 -27.261 1.00 93.38 760 PRO A CA 1
ATOM 6021 C C . PRO A 1 760 ? 19.284 7.839 -28.402 1.00 93.38 760 PRO A C 1
ATOM 6023 O O . PRO A 1 760 ? 20.357 7.772 -29.010 1.00 93.38 760 PRO A O 1
ATOM 6026 N N . ALA A 1 761 ? 18.402 8.814 -28.667 1.00 93.81 761 ALA A N 1
ATOM 6027 C CA . ALA A 1 761 ? 18.637 9.817 -29.710 1.00 93.81 761 ALA A CA 1
ATOM 6028 C C . ALA A 1 761 ? 19.844 10.720 -29.397 1.00 93.81 761 ALA A C 1
ATOM 6030 O O . ALA A 1 761 ? 20.665 10.972 -30.286 1.00 93.81 761 ALA A O 1
ATOM 6031 N N . LEU A 1 762 ? 19.978 11.164 -28.140 1.00 92.38 762 LEU A N 1
ATOM 6032 C CA . LEU A 1 762 ? 21.144 11.907 -27.649 1.00 92.38 762 LEU A CA 1
ATOM 6033 C C . LEU A 1 762 ? 22.418 11.056 -27.706 1.00 92.38 762 LEU A C 1
ATOM 6035 O O . LEU A 1 762 ? 23.457 11.536 -28.159 1.00 92.38 762 LEU A O 1
ATOM 6039 N N . GLY A 1 763 ? 22.331 9.782 -27.316 1.00 90.50 763 GLY A N 1
ATOM 6040 C CA . GLY A 1 763 ? 23.437 8.829 -27.389 1.00 90.50 763 GLY A CA 1
ATOM 6041 C C . GLY A 1 763 ? 23.980 8.669 -28.807 1.00 90.50 763 GLY A C 1
ATOM 6042 O O . GLY A 1 763 ? 25.190 8.748 -29.015 1.00 90.50 763 GLY A O 1
ATOM 6043 N N . ASN A 1 764 ? 23.100 8.538 -29.802 1.00 88.94 764 ASN A N 1
ATOM 6044 C CA . ASN A 1 764 ? 23.492 8.504 -31.214 1.00 88.94 764 ASN A CA 1
ATOM 6045 C C . ASN A 1 764 ? 24.195 9.797 -31.662 1.00 88.94 764 ASN A C 1
ATOM 6047 O O . ASN A 1 764 ? 25.183 9.736 -32.393 1.00 88.94 764 ASN A O 1
ATOM 6051 N N . LEU A 1 765 ? 23.730 10.966 -31.208 1.00 87.00 765 LEU A N 1
ATOM 6052 C CA . LEU A 1 765 ? 24.362 12.244 -31.545 1.00 87.00 765 LEU A CA 1
ATOM 6053 C C . LEU A 1 765 ? 25.767 12.361 -30.935 1.00 87.00 765 LEU A C 1
ATOM 6055 O O . LEU A 1 765 ? 26.702 12.738 -31.642 1.00 87.00 765 LEU A O 1
ATOM 6059 N N . MET A 1 766 ? 25.908 12.002 -29.654 1.00 86.50 766 MET A N 1
ATOM 6060 C CA . MET A 1 766 ? 27.173 12.036 -28.911 1.00 86.50 766 MET A CA 1
ATOM 6061 C C . MET A 1 766 ? 28.187 11.000 -29.403 1.00 86.50 766 MET A C 1
ATOM 6063 O O . MET A 1 766 ? 29.395 11.247 -29.388 1.00 86.50 766 MET A O 1
ATOM 6067 N N . ARG A 1 767 ? 27.714 9.837 -29.859 1.00 83.75 767 ARG A N 1
ATOM 6068 C CA . ARG A 1 767 ? 28.570 8.794 -30.430 1.00 83.75 767 ARG A CA 1
ATOM 6069 C C . ARG A 1 767 ? 29.372 9.330 -31.610 1.00 83.75 767 ARG A C 1
ATOM 6071 O O . ARG A 1 767 ? 30.572 9.087 -31.693 1.00 83.75 767 ARG A O 1
ATOM 6078 N N . ASP A 1 768 ? 28.723 10.061 -32.509 1.00 72.56 768 ASP A N 1
ATOM 6079 C CA . ASP A 1 768 ? 29.363 10.547 -33.730 1.00 72.56 768 ASP A CA 1
ATOM 6080 C C . ASP A 1 768 ? 30.385 11.663 -33.462 1.00 72.56 768 ASP A C 1
ATOM 6082 O O . ASP A 1 768 ? 31.337 11.806 -34.231 1.00 72.56 768 ASP A O 1
ATOM 6086 N N . THR A 1 769 ? 30.200 12.447 -32.394 1.00 75.31 769 THR A N 1
ATOM 6087 C CA . THR A 1 769 ? 31.130 13.513 -31.992 1.00 75.31 769 THR A CA 1
ATOM 6088 C C . THR A 1 769 ? 32.324 12.989 -31.204 1.00 75.31 769 THR A C 1
ATOM 6090 O O . THR A 1 769 ? 33.443 13.411 -31.477 1.00 75.31 769 THR A O 1
ATOM 6093 N N . PHE A 1 770 ? 32.121 12.063 -30.260 1.00 74.19 770 PHE A N 1
ATOM 6094 C CA . PHE A 1 770 ? 33.168 11.672 -29.304 1.00 74.19 770 PHE A CA 1
ATOM 6095 C C . PHE A 1 770 ? 33.693 10.237 -29.471 1.00 74.19 770 PHE A C 1
ATOM 6097 O O . PHE A 1 770 ? 34.845 9.971 -29.140 1.00 74.19 770 PHE A O 1
ATOM 6104 N N . PHE A 1 771 ? 32.896 9.304 -30.006 1.00 72.38 771 PHE A N 1
ATOM 6105 C CA . PHE A 1 771 ? 33.208 7.861 -30.013 1.00 72.38 771 PHE A CA 1
ATOM 6106 C C . PHE A 1 771 ? 33.213 7.221 -31.410 1.00 72.38 771 PHE A C 1
ATOM 6108 O O . PHE A 1 771 ? 33.207 5.997 -31.530 1.00 72.38 771 PHE A O 1
ATOM 6115 N N . ARG A 1 772 ? 33.281 8.024 -32.480 1.00 68.06 772 ARG A N 1
ATOM 6116 C CA . ARG A 1 772 ? 33.153 7.579 -33.883 1.00 68.06 772 ARG A CA 1
ATOM 6117 C C . ARG A 1 772 ? 34.099 6.439 -34.294 1.00 68.06 772 ARG A C 1
ATOM 6119 O O . ARG A 1 772 ? 33.744 5.641 -35.156 1.00 68.06 772 ARG A O 1
ATOM 6126 N N . HIS A 1 773 ? 35.285 6.355 -33.687 1.00 69.00 773 HIS A N 1
ATOM 6127 C CA . HIS A 1 773 ? 36.323 5.372 -34.032 1.00 69.00 773 HIS A CA 1
ATOM 6128 C C . HIS A 1 773 ? 36.483 4.254 -32.984 1.00 69.00 773 HIS A C 1
ATOM 6130 O O . HIS A 1 773 ? 37.209 3.289 -33.222 1.00 69.00 773 HIS A O 1
ATOM 6136 N N . CYS A 1 774 ? 35.803 4.348 -31.838 1.00 72.00 774 CYS A N 1
ATOM 6137 C CA . CYS A 1 774 ? 35.919 3.374 -30.755 1.00 72.00 774 CYS A CA 1
ATOM 6138 C C . CYS A 1 774 ? 34.940 2.215 -30.991 1.00 72.00 774 CYS A C 1
ATOM 6140 O O . CYS A 1 774 ? 33.729 2.396 -30.899 1.00 72.00 774 CYS A O 1
ATOM 6142 N N . LYS A 1 775 ? 35.464 1.021 -31.295 1.00 74.38 775 LYS A N 1
ATOM 6143 C CA . LYS A 1 775 ? 34.698 -0.241 -31.433 1.00 74.38 775 LYS A CA 1
ATOM 6144 C C . LYS A 1 775 ? 35.095 -1.288 -30.381 1.00 74.38 775 LYS A C 1
ATOM 6146 O O . LYS A 1 775 ? 34.886 -2.484 -30.564 1.00 74.38 775 LYS A O 1
ATOM 6151 N N . ASP A 1 776 ? 35.726 -0.833 -29.306 1.00 78.75 776 ASP A N 1
ATOM 6152 C CA . ASP A 1 776 ? 36.235 -1.625 -28.189 1.00 78.75 776 ASP A CA 1
ATOM 6153 C C . ASP A 1 776 ? 35.293 -1.553 -26.970 1.00 78.75 776 ASP A C 1
ATOM 6155 O O . ASP A 1 776 ? 34.183 -1.025 -27.050 1.00 78.75 776 ASP A O 1
ATOM 6159 N N . SER A 1 777 ? 35.720 -2.089 -25.819 1.00 78.62 777 SER A N 1
ATOM 6160 C CA . SER A 1 777 ? 34.916 -2.125 -24.581 1.00 78.62 777 SER A CA 1
ATOM 6161 C C . SER A 1 777 ? 34.373 -0.746 -24.164 1.00 78.62 777 SER A C 1
ATOM 6163 O O . SER A 1 777 ? 33.279 -0.642 -23.611 1.00 78.62 777 SER A O 1
ATOM 6165 N N . ARG A 1 778 ? 35.084 0.338 -24.510 1.00 85.94 778 ARG A N 1
ATOM 6166 C CA . ARG A 1 778 ? 34.663 1.720 -24.227 1.00 85.94 778 ARG A CA 1
ATOM 6167 C C . ARG A 1 778 ? 33.335 2.076 -24.898 1.00 85.94 778 ARG A C 1
ATOM 6169 O O . ARG A 1 778 ? 32.532 2.784 -24.298 1.00 85.94 778 ARG A O 1
ATOM 6176 N N . TRP A 1 779 ? 33.072 1.554 -26.097 1.00 86.56 779 TRP A N 1
ATOM 6177 C CA . TRP A 1 779 ? 31.793 1.759 -26.782 1.00 86.56 779 TRP A CA 1
ATOM 6178 C C . TRP A 1 779 ? 30.637 1.056 -26.064 1.00 86.56 779 TRP A C 1
ATOM 6180 O O . TRP A 1 779 ? 29.561 1.632 -25.922 1.00 86.56 779 TRP A O 1
ATOM 6190 N N . LEU A 1 780 ? 30.864 -0.164 -25.564 1.00 86.19 780 LEU A N 1
ATOM 6191 C CA . LEU A 1 780 ? 29.848 -0.906 -24.816 1.00 86.19 780 LEU A CA 1
ATOM 6192 C C . LEU A 1 780 ? 29.498 -0.189 -23.506 1.00 86.19 780 LEU A C 1
ATOM 6194 O O . LEU A 1 780 ? 28.320 -0.047 -23.187 1.00 86.19 780 LEU A O 1
ATOM 6198 N N . VAL A 1 781 ? 30.511 0.305 -22.784 1.00 88.44 781 VAL A N 1
ATOM 6199 C CA . VAL A 1 781 ? 30.309 1.120 -21.576 1.00 88.44 781 VAL A CA 1
ATOM 6200 C C . VAL A 1 781 ? 29.504 2.375 -21.911 1.00 88.44 781 VAL A C 1
ATOM 6202 O O . VAL A 1 781 ? 28.527 2.658 -21.229 1.00 88.44 781 VAL A O 1
ATOM 6205 N N . PHE A 1 782 ? 29.843 3.086 -22.990 1.00 90.25 782 PHE A N 1
ATOM 6206 C CA . PHE A 1 782 ? 29.078 4.251 -23.442 1.00 90.25 782 PHE A CA 1
ATOM 6207 C C . PHE A 1 782 ? 27.610 3.908 -23.751 1.00 90.25 782 PHE A C 1
ATOM 6209 O O . PHE A 1 782 ? 26.708 4.588 -23.262 1.00 90.25 782 PHE A O 1
ATOM 6216 N N . HIS A 1 783 ? 27.360 2.835 -24.510 1.00 88.38 783 HIS A N 1
ATOM 6217 C CA . HIS A 1 783 ? 26.007 2.378 -24.846 1.00 88.38 783 HIS A CA 1
ATOM 6218 C C . HIS A 1 783 ? 25.185 2.068 -23.590 1.00 88.38 783 HIS A C 1
ATOM 6220 O O . HIS A 1 783 ? 24.049 2.518 -23.474 1.00 88.38 783 HIS A O 1
ATOM 6226 N N . ILE A 1 784 ? 25.765 1.356 -22.618 1.00 9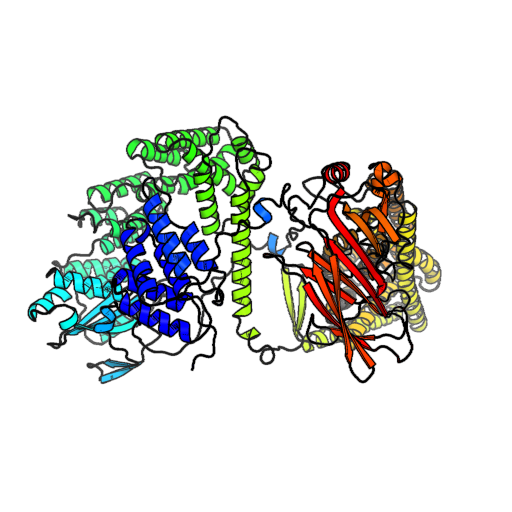0.38 784 ILE A N 1
ATOM 6227 C CA . ILE A 1 784 ? 25.094 1.051 -21.346 1.00 90.38 784 ILE A CA 1
ATOM 6228 C C . ILE A 1 784 ? 24.852 2.330 -20.532 1.00 90.38 784 ILE A C 1
ATOM 6230 O O . ILE A 1 784 ? 23.759 2.501 -19.995 1.00 90.38 784 ILE A O 1
ATOM 6234 N N . SER A 1 785 ? 25.813 3.257 -20.483 1.00 91.00 785 SER A N 1
ATOM 6235 C CA . SER A 1 785 ? 25.682 4.527 -19.753 1.00 91.00 785 SER A CA 1
ATOM 6236 C C . SER A 1 785 ? 24.548 5.406 -20.280 1.00 91.00 785 SER A C 1
ATOM 6238 O O . SER A 1 785 ? 23.845 6.022 -19.487 1.00 91.00 785 SER A O 1
ATOM 6240 N N . VAL A 1 786 ? 24.313 5.440 -21.597 1.00 92.44 786 VAL A N 1
ATOM 6241 C CA . VAL A 1 786 ? 23.164 6.165 -22.176 1.00 92.44 786 VAL A CA 1
ATOM 6242 C C . VAL A 1 786 ? 21.833 5.537 -21.745 1.00 92.44 786 VAL A C 1
ATOM 6244 O O . VAL A 1 786 ? 20.845 6.241 -21.544 1.00 92.44 786 VAL A O 1
ATOM 6247 N N . LEU A 1 787 ? 21.799 4.213 -21.584 1.00 92.69 787 LEU A N 1
ATOM 6248 C CA . LEU A 1 787 ? 20.588 3.464 -21.252 1.00 92.69 787 LEU A CA 1
ATOM 6249 C C . LEU A 1 787 ? 20.347 3.316 -19.743 1.00 92.69 787 LEU A C 1
ATOM 6251 O O . LEU A 1 787 ? 19.263 2.886 -19.353 1.00 92.69 787 LEU A O 1
ATOM 6255 N N . ILE A 1 788 ? 21.311 3.668 -18.886 1.00 93.44 788 ILE A N 1
ATOM 6256 C CA . ILE A 1 788 ? 21.233 3.386 -17.447 1.00 93.44 788 ILE A CA 1
ATOM 6257 C C . ILE A 1 788 ? 20.012 4.038 -16.794 1.00 93.44 788 ILE A C 1
ATOM 6259 O O . ILE A 1 788 ? 19.306 3.388 -16.025 1.00 93.44 788 ILE A O 1
ATOM 6263 N N . LEU A 1 789 ? 19.714 5.293 -17.141 1.00 91.50 789 LEU A N 1
ATOM 6264 C CA . LEU A 1 789 ? 18.588 6.021 -16.571 1.00 91.50 789 LEU A CA 1
ATOM 6265 C C . LEU A 1 789 ? 17.228 5.463 -17.027 1.00 91.50 789 LEU A C 1
ATOM 6267 O O . LEU A 1 789 ? 16.436 5.114 -16.148 1.00 91.50 789 LEU A O 1
ATOM 6271 N N . PRO A 1 790 ? 16.938 5.318 -18.341 1.00 93.00 790 PRO A N 1
ATOM 6272 C CA . PRO A 1 790 ? 15.672 4.727 -18.776 1.00 93.00 790 PRO A CA 1
ATOM 6273 C C . PRO A 1 790 ? 15.494 3.292 -18.265 1.00 93.00 790 PRO A C 1
ATOM 6275 O O . PRO A 1 790 ? 14.392 2.943 -17.840 1.00 93.00 790 PRO A O 1
ATOM 6278 N N . LEU A 1 791 ? 16.562 2.484 -18.229 1.00 92.81 791 LEU A N 1
ATOM 6279 C CA . LEU A 1 791 ? 16.515 1.129 -17.672 1.00 92.81 791 LEU A CA 1
ATOM 6280 C C . LEU A 1 791 ? 16.172 1.140 -16.184 1.00 92.81 791 LEU A C 1
ATOM 6282 O O . LEU A 1 791 ? 15.270 0.419 -15.771 1.00 92.81 791 LEU A O 1
ATOM 6286 N N . THR A 1 792 ? 16.848 1.965 -15.383 1.00 92.69 792 THR A N 1
ATOM 6287 C CA . THR A 1 792 ? 16.633 2.009 -13.928 1.00 92.69 792 THR A CA 1
ATOM 6288 C C . THR A 1 792 ? 15.233 2.519 -13.594 1.00 92.69 792 THR A C 1
ATOM 6290 O O . THR A 1 792 ? 14.538 1.905 -12.787 1.00 92.69 792 THR A O 1
ATOM 6293 N N . GLN A 1 793 ? 14.774 3.587 -14.256 1.00 91.25 793 GLN A N 1
ATOM 6294 C CA . GLN A 1 793 ? 13.431 4.122 -14.030 1.00 91.25 793 GLN A CA 1
ATOM 6295 C C . GLN A 1 793 ? 12.342 3.132 -14.457 1.00 91.25 793 GLN A C 1
ATOM 6297 O O . GLN A 1 793 ? 11.372 2.932 -13.728 1.00 91.25 793 GLN A O 1
ATOM 6302 N N . CYS A 1 794 ? 12.483 2.483 -15.615 1.00 91.88 794 CYS A N 1
ATOM 6303 C CA . CYS A 1 794 ? 11.494 1.501 -16.056 1.00 91.88 794 CYS A CA 1
ATOM 6304 C C . CYS A 1 794 ? 11.522 0.238 -15.192 1.00 91.88 794 CYS A C 1
ATOM 6306 O O . CYS A 1 794 ? 10.459 -0.273 -14.862 1.00 91.88 794 CYS A O 1
ATOM 6308 N N . MET A 1 795 ? 12.697 -0.227 -14.754 1.00 92.19 795 MET A N 1
ATOM 6309 C CA . MET A 1 795 ? 12.802 -1.317 -13.778 1.00 92.19 795 MET A CA 1
ATOM 6310 C C . MET A 1 795 ? 12.108 -0.965 -12.464 1.00 92.19 795 MET A C 1
ATOM 6312 O O . MET A 1 795 ? 11.372 -1.791 -11.938 1.00 92.19 795 MET A O 1
ATOM 6316 N N . TYR A 1 796 ? 12.280 0.258 -11.958 1.00 91.12 796 TYR A N 1
ATOM 6317 C CA . TYR A 1 796 ? 11.575 0.735 -10.767 1.00 91.12 796 TYR A CA 1
ATOM 6318 C C . TYR A 1 796 ? 10.047 0.669 -10.942 1.00 91.12 796 TYR A C 1
ATOM 6320 O O . TYR A 1 796 ? 9.354 0.108 -10.093 1.00 91.12 796 TYR A O 1
ATOM 6328 N N . LEU A 1 797 ? 9.523 1.159 -12.072 1.00 89.25 797 LEU A N 1
ATOM 6329 C CA . LEU A 1 797 ? 8.088 1.105 -12.378 1.00 89.25 797 LEU A CA 1
ATOM 6330 C C . LEU A 1 797 ? 7.573 -0.331 -12.550 1.00 89.25 797 LEU A C 1
ATOM 6332 O O . LEU A 1 797 ? 6.482 -0.650 -12.085 1.00 89.25 797 LEU A O 1
ATOM 6336 N N . ILE A 1 798 ? 8.353 -1.201 -13.195 1.00 91.00 798 ILE A N 1
ATOM 6337 C CA . ILE A 1 798 ? 8.013 -2.617 -13.385 1.00 91.00 798 ILE A CA 1
ATOM 6338 C C . ILE A 1 798 ? 8.008 -3.346 -12.042 1.00 91.00 798 ILE A C 1
ATOM 6340 O O . ILE A 1 798 ? 7.070 -4.081 -11.758 1.00 91.00 798 ILE A O 1
ATOM 6344 N N . LEU A 1 799 ? 9.002 -3.116 -11.180 1.00 89.69 799 LEU A N 1
ATOM 6345 C CA . LEU A 1 799 ? 9.030 -3.685 -9.834 1.00 89.69 799 LEU A CA 1
ATOM 6346 C C . LEU A 1 799 ? 7.829 -3.209 -9.014 1.00 89.69 799 LEU A C 1
ATOM 6348 O O . LEU A 1 799 ? 7.164 -4.036 -8.395 1.00 89.69 799 LEU A O 1
ATOM 6352 N N . ALA A 1 800 ? 7.491 -1.917 -9.068 1.00 85.69 800 ALA A N 1
ATOM 6353 C CA . ALA A 1 800 ? 6.291 -1.389 -8.422 1.00 85.69 800 ALA A CA 1
ATOM 6354 C C . ALA A 1 800 ? 5.018 -2.078 -8.950 1.00 85.69 800 ALA A C 1
ATOM 6356 O O . ALA A 1 800 ? 4.202 -2.557 -8.159 1.00 85.69 800 ALA A O 1
ATOM 6357 N N . ALA A 1 801 ? 4.887 -2.224 -10.272 1.00 87.50 801 ALA A N 1
ATOM 6358 C CA . ALA A 1 801 ? 3.776 -2.941 -10.887 1.00 87.50 801 ALA A CA 1
ATOM 6359 C C . ALA A 1 801 ? 3.719 -4.407 -10.425 1.00 87.50 801 ALA A C 1
ATOM 6361 O O . ALA A 1 801 ? 2.675 -4.855 -9.962 1.00 87.50 801 ALA A O 1
ATOM 6362 N N . LEU A 1 802 ? 4.827 -5.149 -10.465 1.00 87.88 802 LEU A N 1
ATOM 6363 C CA . LEU A 1 802 ? 4.871 -6.548 -10.030 1.00 87.88 802 LEU A CA 1
ATOM 6364 C C . LEU A 1 802 ? 4.549 -6.704 -8.541 1.00 87.88 802 LEU A C 1
ATOM 6366 O O . LEU A 1 802 ? 3.821 -7.623 -8.174 1.00 87.88 802 LEU A O 1
ATOM 6370 N N . THR A 1 803 ? 5.014 -5.792 -7.680 1.00 85.19 803 THR A N 1
ATOM 6371 C CA . THR A 1 803 ? 4.669 -5.823 -6.247 1.00 85.19 803 THR A CA 1
ATOM 6372 C C . THR A 1 803 ? 3.180 -5.608 -5.981 1.00 85.19 803 THR A C 1
ATOM 6374 O O . THR A 1 803 ? 2.676 -6.114 -4.981 1.00 85.19 803 THR A O 1
ATOM 6377 N N . LEU A 1 804 ? 2.473 -4.911 -6.877 1.00 83.88 804 LEU A N 1
ATOM 6378 C CA . LEU A 1 804 ? 1.023 -4.741 -6.827 1.00 83.88 804 LEU A CA 1
ATOM 6379 C C . LEU A 1 804 ? 0.291 -5.941 -7.444 1.00 83.88 804 LEU A C 1
ATOM 6381 O O . LEU A 1 804 ? -0.625 -6.490 -6.835 1.00 83.88 804 LEU A O 1
ATOM 6385 N N . PHE A 1 805 ? 0.690 -6.366 -8.643 1.00 86.25 805 PHE A N 1
ATOM 6386 C CA . PHE A 1 805 ? -0.035 -7.379 -9.405 1.00 86.25 805 PHE A CA 1
ATOM 6387 C C . PHE A 1 805 ? 0.156 -8.794 -8.867 1.00 86.25 805 PHE A C 1
ATOM 6389 O O . PHE A 1 805 ? -0.807 -9.553 -8.876 1.00 86.25 805 PHE A O 1
ATOM 6396 N N . VAL A 1 806 ? 1.334 -9.155 -8.343 1.00 89.06 806 VAL A N 1
ATOM 6397 C CA . VAL A 1 806 ? 1.566 -10.499 -7.783 1.00 89.06 806 VAL A CA 1
ATOM 6398 C C . VAL A 1 806 ? 0.578 -10.805 -6.644 1.00 89.06 806 VAL A C 1
ATOM 6400 O O . VAL A 1 806 ? -0.110 -11.825 -6.710 1.00 89.06 806 VAL A O 1
ATOM 6403 N N . PRO A 1 807 ? 0.398 -9.941 -5.627 1.00 84.38 807 PRO A N 1
ATOM 6404 C CA . PRO A 1 807 ? -0.597 -10.199 -4.593 1.00 84.38 807 PRO A CA 1
ATOM 6405 C C . PRO A 1 807 ? -2.046 -10.105 -5.071 1.00 84.38 807 PRO A C 1
ATOM 6407 O O . PRO A 1 807 ? -2.881 -10.835 -4.548 1.00 84.38 807 PRO A O 1
ATOM 6410 N N . VAL A 1 808 ? -2.359 -9.219 -6.024 1.00 85.62 808 VAL A N 1
ATOM 6411 C CA . VAL A 1 808 ? -3.722 -9.082 -6.568 1.00 85.62 808 VAL A CA 1
ATOM 6412 C C . VAL A 1 808 ? -4.115 -10.329 -7.358 1.00 85.62 808 VAL A C 1
ATOM 6414 O O . VAL A 1 808 ? -5.198 -10.860 -7.139 1.00 85.62 808 VAL A O 1
ATOM 6417 N N . MET A 1 809 ? -3.226 -10.838 -8.214 1.00 87.06 809 MET A N 1
ATOM 6418 C CA . MET A 1 809 ? -3.475 -12.034 -9.024 1.00 87.06 809 MET A CA 1
ATOM 6419 C C . MET A 1 809 ? -3.462 -13.310 -8.186 1.00 87.06 809 MET A C 1
ATOM 6421 O O . MET A 1 809 ? -4.301 -14.175 -8.389 1.00 87.06 809 MET A O 1
ATOM 6425 N N . GLY A 1 810 ? -2.628 -13.389 -7.145 1.00 81.75 810 GLY A N 1
ATOM 6426 C CA . GLY A 1 810 ? -2.751 -14.458 -6.145 1.00 81.75 810 GLY A CA 1
ATOM 6427 C C . GLY A 1 810 ? -4.029 -14.379 -5.295 1.00 81.75 810 GLY A C 1
ATOM 6428 O O . GLY A 1 810 ? -4.244 -15.213 -4.422 1.00 81.75 810 GLY A O 1
ATOM 6429 N N . ARG A 1 811 ? -4.870 -13.353 -5.494 1.00 78.81 811 ARG A N 1
ATOM 6430 C CA . ARG A 1 811 ? -6.114 -13.119 -4.750 1.00 78.81 811 ARG A CA 1
ATOM 6431 C C . ARG A 1 811 ? -7.344 -12.919 -5.635 1.00 78.81 811 ARG A C 1
ATOM 6433 O O . ARG A 1 811 ? -8.418 -12.681 -5.079 1.00 78.81 811 ARG A O 1
ATOM 6440 N N . SER A 1 812 ? -7.216 -13.014 -6.957 1.00 76.88 812 SER A N 1
ATOM 6441 C CA . SER A 1 812 ? -8.283 -12.686 -7.911 1.00 76.88 812 SER A CA 1
ATOM 6442 C C . SER A 1 812 ? -9.394 -13.736 -8.000 1.00 76.88 812 SER A C 1
ATOM 6444 O O . SER A 1 812 ? -10.331 -13.557 -8.772 1.00 76.88 812 SER A O 1
ATOM 6446 N N . GLY A 1 813 ? -9.312 -14.817 -7.219 1.00 76.12 813 GLY A N 1
ATOM 6447 C CA . GLY A 1 813 ? -10.263 -15.921 -7.287 1.00 76.12 813 GLY A CA 1
ATOM 6448 C C . GLY A 1 813 ? -9.931 -16.917 -8.390 1.00 76.12 813 GLY A C 1
ATOM 6449 O O . GLY A 1 813 ? -8.979 -16.730 -9.149 1.00 76.12 813 GLY A O 1
ATOM 6450 N N . ALA A 1 814 ? -10.776 -17.939 -8.524 1.00 72.31 814 ALA A N 1
ATOM 6451 C CA . ALA A 1 814 ? -10.756 -18.821 -9.686 1.00 72.31 814 ALA A CA 1
ATOM 6452 C C . ALA A 1 814 ? -11.195 -18.103 -10.981 1.00 72.31 814 ALA A C 1
ATOM 6454 O O . ALA A 1 814 ? -11.062 -18.678 -12.049 1.00 72.31 814 ALA A O 1
ATOM 6455 N N . GLY A 1 815 ? -11.719 -16.863 -10.886 1.00 68.38 815 GLY A N 1
ATOM 6456 C CA . GLY A 1 815 ? -12.217 -15.944 -11.937 1.00 68.38 815 GLY A CA 1
ATOM 6457 C C . GLY A 1 815 ? -11.462 -15.934 -13.263 1.00 68.38 815 GLY A C 1
ATOM 6458 O O . GLY A 1 815 ? -12.034 -16.003 -14.343 1.00 68.38 815 GLY A O 1
ATOM 6459 N N . ASN A 1 816 ? -10.150 -15.795 -13.158 1.00 79.19 816 ASN A N 1
ATOM 6460 C CA . ASN A 1 816 ? -9.252 -15.620 -14.283 1.00 79.19 816 ASN A CA 1
ATOM 6461 C C . ASN A 1 816 ? -8.033 -16.509 -14.071 1.00 79.19 816 ASN A C 1
ATOM 6463 O O . ASN A 1 816 ? -7.624 -16.750 -12.933 1.00 79.19 816 ASN A O 1
ATOM 6467 N N . ASN A 1 817 ? -7.392 -16.936 -15.159 1.00 88.38 817 ASN A N 1
ATOM 6468 C CA . ASN A 1 817 ? -6.117 -17.630 -15.044 1.00 88.38 817 ASN A CA 1
ATOM 6469 C C . ASN A 1 817 ? -5.011 -16.628 -14.657 1.00 88.38 817 ASN A C 1
ATOM 6471 O O . ASN A 1 817 ? -4.431 -15.946 -15.506 1.00 88.38 817 ASN A O 1
ATOM 6475 N N . ALA A 1 818 ? -4.742 -16.546 -13.352 1.00 90.00 818 ALA A N 1
ATOM 6476 C CA . ALA A 1 818 ? -3.734 -15.669 -12.766 1.00 90.00 818 ALA A CA 1
ATOM 6477 C C . ALA A 1 818 ? -2.330 -15.894 -13.357 1.00 90.00 818 ALA A C 1
ATOM 6479 O O . ALA A 1 818 ? -1.584 -14.929 -13.533 1.00 90.00 818 ALA A O 1
ATOM 6480 N N . GLU A 1 819 ? -1.987 -17.136 -13.722 1.00 93.00 819 GLU A N 1
ATOM 6481 C CA . GLU A 1 819 ? -0.702 -17.477 -14.345 1.00 93.00 819 GLU A CA 1
ATOM 6482 C C . GLU A 1 819 ? -0.544 -16.781 -15.698 1.00 93.00 819 GLU A C 1
ATOM 6484 O O . GLU A 1 819 ? 0.467 -16.129 -15.952 1.00 93.00 819 GLU A O 1
ATOM 6489 N N . VAL A 1 820 ? -1.579 -16.853 -16.542 1.00 94.62 820 VAL A N 1
ATOM 6490 C CA . VAL A 1 820 ? -1.585 -16.236 -17.878 1.00 94.62 820 VAL A CA 1
ATOM 6491 C C . VAL A 1 820 ? -1.488 -14.714 -17.784 1.00 94.62 820 VAL A C 1
ATOM 6493 O O . VAL A 1 820 ? -0.743 -14.098 -18.546 1.00 94.62 820 VAL A O 1
ATOM 6496 N N . ILE A 1 821 ? -2.194 -14.092 -16.836 1.00 93.25 821 ILE A N 1
ATOM 6497 C CA . ILE A 1 821 ? -2.147 -12.634 -16.658 1.00 93.25 821 ILE A CA 1
ATOM 6498 C C . ILE A 1 821 ? -0.740 -12.184 -16.251 1.00 93.25 821 ILE A C 1
ATOM 6500 O O . ILE A 1 821 ? -0.204 -11.247 -16.846 1.00 93.25 821 ILE A O 1
ATOM 6504 N N . VAL A 1 822 ? -0.119 -12.854 -15.273 1.00 94.06 822 VAL A N 1
ATOM 6505 C CA . VAL A 1 822 ? 1.246 -12.517 -14.835 1.00 94.06 822 VAL A CA 1
ATOM 6506 C C . VAL A 1 822 ? 2.269 -12.797 -15.933 1.00 94.06 822 VAL A C 1
ATOM 6508 O O . VAL A 1 822 ? 3.180 -11.985 -16.112 1.00 94.06 822 VAL A O 1
ATOM 6511 N N . ALA A 1 823 ? 2.100 -13.871 -16.707 1.00 95.88 823 ALA A N 1
ATOM 6512 C CA . ALA A 1 823 ? 2.936 -14.175 -17.863 1.00 95.88 823 ALA A CA 1
ATOM 6513 C C . ALA A 1 823 ? 2.892 -13.047 -18.904 1.00 95.88 823 ALA A C 1
ATOM 6515 O O . ALA A 1 823 ? 3.935 -12.510 -19.273 1.00 95.88 823 ALA A O 1
ATOM 6516 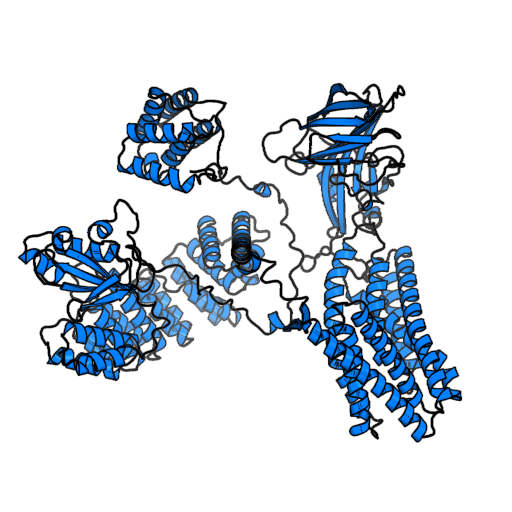N N . ILE A 1 824 ? 1.692 -12.626 -19.323 1.00 95.69 824 ILE A N 1
ATOM 6517 C CA . ILE A 1 824 ? 1.508 -11.544 -20.303 1.00 95.69 824 ILE A CA 1
ATOM 6518 C C . ILE A 1 824 ? 2.075 -10.230 -19.767 1.00 95.69 824 ILE A C 1
ATOM 6520 O O . ILE A 1 824 ? 2.843 -9.570 -20.465 1.00 95.69 824 ILE A O 1
ATOM 6524 N N . LEU A 1 825 ? 1.716 -9.849 -18.538 1.00 93.94 825 LEU A N 1
ATOM 6525 C CA . LEU A 1 825 ? 2.128 -8.578 -17.946 1.00 93.94 825 LEU A CA 1
ATOM 6526 C C . LEU A 1 825 ? 3.651 -8.498 -17.809 1.00 93.94 825 LEU A C 1
ATOM 6528 O O . LEU A 1 825 ? 4.254 -7.512 -18.236 1.00 93.94 825 LEU A O 1
ATOM 6532 N N . SER A 1 826 ? 4.273 -9.557 -17.286 1.00 94.69 826 SER A N 1
ATOM 6533 C CA . SER A 1 826 ? 5.726 -9.629 -17.128 1.00 94.69 826 SER A CA 1
ATOM 6534 C C . SER A 1 826 ? 6.416 -9.627 -18.492 1.00 94.69 826 SER A C 1
ATOM 6536 O O . SER A 1 826 ? 7.279 -8.789 -18.750 1.00 94.69 826 SER A O 1
ATOM 6538 N N . SER A 1 827 ? 6.016 -10.507 -19.413 1.00 96.31 827 SER A N 1
ATOM 6539 C CA . SER A 1 827 ? 6.655 -10.587 -20.727 1.00 96.31 827 SER A CA 1
ATOM 6540 C C . SER A 1 827 ? 6.498 -9.303 -21.539 1.00 96.31 827 SER A C 1
ATOM 6542 O O . SER A 1 827 ? 7.483 -8.827 -22.097 1.00 96.31 827 SER A O 1
ATOM 6544 N N . ALA A 1 828 ? 5.322 -8.670 -21.550 1.00 95.44 828 ALA A N 1
ATOM 6545 C CA . ALA A 1 828 ? 5.112 -7.406 -22.259 1.00 95.44 828 ALA A CA 1
ATOM 6546 C C . ALA A 1 828 ? 6.038 -6.296 -21.739 1.00 95.44 828 ALA A C 1
ATOM 6548 O O . ALA A 1 828 ? 6.684 -5.597 -22.521 1.00 95.44 828 ALA A O 1
ATOM 6549 N N . GLN A 1 829 ? 6.144 -6.160 -20.416 1.00 94.12 829 GLN A N 1
ATOM 6550 C CA . GLN A 1 829 ? 6.985 -5.148 -19.780 1.00 94.12 829 GLN A CA 1
ATOM 6551 C C . GLN A 1 829 ? 8.477 -5.371 -20.056 1.00 94.12 829 GLN A C 1
ATOM 6553 O O . GLN A 1 829 ? 9.186 -4.430 -20.420 1.00 94.12 829 GLN A O 1
ATOM 6558 N N . PHE A 1 830 ? 8.964 -6.608 -19.923 1.00 95.19 830 PHE A N 1
ATOM 6559 C CA . PHE A 1 830 ? 10.387 -6.913 -20.084 1.00 95.19 830 PHE A CA 1
ATOM 6560 C C . PHE A 1 830 ? 10.836 -6.949 -21.547 1.00 95.19 830 PHE A C 1
ATOM 6562 O O . PHE A 1 830 ? 11.940 -6.499 -21.849 1.00 95.19 830 PHE A O 1
ATOM 6569 N N . VAL A 1 831 ? 9.987 -7.389 -22.478 1.00 94.56 831 VAL A N 1
ATOM 6570 C CA . VAL A 1 831 ? 10.276 -7.288 -23.916 1.00 94.56 831 VAL A CA 1
ATOM 6571 C C . VAL A 1 831 ? 10.491 -5.825 -24.330 1.00 94.56 831 VAL A C 1
ATOM 6573 O O . VAL A 1 831 ? 11.450 -5.518 -25.043 1.00 94.56 831 VAL A O 1
ATOM 6576 N N . LEU A 1 832 ? 9.649 -4.909 -23.836 1.00 92.81 832 LEU A N 1
ATOM 6577 C CA . LEU A 1 832 ? 9.814 -3.473 -24.067 1.00 92.81 832 LEU A CA 1
ATOM 6578 C C . LEU A 1 832 ? 11.090 -2.944 -23.403 1.00 92.81 832 LEU A C 1
ATOM 6580 O O . LEU A 1 832 ? 11.880 -2.259 -24.054 1.00 92.81 832 LEU A O 1
ATOM 6584 N N . LEU A 1 833 ? 11.340 -3.309 -22.146 1.00 94.00 833 LEU A N 1
ATOM 6585 C CA . LEU A 1 833 ? 12.533 -2.895 -21.410 1.00 94.00 833 LEU A CA 1
ATOM 6586 C C . LEU A 1 833 ? 13.839 -3.280 -22.129 1.00 94.00 833 LEU A C 1
ATOM 6588 O O . LEU A 1 833 ? 14.800 -2.510 -22.146 1.00 94.00 833 LEU A O 1
ATOM 6592 N N . PHE A 1 834 ? 13.883 -4.462 -22.743 1.00 93.06 834 PHE A N 1
ATOM 6593 C CA . PHE A 1 834 ? 15.089 -4.974 -23.387 1.00 93.06 834 PHE A CA 1
ATOM 6594 C C . PHE A 1 834 ? 15.267 -4.545 -24.851 1.00 93.06 834 PHE A C 1
ATOM 6596 O O . PHE A 1 834 ? 16.241 -4.963 -25.482 1.00 93.06 834 PHE A O 1
ATOM 6603 N N . SER A 1 835 ? 14.395 -3.676 -25.380 1.00 91.06 835 SER A N 1
ATOM 6604 C CA . SER A 1 835 ? 14.403 -3.200 -26.777 1.00 91.06 835 SER A CA 1
ATOM 6605 C C . SER A 1 835 ? 15.805 -2.866 -27.307 1.00 91.06 835 SER A C 1
ATOM 6607 O O . SER A 1 835 ? 16.235 -3.419 -28.312 1.00 91.06 835 SER A O 1
ATOM 6609 N N . TYR A 1 836 ? 16.566 -2.018 -26.604 1.00 92.38 836 TYR A N 1
ATOM 6610 C CA . TYR A 1 836 ? 17.898 -1.573 -27.049 1.00 92.38 836 TYR A CA 1
ATOM 6611 C C . TYR A 1 836 ? 19.054 -2.497 -26.629 1.00 92.38 836 TYR A C 1
ATOM 6613 O O . TYR A 1 836 ? 20.207 -2.256 -26.998 1.00 92.38 836 TYR A O 1
ATOM 6621 N N . LEU A 1 837 ? 18.768 -3.563 -25.875 1.00 91.62 837 LEU A N 1
ATOM 6622 C CA . LEU A 1 837 ? 19.739 -4.605 -25.531 1.00 91.62 837 LEU A CA 1
ATOM 6623 C C . LEU A 1 837 ? 19.706 -5.762 -26.536 1.00 91.62 837 LEU A C 1
ATOM 6625 O O . LEU A 1 837 ? 20.745 -6.369 -26.787 1.00 91.62 837 LEU A O 1
ATOM 6629 N N . MET A 1 838 ? 18.553 -6.029 -27.164 1.00 91.19 838 MET A N 1
ATOM 6630 C CA . MET A 1 838 ? 18.398 -7.098 -28.162 1.00 91.19 838 MET A CA 1
ATOM 6631 C C . MET A 1 838 ? 19.419 -7.036 -29.310 1.00 91.19 838 MET A C 1
ATOM 6633 O O . MET A 1 838 ? 20.045 -8.062 -29.585 1.00 91.19 838 MET A O 1
ATOM 6637 N N . PRO A 1 839 ? 19.674 -5.878 -29.959 1.00 91.81 839 PRO A N 1
ATOM 6638 C CA . PRO A 1 839 ? 20.588 -5.805 -31.099 1.00 91.81 839 PRO A CA 1
ATOM 6639 C C . PRO A 1 839 ? 22.031 -6.206 -30.779 1.00 91.81 839 PRO A C 1
ATOM 6641 O O . PRO A 1 839 ? 22.762 -6.598 -31.688 1.00 91.81 839 PRO A O 1
ATOM 6644 N N . LEU A 1 840 ? 22.454 -6.150 -29.508 1.00 91.62 840 LEU A N 1
ATOM 6645 C CA . LEU A 1 840 ? 23.827 -6.474 -29.104 1.00 91.62 840 LEU A CA 1
ATOM 6646 C C . LEU A 1 840 ? 24.223 -7.908 -29.480 1.00 91.62 840 LEU A C 1
ATOM 6648 O O . LEU A 1 840 ? 25.395 -8.148 -29.769 1.00 91.62 840 LEU A O 1
ATOM 6652 N N . ILE A 1 841 ? 23.264 -8.841 -29.573 1.00 92.62 841 ILE A N 1
ATOM 6653 C CA . ILE A 1 841 ? 23.521 -10.228 -29.994 1.00 92.62 841 ILE A CA 1
ATOM 6654 C C . ILE A 1 841 ? 24.178 -10.316 -31.381 1.00 92.62 841 ILE A C 1
ATOM 6656 O O . ILE A 1 841 ? 24.939 -11.244 -31.646 1.00 92.62 841 ILE A O 1
ATOM 6660 N N . LEU A 1 842 ? 23.944 -9.326 -32.251 1.00 90.56 842 LEU A N 1
ATOM 6661 C CA . LEU A 1 842 ? 24.516 -9.260 -33.598 1.00 90.56 842 LEU A CA 1
ATOM 6662 C C . LEU A 1 842 ? 26.021 -8.963 -33.597 1.00 90.56 842 LEU A C 1
ATOM 6664 O O . LEU A 1 842 ? 26.710 -9.319 -34.557 1.00 90.56 842 LEU A O 1
ATOM 6668 N N . LEU A 1 843 ? 26.514 -8.316 -32.536 1.00 89.19 843 LEU A N 1
ATOM 6669 C CA . LEU A 1 843 ? 27.916 -7.932 -32.348 1.00 89.19 843 LEU A CA 1
ATOM 6670 C C . LEU A 1 843 ? 28.710 -8.978 -31.547 1.00 89.19 843 LEU A C 1
ATOM 6672 O O . LEU A 1 843 ? 29.943 -8.959 -31.547 1.00 89.19 843 LEU A O 1
ATOM 6676 N N . VAL A 1 844 ? 28.027 -9.905 -30.868 1.00 88.81 844 VAL A N 1
ATOM 6677 C CA . VAL A 1 844 ? 28.663 -10.977 -30.093 1.00 88.81 844 VAL A CA 1
ATOM 6678 C C . VAL A 1 844 ? 29.345 -11.973 -31.034 1.00 88.81 844 VAL A C 1
ATOM 6680 O O . VAL A 1 844 ? 28.737 -12.480 -31.972 1.00 88.81 844 VAL A O 1
ATOM 6683 N N . ARG A 1 845 ? 30.609 -12.321 -30.749 1.00 85.06 845 ARG A N 1
ATOM 6684 C CA . ARG A 1 845 ? 31.391 -13.275 -31.566 1.00 85.06 845 ARG A CA 1
ATOM 6685 C C . ARG A 1 845 ? 30.769 -14.673 -31.636 1.00 85.06 845 ARG A C 1
ATOM 6687 O O . ARG A 1 845 ? 30.861 -15.334 -32.661 1.00 85.06 845 ARG A O 1
ATOM 6694 N N . SER A 1 846 ? 30.172 -15.138 -30.538 1.00 88.12 846 SER A N 1
ATOM 6695 C CA . SER A 1 846 ? 29.566 -16.474 -30.431 1.00 88.12 846 SER A CA 1
ATOM 6696 C C . SER A 1 846 ? 28.151 -16.402 -29.838 1.00 88.12 846 SER A C 1
ATOM 6698 O O . SER A 1 846 ? 27.955 -16.730 -28.667 1.00 88.12 846 SER A O 1
ATOM 6700 N N . PRO A 1 847 ? 27.144 -15.969 -30.623 1.00 89.12 847 PRO A N 1
ATOM 6701 C CA . PRO A 1 847 ? 25.779 -15.773 -30.124 1.00 89.12 847 PRO A CA 1
ATOM 6702 C C . PRO A 1 847 ? 25.160 -17.078 -29.604 1.00 89.12 847 PRO A C 1
ATOM 6704 O O . PRO A 1 847 ? 24.416 -17.069 -28.631 1.00 89.12 847 PRO A O 1
ATOM 6707 N N . GLN A 1 848 ? 25.551 -18.221 -30.179 1.00 91.69 848 GLN A N 1
ATOM 6708 C CA . GLN A 1 848 ? 25.110 -19.550 -29.749 1.00 91.69 848 GLN A CA 1
ATOM 6709 C C . GLN A 1 848 ? 25.435 -19.853 -28.278 1.00 91.69 848 GLN A C 1
ATOM 6711 O O . GLN A 1 848 ? 24.644 -20.523 -27.626 1.00 91.69 848 GLN A O 1
ATOM 6716 N N . LYS A 1 849 ? 26.550 -19.344 -27.731 1.00 93.25 849 LYS A N 1
ATOM 6717 C CA . LYS A 1 849 ? 26.906 -19.569 -26.318 1.00 93.25 849 LYS A CA 1
ATOM 6718 C C . LYS A 1 849 ? 25.962 -18.829 -25.372 1.00 93.25 849 LYS A C 1
ATOM 6720 O O . LYS A 1 849 ? 25.541 -19.394 -24.371 1.00 93.25 849 LYS A O 1
ATOM 6725 N N . VAL A 1 850 ? 25.603 -17.590 -25.714 1.00 93.06 850 VAL A N 1
ATOM 6726 C CA . VAL A 1 850 ? 24.657 -16.775 -24.934 1.00 93.06 850 VAL A CA 1
ATOM 6727 C C . VAL A 1 850 ? 23.258 -17.389 -24.989 1.00 93.06 850 VAL A C 1
ATOM 6729 O O . VAL A 1 850 ? 22.632 -17.586 -23.951 1.00 93.06 850 VAL A O 1
ATOM 6732 N N . LEU A 1 851 ? 22.800 -17.758 -26.191 1.00 94.50 851 LEU A N 1
ATOM 6733 C CA . LEU A 1 851 ? 21.508 -18.422 -26.390 1.00 94.50 851 LEU A CA 1
ATOM 6734 C C . LEU A 1 851 ? 21.449 -19.779 -25.676 1.00 94.50 851 LEU A C 1
ATOM 6736 O O . LEU A 1 851 ? 20.456 -20.079 -25.021 1.00 94.50 851 LEU A O 1
ATOM 6740 N N . GLY A 1 852 ? 22.521 -20.572 -25.762 1.00 94.88 852 GLY A N 1
ATOM 6741 C CA . GLY A 1 852 ? 22.639 -21.861 -25.085 1.00 94.88 852 GLY A CA 1
ATOM 6742 C C . GLY A 1 852 ? 22.587 -21.725 -23.566 1.00 94.88 852 GLY A C 1
ATOM 6743 O O . GLY A 1 852 ? 21.846 -22.461 -22.927 1.00 94.88 852 GLY A O 1
ATOM 6744 N N . PHE A 1 853 ? 23.293 -20.744 -22.996 1.00 95.56 853 PHE A N 1
ATOM 6745 C CA . PHE A 1 853 ? 23.265 -20.470 -21.558 1.00 95.56 853 PHE A CA 1
ATOM 6746 C C . PHE A 1 853 ? 21.864 -20.075 -21.066 1.00 95.56 853 PHE A C 1
ATOM 6748 O O . PHE A 1 853 ? 21.345 -20.689 -20.131 1.00 95.56 853 PHE A O 1
ATOM 6755 N N . LEU A 1 854 ? 21.216 -19.104 -21.723 1.00 95.06 854 LEU A N 1
ATOM 6756 C CA . LEU A 1 854 ? 19.858 -18.670 -21.367 1.00 95.06 854 LEU A CA 1
ATOM 6757 C C . LEU A 1 854 ? 18.835 -19.801 -21.543 1.00 95.06 854 LEU A C 1
ATOM 6759 O O . LEU A 1 854 ? 17.990 -20.003 -20.673 1.00 95.06 854 LEU A O 1
ATOM 6763 N N . GLY A 1 855 ? 18.946 -20.573 -22.628 1.00 96.38 855 GLY A N 1
ATOM 6764 C CA . GLY A 1 855 ? 18.109 -21.745 -22.877 1.00 96.38 855 GLY A CA 1
ATOM 6765 C C . GLY A 1 855 ? 18.299 -22.837 -21.825 1.00 96.38 855 GLY A C 1
ATOM 6766 O O . GLY A 1 855 ? 17.314 -23.350 -21.304 1.00 96.38 855 GLY A O 1
ATOM 6767 N N . SER A 1 856 ? 19.544 -23.149 -21.446 1.00 96.00 856 SER A N 1
ATOM 6768 C CA . SER A 1 856 ? 19.822 -24.132 -20.391 1.00 96.00 856 SER A CA 1
ATOM 6769 C C . SER A 1 856 ? 19.294 -23.687 -19.033 1.00 96.00 856 SER A C 1
ATOM 6771 O O . SER A 1 856 ? 18.751 -24.506 -18.299 1.00 96.00 856 SER A O 1
ATOM 6773 N N . LEU A 1 857 ? 19.394 -22.393 -18.717 1.00 95.88 857 LEU A N 1
ATOM 6774 C CA . LEU A 1 857 ? 18.900 -21.842 -17.460 1.00 95.88 857 LEU A CA 1
ATOM 6775 C C . LEU A 1 857 ? 17.368 -21.907 -17.390 1.00 95.88 857 LEU A C 1
ATOM 6777 O O . LEU A 1 857 ? 16.822 -22.312 -16.368 1.00 95.88 857 LEU A O 1
ATOM 6781 N N . PHE A 1 858 ? 16.683 -21.567 -18.487 1.00 96.69 858 PHE A N 1
ATOM 6782 C CA . PHE A 1 858 ? 15.230 -21.703 -18.604 1.00 96.69 858 PHE A CA 1
ATOM 6783 C C . PHE A 1 858 ? 14.776 -23.164 -18.478 1.00 96.69 858 PHE A C 1
ATOM 6785 O O . PHE A 1 858 ? 13.905 -23.468 -17.668 1.00 96.69 858 PHE A O 1
ATOM 6792 N N . LEU A 1 859 ? 15.391 -24.079 -19.235 1.00 96.12 859 LEU A N 1
ATOM 6793 C CA . LEU A 1 859 ? 15.037 -25.501 -19.200 1.00 96.12 859 LEU A CA 1
ATOM 6794 C C . LEU A 1 859 ? 15.287 -26.117 -17.822 1.00 96.12 859 LEU A C 1
ATOM 6796 O O . LEU A 1 859 ? 14.444 -26.861 -17.329 1.00 96.12 859 LEU A O 1
ATOM 6800 N N . LEU A 1 860 ? 16.405 -25.771 -17.176 1.00 95.75 860 LEU A N 1
ATOM 6801 C CA . LEU A 1 860 ? 16.697 -26.193 -15.809 1.00 95.75 860 LEU A CA 1
ATOM 6802 C C . LEU A 1 860 ? 15.638 -25.674 -14.831 1.00 95.75 860 LEU A C 1
ATOM 6804 O O . LEU A 1 860 ? 15.186 -26.428 -13.977 1.00 95.75 860 LEU A O 1
ATOM 6808 N N . ALA A 1 861 ? 15.218 -24.415 -14.962 1.00 94.31 861 ALA A N 1
ATOM 6809 C CA . ALA A 1 861 ? 14.187 -23.842 -14.106 1.00 94.31 861 ALA A CA 1
ATOM 6810 C C . ALA A 1 861 ? 12.833 -24.549 -14.277 1.00 94.31 861 ALA A C 1
ATOM 6812 O O . ALA A 1 861 ? 12.212 -24.898 -13.278 1.00 94.31 861 ALA A O 1
ATOM 6813 N N . VAL A 1 862 ? 12.403 -24.822 -15.514 1.00 94.25 862 VAL A N 1
ATOM 6814 C CA . VAL A 1 862 ? 11.170 -25.584 -15.786 1.00 94.25 862 VAL A CA 1
ATOM 6815 C C . VAL A 1 862 ? 11.276 -27.009 -15.235 1.00 94.25 862 VAL A C 1
ATOM 6817 O O . VAL A 1 862 ? 10.347 -27.481 -14.585 1.00 94.25 862 VAL A O 1
ATOM 6820 N N . LEU A 1 863 ? 12.416 -27.678 -15.427 1.00 93.44 863 LEU A N 1
ATOM 6821 C CA . LEU A 1 863 ? 12.654 -29.021 -14.898 1.00 93.44 863 LEU A CA 1
ATOM 6822 C C . LEU A 1 863 ? 12.584 -29.044 -13.366 1.00 93.44 863 LEU A C 1
ATOM 6824 O O . LEU A 1 863 ? 11.917 -29.900 -12.793 1.00 93.44 863 LEU A O 1
ATOM 6828 N N . LEU A 1 864 ? 13.237 -28.086 -12.702 1.00 93.81 864 LEU A N 1
ATOM 6829 C CA . LEU A 1 864 ? 13.180 -27.937 -11.249 1.00 93.81 864 LEU A CA 1
ATOM 6830 C C . LEU A 1 864 ? 11.757 -27.646 -10.777 1.00 93.81 864 LEU A C 1
ATOM 6832 O O . LEU A 1 864 ? 11.333 -28.211 -9.777 1.00 93.81 864 LEU A O 1
ATOM 6836 N N . LEU A 1 865 ? 11.009 -26.799 -11.479 1.00 93.12 865 LEU A N 1
ATOM 6837 C CA . LEU A 1 865 ? 9.636 -26.467 -11.115 1.00 93.12 865 LEU A CA 1
ATOM 6838 C C . LEU A 1 865 ? 8.713 -27.693 -11.172 1.00 93.12 865 LEU A C 1
ATOM 6840 O O . LEU A 1 865 ? 7.930 -27.899 -10.253 1.00 93.12 865 LEU A O 1
ATOM 6844 N N . VAL A 1 866 ? 8.817 -28.495 -12.235 1.00 90.94 866 VAL A N 1
ATOM 6845 C CA . VAL A 1 866 ? 7.938 -29.653 -12.469 1.00 90.94 866 VAL A CA 1
ATOM 6846 C C . VAL A 1 866 ? 8.330 -30.852 -11.604 1.00 90.94 866 VAL A C 1
ATOM 6848 O O . VAL A 1 866 ? 7.460 -31.570 -11.120 1.00 90.94 866 VAL A O 1
ATOM 6851 N N . LEU A 1 867 ? 9.630 -31.087 -11.392 1.00 90.50 867 LEU A N 1
ATOM 6852 C CA . LEU A 1 867 ? 10.115 -32.266 -10.665 1.00 90.50 867 LEU A CA 1
ATOM 6853 C C . LEU A 1 867 ? 10.280 -32.053 -9.155 1.00 90.50 867 LEU A C 1
ATOM 6855 O O . LEU A 1 867 ? 10.588 -33.007 -8.442 1.00 90.50 867 LEU A O 1
ATOM 6859 N N . THR A 1 868 ? 10.125 -30.828 -8.645 1.00 89.56 868 THR A N 1
ATOM 6860 C CA . THR A 1 868 ? 10.353 -30.525 -7.224 1.00 89.56 868 THR A CA 1
ATOM 6861 C C . THR A 1 868 ? 9.215 -29.698 -6.624 1.00 89.56 868 THR A C 1
ATOM 6863 O O . THR A 1 868 ? 8.559 -28.935 -7.329 1.00 89.56 868 THR A O 1
ATOM 6866 N N . PRO A 1 869 ? 9.012 -29.742 -5.293 1.00 84.38 869 PRO A N 1
ATOM 6867 C CA . PRO A 1 869 ? 7.995 -28.927 -4.628 1.00 84.38 869 PRO A CA 1
ATOM 6868 C C . PRO A 1 869 ? 8.354 -27.431 -4.562 1.00 84.38 869 PRO A C 1
ATOM 6870 O O . PRO A 1 869 ? 7.625 -26.651 -3.955 1.00 84.38 869 PRO A O 1
ATOM 6873 N N . LEU A 1 870 ? 9.466 -26.987 -5.168 1.00 85.12 870 LEU A N 1
ATOM 6874 C CA . LEU A 1 870 ? 9.874 -25.575 -5.167 1.00 85.12 870 LEU A CA 1
ATOM 6875 C C . LEU A 1 870 ? 8.873 -24.657 -5.887 1.00 85.12 870 LEU A C 1
ATOM 6877 O O . LEU A 1 870 ? 8.915 -23.441 -5.671 1.00 85.12 870 LEU A O 1
ATOM 6881 N N . GLY A 1 871 ? 8.016 -25.233 -6.734 1.00 82.69 871 GLY A N 1
ATOM 6882 C CA . GLY A 1 871 ? 6.914 -24.554 -7.407 1.00 82.69 871 GLY A CA 1
ATOM 6883 C C . GLY A 1 871 ? 5.640 -24.407 -6.577 1.00 82.69 871 GLY A C 1
ATOM 6884 O O . GLY A 1 871 ? 4.695 -23.794 -7.064 1.00 82.69 871 GLY A O 1
ATOM 6885 N N . PHE A 1 872 ? 5.594 -24.937 -5.348 1.00 89.94 872 PHE A N 1
ATOM 6886 C CA . PHE A 1 872 ? 4.411 -24.819 -4.500 1.00 89.94 872 PHE A CA 1
ATOM 6887 C C . PHE A 1 872 ? 4.153 -23.344 -4.122 1.00 89.94 872 PHE A C 1
ATOM 6889 O O . PHE A 1 872 ? 5.052 -22.677 -3.597 1.00 89.94 872 PHE A O 1
ATOM 6896 N N . PRO A 1 873 ? 2.947 -22.808 -4.382 1.00 89.50 873 PRO A N 1
ATOM 6897 C CA . PRO A 1 873 ? 2.708 -21.365 -4.358 1.00 89.50 873 PRO A CA 1
ATOM 6898 C C . PRO A 1 873 ? 2.409 -20.789 -2.967 1.00 89.50 873 PRO A C 1
ATOM 6900 O O . PRO A 1 873 ? 2.455 -19.567 -2.814 1.00 89.50 873 PRO A O 1
ATOM 6903 N N . TYR A 1 874 ? 2.121 -21.619 -1.958 1.00 90.88 874 TYR A N 1
ATOM 6904 C CA . TYR A 1 874 ? 1.646 -21.170 -0.642 1.00 90.88 874 TYR A CA 1
ATOM 6905 C C . TYR A 1 874 ? 2.659 -21.408 0.483 1.00 90.88 874 TYR A C 1
ATOM 6907 O O . TYR A 1 874 ? 3.471 -22.328 0.434 1.00 90.88 874 TYR A O 1
ATOM 6915 N N . SER A 1 875 ? 2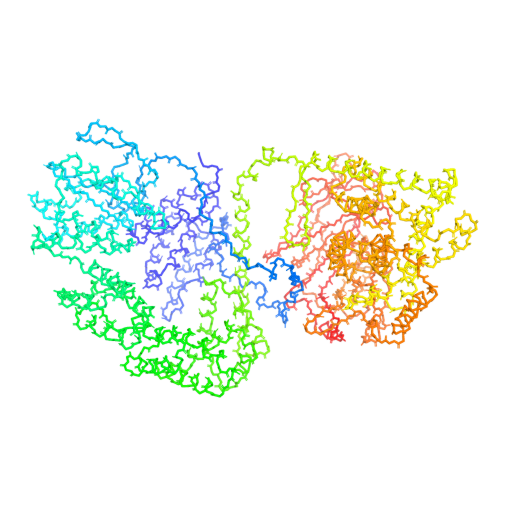.589 -20.586 1.533 1.00 87.19 875 SER A N 1
ATOM 6916 C CA . SER A 1 875 ? 3.421 -20.732 2.734 1.00 87.19 875 SER A CA 1
ATOM 6917 C C . SER A 1 875 ? 2.676 -20.311 4.001 1.00 87.19 875 SER A C 1
ATOM 6919 O O . SER A 1 875 ? 2.013 -19.271 4.034 1.00 87.19 875 SER A O 1
ATOM 6921 N N . GLY A 1 876 ? 2.817 -21.120 5.055 1.00 80.50 876 GLY A N 1
ATOM 6922 C CA . GLY A 1 876 ? 2.322 -20.847 6.409 1.00 80.50 876 GLY A CA 1
ATOM 6923 C C . GLY A 1 876 ? 3.377 -20.252 7.350 1.00 80.50 876 GLY A C 1
ATOM 6924 O O . GLY A 1 876 ? 3.110 -20.092 8.539 1.00 80.50 876 GLY A O 1
ATOM 6925 N N . GLU A 1 877 ? 4.581 -19.948 6.857 1.00 76.38 877 GLU A N 1
ATOM 6926 C CA . GLU A 1 877 ? 5.684 -19.451 7.684 1.00 76.38 877 GLU A CA 1
ATOM 6927 C C . GLU A 1 877 ? 5.415 -18.029 8.210 1.00 76.38 877 GLU A C 1
ATOM 6929 O O . GLU A 1 877 ? 5.078 -17.114 7.456 1.00 76.38 877 GLU A O 1
ATOM 6934 N N . MET A 1 878 ? 5.622 -17.816 9.516 1.00 59.19 878 MET A N 1
ATOM 6935 C CA . MET A 1 878 ? 5.365 -16.532 10.186 1.00 59.19 878 MET A CA 1
ATOM 6936 C C . MET A 1 878 ? 6.087 -15.297 9.608 1.00 59.19 878 MET A C 1
ATOM 6938 O O . MET A 1 878 ? 5.455 -14.241 9.587 1.00 59.19 878 MET A O 1
ATOM 6942 N N . PRO A 1 879 ? 7.352 -15.348 9.137 1.00 64.88 879 PRO A N 1
ATOM 6943 C CA . PRO A 1 879 ? 8.011 -14.149 8.612 1.00 64.88 879 PRO A CA 1
ATOM 6944 C C . PRO A 1 879 ? 7.463 -13.677 7.253 1.00 64.88 879 PRO A C 1
ATOM 6946 O O . PRO A 1 879 ? 7.661 -12.517 6.895 1.00 64.88 879 PRO A O 1
ATOM 6949 N N . SER A 1 880 ? 6.785 -14.535 6.478 1.00 67.88 880 SER A N 1
ATOM 6950 C CA . SER A 1 880 ? 6.215 -14.160 5.174 1.00 67.88 880 SER A CA 1
ATOM 6951 C C . SER A 1 880 ? 5.028 -15.058 4.784 1.00 67.88 880 SER A C 1
ATOM 6953 O O . SER A 1 880 ? 5.143 -15.891 3.882 1.00 67.88 880 SER A O 1
ATOM 6955 N N . PRO A 1 881 ? 3.866 -14.921 5.452 1.00 77.50 881 PRO A N 1
ATOM 6956 C CA . PRO A 1 881 ? 2.726 -15.790 5.194 1.00 77.50 881 PRO A CA 1
ATOM 6957 C C . PRO A 1 881 ? 2.129 -15.514 3.807 1.00 77.50 881 PRO A C 1
ATOM 6959 O O . PRO A 1 881 ? 1.800 -14.376 3.457 1.00 77.50 881 PRO A O 1
ATOM 6962 N N . ARG A 1 882 ? 1.936 -16.581 3.029 1.00 86.25 882 ARG A N 1
ATOM 6963 C CA . ARG A 1 882 ? 1.310 -16.573 1.698 1.00 86.25 882 ARG A CA 1
ATOM 6964 C C . ARG A 1 882 ? 0.196 -17.621 1.660 1.00 86.25 882 ARG A C 1
ATOM 6966 O O . ARG A 1 882 ? 0.353 -18.639 0.989 1.00 86.25 882 ARG A O 1
ATOM 6973 N N . PRO A 1 883 ? -0.885 -17.427 2.438 1.00 87.56 883 PRO A N 1
ATOM 6974 C CA . PRO A 1 883 ? -1.869 -18.476 2.612 1.00 87.56 883 PRO A CA 1
ATOM 6975 C C . PRO A 1 883 ? -2.818 -18.590 1.417 1.00 87.56 883 PRO A C 1
ATOM 6977 O O . PRO A 1 883 ? -3.236 -17.569 0.863 1.00 87.56 883 PRO A O 1
ATOM 6980 N N . GLN A 1 884 ? -3.225 -19.818 1.090 1.00 90.38 884 GLN A N 1
ATOM 6981 C CA . GLN A 1 884 ? -4.384 -20.058 0.227 1.00 90.38 884 GLN A CA 1
ATOM 6982 C C . GLN A 1 884 ? -5.663 -19.782 1.018 1.00 90.38 884 GLN A C 1
ATOM 6984 O O . GLN A 1 884 ? -5.802 -20.235 2.155 1.00 90.38 884 GLN A O 1
ATOM 6989 N N . ARG A 1 885 ? -6.605 -19.034 0.443 1.00 88.50 885 ARG A N 1
ATOM 6990 C CA . ARG A 1 885 ? -7.845 -18.652 1.133 1.00 88.50 885 ARG A CA 1
ATOM 6991 C C . ARG A 1 885 ? -8.978 -19.592 0.752 1.00 88.50 885 ARG A C 1
ATOM 6993 O O . ARG A 1 885 ? -9.213 -19.818 -0.430 1.00 88.50 885 ARG A O 1
ATOM 7000 N N . PHE A 1 886 ? -9.713 -20.049 1.758 1.00 89.25 886 PHE A N 1
ATOM 7001 C CA . PHE A 1 886 ? -10.951 -20.796 1.573 1.00 89.25 886 PHE A CA 1
ATOM 7002 C C . PHE A 1 886 ? -12.072 -20.059 2.290 1.00 89.25 886 PHE A C 1
ATOM 7004 O O . PHE A 1 886 ? -11.946 -19.756 3.476 1.00 89.25 886 PHE A O 1
ATOM 7011 N N . LEU A 1 887 ? -13.153 -19.760 1.575 1.00 90.81 887 LEU A N 1
ATOM 7012 C CA . LEU A 1 887 ? -14.376 -19.256 2.179 1.00 90.81 887 LEU A CA 1
ATOM 7013 C C . LEU A 1 887 ? -15.403 -20.380 2.164 1.00 90.81 887 LEU A C 1
ATOM 7015 O O . LEU A 1 887 ? -15.803 -20.830 1.093 1.00 90.81 887 LEU A O 1
ATOM 7019 N N . ILE A 1 888 ? -15.780 -20.851 3.348 1.00 94.12 888 ILE A N 1
ATOM 7020 C CA . ILE A 1 888 ? -16.653 -22.011 3.497 1.00 94.12 888 ILE A CA 1
ATOM 7021 C C . ILE A 1 888 ? -17.831 -21.638 4.376 1.00 94.12 888 ILE A C 1
ATOM 7023 O O . ILE A 1 888 ? -17.644 -21.069 5.444 1.00 94.12 888 ILE A O 1
ATOM 7027 N N . THR A 1 889 ? -19.043 -21.972 3.962 1.00 94.75 889 THR A N 1
ATOM 7028 C CA . THR A 1 889 ? -20.232 -21.752 4.790 1.00 94.75 889 THR A CA 1
ATOM 7029 C C . THR A 1 889 ? -20.928 -23.068 5.082 1.00 94.75 889 THR A C 1
ATOM 7031 O O . THR A 1 889 ? -21.174 -23.870 4.178 1.00 94.75 889 THR A O 1
ATOM 7034 N N . HIS A 1 890 ? -21.233 -23.307 6.356 1.00 95.44 890 HIS A N 1
ATOM 7035 C CA . HIS A 1 890 ? -22.048 -24.445 6.771 1.00 95.44 890 HIS A CA 1
ATOM 7036 C C . HIS A 1 890 ? -23.507 -24.088 6.516 1.00 95.44 890 HIS A C 1
ATOM 7038 O O . HIS A 1 890 ? -24.087 -23.275 7.228 1.00 95.44 890 HIS A O 1
ATOM 7044 N N . THR A 1 891 ? -24.044 -24.634 5.432 1.00 95.19 891 THR A N 1
ATOM 7045 C CA . THR A 1 891 ? -25.250 -24.141 4.780 1.00 95.19 891 THR A CA 1
ATOM 7046 C C . THR A 1 891 ? -26.403 -25.125 4.897 1.00 95.19 891 THR A C 1
ATOM 7048 O O . THR A 1 891 ? -26.255 -26.315 4.606 1.00 95.19 891 THR A O 1
ATOM 7051 N N . GLU A 1 892 ? -27.575 -24.599 5.239 1.00 94.94 892 GLU A N 1
ATOM 7052 C CA . GLU A 1 892 ? -28.868 -25.252 5.038 1.00 94.94 892 GLU A CA 1
ATOM 7053 C C . GLU A 1 892 ? -29.626 -24.579 3.882 1.00 94.94 892 GLU A C 1
ATOM 7055 O O . GLU A 1 892 ? -29.818 -23.363 3.889 1.00 94.94 892 GLU A O 1
ATOM 7060 N N . ARG A 1 893 ? -30.050 -25.364 2.886 1.00 94.81 893 ARG A N 1
ATOM 7061 C CA . ARG A 1 893 ? -30.817 -24.923 1.712 1.00 94.81 893 ARG A CA 1
ATOM 7062 C C . ARG A 1 893 ? -32.231 -25.485 1.782 1.00 94.81 893 ARG A C 1
ATOM 7064 O O . ARG A 1 893 ? -32.396 -26.701 1.869 1.00 94.81 893 ARG A O 1
ATOM 7071 N N . THR A 1 894 ? -33.239 -24.626 1.702 1.00 95.25 894 THR A N 1
ATOM 7072 C CA . THR A 1 894 ? -34.656 -25.014 1.704 1.00 95.25 894 THR A CA 1
ATOM 7073 C C . THR A 1 894 ? -35.356 -24.428 0.483 1.00 95.25 894 THR A C 1
ATOM 7075 O O . THR A 1 894 ? -35.273 -23.231 0.225 1.00 95.25 894 THR A O 1
ATOM 7078 N N . TYR A 1 895 ? -36.067 -25.262 -0.267 1.00 95.25 895 TYR A N 1
ATOM 7079 C CA . TYR A 1 895 ? -36.734 -24.859 -1.503 1.00 95.25 895 TYR A CA 1
ATOM 7080 C C . TYR A 1 895 ? -38.243 -24.994 -1.348 1.00 95.25 895 TYR A C 1
ATOM 7082 O O . TYR A 1 895 ? -38.719 -26.083 -1.020 1.00 95.25 895 TYR A O 1
ATOM 7090 N N . HIS A 1 896 ? -38.997 -23.929 -1.615 1.00 94.38 896 HIS A N 1
ATOM 7091 C CA . HIS A 1 896 ? -40.460 -23.940 -1.551 1.00 94.38 896 HIS A CA 1
ATOM 7092 C C . HIS A 1 896 ? -41.086 -23.959 -2.950 1.00 94.38 896 HIS A C 1
ATOM 7094 O O . HIS A 1 896 ? -40.554 -23.388 -3.904 1.00 94.38 896 HIS A O 1
ATOM 7100 N N . ASP A 1 897 ? -42.221 -24.643 -3.074 1.00 90.50 897 ASP A N 1
ATOM 7101 C CA . ASP A 1 897 ? -43.060 -24.604 -4.269 1.00 90.50 897 ASP A CA 1
ATOM 7102 C C . ASP A 1 897 ? -43.996 -23.377 -4.281 1.00 90.50 897 ASP A C 1
ATOM 7104 O O . ASP A 1 897 ? -43.984 -22.547 -3.371 1.00 90.50 897 ASP A O 1
ATOM 7108 N N . ILE A 1 898 ? -44.817 -23.259 -5.330 1.00 88.00 898 ILE A N 1
ATOM 7109 C CA . ILE A 1 898 ? -45.784 -22.159 -5.511 1.00 88.00 898 ILE A CA 1
ATOM 7110 C C . ILE A 1 898 ? -46.883 -22.187 -4.427 1.00 88.00 898 ILE A C 1
ATOM 7112 O O . ILE A 1 898 ? -47.481 -21.163 -4.116 1.00 88.00 898 ILE A O 1
ATOM 7116 N N . ALA A 1 899 ? -47.150 -23.349 -3.819 1.00 85.56 899 ALA A N 1
ATOM 7117 C CA . ALA A 1 899 ? -48.090 -23.474 -2.706 1.00 85.56 899 ALA A CA 1
ATOM 7118 C C . ALA A 1 899 ? -47.451 -23.104 -1.352 1.00 85.56 899 ALA A C 1
ATOM 7120 O O . ALA A 1 899 ? -48.114 -23.193 -0.317 1.00 85.56 899 ALA A O 1
ATOM 7121 N N . GLY A 1 900 ? -46.170 -22.715 -1.340 1.00 84.00 900 GLY A N 1
ATOM 7122 C CA . GLY A 1 900 ? -45.406 -22.423 -0.131 1.00 84.00 900 GLY A CA 1
ATOM 7123 C C . GLY A 1 900 ? -44.978 -23.671 0.648 1.00 84.00 900 GLY A C 1
ATOM 7124 O O . GLY A 1 900 ? -44.507 -23.550 1.778 1.00 84.00 900 GLY A O 1
ATOM 7125 N N . LYS A 1 901 ? -45.123 -24.877 0.083 1.00 90.69 901 LYS A N 1
ATOM 7126 C CA . LYS A 1 901 ? -44.702 -26.129 0.722 1.00 90.69 901 LYS A CA 1
ATOM 7127 C C . LYS A 1 901 ? -43.235 -26.419 0.405 1.00 90.69 901 LYS A C 1
ATOM 7129 O O . LYS A 1 901 ? -42.765 -26.189 -0.706 1.00 90.69 901 LYS A O 1
ATOM 7134 N N . VAL A 1 902 ? -42.507 -26.970 1.378 1.00 92.75 902 VAL A N 1
ATOM 7135 C CA . VAL A 1 902 ? -41.111 -27.398 1.191 1.00 92.75 902 VAL A CA 1
ATOM 7136 C C . VAL A 1 902 ? -41.048 -28.532 0.161 1.00 92.75 902 VAL A C 1
ATOM 7138 O O . VAL A 1 902 ? -41.557 -29.629 0.401 1.00 92.75 902 VAL A O 1
ATOM 7141 N N . ARG A 1 903 ? -40.408 -28.258 -0.979 1.00 93.50 903 ARG A N 1
ATOM 7142 C CA . ARG A 1 903 ? -40.143 -29.194 -2.080 1.00 93.50 903 ARG A CA 1
ATOM 7143 C C . ARG A 1 903 ? -38.922 -30.062 -1.787 1.00 93.50 903 ARG A C 1
ATOM 7145 O O . ARG A 1 903 ? -38.966 -31.273 -1.977 1.00 93.50 903 ARG A O 1
ATOM 7152 N N . SER A 1 904 ? -37.833 -29.441 -1.342 1.00 92.56 904 SER A N 1
ATOM 7153 C CA . SER A 1 904 ? -36.575 -30.117 -1.018 1.00 92.56 904 SER A CA 1
ATOM 7154 C C . SER A 1 904 ? -35.811 -29.353 0.060 1.00 92.56 904 SER A C 1
ATOM 7156 O O . SER A 1 904 ? -35.957 -28.137 0.207 1.00 92.56 904 SER A O 1
ATOM 7158 N N . LYS A 1 905 ? -35.007 -30.084 0.836 1.00 93.31 905 LYS A N 1
ATOM 7159 C CA . LYS A 1 905 ? -34.140 -29.541 1.882 1.00 93.31 905 LYS A CA 1
ATOM 7160 C C . LYS A 1 905 ? -32.785 -30.240 1.817 1.00 93.31 905 LYS A C 1
ATOM 7162 O O . LYS A 1 905 ? -32.734 -31.467 1.834 1.00 93.31 905 LYS A O 1
ATOM 7167 N N . GLU A 1 906 ? -31.705 -29.470 1.744 1.00 94.19 906 GLU A N 1
ATOM 7168 C CA . GLU A 1 906 ? -30.337 -29.976 1.618 1.00 94.19 906 GLU A CA 1
ATOM 7169 C C . GLU A 1 906 ? -29.386 -29.280 2.590 1.00 94.19 906 GLU A C 1
ATOM 7171 O O . GLU A 1 906 ? -29.524 -28.092 2.868 1.00 94.19 906 GLU A O 1
ATOM 7176 N N . THR A 1 907 ? -28.385 -30.006 3.086 1.00 95.25 907 THR A N 1
ATOM 7177 C CA . THR A 1 907 ? -27.396 -29.479 4.037 1.00 95.25 907 THR A CA 1
ATOM 7178 C C . THR A 1 907 ? -25.980 -29.846 3.618 1.00 95.25 907 THR A C 1
ATOM 7180 O O . THR A 1 907 ? -25.722 -30.932 3.089 1.00 95.25 907 THR A O 1
ATOM 7183 N N . GLY A 1 908 ? -25.041 -28.925 3.814 1.00 95.31 908 GLY A N 1
ATOM 7184 C CA . GLY A 1 908 ? -23.673 -29.118 3.349 1.00 95.31 908 GLY A CA 1
ATOM 7185 C C . GLY A 1 908 ? -22.754 -27.936 3.599 1.00 95.31 908 GLY A C 1
ATOM 7186 O O . GLY A 1 908 ? -23.155 -26.908 4.136 1.00 95.31 908 GLY A O 1
ATOM 7187 N N . TYR A 1 909 ? -21.497 -28.092 3.206 1.00 95.44 909 TYR A N 1
ATOM 7188 C CA . TYR A 1 909 ? -20.533 -27.007 3.141 1.00 95.44 909 TYR A CA 1
ATOM 7189 C C . TYR A 1 909 ? -20.503 -26.446 1.725 1.00 95.44 909 TYR A C 1
ATOM 7191 O O . TYR A 1 909 ? -20.159 -27.156 0.777 1.00 95.44 909 TYR A O 1
ATOM 7199 N N . TRP A 1 910 ? -20.823 -25.164 1.589 1.00 95.00 910 TRP A N 1
ATOM 7200 C CA . TRP A 1 910 ? -20.563 -24.430 0.359 1.00 95.00 910 TRP A CA 1
ATOM 7201 C C . TRP A 1 910 ? -19.159 -23.839 0.415 1.00 95.00 910 TRP A C 1
ATOM 7203 O O . TRP A 1 910 ? -18.850 -23.056 1.314 1.00 95.00 910 TRP A O 1
ATOM 7213 N N . VAL A 1 911 ? -18.316 -24.222 -0.539 1.00 93.25 911 VAL A N 1
ATOM 7214 C CA . VAL A 1 911 ? -16.940 -23.749 -0.693 1.00 93.25 911 VAL A CA 1
ATOM 7215 C C . VAL A 1 911 ? -16.893 -22.775 -1.868 1.00 93.25 911 VAL A C 1
ATOM 7217 O O . VAL A 1 911 ? -17.043 -23.167 -3.027 1.00 93.25 911 VAL A O 1
ATOM 7220 N N . ALA A 1 912 ? -16.666 -21.497 -1.570 1.00 89.56 912 ALA A N 1
ATOM 7221 C CA . ALA A 1 912 ? -16.410 -20.482 -2.581 1.00 89.56 912 ALA A CA 1
ATOM 7222 C C . ALA A 1 912 ? -14.922 -20.506 -2.973 1.00 89.56 912 ALA A C 1
ATOM 7224 O O . ALA A 1 912 ? -14.045 -20.239 -2.141 1.00 89.56 912 ALA A O 1
ATOM 7225 N N . ASP A 1 913 ? -14.627 -20.806 -4.243 1.00 85.31 913 ASP A N 1
ATOM 7226 C CA . ASP A 1 913 ? -13.252 -20.935 -4.736 1.00 85.31 913 ASP A CA 1
ATOM 7227 C C . ASP A 1 913 ? -12.606 -19.556 -4.945 1.00 85.31 913 ASP A C 1
ATOM 7229 O O . ASP A 1 913 ? -12.612 -18.957 -6.024 1.00 85.31 913 ASP A O 1
ATOM 7233 N N . LEU A 1 914 ? -12.002 -19.044 -3.872 1.00 84.31 914 LEU A N 1
ATOM 7234 C CA . LEU A 1 914 ? -11.279 -17.767 -3.857 1.00 84.31 914 LEU A CA 1
ATOM 7235 C C . LEU A 1 914 ? -9.845 -17.853 -4.410 1.00 84.31 914 LEU A C 1
ATOM 7237 O O . LEU A 1 914 ? -9.081 -16.888 -4.283 1.00 84.31 914 LEU A O 1
ATOM 7241 N N . ASP A 1 915 ? -9.482 -18.977 -5.024 1.00 86.62 915 ASP A N 1
ATOM 7242 C CA . ASP A 1 915 ? -8.159 -19.250 -5.579 1.00 86.62 915 ASP A CA 1
ATOM 7243 C C . ASP A 1 915 ? -8.266 -20.208 -6.782 1.00 86.62 915 ASP A C 1
ATOM 7245 O O . ASP A 1 915 ? -9.156 -21.057 -6.820 1.00 86.62 915 ASP A O 1
ATOM 7249 N N . LEU A 1 916 ? -7.358 -20.077 -7.754 1.00 83.81 916 LEU A N 1
ATOM 7250 C CA . LEU A 1 916 ? -7.295 -20.911 -8.958 1.00 83.81 916 LEU A CA 1
ATOM 7251 C C . LEU A 1 916 ? -7.022 -22.388 -8.638 1.00 83.81 916 LEU A C 1
ATOM 7253 O O . LEU A 1 916 ? -7.545 -23.262 -9.324 1.00 83.81 916 LEU A O 1
ATOM 7257 N N . ASN A 1 917 ? -6.227 -22.668 -7.599 1.00 88.06 917 ASN A N 1
ATOM 7258 C CA . ASN A 1 917 ? -5.885 -24.042 -7.214 1.00 88.06 917 ASN A CA 1
ATOM 7259 C C . ASN A 1 917 ? -6.933 -24.683 -6.283 1.00 88.06 917 ASN A C 1
ATOM 7261 O O . ASN A 1 917 ? -6.746 -25.816 -5.831 1.00 88.06 917 ASN A O 1
ATOM 7265 N N . SER A 1 918 ? -8.015 -23.971 -5.951 1.00 86.56 918 SER A N 1
ATOM 7266 C CA . SER A 1 918 ? -9.115 -24.528 -5.166 1.00 86.56 918 SER A CA 1
ATOM 7267 C C . SER A 1 918 ? -10.031 -25.397 -6.044 1.00 86.56 918 SER A C 1
ATOM 7269 O O . SER A 1 918 ? -10.326 -25.037 -7.191 1.00 86.56 918 SER A O 1
ATOM 7271 N N . PRO A 1 919 ? -10.525 -26.538 -5.535 1.00 86.69 919 PRO A N 1
ATOM 7272 C CA . PRO A 1 919 ? -10.235 -27.176 -4.247 1.00 86.69 919 PRO A CA 1
ATOM 7273 C C . PRO A 1 919 ? -9.084 -28.199 -4.314 1.00 86.69 919 PRO A C 1
ATOM 7275 O O . PRO A 1 919 ? -8.764 -28.838 -3.311 1.00 86.69 919 PRO A O 1
ATOM 7278 N N . ASP A 1 920 ? -8.479 -28.394 -5.487 1.00 87.25 920 ASP A N 1
ATOM 7279 C CA . ASP A 1 920 ? -7.572 -29.512 -5.767 1.00 87.25 920 ASP A CA 1
ATOM 7280 C C . ASP A 1 920 ? -6.337 -29.541 -4.854 1.00 87.25 920 ASP A C 1
ATOM 7282 O O . ASP A 1 920 ? -5.879 -30.618 -4.475 1.00 87.25 920 ASP A O 1
ATOM 7286 N N . SER A 1 921 ? -5.854 -28.377 -4.411 1.00 88.50 921 SER A N 1
ATOM 7287 C CA . SER A 1 921 ? -4.711 -28.263 -3.495 1.00 88.50 921 SER A CA 1
ATOM 7288 C C . SER A 1 921 ? -4.917 -28.916 -2.121 1.00 88.50 921 SER A C 1
ATOM 7290 O O . SER A 1 921 ? -3.938 -29.300 -1.481 1.00 88.50 921 SER A O 1
ATOM 7292 N N . VAL A 1 922 ? -6.163 -29.039 -1.649 1.00 90.69 922 VAL A N 1
ATOM 7293 C CA . VAL A 1 922 ? -6.507 -29.630 -0.338 1.00 90.69 922 VAL A CA 1
ATOM 7294 C C . VAL A 1 922 ? -7.240 -30.963 -0.458 1.00 90.69 922 VAL A C 1
ATOM 7296 O O . VAL A 1 922 ? -7.424 -31.650 0.545 1.00 90.69 922 VAL A O 1
ATOM 7299 N N . LYS A 1 923 ? -7.615 -31.366 -1.677 1.00 88.00 923 LYS A N 1
ATOM 7300 C CA . LYS A 1 923 ? -8.452 -32.542 -1.948 1.00 88.00 923 LYS A CA 1
ATOM 7301 C C . LYS A 1 923 ? -7.879 -33.854 -1.402 1.00 88.00 923 LYS A C 1
ATOM 7303 O O . LYS A 1 923 ? -8.640 -34.722 -0.994 1.00 88.00 923 LYS A O 1
ATOM 7308 N N . SER A 1 924 ? -6.553 -34.000 -1.381 1.00 88.00 924 SER A N 1
ATOM 7309 C CA . SER A 1 924 ? -5.864 -35.176 -0.825 1.00 88.00 924 SER A CA 1
ATOM 7310 C C . SER A 1 924 ? -5.570 -35.080 0.676 1.00 88.00 924 SER A C 1
ATOM 7312 O O . SER A 1 924 ? -5.216 -36.086 1.286 1.00 88.00 924 SER A O 1
ATOM 7314 N N . LEU A 1 925 ? -5.690 -33.889 1.269 1.00 89.81 925 LEU A N 1
ATOM 7315 C CA . LEU A 1 925 ? -5.315 -33.607 2.658 1.00 89.81 925 LEU A CA 1
ATOM 7316 C C . LEU A 1 925 ? -6.524 -33.573 3.596 1.00 89.81 925 LEU A C 1
ATOM 7318 O O . LEU A 1 925 ? -6.396 -33.944 4.759 1.00 89.81 925 LEU A O 1
ATOM 7322 N N . VAL A 1 926 ? -7.681 -33.133 3.096 1.00 91.81 926 VAL A N 1
ATOM 7323 C CA . VAL A 1 926 ? -8.913 -32.971 3.876 1.00 91.81 926 VAL A CA 1
ATOM 7324 C C . VAL A 1 926 ? -9.949 -34.011 3.410 1.00 91.81 926 VAL A C 1
ATOM 7326 O O . VAL A 1 926 ? -10.468 -33.885 2.297 1.00 91.81 926 VAL A O 1
ATOM 7329 N N . PRO A 1 927 ? -10.267 -35.040 4.221 1.00 90.62 927 PRO A N 1
ATOM 7330 C CA . PRO A 1 927 ? -11.134 -36.162 3.845 1.00 90.62 927 PRO A CA 1
ATOM 7331 C C . PRO A 1 927 ? -12.509 -35.777 3.290 1.00 90.62 927 PRO A C 1
ATOM 7333 O O . PRO A 1 927 ? -13.011 -36.430 2.376 1.00 90.62 927 PRO A O 1
ATOM 7336 N N . GLU A 1 928 ? -13.139 -34.721 3.804 1.00 90.19 928 GLU A N 1
ATOM 7337 C CA . GLU A 1 928 ? -14.475 -34.299 3.381 1.00 90.19 928 GLU A CA 1
ATOM 7338 C C . GLU A 1 928 ? -14.507 -33.863 1.907 1.00 90.19 928 GLU A C 1
ATOM 7340 O O . GLU A 1 928 ? -15.526 -34.057 1.238 1.00 90.19 928 GLU A O 1
ATOM 7345 N N . PHE A 1 929 ? -13.382 -33.378 1.363 1.00 90.69 929 PHE A N 1
ATOM 7346 C CA . PHE A 1 929 ? -13.258 -33.034 -0.056 1.00 90.69 929 PHE A CA 1
ATOM 7347 C C . PHE A 1 929 ? -13.287 -34.256 -0.985 1.00 90.69 929 PHE A C 1
ATOM 7349 O O . PHE A 1 929 ? -13.443 -34.087 -2.192 1.00 90.69 929 PHE A O 1
ATOM 7356 N N . ALA A 1 930 ? -13.227 -35.490 -0.472 1.00 88.06 930 ALA A N 1
ATOM 7357 C CA . ALA A 1 930 ? -13.463 -36.683 -1.288 1.00 88.06 930 ALA A CA 1
ATOM 7358 C C . ALA A 1 930 ? -14.898 -36.738 -1.851 1.00 88.06 930 ALA A C 1
ATOM 7360 O O . ALA A 1 930 ? -15.125 -37.344 -2.896 1.00 88.06 930 ALA A O 1
ATOM 7361 N N . ARG A 1 931 ? -15.860 -36.089 -1.178 1.00 90.94 931 ARG A N 1
ATOM 7362 C CA . ARG A 1 931 ? -17.281 -36.021 -1.574 1.00 90.94 931 ARG A CA 1
ATOM 7363 C C . ARG A 1 931 ? -17.656 -34.692 -2.238 1.00 90.94 931 ARG A C 1
ATOM 7365 O O . ARG A 1 931 ? -18.837 -34.364 -2.327 1.00 90.94 931 ARG A O 1
ATOM 7372 N N . VAL A 1 932 ? -16.663 -33.903 -2.644 1.00 92.50 932 VAL A N 1
ATOM 7373 C CA . VAL A 1 932 ? -16.881 -32.592 -3.258 1.00 92.50 932 VAL A CA 1
ATOM 7374 C C . VAL A 1 932 ? -17.534 -32.739 -4.636 1.00 92.50 932 VAL A C 1
ATOM 7376 O O . VAL A 1 932 ? -17.083 -33.540 -5.455 1.00 92.50 932 VAL A O 1
ATOM 7379 N N . ARG A 1 933 ? -18.574 -31.947 -4.908 1.00 92.94 933 ARG A N 1
ATOM 7380 C CA . ARG A 1 933 ? -19.174 -31.798 -6.243 1.00 92.94 933 ARG A CA 1
ATOM 7381 C C . ARG A 1 933 ? -19.120 -30.344 -6.697 1.00 92.94 933 ARG A C 1
ATOM 7383 O O . ARG A 1 933 ? -19.165 -29.440 -5.865 1.00 92.94 933 ARG A O 1
ATOM 7390 N N . LEU A 1 934 ? -18.999 -30.126 -8.003 1.00 92.12 934 LEU A N 1
ATOM 7391 C CA . LEU A 1 934 ? -19.171 -28.799 -8.593 1.00 92.12 934 LEU A CA 1
ATOM 7392 C C . LEU A 1 934 ? -20.649 -28.398 -8.468 1.00 92.12 934 LEU A C 1
ATOM 7394 O O . LEU A 1 934 ? -21.515 -29.259 -8.602 1.00 92.12 934 LEU A O 1
ATOM 7398 N N . VAL A 1 935 ? -20.929 -27.127 -8.178 1.00 91.38 935 VAL A N 1
ATOM 7399 C CA . VAL A 1 935 ? -22.310 -26.622 -8.140 1.00 91.38 935 VAL A CA 1
ATOM 7400 C C . VAL A 1 935 ? -22.818 -26.412 -9.567 1.00 91.38 935 VAL A C 1
ATOM 7402 O O . VAL A 1 935 ? -22.256 -25.609 -10.308 1.00 91.38 935 VAL A O 1
ATOM 7405 N N . ASP A 1 936 ? -23.884 -27.120 -9.922 1.00 89.38 936 ASP A N 1
ATOM 7406 C CA . ASP A 1 936 ? -24.586 -27.082 -11.211 1.00 89.38 936 ASP A CA 1
ATOM 7407 C C . ASP A 1 936 ? -26.033 -26.557 -11.105 1.00 89.38 936 ASP A C 1
ATOM 7409 O O . ASP A 1 936 ? -26.652 -26.258 -12.120 1.00 89.38 936 ASP A O 1
ATOM 7413 N N . ASP A 1 937 ? -26.525 -26.309 -9.885 1.00 89.50 937 ASP A N 1
ATOM 7414 C CA . ASP A 1 937 ? -27.886 -25.831 -9.573 1.00 89.50 937 ASP A CA 1
ATOM 7415 C C . ASP A 1 937 ? -28.200 -24.395 -10.099 1.00 89.50 937 ASP A C 1
ATOM 7417 O O . ASP A 1 937 ? -29.269 -23.844 -9.840 1.00 89.50 937 ASP A O 1
ATOM 7421 N N . CYS A 1 938 ? -27.269 -23.737 -10.802 1.00 88.56 938 CYS A N 1
ATOM 7422 C CA . CYS A 1 938 ? -27.361 -22.333 -11.234 1.00 88.56 938 CYS A CA 1
ATOM 7423 C C . CYS A 1 938 ? -28.440 -22.047 -12.282 1.00 88.56 938 CYS A C 1
ATOM 7425 O O . CYS A 1 938 ? -28.931 -20.918 -12.350 1.00 88.56 938 CYS A O 1
ATOM 7427 N N . GLU A 1 939 ? -28.787 -23.027 -13.115 1.00 89.38 939 GLU A N 1
ATOM 7428 C CA . GLU A 1 939 ? -29.858 -22.874 -14.105 1.00 89.38 939 GLU A CA 1
ATOM 7429 C C . GLU A 1 939 ? -31.237 -23.007 -13.450 1.00 89.38 939 GLU A C 1
ATOM 7431 O O . GLU A 1 939 ? -32.155 -22.268 -13.797 1.00 89.38 939 GLU A O 1
ATOM 7436 N N . ASP A 1 940 ? -31.376 -23.876 -12.451 1.00 90.12 940 ASP A N 1
ATOM 7437 C CA . ASP A 1 940 ? -32.669 -24.186 -11.838 1.00 90.12 940 ASP A CA 1
ATOM 7438 C C . ASP A 1 940 ? -33.021 -23.268 -10.661 1.00 90.12 940 ASP A C 1
ATOM 7440 O O . ASP A 1 940 ? -34.197 -22.974 -10.426 1.00 90.12 940 ASP A O 1
ATOM 7444 N N . GLU A 1 941 ? -32.013 -22.774 -9.937 1.00 92.62 941 GLU A N 1
ATOM 7445 C CA . GLU A 1 941 ? -32.193 -22.037 -8.687 1.00 92.62 941 GLU A CA 1
ATOM 7446 C C . GLU A 1 941 ? -31.595 -20.627 -8.734 1.00 92.62 941 GLU A C 1
ATOM 7448 O O . GLU A 1 941 ? -30.481 -20.393 -9.213 1.00 92.62 941 GLU A O 1
ATOM 7453 N N . LEU A 1 942 ? -32.322 -19.663 -8.162 1.00 92.56 942 LEU A N 1
ATOM 7454 C CA . LEU A 1 942 ? -31.895 -18.267 -8.088 1.00 92.56 942 LEU A CA 1
ATOM 7455 C C . LEU A 1 942 ? -30.588 -18.162 -7.282 1.00 92.56 942 LEU A C 1
ATOM 7457 O O . LEU A 1 942 ? -30.527 -18.602 -6.133 1.00 92.56 942 LEU A O 1
ATOM 7461 N N . TYR A 1 943 ? -29.538 -17.589 -7.885 1.00 92.00 943 TYR A N 1
ATOM 7462 C CA . TYR A 1 943 ? -28.171 -17.583 -7.330 1.00 92.00 943 TYR A CA 1
ATOM 7463 C C . TYR A 1 943 ? -27.647 -18.998 -6.995 1.00 92.00 943 TYR A C 1
ATOM 7465 O O . TYR A 1 943 ? -26.965 -19.201 -5.990 1.00 92.00 943 TYR A O 1
ATOM 7473 N N . CYS A 1 944 ? -27.974 -19.990 -7.832 1.00 92.25 944 CYS A N 1
ATOM 7474 C CA . CYS A 1 944 ? -27.554 -21.391 -7.693 1.00 92.25 944 CYS A CA 1
ATOM 7475 C C . CYS A 1 944 ? -27.990 -22.069 -6.387 1.00 92.25 944 CYS A C 1
ATOM 7477 O O . CYS A 1 944 ? -27.405 -23.071 -5.974 1.00 92.25 944 CYS A O 1
ATOM 7479 N N . GLY A 1 945 ? -28.974 -21.505 -5.682 1.00 93.25 945 GLY A N 1
ATOM 7480 C CA . GLY A 1 945 ? -29.375 -22.018 -4.377 1.00 93.25 945 GLY A CA 1
ATOM 7481 C C . GLY A 1 945 ? -28.343 -21.775 -3.270 1.00 93.25 945 GLY A C 1
ATOM 7482 O O . GLY A 1 945 ? -28.299 -22.540 -2.312 1.00 93.25 945 GLY A O 1
ATOM 7483 N N . LEU A 1 946 ? -27.458 -20.783 -3.404 1.00 94.69 946 LEU A N 1
ATOM 7484 C CA . LEU A 1 946 ? -26.337 -20.572 -2.482 1.00 94.69 946 LEU A CA 1
ATOM 7485 C C . LEU A 1 946 ? -26.494 -19.289 -1.652 1.00 94.69 946 LEU A C 1
ATOM 7487 O O . LEU A 1 946 ? -27.005 -18.283 -2.154 1.00 94.69 946 LEU A O 1
ATOM 7491 N N . PRO A 1 947 ? -26.011 -19.269 -0.395 1.00 94.44 947 PRO A N 1
ATOM 7492 C CA . PRO A 1 947 ? -26.143 -18.118 0.486 1.00 94.44 947 PRO A CA 1
ATOM 7493 C C . PRO A 1 947 ? -25.091 -17.047 0.162 1.00 94.44 947 PRO A C 1
ATOM 7495 O O . PRO A 1 947 ? -24.125 -16.854 0.899 1.00 94.44 947 PRO A O 1
ATOM 7498 N N . TYR A 1 948 ? -25.235 -16.349 -0.964 1.00 91.69 948 TYR A N 1
ATOM 7499 C CA . TYR A 1 948 ? -24.350 -15.233 -1.303 1.00 91.69 948 TYR A CA 1
ATOM 7500 C C . TYR A 1 948 ? -24.560 -14.058 -0.338 1.00 91.69 948 TYR A C 1
ATOM 7502 O O . TYR A 1 948 ? -25.664 -13.540 -0.211 1.00 91.69 948 TYR A O 1
ATOM 7510 N N . LEU A 1 949 ? -23.470 -13.582 0.276 1.00 87.12 949 LEU A N 1
ATOM 7511 C CA . LEU A 1 949 ? -23.470 -12.382 1.130 1.00 87.12 949 LEU A CA 1
ATOM 7512 C C . LEU A 1 949 ? -23.500 -11.076 0.308 1.00 87.12 949 LEU A C 1
ATOM 7514 O O . LEU A 1 949 ? -23.908 -10.028 0.792 1.00 87.12 949 LEU A O 1
ATOM 7518 N N . MET A 1 950 ? -23.028 -11.130 -0.938 1.00 87.56 950 MET A N 1
ATOM 7519 C CA . MET A 1 950 ? -22.886 -9.988 -1.845 1.00 87.56 950 MET A CA 1
ATOM 7520 C C . MET A 1 950 ? -23.123 -10.429 -3.300 1.00 87.56 950 MET A C 1
ATOM 7522 O O . MET A 1 950 ? -22.889 -11.602 -3.610 1.00 87.56 950 MET A O 1
ATOM 7526 N N . PRO A 1 951 ? -23.541 -9.530 -4.216 1.00 84.44 951 PRO A N 1
ATOM 7527 C CA . PRO A 1 951 ? -23.961 -9.886 -5.575 1.00 84.44 951 PRO A CA 1
ATOM 7528 C C . PRO A 1 951 ? -22.770 -10.127 -6.521 1.00 84.44 951 PRO A C 1
ATOM 7530 O O . PRO A 1 951 ? -22.611 -9.460 -7.540 1.00 84.44 951 PRO A O 1
ATOM 7533 N N . VAL A 1 952 ? -21.914 -11.091 -6.185 1.00 80.69 952 VAL A N 1
ATOM 7534 C CA . VAL A 1 952 ? -20.658 -11.399 -6.894 1.00 80.69 952 VAL A CA 1
ATOM 7535 C C . VAL A 1 952 ? -20.748 -12.666 -7.748 1.00 80.69 952 VAL A C 1
ATOM 7537 O O . VAL A 1 952 ? -19.735 -13.315 -8.005 1.00 80.69 952 VAL A O 1
ATOM 7540 N N . LEU A 1 953 ? -21.951 -13.022 -8.209 1.00 79.19 953 LEU A N 1
ATOM 7541 C CA . LEU A 1 953 ? -22.192 -14.212 -9.035 1.00 79.19 953 LEU A CA 1
ATOM 7542 C C . LEU A 1 953 ? -21.269 -14.248 -10.269 1.00 79.19 953 LEU A C 1
ATOM 7544 O O . LEU A 1 953 ? -20.675 -15.277 -10.566 1.00 79.19 953 LEU A O 1
ATOM 7548 N N . SER A 1 954 ? -21.049 -13.096 -10.913 1.00 73.56 954 SER A N 1
ATOM 7549 C CA . SER A 1 954 ? -20.143 -12.954 -12.063 1.00 73.56 954 SER A CA 1
ATOM 7550 C C . SER A 1 954 ? -18.657 -13.158 -11.734 1.00 73.56 954 SER A C 1
ATOM 7552 O O . SER A 1 954 ? -17.861 -13.380 -12.640 1.00 73.56 954 SER A O 1
ATOM 7554 N N . PHE A 1 955 ? -18.262 -13.058 -10.460 1.00 70.81 955 PHE A N 1
ATOM 7555 C CA . PHE A 1 955 ? -16.883 -13.266 -10.004 1.00 70.81 955 PHE A CA 1
ATOM 7556 C C . PHE A 1 955 ? -16.647 -14.692 -9.473 1.00 70.81 955 PHE A C 1
ATOM 7558 O O . PHE A 1 955 ? -15.513 -15.172 -9.504 1.00 70.81 955 PHE A O 1
ATOM 7565 N N . LEU A 1 956 ? -17.699 -15.378 -9.006 1.00 76.12 956 LEU A N 1
ATOM 7566 C CA . LEU A 1 956 ? -17.663 -16.730 -8.424 1.00 76.12 956 LEU A CA 1
ATOM 7567 C C . LEU A 1 956 ? -18.317 -17.776 -9.345 1.00 76.12 956 LEU A C 1
ATOM 7569 O O . LEU A 1 956 ? -19.234 -18.487 -8.953 1.00 76.12 956 LEU A O 1
ATOM 7573 N N . TRP A 1 957 ? -17.819 -17.873 -10.574 1.00 69.81 957 TRP A N 1
ATOM 7574 C CA . TRP A 1 957 ? -18.215 -18.841 -11.607 1.00 69.81 957 TRP A CA 1
ATOM 7575 C C . TRP A 1 957 ? -17.854 -20.316 -11.326 1.00 69.81 957 TRP A C 1
ATOM 7577 O O . TRP A 1 957 ? -18.419 -21.203 -11.957 1.00 69.81 957 TRP A O 1
ATOM 7587 N N . LYS A 1 958 ? -16.935 -20.599 -10.389 1.00 84.06 958 LYS A N 1
ATOM 7588 C CA . LYS A 1 958 ? -16.598 -21.960 -9.934 1.00 84.06 958 LYS A CA 1
ATOM 7589 C C . LYS A 1 958 ? -16.753 -22.023 -8.417 1.00 84.06 958 LYS A C 1
ATOM 7591 O O . LYS A 1 958 ? -16.097 -21.271 -7.699 1.00 84.06 958 LYS A O 1
ATOM 7596 N N . THR A 1 959 ? -17.645 -22.882 -7.935 1.00 90.12 959 THR A N 1
ATOM 7597 C CA . THR A 1 959 ? -17.816 -23.156 -6.503 1.00 90.12 959 THR A CA 1
ATOM 7598 C C . THR A 1 959 ? -18.169 -24.620 -6.295 1.00 90.12 959 THR A C 1
ATOM 7600 O O . THR A 1 959 ? -18.621 -25.299 -7.221 1.00 90.12 959 THR A O 1
ATOM 7603 N N . HIS A 1 960 ? -17.955 -25.110 -5.079 1.00 93.25 960 HIS A N 1
ATOM 7604 C CA . HIS A 1 960 ? -18.148 -26.514 -4.758 1.00 93.25 960 HIS A CA 1
ATOM 7605 C C . HIS A 1 960 ? -19.091 -26.714 -3.577 1.00 93.25 960 HIS A C 1
ATOM 7607 O O . HIS A 1 960 ? -19.178 -25.888 -2.668 1.00 93.25 960 HIS A O 1
ATOM 7613 N N . TRP A 1 961 ? -19.763 -27.859 -3.579 1.00 95.06 961 TRP A N 1
ATOM 7614 C CA . TRP A 1 961 ? -20.637 -28.310 -2.509 1.00 95.06 961 TRP A CA 1
ATOM 7615 C C . TRP A 1 961 ? -20.124 -29.621 -1.921 1.00 95.06 961 TRP A C 1
ATOM 7617 O O . TRP A 1 961 ? -19.766 -30.547 -2.653 1.00 95.06 961 TRP A O 1
ATOM 7627 N N . ILE A 1 962 ? -20.109 -29.714 -0.594 1.00 95.31 962 ILE A N 1
ATOM 7628 C CA . ILE A 1 962 ? -19.746 -30.927 0.140 1.00 95.31 962 ILE A CA 1
ATOM 7629 C C . ILE A 1 962 ? -20.929 -31.315 1.034 1.00 95.31 962 ILE A C 1
ATOM 7631 O O . ILE A 1 962 ? -21.266 -30.555 1.940 1.00 95.31 962 ILE A O 1
ATOM 7635 N N . PRO A 1 963 ? -21.558 -32.486 0.839 1.00 94.25 963 PRO A N 1
ATOM 7636 C CA . PRO A 1 963 ? -22.638 -32.942 1.711 1.00 94.25 963 PRO A CA 1
ATOM 7637 C C . PRO A 1 963 ? -22.186 -33.078 3.175 1.00 94.25 963 PRO A C 1
ATOM 7639 O O . PRO A 1 963 ? -21.169 -33.718 3.463 1.00 94.25 963 PRO A O 1
ATOM 7642 N N . ALA A 1 964 ? -22.957 -32.504 4.100 1.00 93.31 964 ALA A N 1
ATOM 7643 C CA . ALA A 1 964 ? -22.665 -32.497 5.535 1.00 93.31 964 ALA A CA 1
ATOM 7644 C C . ALA A 1 964 ? -23.954 -32.523 6.371 1.00 93.31 964 ALA A C 1
ATOM 7646 O O . ALA A 1 964 ? -25.055 -32.333 5.847 1.00 93.31 964 ALA A O 1
ATOM 7647 N N . HIS A 1 965 ? -23.814 -32.761 7.676 1.00 91.69 965 HIS A N 1
ATOM 7648 C CA . HIS A 1 965 ? -24.935 -32.710 8.616 1.00 91.69 965 HIS A CA 1
ATOM 7649 C C . HIS A 1 965 ? -25.526 -31.291 8.719 1.00 91.69 965 HIS A C 1
ATOM 7651 O O . HIS A 1 965 ? -24.843 -30.326 8.369 1.00 91.69 965 HIS A O 1
ATOM 7657 N N . PRO A 1 966 ? -26.784 -31.137 9.167 1.00 89.88 966 PRO A N 1
ATOM 7658 C CA . PRO A 1 966 ? -27.411 -29.826 9.327 1.00 89.88 966 PRO A CA 1
ATOM 7659 C C . PRO A 1 966 ? -26.661 -28.921 10.322 1.00 89.88 966 PRO A C 1
ATOM 7661 O O . PRO A 1 966 ? -26.212 -29.414 11.359 1.00 89.88 966 PRO A O 1
ATOM 7664 N N . PRO A 1 967 ? -26.510 -27.614 10.036 1.00 89.38 967 PRO A N 1
ATOM 7665 C CA . PRO A 1 967 ? -26.007 -26.654 11.013 1.00 89.38 967 PRO A CA 1
ATOM 7666 C C . PRO A 1 967 ? -27.030 -26.382 12.125 1.00 89.38 967 PRO A C 1
ATOM 7668 O O . PRO A 1 967 ? -28.234 -26.536 11.929 1.00 89.38 967 PRO A O 1
ATOM 7671 N N . ASP A 1 968 ? -26.549 -25.919 13.279 1.00 85.44 968 ASP A N 1
ATOM 7672 C CA . ASP A 1 968 ? -27.413 -25.384 14.335 1.00 85.44 968 ASP A CA 1
ATOM 7673 C C . ASP A 1 968 ? -27.843 -23.955 13.968 1.00 85.44 968 ASP A C 1
ATOM 7675 O O . ASP A 1 968 ? -27.003 -23.057 13.857 1.00 85.44 968 ASP A O 1
ATOM 7679 N N . VAL A 1 969 ? -29.142 -23.762 13.723 1.00 85.94 969 VAL A N 1
ATOM 7680 C CA . VAL A 1 969 ? -29.737 -22.486 13.299 1.00 85.94 969 VAL A CA 1
ATOM 7681 C C . VAL A 1 969 ? -30.734 -22.035 14.372 1.00 85.94 969 VAL A C 1
ATOM 7683 O O . VAL A 1 969 ? -31.906 -22.406 14.326 1.00 85.94 969 VAL A O 1
ATOM 7686 N N . PRO A 1 970 ? -30.297 -21.234 15.354 1.00 80.00 970 PRO A N 1
ATOM 7687 C CA . PRO A 1 970 ? -31.124 -20.861 16.505 1.00 80.00 970 PRO A CA 1
ATOM 7688 C C . PRO A 1 970 ? -32.171 -19.797 16.170 1.00 80.00 970 PRO A C 1
ATOM 7690 O O . PRO A 1 970 ? -33.232 -19.763 16.786 1.00 80.00 970 PRO A O 1
ATOM 7693 N N . ILE A 1 971 ? -31.866 -18.916 15.209 1.00 85.75 971 ILE A N 1
ATOM 7694 C CA . ILE A 1 971 ? -32.755 -17.845 14.757 1.00 85.75 971 ILE A CA 1
ATOM 7695 C C . ILE A 1 971 ? -33.242 -18.230 13.357 1.00 85.75 971 ILE A C 1
ATOM 7697 O O . ILE A 1 971 ? -32.500 -18.050 12.385 1.00 85.75 971 ILE A O 1
ATOM 7701 N N . PRO A 1 972 ? -34.453 -18.799 13.228 1.00 86.62 972 PRO A N 1
ATOM 7702 C CA . PRO A 1 972 ? -34.979 -19.184 11.931 1.00 86.62 972 PRO A CA 1
ATOM 7703 C C . PRO A 1 972 ? -35.239 -17.933 11.096 1.00 86.62 972 PRO A C 1
ATOM 7705 O O . PRO A 1 972 ? -35.777 -16.939 11.577 1.00 86.62 972 PRO A O 1
ATOM 7708 N N . THR A 1 973 ? -34.851 -17.988 9.827 1.00 89.25 973 THR A N 1
ATOM 7709 C CA . THR A 1 973 ? -35.133 -16.910 8.879 1.00 89.25 973 THR A CA 1
ATOM 7710 C C . THR A 1 973 ? -36.458 -17.197 8.197 1.00 89.25 973 THR A C 1
ATOM 7712 O O . THR A 1 973 ? -36.618 -18.262 7.604 1.00 89.25 973 THR A O 1
ATOM 7715 N N . THR A 1 974 ? -37.417 -16.277 8.294 1.00 90.94 974 THR A N 1
ATOM 7716 C CA . THR A 1 974 ? -38.744 -16.459 7.692 1.00 90.94 974 THR A CA 1
ATOM 7717 C C . THR A 1 974 ? -39.087 -15.298 6.775 1.00 90.94 974 THR A C 1
ATOM 7719 O O . THR A 1 974 ? -38.844 -14.137 7.102 1.00 90.94 974 THR A O 1
ATOM 7722 N N . LEU A 1 975 ? -39.646 -15.630 5.612 1.00 94.12 975 LEU A N 1
ATOM 7723 C CA . LEU A 1 975 ? -40.215 -14.688 4.658 1.00 94.12 975 LEU A CA 1
ATOM 7724 C C . LEU A 1 975 ? -41.728 -14.884 4.654 1.00 94.12 975 LEU A C 1
ATOM 7726 O O . LEU A 1 975 ? -42.212 -15.990 4.417 1.00 94.12 975 LEU A O 1
ATOM 7730 N N . THR A 1 976 ? -42.470 -13.806 4.872 1.00 93.44 976 THR A N 1
ATOM 7731 C CA . THR A 1 976 ? -43.935 -13.818 4.817 1.00 93.44 976 THR A CA 1
ATOM 7732 C C . THR A 1 976 ? -44.441 -12.736 3.873 1.00 93.44 976 THR A C 1
ATOM 7734 O O . THR A 1 976 ? -43.981 -11.595 3.911 1.00 93.44 976 THR A O 1
ATOM 7737 N N . LEU A 1 977 ? -45.385 -13.097 3.002 1.00 92.62 977 LEU A N 1
ATOM 7738 C CA . LEU A 1 977 ? -46.111 -12.144 2.166 1.00 92.62 977 LEU A CA 1
ATOM 7739 C C . LEU A 1 977 ? -47.263 -11.560 2.993 1.00 92.62 977 LEU A C 1
ATOM 7741 O O . LEU A 1 977 ? -48.200 -12.274 3.340 1.00 92.62 977 LEU A O 1
ATOM 7745 N N . MET A 1 978 ? -47.182 -10.272 3.323 1.00 93.75 978 MET A N 1
ATOM 7746 C CA . MET A 1 978 ? -48.167 -9.585 4.163 1.00 93.75 978 MET A CA 1
ATOM 7747 C C . MET A 1 978 ? -49.401 -9.139 3.380 1.00 93.75 978 MET A C 1
ATOM 7749 O O . MET A 1 978 ? -50.524 -9.278 3.857 1.00 93.75 978 MET A O 1
ATOM 7753 N N . SER A 1 979 ? -49.201 -8.556 2.197 1.00 92.38 979 SER A N 1
ATOM 7754 C CA . SER A 1 979 ? -50.294 -8.032 1.378 1.00 92.38 979 SER A CA 1
ATOM 7755 C C . SER A 1 979 ? -49.962 -8.064 -0.110 1.00 92.38 979 SER A C 1
ATOM 7757 O O . SER A 1 979 ? -48.799 -7.994 -0.514 1.00 92.38 979 SER A O 1
ATOM 7759 N N . THR A 1 980 ? -51.011 -8.175 -0.924 1.00 91.44 980 THR A N 1
ATOM 7760 C CA . THR A 1 980 ? -50.969 -8.030 -2.382 1.00 91.44 980 THR A CA 1
ATOM 7761 C C . THR A 1 980 ? -52.008 -6.991 -2.786 1.00 91.44 980 THR A C 1
ATOM 7763 O O . THR A 1 980 ? -53.202 -7.204 -2.590 1.00 91.44 980 THR A O 1
ATOM 7766 N N . GLU A 1 981 ? -51.569 -5.863 -3.339 1.00 91.19 981 GLU A N 1
ATOM 7767 C CA . GLU A 1 981 ? -52.447 -4.792 -3.826 1.00 91.19 981 GLU A CA 1
ATOM 7768 C C . GLU A 1 981 ? -52.339 -4.685 -5.349 1.00 91.19 981 GLU A C 1
ATOM 7770 O O . GLU A 1 981 ? -51.241 -4.725 -5.903 1.00 91.19 981 GLU A O 1
ATOM 7775 N N . THR A 1 982 ? -53.461 -4.492 -6.043 1.00 86.19 982 THR A N 1
ATOM 7776 C CA . THR A 1 982 ? -53.457 -4.199 -7.487 1.00 86.19 982 THR A CA 1
ATOM 7777 C C . THR A 1 982 ? -53.679 -2.704 -7.696 1.00 86.19 982 THR A C 1
ATOM 7779 O O . THR A 1 982 ? -54.647 -2.140 -7.189 1.00 86.19 982 THR A O 1
ATOM 7782 N N . ARG A 1 983 ? -52.769 -2.052 -8.421 1.00 83.69 983 ARG A N 1
ATOM 7783 C CA . ARG A 1 983 ? -52.743 -0.612 -8.691 1.00 83.69 983 ARG A CA 1
ATOM 7784 C C . ARG A 1 983 ? -52.827 -0.355 -10.204 1.00 83.69 983 ARG A C 1
ATOM 7786 O O . ARG A 1 983 ? -52.043 -0.925 -10.964 1.00 83.69 983 ARG A O 1
ATOM 7793 N N . PRO A 1 984 ? -53.737 0.512 -10.672 1.00 73.12 984 PRO A N 1
ATOM 7794 C CA . PRO A 1 984 ? -53.800 0.889 -12.084 1.00 73.12 984 PRO A CA 1
ATOM 7795 C C . PRO A 1 984 ? -52.516 1.617 -12.541 1.00 73.12 984 PRO A C 1
ATOM 7797 O O . PRO A 1 984 ? -51.977 2.399 -11.751 1.00 73.12 984 PRO A O 1
ATOM 7800 N N . PRO A 1 985 ? -52.029 1.419 -13.787 1.00 62.38 985 PRO A N 1
ATOM 7801 C CA . PRO A 1 985 ? -52.697 0.743 -14.903 1.00 62.38 985 PRO A CA 1
ATOM 7802 C C . PRO A 1 985 ? -52.228 -0.699 -15.209 1.00 62.38 985 PRO A C 1
ATOM 7804 O O . PRO A 1 985 ? -52.582 -1.177 -16.274 1.00 62.38 985 PRO A O 1
ATOM 7807 N N . SER A 1 986 ? -51.472 -1.376 -14.328 1.00 82.38 986 SER A N 1
ATOM 7808 C CA . SER A 1 986 ? -51.103 -2.822 -14.414 1.00 82.38 986 SER A CA 1
ATOM 7809 C C . SER A 1 986 ? -50.064 -3.230 -13.344 1.00 82.38 986 SER A C 1
ATOM 7811 O O . SER A 1 986 ? -49.277 -4.161 -13.514 1.00 82.38 986 SER A O 1
ATOM 7813 N N . VAL A 1 987 ? -50.004 -2.503 -12.223 1.00 88.81 987 VAL A N 1
ATOM 7814 C CA . VAL A 1 987 ? -48.959 -2.667 -11.205 1.00 88.81 987 VAL A CA 1
ATOM 7815 C C . VAL A 1 987 ? -49.488 -3.510 -10.053 1.00 88.81 987 VAL A C 1
ATOM 7817 O O . VAL A 1 987 ? -50.503 -3.179 -9.447 1.00 88.81 987 VAL A O 1
ATOM 7820 N N . ARG A 1 988 ? -48.786 -4.581 -9.691 1.00 90.62 988 ARG A N 1
ATOM 7821 C CA . ARG A 1 988 ? -49.067 -5.381 -8.499 1.00 90.62 988 ARG A CA 1
ATOM 7822 C C . ARG A 1 988 ? -48.027 -5.076 -7.428 1.00 90.62 988 ARG A C 1
ATOM 7824 O O . ARG A 1 988 ? -46.835 -5.286 -7.638 1.00 90.62 988 ARG A O 1
ATOM 7831 N N . ARG A 1 989 ? -48.483 -4.585 -6.278 1.00 93.75 989 ARG A N 1
ATOM 7832 C CA . ARG A 1 989 ? -47.641 -4.328 -5.112 1.00 93.75 989 ARG A CA 1
ATOM 7833 C C . ARG A 1 989 ? -47.647 -5.532 -4.184 1.00 93.75 989 ARG A C 1
ATOM 7835 O O . ARG A 1 989 ? -48.710 -5.921 -3.705 1.00 93.75 989 ARG A O 1
ATOM 7842 N N . LEU A 1 990 ? -46.469 -6.079 -3.906 1.00 94.75 990 LEU A N 1
ATOM 7843 C CA . LEU A 1 990 ? -46.265 -7.138 -2.917 1.00 94.75 990 LEU A CA 1
ATOM 7844 C C . LEU A 1 990 ? -45.531 -6.559 -1.711 1.00 94.75 990 LEU A C 1
ATOM 7846 O O . LEU A 1 990 ? -44.500 -5.908 -1.885 1.00 94.75 990 LEU A O 1
ATOM 7850 N N . THR A 1 991 ? -46.049 -6.799 -0.509 1.00 96.44 991 THR A N 1
ATOM 7851 C CA . THR A 1 991 ? -45.413 -6.375 0.748 1.00 96.44 991 THR A CA 1
ATOM 7852 C C . THR A 1 991 ? -44.889 -7.593 1.489 1.00 96.44 991 THR A C 1
ATOM 7854 O O . THR A 1 991 ? -45.661 -8.494 1.815 1.00 96.44 991 THR A O 1
ATOM 7857 N N . PHE A 1 992 ? -43.593 -7.614 1.774 1.00 96.56 992 PHE A N 1
ATOM 7858 C CA . PHE A 1 992 ? -42.905 -8.706 2.448 1.00 96.56 992 PHE A CA 1
ATOM 7859 C C . PHE A 1 992 ? -42.465 -8.302 3.848 1.00 96.56 992 PHE A C 1
ATOM 7861 O O . PHE A 1 992 ? -42.092 -7.155 4.085 1.00 96.56 992 PHE A O 1
ATOM 7868 N N . ASN A 1 993 ? -42.464 -9.280 4.746 1.00 95.56 993 ASN A N 1
ATOM 7869 C CA . ASN A 1 993 ? -41.851 -9.195 6.060 1.00 95.56 993 ASN A CA 1
ATOM 7870 C C . ASN A 1 993 ? -40.825 -10.321 6.209 1.00 95.56 993 ASN A C 1
ATOM 7872 O O . ASN A 1 993 ? -41.172 -11.502 6.075 1.00 95.56 993 ASN A O 1
ATOM 7876 N N . VAL A 1 994 ? -39.574 -9.938 6.460 1.00 94.62 994 VAL A N 1
ATOM 7877 C CA . VAL A 1 994 ? -38.439 -10.839 6.648 1.00 94.62 994 VAL A CA 1
ATOM 7878 C C . VAL A 1 994 ? -37.932 -10.729 8.079 1.00 94.62 994 VAL A C 1
ATOM 7880 O O . VAL A 1 994 ? -37.534 -9.658 8.528 1.00 94.62 994 VAL A O 1
ATOM 7883 N N . THR A 1 995 ? -37.896 -11.855 8.785 1.00 92.12 995 THR A N 1
ATOM 7884 C CA . THR A 1 995 ? -37.267 -11.968 10.111 1.00 92.12 995 THR A CA 1
ATOM 7885 C C . THR A 1 995 ? -36.069 -12.904 10.033 1.00 92.12 995 THR A C 1
ATOM 7887 O O . THR A 1 995 ? -36.073 -13.844 9.238 1.00 92.12 995 THR A O 1
ATOM 7890 N N . GLY A 1 996 ? -35.031 -12.653 10.830 1.00 90.62 996 GLY A N 1
ATOM 7891 C CA . GLY A 1 996 ? -33.800 -13.436 10.799 1.00 90.62 996 GLY A CA 1
ATOM 7892 C C . GLY A 1 996 ? -32.705 -12.845 11.693 1.00 90.62 996 GLY A C 1
ATOM 7893 O O . GLY A 1 996 ? -33.014 -12.044 12.574 1.00 90.62 996 GLY A O 1
ATOM 7894 N N . PRO A 1 997 ? -31.443 -13.267 11.504 1.00 90.50 997 PRO A N 1
ATOM 7895 C CA . PRO A 1 997 ? -30.297 -12.715 12.218 1.00 90.50 997 PRO A CA 1
ATOM 7896 C C . PRO A 1 997 ? -29.904 -11.323 11.692 1.00 90.50 997 PRO A C 1
ATOM 7898 O O . PRO A 1 997 ? -30.514 -10.771 10.782 1.00 90.50 997 PRO A O 1
ATOM 7901 N N . ASP A 1 998 ? -28.825 -10.792 12.251 1.00 88.06 998 ASP A N 1
ATOM 7902 C CA . ASP A 1 998 ? -28.225 -9.480 11.995 1.00 88.06 998 ASP A CA 1
ATOM 7903 C C . ASP A 1 998 ? -27.696 -9.261 10.575 1.00 88.06 998 ASP A C 1
ATOM 7905 O O . ASP A 1 998 ? -27.453 -8.120 10.192 1.00 88.06 998 ASP A O 1
ATOM 7909 N N . HIS A 1 999 ? -27.557 -10.321 9.778 1.00 92.69 999 HIS A N 1
ATOM 7910 C CA . HIS A 1 999 ? -27.151 -10.251 8.379 1.00 92.69 999 HIS A CA 1
ATOM 7911 C C . HIS A 1 999 ? -28.071 -11.099 7.493 1.00 92.69 999 HIS A C 1
ATOM 7913 O O . HIS A 1 999 ? -28.074 -12.333 7.576 1.00 92.69 999 HIS A O 1
ATOM 7919 N N . ILE A 1 1000 ? -28.815 -10.431 6.608 1.00 93.75 1000 ILE A N 1
ATOM 7920 C CA . ILE A 1 1000 ? -29.816 -11.028 5.717 1.00 93.75 1000 ILE A CA 1
ATOM 7921 C C . ILE A 1 1000 ? -29.554 -10.587 4.274 1.00 93.75 1000 ILE A C 1
ATOM 7923 O O . ILE A 1 1000 ? -29.352 -9.406 3.995 1.00 93.75 1000 ILE A O 1
ATOM 7927 N N . GLY A 1 1001 ? -29.581 -11.532 3.338 1.00 94.94 1001 GLY A N 1
ATOM 7928 C CA . GLY A 1 1001 ? -29.624 -11.251 1.905 1.00 94.94 1001 GLY A CA 1
ATOM 7929 C C . GLY A 1 1001 ? -31.020 -11.511 1.348 1.00 94.94 1001 GLY A C 1
ATOM 7930 O O . GLY A 1 1001 ? -31.655 -12.496 1.708 1.00 94.94 1001 GLY A O 1
ATOM 7931 N N . VAL A 1 1002 ? -31.506 -10.653 0.454 1.00 95.38 1002 VAL A N 1
ATOM 7932 C CA . VAL A 1 1002 ? -32.743 -10.880 -0.305 1.00 95.38 1002 VAL A CA 1
ATOM 7933 C C . VAL A 1 1002 ? -32.431 -10.783 -1.791 1.00 95.38 1002 VAL A C 1
ATOM 7935 O O . VAL A 1 1002 ? -31.909 -9.780 -2.274 1.00 95.38 1002 VAL A O 1
ATOM 7938 N N . MET A 1 1003 ? -32.753 -11.841 -2.521 1.00 95.69 1003 MET A N 1
ATOM 7939 C CA . MET A 1 1003 ? -32.546 -11.974 -3.957 1.00 95.69 1003 MET A CA 1
ATOM 7940 C C . MET A 1 1003 ? -33.908 -12.018 -4.631 1.00 95.69 1003 MET A C 1
ATOM 7942 O O . MET A 1 1003 ? -34.756 -12.816 -4.244 1.00 95.69 1003 MET A O 1
ATOM 7946 N N . LEU A 1 1004 ? -34.116 -11.188 -5.646 1.00 95.50 1004 LEU A N 1
ATOM 7947 C CA . LEU A 1 1004 ? -35.376 -11.103 -6.381 1.00 95.50 1004 LEU A CA 1
ATOM 7948 C C . LEU A 1 1004 ? -35.113 -11.355 -7.858 1.00 95.50 1004 LEU A C 1
ATOM 7950 O O . LEU A 1 1004 ? -34.166 -10.804 -8.420 1.00 95.50 1004 LEU A O 1
ATOM 7954 N N . SER A 1 1005 ? -35.983 -12.115 -8.511 1.00 96.06 1005 SER A N 1
ATOM 7955 C CA . SER A 1 1005 ? -36.028 -12.188 -9.967 1.00 96.06 1005 SER A CA 1
ATOM 7956 C C . SER A 1 1005 ? -37.478 -12.253 -10.441 1.00 96.06 1005 SER A C 1
ATOM 7958 O O . SER A 1 1005 ? -38.137 -13.278 -10.259 1.00 96.06 1005 SER A O 1
ATOM 7960 N N . PRO A 1 1006 ? -38.014 -11.183 -11.050 1.00 95.12 1006 PRO A N 1
ATOM 7961 C CA . PRO A 1 1006 ? -39.309 -11.236 -11.723 1.00 95.12 1006 PRO A CA 1
ATOM 7962 C C . PRO A 1 1006 ? -39.313 -12.273 -12.857 1.00 95.12 1006 PRO A C 1
ATOM 7964 O O . PRO A 1 1006 ? -38.277 -12.538 -13.476 1.00 95.12 1006 PRO A O 1
ATOM 7967 N N . ILE A 1 1007 ? -40.462 -12.900 -13.112 1.00 92.69 1007 ILE A N 1
ATOM 7968 C CA . ILE A 1 1007 ? -40.633 -13.839 -14.234 1.00 92.69 1007 ILE A CA 1
ATOM 7969 C C . ILE A 1 1007 ? -40.540 -13.080 -15.568 1.00 92.69 1007 ILE A C 1
ATOM 7971 O O . ILE A 1 1007 ? -40.774 -11.875 -15.637 1.00 92.69 1007 ILE A O 1
ATOM 7975 N N . SER A 1 1008 ? -40.167 -13.775 -16.646 1.00 89.19 1008 SER A N 1
ATOM 7976 C CA . SER A 1 1008 ? -40.081 -13.172 -17.982 1.00 89.19 1008 SER A CA 1
ATOM 7977 C C . SER A 1 1008 ? -41.399 -12.490 -18.377 1.00 89.19 1008 SER A C 1
ATOM 7979 O O . SER A 1 1008 ? -42.463 -13.103 -18.313 1.00 89.19 1008 SER A O 1
ATOM 7981 N N . GLY A 1 1009 ? -41.323 -11.220 -18.778 1.00 86.31 1009 GLY A N 1
ATOM 7982 C CA . GLY A 1 1009 ? -42.488 -10.380 -19.078 1.00 86.31 1009 GLY A CA 1
ATOM 7983 C C . GLY A 1 1009 ? -42.998 -9.533 -17.905 1.00 86.31 1009 GLY A C 1
ATOM 7984 O O . GLY A 1 1009 ? -43.822 -8.656 -18.140 1.00 86.31 1009 GLY A O 1
ATOM 7985 N N . VAL A 1 1010 ? -42.489 -9.737 -16.685 1.00 91.00 1010 VAL A N 1
ATOM 7986 C CA . VAL A 1 1010 ? -42.763 -8.901 -15.503 1.00 91.00 1010 VAL A CA 1
ATOM 7987 C C . VAL A 1 1010 ? -41.545 -8.020 -15.213 1.00 91.00 1010 VAL A C 1
ATOM 7989 O O . VAL A 1 1010 ? -40.412 -8.505 -15.226 1.00 91.00 1010 VAL A O 1
ATOM 7992 N N . THR A 1 1011 ? -41.750 -6.731 -14.928 1.00 91.25 1011 THR A N 1
ATOM 7993 C CA . THR A 1 1011 ? -40.662 -5.808 -14.550 1.00 91.25 1011 THR A CA 1
ATOM 7994 C C . THR A 1 1011 ? -40.839 -5.274 -13.137 1.00 91.25 1011 THR A C 1
ATOM 7996 O O . THR A 1 1011 ? -41.955 -5.002 -12.705 1.00 91.25 1011 THR A O 1
ATOM 7999 N N . LEU A 1 1012 ? -39.730 -5.128 -12.405 1.00 93.12 1012 LEU A N 1
ATOM 8000 C CA . LEU A 1 1012 ? -39.714 -4.427 -11.123 1.00 93.12 1012 LEU A CA 1
ATOM 8001 C C . LEU A 1 1012 ? -39.513 -2.933 -11.380 1.00 93.12 1012 LEU A C 1
ATOM 8003 O O . LEU A 1 1012 ? -38.430 -2.525 -11.803 1.00 93.12 1012 LEU A O 1
ATOM 8007 N N . ASP A 1 1013 ? -40.544 -2.140 -11.097 1.00 89.94 1013 ASP A N 1
ATOM 8008 C CA . ASP A 1 1013 ? -40.536 -0.699 -11.355 1.00 89.94 1013 ASP A CA 1
ATOM 8009 C C . ASP A 1 1013 ? -39.991 0.074 -10.149 1.00 89.94 1013 ASP A C 1
ATOM 8011 O O . ASP A 1 1013 ? -39.137 0.948 -10.291 1.00 89.94 1013 ASP A O 1
ATOM 8015 N N . ARG A 1 1014 ? -40.485 -0.234 -8.941 1.00 91.56 1014 ARG A N 1
ATOM 8016 C CA . ARG A 1 1014 ? -40.116 0.465 -7.697 1.00 91.56 1014 ARG A CA 1
ATOM 8017 C C . ARG A 1 1014 ? -40.128 -0.463 -6.489 1.00 91.56 1014 ARG A C 1
ATOM 8019 O O . ARG A 1 1014 ? -40.769 -1.509 -6.495 1.00 91.56 1014 ARG A O 1
ATOM 8026 N N . TRP A 1 1015 ? -39.469 -0.029 -5.422 1.00 94.88 1015 TRP A N 1
ATOM 8027 C CA . TRP A 1 1015 ? -39.486 -0.678 -4.112 1.00 94.88 1015 TRP A CA 1
ATOM 8028 C C . TRP A 1 1015 ? -39.387 0.348 -2.979 1.00 94.88 1015 TRP A C 1
ATOM 8030 O O . TRP A 1 1015 ? -39.133 1.526 -3.228 1.00 94.88 1015 TRP A O 1
ATOM 8040 N N . SER A 1 1016 ? -39.575 -0.086 -1.735 1.00 94.69 1016 SER A N 1
ATOM 8041 C CA . SER A 1 1016 ? -39.511 0.784 -0.550 1.00 94.69 1016 SER A CA 1
ATOM 8042 C C . SER A 1 1016 ? -38.131 0.909 0.096 1.00 94.69 1016 SER A C 1
ATOM 8044 O O . SER A 1 1016 ? -38.014 1.559 1.129 1.00 94.69 1016 SER A O 1
ATOM 8046 N N . LEU A 1 1017 ? -37.113 0.235 -0.445 1.00 91.25 1017 LEU A N 1
ATOM 8047 C CA . LEU A 1 1017 ? -35.811 0.077 0.213 1.00 91.25 1017 LEU A CA 1
ATOM 8048 C C . LEU A 1 1017 ? -34.878 1.272 -0.011 1.00 91.25 1017 LEU A C 1
ATOM 8050 O O . LEU A 1 1017 ? -34.191 1.700 0.910 1.00 91.25 1017 LEU A O 1
ATOM 8054 N N . VAL A 1 1018 ? -34.834 1.793 -1.239 1.00 87.25 1018 VAL A N 1
ATOM 8055 C CA . VAL A 1 1018 ? -33.955 2.901 -1.642 1.00 87.25 1018 VAL A CA 1
ATOM 8056 C C . VAL A 1 1018 ? -34.717 3.812 -2.600 1.00 87.25 1018 VAL A C 1
ATOM 8058 O O . VAL A 1 1018 ? -35.467 3.325 -3.447 1.00 87.25 1018 VAL A O 1
ATOM 8061 N N . GLU A 1 1019 ? -34.515 5.124 -2.479 1.00 84.50 1019 GLU A N 1
ATOM 8062 C CA . GLU A 1 1019 ? -35.053 6.108 -3.422 1.00 84.50 1019 GLU A CA 1
ATOM 8063 C C . GLU A 1 1019 ? -34.373 5.988 -4.798 1.00 84.50 1019 GLU A C 1
ATOM 8065 O O . GLU A 1 1019 ? -33.146 5.971 -4.898 1.00 84.50 1019 GLU A O 1
ATOM 8070 N N . GLY A 1 1020 ? -35.169 5.935 -5.869 1.00 84.38 1020 GLY A N 1
ATOM 8071 C CA . GLY A 1 1020 ? -34.691 5.799 -7.250 1.00 84.38 1020 GLY A CA 1
ATOM 8072 C C . GLY A 1 1020 ? -35.088 4.474 -7.906 1.00 84.38 1020 GLY A C 1
ATOM 8073 O O . GLY A 1 1020 ? -35.884 3.707 -7.364 1.00 84.38 1020 GLY A O 1
ATOM 8074 N N . GLU A 1 1021 ? -34.564 4.222 -9.108 1.00 86.25 1021 GLU A N 1
ATOM 8075 C CA . GLU A 1 1021 ? -34.812 2.971 -9.833 1.00 86.25 1021 GLU A CA 1
ATOM 8076 C C . GLU A 1 1021 ? -34.025 1.801 -9.208 1.00 86.25 1021 GLU A C 1
ATOM 8078 O O . GLU A 1 1021 ? -32.831 1.953 -8.923 1.00 86.25 1021 GLU A O 1
ATOM 8083 N N . PRO A 1 1022 ? -34.646 0.621 -9.012 1.00 90.12 1022 PRO A N 1
ATOM 8084 C CA . PRO A 1 1022 ? -33.952 -0.561 -8.510 1.00 90.12 1022 PRO A CA 1
ATOM 8085 C C . PRO A 1 1022 ? -32.765 -0.966 -9.400 1.00 90.12 1022 PRO A C 1
ATOM 8087 O O . PRO A 1 1022 ? -32.908 -1.177 -10.607 1.00 90.12 1022 PRO A O 1
ATOM 8090 N N . LEU A 1 1023 ? -31.583 -1.119 -8.795 1.00 90.69 1023 LEU A N 1
ATOM 8091 C CA . LEU A 1 1023 ? -30.361 -1.469 -9.520 1.00 90.69 1023 LEU A CA 1
ATOM 8092 C C . LEU A 1 1023 ? -30.376 -2.944 -9.944 1.00 90.69 1023 LEU A C 1
ATOM 8094 O O . LEU A 1 1023 ? -30.400 -3.847 -9.107 1.00 90.69 1023 LEU A O 1
ATOM 8098 N N . LYS A 1 1024 ? -30.306 -3.181 -11.255 1.00 91.50 1024 LYS A N 1
ATOM 8099 C CA . LYS A 1 1024 ? -30.261 -4.526 -11.845 1.00 91.50 1024 LYS A CA 1
ATOM 8100 C C . LYS A 1 1024 ? -28.882 -5.167 -11.658 1.00 91.50 1024 LYS A C 1
ATOM 8102 O O . LYS A 1 1024 ? -27.859 -4.522 -11.886 1.00 91.50 1024 LYS A O 1
ATOM 8107 N N . SER A 1 1025 ? -28.859 -6.444 -11.283 1.00 87.50 1025 SER A N 1
ATOM 8108 C CA . SER A 1 1025 ? -27.650 -7.269 -11.183 1.00 87.50 1025 SER A CA 1
ATOM 8109 C C . SER A 1 1025 ? -27.476 -8.175 -12.417 1.00 87.50 1025 SER A C 1
ATOM 8111 O O . SER A 1 1025 ? -28.067 -7.945 -13.474 1.00 87.50 1025 SER A O 1
ATOM 8113 N N . SER A 1 1026 ? -26.609 -9.187 -12.311 1.00 85.31 1026 SER A N 1
ATOM 8114 C CA . SER A 1 1026 ? -26.345 -10.156 -13.381 1.00 85.31 1026 SER A CA 1
ATOM 8115 C C . SER A 1 1026 ? -27.605 -10.947 -13.725 1.00 85.31 1026 SER A C 1
ATOM 8117 O O . SER A 1 1026 ? -28.280 -11.466 -12.838 1.00 85.31 1026 SER A O 1
ATOM 8119 N N . LYS A 1 1027 ? -27.918 -11.069 -15.017 1.00 89.62 1027 LYS A N 1
ATOM 8120 C CA . LYS A 1 1027 ? -29.117 -11.786 -15.460 1.00 89.62 1027 LYS A CA 1
ATOM 8121 C C . LYS A 1 1027 ? -29.061 -13.271 -15.102 1.00 89.62 1027 LYS A C 1
ATOM 8123 O O . LYS A 1 1027 ? -28.014 -13.897 -15.233 1.00 89.62 1027 LYS A O 1
ATOM 8128 N N . TRP A 1 1028 ? -30.212 -13.834 -14.749 1.00 90.25 1028 TRP A N 1
ATOM 8129 C CA . TRP A 1 1028 ? -30.403 -15.267 -14.521 1.00 90.25 1028 TRP A CA 1
ATOM 8130 C C . TRP A 1 1028 ? -31.319 -15.839 -15.606 1.00 90.25 1028 TRP A C 1
ATOM 8132 O O . TRP A 1 1028 ? -32.456 -15.394 -15.739 1.00 90.25 1028 TRP A O 1
ATOM 8142 N N . ASN A 1 1029 ? -30.827 -16.760 -16.444 1.00 85.62 1029 ASN A N 1
ATOM 8143 C CA . ASN A 1 1029 ? -31.579 -17.339 -17.573 1.00 85.62 1029 ASN A CA 1
ATOM 8144 C C . ASN A 1 1029 ? -32.291 -16.302 -18.468 1.00 85.62 1029 ASN A C 1
ATOM 8146 O O . ASN A 1 1029 ? -33.376 -16.574 -18.969 1.00 85.62 1029 ASN A O 1
ATOM 8150 N N . THR A 1 1030 ? -31.705 -15.108 -18.654 1.00 88.00 1030 THR A N 1
ATOM 8151 C CA . THR A 1 1030 ? -32.252 -13.900 -19.334 1.00 88.00 1030 THR A CA 1
ATOM 8152 C C . THR A 1 1030 ? -33.128 -12.947 -18.509 1.00 88.00 1030 THR A C 1
ATOM 8154 O O . THR A 1 1030 ? -33.376 -11.825 -18.965 1.00 88.00 1030 THR A O 1
ATOM 8157 N N . ARG A 1 1031 ? -33.516 -13.324 -17.288 1.00 92.69 1031 ARG A N 1
ATOM 8158 C CA . ARG A 1 1031 ? -34.324 -12.515 -16.365 1.00 92.69 1031 ARG A CA 1
ATOM 8159 C C . ARG A 1 1031 ? -33.463 -11.532 -15.585 1.00 92.69 1031 ARG A C 1
ATOM 8161 O O . ARG A 1 1031 ? -32.322 -11.835 -15.230 1.00 92.69 1031 ARG A O 1
ATOM 8168 N N . ASP A 1 1032 ? -34.028 -10.364 -15.305 1.00 93.31 1032 ASP A N 1
ATOM 8169 C CA . ASP A 1 1032 ? -33.390 -9.382 -14.435 1.00 93.31 1032 ASP A CA 1
ATOM 8170 C C . ASP A 1 1032 ? -33.386 -9.900 -12.986 1.00 93.31 1032 ASP A C 1
ATOM 8172 O O . ASP A 1 1032 ? -34.310 -10.592 -12.541 1.00 93.31 1032 ASP A O 1
ATOM 8176 N N . THR A 1 1033 ? -32.317 -9.588 -12.258 1.00 94.19 1033 THR A N 1
ATOM 8177 C CA . THR A 1 1033 ? -32.160 -9.942 -10.845 1.00 94.19 1033 THR A CA 1
ATOM 8178 C C . THR A 1 1033 ? -31.850 -8.698 -10.025 1.00 94.19 1033 THR A C 1
ATOM 8180 O O . THR A 1 1033 ? -31.257 -7.736 -10.521 1.00 94.19 1033 THR A O 1
ATOM 8183 N N . TYR A 1 1034 ? -32.242 -8.727 -8.758 1.00 94.62 1034 TYR A N 1
ATOM 8184 C CA . TYR A 1 1034 ? -32.003 -7.663 -7.793 1.00 94.62 1034 TYR A CA 1
ATOM 8185 C C . TYR A 1 1034 ? -31.502 -8.284 -6.495 1.00 94.62 1034 TYR A C 1
ATOM 8187 O O . TYR A 1 1034 ? -31.936 -9.371 -6.113 1.00 94.62 1034 TYR A O 1
ATOM 8195 N N . PHE A 1 1035 ? -30.580 -7.597 -5.827 1.00 94.50 1035 PHE A N 1
ATOM 8196 C CA . PHE A 1 1035 ? -29.943 -8.083 -4.611 1.00 94.50 1035 PHE A CA 1
ATOM 8197 C C . PHE A 1 1035 ? -29.986 -7.005 -3.538 1.00 94.50 1035 PHE A C 1
ATOM 8199 O O . PHE A 1 1035 ? -29.581 -5.867 -3.776 1.00 94.50 1035 PHE A O 1
ATOM 8206 N N . VAL A 1 1036 ? -30.441 -7.385 -2.354 1.00 93.69 1036 VAL A N 1
ATOM 8207 C CA . VAL A 1 1036 ? -30.529 -6.532 -1.175 1.00 93.69 1036 VAL A CA 1
ATOM 8208 C C . VAL A 1 1036 ? -29.707 -7.185 -0.081 1.00 93.69 1036 VAL A C 1
ATOM 8210 O O . VAL A 1 1036 ? -29.906 -8.353 0.237 1.00 93.69 1036 VAL A O 1
ATOM 8213 N N . TYR A 1 1037 ? -28.789 -6.423 0.497 1.00 93.75 1037 TYR A N 1
ATOM 8214 C CA . TYR A 1 1037 ? -28.083 -6.815 1.706 1.00 93.75 1037 TYR A CA 1
ATOM 8215 C C . TYR A 1 1037 ? -28.582 -5.952 2.854 1.00 93.75 1037 TYR A C 1
ATOM 8217 O O . TYR A 1 1037 ? -28.465 -4.728 2.801 1.00 93.75 1037 TYR A O 1
ATOM 8225 N N . TYR A 1 1038 ? -29.147 -6.592 3.867 1.00 91.25 1038 TYR A N 1
ATOM 8226 C CA . TYR A 1 1038 ? -29.658 -5.948 5.062 1.00 91.25 1038 TYR A CA 1
ATOM 8227 C C . TYR A 1 1038 ? -28.829 -6.383 6.266 1.00 91.25 1038 TYR A C 1
ATOM 8229 O O . TYR A 1 1038 ? -28.599 -7.575 6.476 1.00 91.25 1038 TYR A O 1
ATOM 8237 N N . SER A 1 1039 ? -28.371 -5.410 7.051 1.00 89.88 1039 SER A N 1
ATOM 8238 C CA . SER A 1 1039 ? -27.658 -5.681 8.293 1.00 89.88 1039 SER A CA 1
ATOM 8239 C C . SER A 1 1039 ? -27.937 -4.635 9.362 1.00 89.88 1039 SER A C 1
ATOM 8241 O O . SER A 1 1039 ? -28.016 -3.451 9.033 1.00 89.88 1039 SER A O 1
ATOM 8243 N N . TYR A 1 1040 ? -27.998 -5.053 10.624 1.00 84.31 1040 TYR A N 1
ATOM 8244 C CA . TYR A 1 1040 ? -28.187 -4.179 11.787 1.00 84.31 1040 TYR A CA 1
ATOM 8245 C C . TYR A 1 1040 ? -27.221 -4.552 12.921 1.00 84.31 1040 TYR A C 1
ATOM 8247 O O . TYR A 1 1040 ? -26.692 -5.656 12.957 1.00 84.31 1040 TYR A O 1
ATOM 8255 N N . ALA A 1 1041 ? -26.955 -3.613 13.836 1.00 71.50 1041 ALA A N 1
ATOM 8256 C CA . ALA A 1 1041 ? -25.968 -3.787 14.911 1.00 71.50 1041 ALA A CA 1
ATOM 8257 C C . ALA A 1 1041 ? -26.583 -3.939 16.319 1.00 71.50 1041 ALA A C 1
ATOM 8259 O O . ALA A 1 1041 ? -25.939 -4.506 17.198 1.00 71.50 1041 ALA A O 1
ATOM 8260 N N . SER A 1 1042 ? -27.802 -3.436 16.541 1.00 57.72 1042 SER A N 1
ATOM 8261 C CA . SER A 1 1042 ? -28.574 -3.550 17.789 1.00 57.72 1042 SER A CA 1
ATOM 8262 C C . SER A 1 1042 ? -30.061 -3.572 17.447 1.00 57.72 1042 SER A C 1
ATOM 8264 O O . SER A 1 1042 ? -30.449 -2.905 16.492 1.00 57.72 1042 SER A O 1
ATOM 8266 N N . ASP A 1 1043 ? -30.838 -4.330 18.223 1.00 66.25 1043 ASP A N 1
ATOM 8267 C CA . ASP A 1 1043 ? -32.297 -4.495 18.141 1.00 66.25 1043 ASP A CA 1
ATOM 8268 C C . ASP A 1 1043 ? -32.805 -5.132 16.829 1.00 66.25 1043 ASP A C 1
ATOM 8270 O O . ASP A 1 1043 ? -32.918 -4.464 15.803 1.00 66.25 1043 ASP A O 1
ATOM 8274 N N . PRO A 1 1044 ? -33.102 -6.450 16.827 1.00 66.69 1044 PRO A N 1
ATOM 8275 C CA . PRO A 1 1044 ? -33.593 -7.141 15.642 1.00 66.69 1044 PRO A CA 1
ATOM 8276 C C . PRO A 1 1044 ? -35.002 -6.667 15.278 1.00 66.69 1044 PRO A C 1
ATOM 8278 O O . PRO A 1 1044 ? -35.993 -7.164 15.813 1.00 66.69 1044 PRO A O 1
ATOM 8281 N N . GLU A 1 1045 ? -35.095 -5.727 14.343 1.00 78.44 1045 GLU A N 1
ATOM 8282 C CA . GLU A 1 1045 ? -36.364 -5.358 13.726 1.00 78.44 1045 GLU A CA 1
ATOM 8283 C C . GLU A 1 1045 ? -36.628 -6.205 12.469 1.00 78.44 1045 GLU A C 1
ATOM 8285 O O . GLU A 1 1045 ? -35.717 -6.447 11.670 1.00 78.44 1045 GLU A O 1
ATOM 8290 N N . PRO A 1 1046 ? -37.872 -6.669 12.260 1.00 85.50 1046 PRO A N 1
ATOM 8291 C CA . PRO A 1 1046 ? -38.252 -7.314 11.012 1.00 85.50 1046 PRO A CA 1
ATOM 8292 C C . PRO A 1 1046 ? -38.082 -6.366 9.816 1.00 85.50 1046 PRO A C 1
ATOM 8294 O O . PRO A 1 1046 ? -38.589 -5.243 9.818 1.00 85.50 1046 PRO A O 1
ATOM 8297 N N . LEU A 1 1047 ? -37.418 -6.833 8.757 1.00 91.94 1047 LEU A N 1
ATOM 8298 C CA . LEU A 1 1047 ? -37.296 -6.090 7.508 1.00 91.94 1047 LEU A CA 1
ATOM 8299 C C . LEU A 1 1047 ? -38.626 -6.160 6.750 1.00 91.94 1047 LEU A C 1
ATOM 8301 O O . LEU A 1 1047 ? -38.943 -7.163 6.105 1.00 91.94 1047 LEU A O 1
ATOM 8305 N N . VAL A 1 1048 ? -39.387 -5.067 6.802 1.00 94.50 1048 VAL A N 1
ATOM 8306 C CA . VAL A 1 1048 ? -40.637 -4.904 6.053 1.00 94.50 1048 VAL A CA 1
ATOM 8307 C C . VAL A 1 1048 ? -40.397 -4.028 4.830 1.00 94.50 1048 VAL A C 1
ATOM 8309 O O . VAL A 1 1048 ? -39.975 -2.878 4.951 1.00 94.50 1048 VAL A O 1
ATOM 8312 N N . PHE A 1 1049 ? -40.684 -4.550 3.639 1.00 95.69 1049 PHE A N 1
ATOM 8313 C CA . PHE A 1 1049 ? -40.530 -3.796 2.395 1.00 95.69 1049 PHE A CA 1
ATOM 8314 C C . PHE A 1 1049 ? -41.593 -4.159 1.362 1.00 95.69 1049 PHE A C 1
ATOM 8316 O O . PHE A 1 1049 ? -42.119 -5.269 1.353 1.00 95.69 1049 PHE A O 1
ATOM 8323 N N . TRP A 1 1050 ? -41.902 -3.221 0.467 1.00 95.50 1050 TRP A N 1
ATOM 8324 C CA . TRP A 1 1050 ? -42.800 -3.462 -0.662 1.00 95.50 1050 TRP A CA 1
ATOM 8325 C C . TRP A 1 1050 ? -42.077 -3.329 -1.999 1.00 95.50 1050 TRP A C 1
ATOM 8327 O O . TRP A 1 1050 ? -41.101 -2.587 -2.125 1.00 95.50 1050 TRP A O 1
ATOM 8337 N N . ILE A 1 1051 ? -42.592 -4.034 -3.004 1.00 95.56 1051 ILE A N 1
ATOM 8338 C CA . ILE A 1 1051 ? -42.155 -3.964 -4.399 1.00 95.56 1051 ILE A CA 1
ATOM 8339 C C . ILE A 1 1051 ? -43.355 -3.745 -5.323 1.00 95.56 1051 ILE A C 1
ATOM 8341 O O . ILE A 1 1051 ? -44.413 -4.323 -5.095 1.00 95.56 1051 ILE A O 1
ATOM 8345 N N . ASP A 1 1052 ? -43.183 -2.923 -6.355 1.00 93.50 1052 ASP A N 1
ATOM 8346 C CA . ASP A 1 1052 ? -44.154 -2.671 -7.422 1.00 93.50 1052 ASP A CA 1
ATOM 8347 C C . ASP A 1 1052 ? -43.711 -3.427 -8.685 1.00 93.50 1052 ASP A C 1
ATOM 8349 O O . ASP A 1 1052 ? -42.690 -3.087 -9.290 1.00 93.50 1052 ASP A O 1
ATOM 8353 N N . LEU A 1 1053 ? -44.475 -4.449 -9.077 1.00 92.88 1053 LEU A N 1
ATOM 8354 C CA . LEU A 1 1053 ? -44.244 -5.245 -10.282 1.00 92.88 1053 LEU A CA 1
ATOM 8355 C C . LEU A 1 1053 ? -45.232 -4.844 -11.379 1.00 92.88 1053 LEU A C 1
ATOM 8357 O O . LEU A 1 1053 ? -46.439 -4.865 -11.147 1.00 92.88 1053 LEU A O 1
ATOM 8361 N N . ASN A 1 1054 ? -44.751 -4.533 -12.577 1.00 90.69 1054 ASN A N 1
ATOM 8362 C CA . ASN A 1 1054 ? -45.603 -4.369 -13.750 1.00 90.69 1054 ASN A CA 1
ATOM 8363 C C . ASN A 1 1054 ? -45.905 -5.750 -14.338 1.00 90.69 1054 ASN A C 1
ATOM 8365 O O . ASN A 1 1054 ? -45.006 -6.421 -14.851 1.00 90.69 1054 ASN A O 1
ATOM 8369 N N . VAL A 1 1055 ? -47.154 -6.190 -14.205 1.00 88.12 1055 VAL A N 1
ATOM 8370 C CA . VAL A 1 1055 ? -47.597 -7.526 -14.610 1.00 88.12 1055 VAL A CA 1
ATOM 8371 C C . VAL A 1 1055 ? -48.502 -7.378 -15.837 1.00 88.12 1055 VAL A C 1
ATOM 8373 O O . VAL A 1 1055 ? -49.449 -6.596 -15.780 1.00 88.12 1055 VAL A O 1
ATOM 8376 N N . PRO A 1 1056 ? -48.258 -8.106 -16.942 1.00 82.56 1056 PRO A N 1
ATOM 8377 C CA . PRO A 1 1056 ? -49.175 -8.113 -18.082 1.00 82.56 1056 PRO A CA 1
ATOM 8378 C C . PRO A 1 1056 ? -50.572 -8.598 -17.660 1.00 82.56 1056 PRO A C 1
ATOM 8380 O O . PRO A 1 1056 ? -50.666 -9.431 -16.764 1.00 82.56 1056 PRO A O 1
ATOM 8383 N N . ASP A 1 1057 ? -51.641 -8.192 -18.355 1.00 69.12 1057 ASP A N 1
ATOM 8384 C CA . ASP A 1 1057 ? -53.040 -8.630 -18.107 1.00 69.12 1057 ASP A CA 1
ATOM 8385 C C . ASP A 1 1057 ? -53.302 -10.142 -18.344 1.00 69.12 1057 ASP A C 1
ATOM 8387 O O . ASP A 1 1057 ? -54.438 -10.596 -18.480 1.00 69.12 1057 ASP A O 1
ATOM 8391 N N . ILE A 1 1058 ? -52.247 -10.952 -18.415 1.00 73.75 1058 ILE A N 1
ATOM 8392 C CA . ILE A 1 1058 ? -52.295 -12.404 -18.546 1.00 73.75 1058 ILE A CA 1
ATOM 8393 C C . ILE A 1 1058 ? -52.297 -13.002 -17.136 1.00 73.75 1058 ILE A C 1
ATOM 8395 O O . ILE A 1 1058 ? -51.459 -12.646 -16.308 1.00 73.75 1058 ILE A O 1
ATOM 8399 N N . ASP A 1 1059 ? -53.204 -13.944 -16.869 1.00 72.00 1059 ASP A N 1
ATOM 8400 C CA . ASP A 1 1059 ? -53.269 -14.663 -15.592 1.00 72.00 1059 ASP A CA 1
ATOM 8401 C C . ASP A 1 1059 ? -52.038 -15.576 -15.416 1.00 72.00 1059 ASP A C 1
ATOM 8403 O O . ASP A 1 1059 ? -52.005 -16.734 -15.844 1.00 72.00 1059 ASP A O 1
ATOM 8407 N N . MET A 1 1060 ? -50.963 -15.011 -14.863 1.00 76.31 1060 MET A N 1
ATOM 8408 C CA . MET A 1 1060 ? -49.714 -15.715 -14.586 1.00 76.31 1060 MET A CA 1
ATOM 8409 C C . MET A 1 1060 ? -49.788 -16.417 -13.227 1.00 76.31 1060 MET A C 1
ATOM 8411 O O . MET A 1 1060 ? -50.001 -15.777 -12.200 1.00 76.31 1060 MET A O 1
ATOM 8415 N N . LYS A 1 1061 ? -49.532 -17.735 -13.211 1.00 80.19 1061 LYS A N 1
ATOM 8416 C CA . LYS A 1 1061 ? -49.491 -18.559 -11.982 1.00 80.19 1061 LYS A CA 1
ATOM 8417 C C . LYS A 1 1061 ? -48.345 -18.210 -11.025 1.00 80.19 1061 LYS A C 1
ATOM 8419 O O . LYS A 1 1061 ? -48.411 -18.580 -9.861 1.00 80.19 1061 LYS A O 1
ATOM 8424 N N . GLN A 1 1062 ? -47.288 -17.591 -11.541 1.00 87.31 1062 GLN A N 1
ATOM 8425 C CA . GLN A 1 1062 ? -46.113 -17.149 -10.800 1.00 87.31 1062 GLN A CA 1
ATOM 8426 C C . GLN A 1 1062 ? -45.629 -15.848 -11.441 1.00 87.31 1062 GLN A C 1
ATOM 8428 O O . GLN A 1 1062 ? -45.540 -15.759 -12.667 1.00 87.31 1062 GLN A O 1
ATOM 8433 N N . ILE A 1 1063 ? -45.300 -14.860 -10.620 1.00 91.19 1063 ILE A N 1
ATOM 8434 C CA . ILE A 1 1063 ? -44.823 -13.539 -11.038 1.00 91.19 1063 ILE A CA 1
ATOM 8435 C C . ILE A 1 1063 ? -43.411 -13.239 -10.522 1.00 91.19 1063 ILE A C 1
ATOM 8437 O O . ILE A 1 1063 ? -42.706 -12.425 -11.126 1.00 91.19 1063 ILE A O 1
ATOM 8441 N N . LEU A 1 1064 ? -42.968 -13.905 -9.449 1.00 93.88 1064 LEU A N 1
ATOM 8442 C CA . LEU A 1 1064 ? -41.691 -13.627 -8.791 1.00 93.88 1064 LEU A CA 1
ATOM 8443 C C . LEU A 1 1064 ? -41.023 -14.902 -8.249 1.00 93.88 1064 LEU A C 1
ATOM 8445 O O . LEU A 1 1064 ? -41.669 -15.751 -7.636 1.00 93.88 1064 LEU A O 1
ATOM 8449 N N . ASP A 1 1065 ? -39.704 -15.008 -8.425 1.00 95.00 1065 ASP A N 1
ATOM 8450 C CA . ASP A 1 1065 ? -38.846 -15.848 -7.583 1.00 95.00 1065 ASP A CA 1
ATOM 8451 C C . ASP A 1 1065 ? -38.126 -14.946 -6.573 1.00 95.00 1065 ASP A C 1
ATOM 8453 O O . ASP A 1 1065 ? -37.535 -13.926 -6.948 1.00 95.00 1065 ASP A O 1
ATOM 8457 N N . ILE A 1 1066 ? -38.171 -15.318 -5.297 1.00 95.81 1066 ILE A N 1
ATOM 8458 C CA . ILE A 1 1066 ? -37.469 -14.624 -4.216 1.00 95.81 1066 ILE A CA 1
ATOM 8459 C C . ILE A 1 1066 ? -36.700 -15.636 -3.379 1.00 95.81 1066 ILE A C 1
ATOM 8461 O O . ILE A 1 1066 ? -37.218 -16.695 -3.034 1.00 95.81 1066 ILE A O 1
ATOM 8465 N N . ALA A 1 1067 ? -35.462 -15.309 -3.035 1.00 96.19 1067 ALA A N 1
ATOM 8466 C CA . ALA A 1 1067 ? -34.677 -16.081 -2.090 1.00 96.19 1067 ALA A CA 1
ATOM 8467 C C . ALA A 1 1067 ? -34.193 -15.191 -0.952 1.00 96.19 1067 ALA A C 1
ATOM 8469 O O . ALA A 1 1067 ? -33.839 -14.032 -1.162 1.00 96.19 1067 ALA A O 1
ATOM 8470 N N . VAL A 1 1068 ? -34.187 -15.745 0.254 1.00 96.38 1068 VAL A N 1
ATOM 8471 C CA . VAL A 1 1068 ? -33.677 -15.088 1.452 1.00 96.38 1068 VAL A CA 1
ATOM 8472 C C . VAL A 1 1068 ? -32.518 -15.904 1.989 1.00 96.38 1068 VAL A C 1
ATOM 8474 O O . VAL A 1 1068 ? -32.606 -17.127 2.117 1.00 96.38 1068 VAL A O 1
ATOM 8477 N N . THR A 1 1069 ? -31.426 -15.220 2.297 1.00 96.06 1069 THR A N 1
ATOM 8478 C CA . THR A 1 1069 ? -30.245 -15.800 2.918 1.00 96.06 1069 THR A CA 1
ATOM 8479 C C . THR A 1 1069 ? -30.048 -15.202 4.291 1.00 96.06 1069 THR A C 1
ATOM 8481 O O . THR A 1 1069 ? -30.383 -14.044 4.536 1.00 96.06 1069 THR A O 1
ATOM 8484 N N . SER A 1 1070 ? -29.477 -15.984 5.193 1.00 93.94 1070 SER A N 1
ATOM 8485 C CA . SER A 1 1070 ? -29.093 -15.489 6.506 1.00 93.94 1070 SER A CA 1
ATOM 8486 C C . SER A 1 1070 ? -27.699 -15.937 6.881 1.00 93.94 1070 SER A C 1
ATOM 8488 O O . SER A 1 1070 ? -27.260 -17.021 6.497 1.00 93.94 1070 SER A O 1
ATOM 8490 N N . HIS A 1 1071 ? -26.981 -15.064 7.579 1.00 93.88 1071 HIS A N 1
ATOM 8491 C CA . HIS A 1 1071 ? -25.555 -15.212 7.820 1.00 93.88 1071 HIS A CA 1
ATOM 8492 C C . HIS A 1 1071 ? -25.232 -14.973 9.292 1.00 93.88 1071 HIS A C 1
ATOM 8494 O O . HIS A 1 1071 ? -25.362 -13.864 9.793 1.00 93.88 1071 HIS A O 1
ATOM 8500 N N . PHE A 1 1072 ? -24.725 -15.995 9.976 1.00 92.19 1072 PHE A N 1
ATOM 8501 C CA . PHE A 1 1072 ? -24.280 -15.873 11.362 1.00 92.19 1072 PHE A CA 1
ATOM 8502 C C . PHE A 1 1072 ? -22.796 -15.494 11.384 1.00 92.19 1072 PHE A C 1
ATOM 8504 O O . PHE A 1 1072 ? -21.929 -16.332 11.606 1.00 92.19 1072 PHE A O 1
ATOM 8511 N N . LEU A 1 1073 ? -22.457 -14.238 11.084 1.00 89.19 1073 LEU A N 1
ATOM 8512 C CA . LEU A 1 1073 ? -21.051 -13.827 10.910 1.00 89.19 1073 LEU A CA 1
ATOM 8513 C C . LEU A 1 1073 ? -20.257 -13.773 12.229 1.00 89.19 1073 LEU A C 1
ATOM 8515 O O . LEU A 1 1073 ? -19.018 -13.841 12.224 1.00 89.19 1073 LEU A O 1
ATOM 8519 N N . HIS A 1 1074 ? -20.959 -13.679 13.358 1.00 83.88 1074 HIS A N 1
ATOM 8520 C CA . HIS A 1 1074 ? -20.386 -13.545 14.691 1.00 83.88 1074 HIS A CA 1
ATOM 8521 C C . HIS A 1 1074 ? -21.238 -14.203 15.785 1.00 83.88 1074 HIS A C 1
ATOM 8523 O O . HIS A 1 1074 ? -22.331 -14.708 15.539 1.00 83.88 1074 HIS A O 1
ATOM 8529 N N . GLY A 1 1075 ? -20.727 -14.177 17.017 1.00 82.81 1075 GLY A N 1
ATOM 8530 C CA . GLY A 1 1075 ? -21.398 -14.758 18.177 1.00 82.81 1075 GLY A CA 1
ATOM 8531 C C . GLY A 1 1075 ? -21.247 -16.282 18.272 1.00 82.81 1075 GLY A C 1
ATOM 8532 O O . GLY A 1 1075 ? -20.526 -16.892 17.476 1.00 82.81 1075 GLY A O 1
ATOM 8533 N N . PRO A 1 1076 ? -21.914 -16.912 19.257 1.00 82.12 1076 PRO A N 1
ATOM 8534 C CA . PRO A 1 1076 ? -21.814 -18.355 19.495 1.00 82.12 1076 PRO A CA 1
ATOM 8535 C C . PRO A 1 1076 ? -22.353 -19.191 18.325 1.00 82.12 1076 PRO A C 1
ATOM 8537 O O . PRO A 1 1076 ? -21.939 -20.328 18.140 1.00 82.12 1076 PRO A O 1
ATOM 8540 N N . HIS A 1 1077 ? -23.227 -18.610 17.504 1.00 84.31 1077 HIS A N 1
ATOM 8541 C CA . HIS A 1 1077 ? -23.909 -19.280 16.393 1.00 84.31 1077 HIS A CA 1
ATOM 8542 C C . HIS A 1 1077 ? -23.153 -19.192 15.067 1.00 84.31 1077 HIS A C 1
ATOM 8544 O O . HIS A 1 1077 ? -23.586 -19.744 14.061 1.00 84.31 1077 HIS A O 1
ATOM 8550 N N . LYS A 1 1078 ? -21.990 -18.530 15.062 1.00 88.44 1078 LYS A N 1
ATOM 8551 C CA . LYS A 1 1078 ? -21.127 -18.457 13.884 1.00 88.44 1078 LYS A CA 1
ATOM 8552 C C . LYS A 1 1078 ? -20.654 -19.828 13.426 1.00 88.44 1078 LYS A C 1
ATOM 8554 O O . LYS A 1 1078 ? -20.497 -20.061 12.231 1.00 88.44 1078 LYS A O 1
ATOM 8559 N N . THR A 1 1079 ? -20.367 -20.721 14.366 1.00 87.56 1079 THR A N 1
ATOM 8560 C CA . THR A 1 1079 ? -19.764 -22.024 14.081 1.00 87.56 1079 THR A CA 1
ATOM 8561 C C . THR A 1 1079 ? -20.381 -23.110 14.943 1.00 87.56 1079 THR A C 1
ATOM 8563 O O . THR A 1 1079 ? -20.600 -22.891 16.130 1.00 87.56 1079 THR A O 1
ATOM 8566 N N . SER A 1 1080 ? -20.553 -24.304 14.383 1.00 86.19 1080 SER A N 1
ATOM 8567 C CA . SER A 1 1080 ? -20.861 -25.518 15.143 1.00 86.19 1080 SER A CA 1
ATOM 8568 C C . SER A 1 1080 ? -19.573 -26.264 15.541 1.00 86.19 1080 SER A C 1
ATOM 8570 O O . SER A 1 1080 ? -18.547 -26.107 14.869 1.00 86.19 1080 SER A O 1
ATOM 8572 N N . PRO A 1 1081 ? -19.582 -27.105 16.594 1.00 87.81 1081 PRO A N 1
ATOM 8573 C CA . PRO A 1 1081 ? -18.419 -27.915 16.975 1.00 87.81 1081 PRO A CA 1
ATOM 8574 C C . PRO A 1 1081 ? -17.888 -28.795 15.832 1.00 87.81 1081 PRO A C 1
ATOM 8576 O O . PRO A 1 1081 ? -16.676 -28.914 15.645 1.00 87.81 1081 PRO A O 1
ATOM 8579 N N . GLU A 1 1082 ? -18.788 -29.365 15.027 1.00 87.94 1082 GLU A N 1
ATOM 8580 C CA . GLU A 1 1082 ? -18.431 -30.137 13.831 1.00 87.94 1082 GLU A CA 1
ATOM 8581 C C . GLU A 1 1082 ? -17.750 -29.263 12.778 1.00 87.94 1082 GLU A C 1
ATOM 8583 O O . GLU A 1 1082 ? -16.719 -29.645 12.223 1.00 87.94 1082 GLU A O 1
ATOM 8588 N N . PHE A 1 1083 ? -18.274 -28.057 12.548 1.00 91.12 1083 PHE A N 1
ATOM 8589 C CA . PHE A 1 1083 ? -17.693 -27.124 11.593 1.00 91.12 1083 PHE A CA 1
ATOM 8590 C C . PHE A 1 1083 ? -16.314 -26.625 12.040 1.00 91.12 1083 PHE A C 1
ATOM 8592 O O . PHE A 1 1083 ? -15.394 -26.574 11.229 1.00 91.12 1083 PHE A O 1
ATOM 8599 N N . VAL A 1 1084 ? -16.115 -26.345 13.332 1.00 90.44 1084 VAL A N 1
ATOM 8600 C CA . VAL A 1 1084 ? -14.788 -26.010 13.882 1.00 90.44 1084 VAL A CA 1
ATOM 8601 C C . VAL A 1 1084 ? -13.808 -27.166 13.675 1.00 90.44 1084 VAL A C 1
ATOM 8603 O O . VAL A 1 1084 ? -12.671 -26.937 13.259 1.00 90.44 1084 VAL A O 1
ATOM 8606 N N . ARG A 1 1085 ? -14.245 -28.412 13.910 1.00 90.81 1085 ARG A N 1
ATOM 8607 C CA . ARG A 1 1085 ? -13.418 -29.600 13.670 1.00 90.81 1085 ARG A CA 1
ATOM 8608 C C . ARG A 1 1085 ? -13.032 -29.728 12.200 1.00 90.81 1085 ARG A C 1
ATOM 8610 O O . ARG A 1 1085 ? -11.865 -29.975 11.928 1.00 90.81 1085 ARG A O 1
ATOM 8617 N N . PHE A 1 1086 ? -13.971 -29.546 11.272 1.00 91.81 1086 PHE A N 1
ATOM 8618 C CA . PHE A 1 1086 ? -13.706 -29.550 9.830 1.00 91.81 1086 PHE A CA 1
ATOM 8619 C C . PHE A 1 1086 ? -12.689 -28.467 9.430 1.00 91.81 1086 PHE A C 1
ATOM 8621 O O . PHE A 1 1086 ? -11.680 -28.762 8.793 1.00 91.81 1086 PHE A O 1
ATOM 8628 N N . MET A 1 1087 ? -12.888 -27.228 9.887 1.00 90.88 1087 MET A N 1
ATOM 8629 C CA . MET A 1 1087 ? -11.984 -26.108 9.596 1.00 90.88 1087 MET A CA 1
ATOM 8630 C C . MET A 1 1087 ? -10.571 -26.327 10.167 1.00 90.88 1087 MET A C 1
ATOM 8632 O O . MET A 1 1087 ? -9.592 -25.873 9.577 1.00 90.88 1087 MET A O 1
ATOM 8636 N N . GLY A 1 1088 ? -10.447 -27.060 11.279 1.00 90.50 1088 GLY A N 1
ATOM 8637 C CA . GLY A 1 1088 ? -9.169 -27.423 11.897 1.00 90.50 1088 GLY A CA 1
ATOM 8638 C C . GLY A 1 1088 ? -8.345 -28.477 11.142 1.00 90.50 1088 GLY A C 1
ATOM 8639 O O . GLY A 1 1088 ? -7.188 -28.686 11.497 1.00 90.50 1088 GLY A O 1
ATOM 8640 N N . GLN A 1 1089 ? -8.901 -29.131 10.115 1.00 92.06 1089 GLN A N 1
ATOM 8641 C CA . GLN A 1 1089 ? -8.188 -30.138 9.309 1.00 92.06 1089 GLN A CA 1
ATOM 8642 C C . GLN A 1 1089 ? -7.323 -29.523 8.202 1.00 92.06 1089 GLN A C 1
ATOM 8644 O O . GLN A 1 1089 ? -6.497 -30.209 7.599 1.00 92.06 1089 GLN A O 1
ATOM 8649 N N . PHE A 1 1090 ? -7.502 -28.233 7.915 1.00 91.88 1090 PHE A N 1
ATOM 8650 C CA . PHE A 1 1090 ? -6.748 -27.550 6.873 1.00 91.88 1090 PHE A CA 1
ATOM 8651 C C . PHE A 1 1090 ? -5.261 -27.410 7.246 1.00 91.88 1090 PHE A C 1
ATOM 8653 O O . PHE A 1 1090 ? -4.920 -27.175 8.408 1.00 91.88 1090 PHE A O 1
ATOM 8660 N N . PRO A 1 1091 ? -4.352 -27.507 6.261 1.00 91.50 1091 PRO A N 1
ATOM 8661 C CA . PRO A 1 1091 ? -2.920 -27.363 6.497 1.00 91.50 1091 PRO A CA 1
ATOM 8662 C C . PRO A 1 1091 ? -2.549 -25.930 6.907 1.00 91.50 1091 PRO A C 1
ATOM 8664 O O . PRO A 1 1091 ? -3.253 -24.974 6.600 1.00 91.50 1091 PRO A O 1
ATOM 8667 N N . SER A 1 1092 ? -1.384 -25.752 7.536 1.00 88.06 1092 SER A N 1
ATOM 8668 C CA . SER A 1 1092 ? -0.931 -24.456 8.081 1.00 88.06 1092 SER A CA 1
ATOM 8669 C C . SER A 1 1092 ? -0.742 -23.337 7.043 1.00 88.06 1092 SER A C 1
ATOM 8671 O O . SER A 1 1092 ? -0.745 -22.155 7.396 1.00 88.06 1092 SER A O 1
ATOM 8673 N N . TRP A 1 1093 ? -0.562 -23.694 5.769 1.00 88.94 1093 TRP A N 1
ATOM 8674 C CA . TRP A 1 1093 ? -0.494 -22.761 4.641 1.00 88.94 1093 TRP A CA 1
ATOM 8675 C C . TRP A 1 1093 ? -1.875 -22.408 4.066 1.00 88.94 1093 TRP A C 1
ATOM 8677 O O . TRP A 1 1093 ? -1.967 -21.511 3.232 1.00 88.94 1093 TRP A O 1
ATOM 8687 N N . ALA A 1 1094 ? -2.950 -23.069 4.493 1.00 90.56 1094 ALA A N 1
ATOM 8688 C CA . ALA A 1 1094 ? -4.317 -22.703 4.152 1.00 90.56 1094 ALA A CA 1
ATOM 8689 C C . ALA A 1 1094 ? -4.923 -21.822 5.257 1.00 90.56 1094 ALA A C 1
ATOM 8691 O O . ALA A 1 1094 ? -4.619 -21.954 6.440 1.00 90.56 1094 ALA A O 1
ATOM 8692 N N . SER A 1 1095 ? -5.783 -20.891 4.859 1.00 89.75 1095 SER A N 1
ATOM 8693 C CA . SER A 1 1095 ? -6.501 -19.984 5.751 1.00 89.75 1095 SER A CA 1
ATOM 8694 C C . SER A 1 1095 ? -7.998 -20.124 5.489 1.00 89.75 1095 SER A C 1
ATOM 8696 O O . SER A 1 1095 ? -8.552 -19.332 4.715 1.00 89.75 1095 SER A O 1
ATOM 8698 N N . PRO A 1 1096 ? -8.651 -21.134 6.085 1.00 90.38 1096 PRO A N 1
ATOM 8699 C CA . PRO A 1 1096 ? -10.082 -21.303 5.951 1.00 90.38 1096 PRO A CA 1
ATOM 8700 C C . PRO A 1 1096 ? -10.809 -20.295 6.853 1.00 90.38 1096 PRO A C 1
ATOM 8702 O O . PRO A 1 1096 ? -10.499 -20.130 8.031 1.00 90.38 1096 PRO A O 1
ATOM 8705 N N . SER A 1 1097 ? -11.785 -19.597 6.286 1.00 91.12 1097 SER A N 1
ATOM 8706 C CA . SER A 1 1097 ? -12.715 -18.722 6.997 1.00 91.12 1097 SER A CA 1
ATOM 8707 C C . SER A 1 1097 ? -14.134 -19.164 6.697 1.00 91.12 1097 SER A C 1
ATOM 8709 O O . SER A 1 1097 ? -14.435 -19.501 5.552 1.00 91.12 1097 SER A O 1
ATOM 8711 N N . GLY A 1 1098 ? -15.005 -19.144 7.697 1.00 91.06 1098 GLY A N 1
ATOM 8712 C CA . GLY A 1 1098 ? -16.359 -19.602 7.480 1.00 91.06 1098 GLY A CA 1
ATOM 8713 C C . GLY A 1 1098 ? -17.322 -19.300 8.603 1.00 91.06 1098 GLY A C 1
ATOM 8714 O O . GLY A 1 1098 ? -16.914 -18.890 9.694 1.00 91.06 1098 GLY A O 1
ATOM 8715 N N . TRP A 1 1099 ? -18.598 -19.497 8.300 1.00 94.06 1099 TRP A N 1
ATOM 8716 C CA . TRP A 1 1099 ? -19.711 -19.306 9.221 1.00 94.06 1099 TRP A CA 1
ATOM 8717 C C . TRP A 1 1099 ? -20.922 -20.164 8.825 1.00 94.06 1099 TRP A C 1
ATOM 8719 O O . TRP A 1 1099 ? -20.960 -20.731 7.732 1.00 94.06 1099 TRP A O 1
ATOM 8729 N N . VAL A 1 1100 ? -21.911 -20.258 9.711 1.00 94.81 1100 VAL A N 1
ATOM 8730 C CA . VAL A 1 1100 ? -23.213 -20.878 9.432 1.00 94.81 1100 VAL A CA 1
ATOM 8731 C C . VAL A 1 1100 ? -24.078 -19.935 8.598 1.00 94.81 1100 VAL A C 1
ATOM 8733 O O . VAL A 1 1100 ? -24.172 -18.744 8.902 1.00 94.81 1100 VAL A O 1
ATOM 8736 N N . ALA A 1 1101 ? -24.720 -20.458 7.557 1.00 95.25 1101 ALA A N 1
ATOM 8737 C CA . ALA A 1 1101 ? -25.626 -19.696 6.709 1.00 95.25 1101 ALA A CA 1
ATOM 8738 C C . ALA A 1 1101 ? -26.864 -20.512 6.321 1.00 95.25 1101 ALA A C 1
ATOM 8740 O O . ALA A 1 1101 ? -26.851 -21.743 6.347 1.00 95.25 1101 ALA A O 1
ATOM 8741 N N . THR A 1 1102 ? -27.933 -19.831 5.919 1.00 95.50 1102 THR A N 1
ATOM 8742 C CA . THR A 1 1102 ? -29.098 -20.491 5.319 1.00 95.50 1102 THR A CA 1
ATOM 8743 C C . THR A 1 1102 ? -29.477 -19.846 3.998 1.00 95.50 1102 THR A C 1
ATOM 8745 O O . THR A 1 1102 ? -29.176 -18.676 3.758 1.00 95.50 1102 THR A O 1
ATOM 8748 N N . TYR A 1 1103 ? -30.121 -20.627 3.139 1.00 96.25 1103 TYR A N 1
ATOM 8749 C CA . TYR A 1 1103 ? -30.742 -20.189 1.898 1.00 96.25 1103 TYR A CA 1
ATOM 8750 C C . TYR A 1 1103 ? -32.162 -20.749 1.851 1.00 96.25 1103 TYR A C 1
ATOM 8752 O O . TYR A 1 1103 ? -32.357 -21.956 2.001 1.00 96.25 1103 TYR A O 1
ATOM 8760 N N . SER A 1 1104 ? -33.151 -19.888 1.629 1.00 95.88 1104 SER A N 1
ATOM 8761 C CA . SER A 1 1104 ? -34.545 -20.289 1.438 1.00 95.88 1104 SER A CA 1
ATOM 8762 C C . SER A 1 1104 ? -35.133 -19.622 0.203 1.00 95.88 1104 SER A C 1
ATOM 8764 O O . SER A 1 1104 ? -35.201 -18.395 0.161 1.00 95.88 1104 SER A O 1
ATOM 8766 N N . SER A 1 1105 ? -35.575 -20.405 -0.785 1.00 95.50 1105 SER A N 1
ATOM 8767 C CA . SER A 1 1105 ? -36.243 -19.886 -1.989 1.00 95.50 1105 SER A CA 1
ATOM 8768 C C . SER A 1 1105 ? -37.755 -20.083 -1.949 1.00 95.50 1105 SER A C 1
ATOM 8770 O O . SER A 1 1105 ? -38.251 -21.072 -1.406 1.00 95.50 1105 SER A O 1
ATOM 8772 N N . PHE A 1 1106 ? -38.479 -19.128 -2.531 1.00 94.50 1106 PHE A N 1
ATOM 8773 C CA . PHE A 1 1106 ? -39.935 -19.058 -2.588 1.00 94.50 1106 PHE A CA 1
ATOM 8774 C C . PHE A 1 1106 ? -40.400 -18.577 -3.967 1.00 94.50 1106 PHE A C 1
ATOM 8776 O O . PHE A 1 1106 ? -39.720 -17.789 -4.631 1.00 94.50 1106 PHE A O 1
ATOM 8783 N N . LYS A 1 1107 ? -41.588 -19.034 -4.372 1.00 92.94 1107 LYS A N 1
ATOM 8784 C CA . LYS A 1 1107 ? -42.223 -18.709 -5.654 1.00 92.94 1107 LYS A CA 1
ATOM 8785 C C . LYS A 1 1107 ? -43.591 -18.089 -5.387 1.00 92.94 1107 LYS A C 1
ATOM 8787 O O . LYS A 1 1107 ? -44.411 -18.735 -4.741 1.00 92.94 1107 LYS A O 1
ATOM 8792 N N . PHE A 1 1108 ? -43.808 -16.860 -5.858 1.00 87.94 1108 PHE A N 1
ATOM 8793 C CA . PHE A 1 1108 ? -45.043 -16.089 -5.659 1.00 87.94 1108 PHE A CA 1
ATOM 8794 C C . PHE A 1 1108 ? -45.721 -15.740 -6.976 1.00 87.94 1108 PHE A C 1
ATOM 8796 O O . PHE A 1 1108 ? -44.996 -15.490 -7.971 1.00 87.94 1108 PHE A O 1
#

Radius of gyration: 41.5 Å; chains: 1; bounding box: 90×99×106 Å

Organism: NCBI:txid61484

InterPro domains:
  IPR033490 Leucine-rich PPR motif-containing protein [PTHR46669] (292-566)
  IPR053973 Endoplasmic reticulum metallopeptidase 1-like, C-terminal domain [PF22248] (881-1106)
  IPR053974 Endoplasmic reticulum metallopeptidase 1/1-A, TM domain [PF22249] (645-865)